Protein AF-A0A6P4ZJH9-F1 (afdb_monomer)

Structure (mmCIF, N/CA/C/O backbone):
data_AF-A0A6P4ZJH9-F1
#
_entry.id   AF-A0A6P4ZJH9-F1
#
loop_
_atom_site.group_PDB
_atom_site.id
_atom_site.type_symbol
_atom_site.label_atom_id
_atom_site.label_alt_id
_atom_site.label_comp_id
_atom_site.label_asym_id
_atom_site.label_entity_id
_atom_site.label_seq_id
_atom_site.pdbx_PDB_ins_code
_atom_site.Cartn_x
_atom_site.Cartn_y
_atom_site.Cartn_z
_atom_site.occupancy
_atom_site.B_iso_or_equiv
_atom_site.auth_seq_id
_atom_site.auth_comp_id
_atom_site.auth_asym_id
_atom_site.auth_atom_id
_atom_site.pdbx_PDB_model_num
ATOM 1 N N . MET A 1 1 ? -40.777 14.154 -9.549 1.00 36.84 1 MET A N 1
ATOM 2 C CA . MET A 1 1 ? -41.249 12.754 -9.567 1.00 36.84 1 MET A CA 1
ATOM 3 C C . MET A 1 1 ? -41.769 12.488 -10.963 1.00 36.84 1 MET A C 1
ATOM 5 O O . MET A 1 1 ? -42.643 13.226 -11.397 1.00 36.84 1 MET A O 1
ATOM 9 N N . GLU A 1 2 ? -41.178 11.540 -11.686 1.00 44.34 2 GLU A N 1
ATOM 10 C CA . GLU A 1 2 ? -41.666 11.150 -13.014 1.00 44.34 2 GLU A CA 1
ATOM 11 C C . GLU A 1 2 ? -43.091 10.598 -12.876 1.00 44.34 2 GLU A C 1
ATOM 13 O O . GLU A 1 2 ? -43.335 9.667 -12.112 1.00 44.34 2 GLU A O 1
ATOM 18 N N . THR A 1 3 ? -44.052 11.224 -13.549 1.00 56.28 3 THR A N 1
ATOM 19 C CA . THR A 1 3 ? -45.469 10.855 -13.504 1.00 56.28 3 THR A CA 1
ATOM 20 C C . THR A 1 3 ? -45.731 9.732 -14.509 1.00 56.28 3 THR A C 1
ATOM 22 O O . THR A 1 3 ? -45.997 10.007 -15.676 1.00 56.28 3 THR A O 1
ATOM 25 N N . GLY A 1 4 ? -45.627 8.473 -14.079 1.00 67.81 4 GLY A N 1
ATOM 26 C CA . GLY A 1 4 ? -45.907 7.295 -14.910 1.00 67.81 4 GLY A CA 1
ATOM 27 C C . GLY A 1 4 ? -45.929 5.992 -14.095 1.00 67.81 4 GLY A C 1
ATOM 28 O O . GLY A 1 4 ? -45.491 6.005 -12.943 1.00 67.81 4 GLY A O 1
ATOM 29 N N . PRO A 1 5 ? -46.435 4.875 -14.654 1.00 83.50 5 PRO A N 1
ATOM 30 C CA . PRO A 1 5 ? -46.532 3.600 -13.941 1.00 83.50 5 PRO A CA 1
ATOM 31 C C . PRO A 1 5 ? -45.145 3.030 -13.614 1.00 83.50 5 PRO A C 1
ATOM 33 O O . PRO A 1 5 ? -44.196 3.224 -14.380 1.00 83.50 5 PRO A O 1
ATOM 36 N N . SER A 1 6 ? -45.033 2.316 -12.491 1.00 83.25 6 SER A N 1
ATOM 37 C CA . SER A 1 6 ? -43.812 1.627 -12.053 1.00 83.25 6 SER A CA 1
ATOM 38 C C . SER A 1 6 ? -43.807 0.142 -12.423 1.00 83.25 6 SER A C 1
ATOM 40 O O . SER A 1 6 ? -42.735 -0.417 -12.676 1.00 83.25 6 SER A O 1
ATOM 42 N N . VAL A 1 7 ? -44.990 -0.471 -12.536 1.00 86.56 7 VAL A N 1
ATOM 43 C CA . VAL A 1 7 ? -45.189 -1.862 -12.956 1.00 86.56 7 VAL A CA 1
ATOM 44 C C . VAL A 1 7 ? -46.082 -1.907 -14.189 1.00 86.56 7 VAL A C 1
ATOM 46 O O . VAL A 1 7 ? -47.180 -1.349 -14.192 1.00 86.56 7 VAL A O 1
ATOM 49 N N . VAL A 1 8 ? -45.630 -2.606 -15.229 1.00 86.25 8 VAL A N 1
ATOM 50 C CA . VAL A 1 8 ? -46.420 -2.857 -16.442 1.00 86.25 8 VAL A CA 1
ATOM 51 C C . VAL A 1 8 ? -46.728 -4.345 -16.542 1.00 86.25 8 VAL A C 1
ATOM 53 O O . VAL A 1 8 ? -45.806 -5.148 -16.662 1.00 86.25 8 VAL A O 1
ATOM 56 N N . ILE A 1 9 ? -48.006 -4.719 -16.514 1.00 86.69 9 ILE A N 1
ATOM 57 C CA . ILE A 1 9 ? -48.462 -6.109 -16.651 1.00 86.69 9 ILE A CA 1
ATOM 58 C C . ILE A 1 9 ? -48.953 -6.330 -18.084 1.00 86.69 9 ILE A C 1
ATOM 60 O O . ILE A 1 9 ? -49.838 -5.614 -18.549 1.00 86.69 9 ILE A O 1
ATOM 64 N N . LEU A 1 10 ? -48.382 -7.312 -18.785 1.00 82.81 10 LEU A N 1
ATOM 65 C CA . LEU A 1 10 ? -48.751 -7.671 -20.159 1.00 82.81 10 LEU A CA 1
ATOM 66 C C . LEU A 1 10 ? -49.538 -8.982 -20.138 1.00 82.81 10 LEU A C 1
ATOM 68 O O . LEU A 1 10 ? -49.033 -9.980 -19.629 1.00 82.81 10 LEU A O 1
ATOM 72 N N . SER A 1 11 ? -50.756 -8.989 -20.680 1.00 82.25 11 SER A N 1
ATOM 73 C CA . SER A 1 11 ? -51.637 -10.169 -20.642 1.00 82.25 11 SER A CA 1
ATOM 74 C C . SER A 1 11 ? -52.589 -10.238 -21.839 1.00 82.25 11 SER A C 1
ATOM 76 O O . SER A 1 11 ? -52.809 -9.233 -22.525 1.00 82.25 11 SER A O 1
ATOM 78 N N . ALA A 1 12 ? -53.158 -11.422 -22.089 1.00 75.19 12 ALA A N 1
ATOM 79 C CA . ALA A 1 12 ? -54.250 -11.593 -23.044 1.00 75.19 12 ALA A CA 1
ATOM 80 C C . ALA A 1 12 ? -55.521 -10.918 -22.509 1.00 75.19 12 ALA A C 1
ATOM 82 O O . ALA A 1 12 ? -55.730 -10.856 -21.296 1.00 75.19 12 ALA A O 1
ATOM 83 N N . ALA A 1 13 ? -56.397 -10.451 -23.400 1.00 70.00 13 ALA A N 1
ATOM 84 C CA . ALA A 1 13 ? -57.689 -9.898 -22.987 1.00 70.00 13 ALA A CA 1
ATOM 85 C C . ALA A 1 13 ? -58.537 -10.930 -22.211 1.00 70.00 13 ALA A C 1
ATOM 87 O O . ALA A 1 13 ? -59.264 -10.574 -21.288 1.00 70.00 13 ALA A O 1
ATOM 88 N N . GLU A 1 14 ? -58.387 -12.213 -22.537 1.00 75.88 14 GLU A N 1
ATOM 89 C CA . GLU A 1 14 ? -59.077 -13.350 -21.925 1.00 75.88 14 GLU A CA 1
ATOM 90 C C . GLU A 1 14 ? -58.609 -13.665 -20.490 1.00 75.88 14 GLU A C 1
ATOM 92 O O . GLU A 1 14 ? -59.282 -14.411 -19.780 1.00 75.88 14 GLU A O 1
ATOM 97 N N . ASP A 1 15 ? -57.486 -13.093 -20.038 1.00 79.44 15 ASP A N 1
ATOM 98 C CA . ASP A 1 15 ? -56.923 -13.301 -18.694 1.00 79.44 15 ASP A CA 1
ATOM 99 C C . ASP A 1 15 ? -57.365 -12.230 -17.674 1.00 79.44 15 ASP A C 1
ATOM 101 O O . ASP A 1 15 ? -56.878 -12.203 -16.541 1.00 79.44 15 ASP A O 1
ATOM 105 N N . GLU A 1 16 ? -58.307 -11.355 -18.043 1.00 76.75 16 GLU A N 1
ATOM 106 C CA . GLU A 1 16 ? -58.706 -10.175 -17.261 1.00 76.75 16 GLU A CA 1
ATOM 107 C C . GLU A 1 16 ? -59.100 -10.482 -15.809 1.00 76.75 16 GLU A C 1
ATOM 109 O O . GLU A 1 16 ? -58.744 -9.718 -14.915 1.00 76.75 16 GLU A O 1
ATOM 114 N N . ALA A 1 17 ? -59.769 -11.607 -15.549 1.00 77.75 17 ALA A N 1
ATOM 115 C CA . ALA A 1 17 ? -60.168 -11.986 -14.194 1.00 77.75 17 ALA A CA 1
ATOM 116 C C . ALA A 1 17 ? -58.960 -12.217 -13.263 1.00 77.75 17 ALA A C 1
ATOM 118 O O . ALA A 1 17 ? -58.951 -11.742 -12.129 1.00 77.75 17 ALA A O 1
ATOM 119 N N . PHE A 1 18 ? -57.913 -12.895 -13.750 1.00 82.56 18 PHE A N 1
ATOM 120 C CA . PHE A 1 18 ? -56.690 -13.136 -12.976 1.00 82.56 18 PHE A CA 1
ATOM 121 C C . PHE A 1 18 ? -55.894 -11.844 -12.772 1.00 82.56 18 PHE A C 1
ATOM 123 O O . PHE A 1 18 ? -55.405 -11.575 -11.678 1.00 82.56 18 PHE A O 1
ATOM 130 N N . ILE A 1 19 ? -55.786 -11.024 -13.819 1.00 83.31 19 ILE A N 1
ATOM 131 C CA . ILE A 1 19 ? -55.032 -9.765 -13.785 1.00 83.31 19 ILE A CA 1
ATOM 132 C C . ILE A 1 19 ? -55.717 -8.734 -12.887 1.00 83.31 19 ILE A C 1
ATOM 134 O O . ILE A 1 19 ? -55.033 -8.029 -12.150 1.00 83.31 19 ILE A O 1
ATOM 138 N N . GLY A 1 20 ? -57.051 -8.670 -12.917 1.00 80.75 20 GLY A N 1
ATOM 139 C CA . GLY A 1 20 ? -57.847 -7.830 -12.027 1.00 80.75 20 GLY A CA 1
ATOM 140 C C . GLY A 1 20 ? -57.617 -8.191 -10.563 1.00 80.75 20 GLY A C 1
ATOM 141 O O . GLY A 1 20 ? -57.254 -7.316 -9.781 1.00 80.75 20 GLY A O 1
ATOM 142 N N . ALA A 1 21 ? -57.715 -9.480 -10.224 1.00 81.94 21 ALA A N 1
ATOM 143 C CA . ALA A 1 21 ? -57.473 -9.962 -8.867 1.00 81.94 21 ALA A CA 1
ATOM 144 C C . ALA A 1 21 ? -56.015 -9.732 -8.415 1.00 81.94 21 ALA A C 1
ATOM 146 O O . ALA A 1 21 ? -55.767 -9.295 -7.295 1.00 81.94 21 ALA A O 1
ATOM 147 N N . LEU A 1 22 ? -55.030 -9.961 -9.293 1.00 83.88 22 LEU A N 1
ATOM 148 C CA . LEU A 1 22 ? -53.616 -9.716 -8.991 1.00 83.88 22 LEU A CA 1
ATOM 149 C C . LEU A 1 22 ? -53.315 -8.223 -8.774 1.00 83.88 22 LEU A C 1
ATOM 151 O O . LEU A 1 22 ? -52.547 -7.868 -7.880 1.00 83.88 22 LEU A O 1
ATOM 155 N N . ALA A 1 23 ? -53.906 -7.343 -9.587 1.00 84.06 23 ALA A N 1
ATOM 156 C CA . ALA A 1 23 ? -53.758 -5.899 -9.440 1.00 84.06 23 ALA A CA 1
ATOM 157 C C . ALA A 1 23 ? -54.441 -5.382 -8.164 1.00 84.06 23 ALA A C 1
ATOM 159 O O . ALA A 1 23 ? -53.903 -4.489 -7.513 1.00 84.06 23 ALA A O 1
ATOM 160 N N . GLU A 1 24 ? -55.589 -5.949 -7.788 1.00 84.31 24 GLU A N 1
ATOM 161 C CA . GLU A 1 24 ? -56.283 -5.639 -6.536 1.00 84.31 24 GLU A CA 1
ATOM 162 C C . GLU A 1 24 ? -55.448 -6.053 -5.315 1.00 84.31 24 GLU A C 1
ATOM 164 O O . GLU A 1 24 ? -55.215 -5.230 -4.430 1.00 84.31 24 GLU A O 1
ATOM 169 N N . GLU A 1 25 ? -54.875 -7.260 -5.317 1.00 84.88 25 GLU A N 1
ATOM 170 C CA . GLU A 1 25 ? -53.952 -7.709 -4.265 1.00 84.88 25 GLU A CA 1
ATOM 171 C C . GLU A 1 25 ? -52.718 -6.801 -4.147 1.00 84.88 25 GLU A C 1
ATOM 173 O O . GLU A 1 25 ? -52.342 -6.426 -3.040 1.00 84.88 25 GLU A O 1
ATOM 178 N N . LEU A 1 26 ? -52.116 -6.369 -5.265 1.00 84.06 26 LEU A N 1
ATOM 179 C CA . LEU A 1 26 ? -50.981 -5.430 -5.259 1.00 84.06 26 LEU A CA 1
ATOM 180 C C . LEU A 1 26 ? -51.329 -4.062 -4.643 1.00 84.06 26 LEU A C 1
ATOM 182 O O . LEU A 1 26 ? -50.457 -3.414 -4.057 1.00 84.06 26 LEU A O 1
ATOM 186 N N . VAL A 1 27 ? -52.584 -3.621 -4.759 1.00 87.00 27 VAL A N 1
ATOM 187 C CA . VAL A 1 27 ? -53.085 -2.381 -4.140 1.00 87.00 27 VAL A CA 1
ATOM 188 C C . VAL A 1 27 ? -53.404 -2.581 -2.654 1.00 87.00 27 VAL A C 1
ATOM 190 O O . VAL A 1 27 ? -53.257 -1.643 -1.874 1.00 87.00 27 VAL A O 1
ATOM 193 N N . HIS A 1 28 ? -53.775 -3.793 -2.240 1.00 82.19 28 HIS A N 1
ATOM 194 C CA . HIS A 1 28 ? -54.177 -4.118 -0.867 1.00 82.19 28 HIS A CA 1
ATOM 195 C C . HIS A 1 28 ? -53.113 -4.880 -0.051 1.00 82.19 28 HIS A C 1
ATOM 197 O O . HIS A 1 28 ? -53.427 -5.434 1.001 1.00 82.19 28 HIS A O 1
ATOM 203 N N . LEU A 1 29 ? -51.844 -4.880 -0.484 1.00 80.25 29 LEU A N 1
ATOM 204 C CA . LEU A 1 29 ? -50.744 -5.477 0.283 1.00 80.25 29 LEU A CA 1
ATOM 205 C C . LEU A 1 29 ? -50.554 -4.802 1.655 1.00 80.25 29 LEU A C 1
ATOM 207 O O . LEU A 1 29 ? -50.462 -3.577 1.767 1.00 80.25 29 LEU A O 1
ATOM 211 N N . ASP A 1 30 ? -50.404 -5.631 2.689 1.00 69.62 30 ASP A N 1
ATOM 212 C CA . ASP A 1 30 ? -50.189 -5.204 4.074 1.00 69.62 30 ASP A CA 1
ATOM 213 C C . ASP A 1 30 ? -48.798 -4.568 4.305 1.00 69.62 30 ASP A C 1
ATOM 215 O O . ASP A 1 30 ? -47.932 -4.526 3.428 1.00 69.62 30 ASP A O 1
ATOM 219 N N . PHE A 1 31 ? -48.564 -4.062 5.523 1.00 65.38 31 PHE A N 1
ATOM 220 C CA . PHE A 1 31 ? -47.267 -3.538 5.997 1.00 65.38 31 PHE A CA 1
ATOM 221 C C . PHE A 1 31 ? -46.705 -2.348 5.195 1.00 65.38 31 PHE A C 1
ATOM 223 O O . PHE A 1 31 ? -45.507 -2.068 5.226 1.00 65.38 31 PHE A O 1
ATOM 230 N N . GLY A 1 32 ? -47.573 -1.604 4.500 1.00 65.81 32 GLY A N 1
ATOM 231 C CA . GLY A 1 32 ? -47.189 -0.423 3.721 1.00 65.81 32 GLY A CA 1
ATOM 232 C C . GLY A 1 32 ? -46.500 -0.747 2.393 1.00 65.81 32 GLY A C 1
ATOM 233 O O . GLY A 1 32 ? -45.777 0.106 1.875 1.00 65.81 32 GLY A O 1
ATOM 234 N N . TYR A 1 33 ? -46.714 -1.957 1.864 1.00 76.69 33 TYR A N 1
ATOM 235 C CA . TYR A 1 33 ? -46.226 -2.405 0.555 1.00 76.69 33 TYR A CA 1
ATOM 236 C C . TYR A 1 33 ? -47.254 -2.257 -0.575 1.00 76.69 33 TYR A C 1
ATOM 238 O O . TYR A 1 33 ? -46.910 -2.521 -1.728 1.00 76.69 33 TYR A O 1
ATOM 246 N N . SER A 1 34 ? -48.466 -1.790 -0.271 1.00 82.25 34 SER A N 1
ATOM 247 C CA . SER A 1 34 ? -49.504 -1.423 -1.239 1.00 82.25 34 SER A CA 1
ATOM 248 C C . SER A 1 34 ? -48.979 -0.482 -2.328 1.00 82.25 34 SER A C 1
ATOM 250 O O . SER A 1 34 ? -48.393 0.561 -2.019 1.00 82.25 34 SER A O 1
ATOM 252 N N . LEU A 1 35 ? -49.227 -0.813 -3.593 1.00 82.94 35 LEU A N 1
ATOM 253 C CA . LEU A 1 35 ? -48.985 0.084 -4.724 1.00 82.94 35 LEU A CA 1
ATOM 254 C C . LEU A 1 35 ? -50.184 1.009 -4.942 1.00 82.94 35 LEU A C 1
ATOM 256 O O . LEU A 1 35 ? -51.332 0.618 -4.730 1.00 82.94 35 LEU A O 1
ATOM 260 N N . CYS A 1 36 ? -49.949 2.241 -5.404 1.00 82.69 36 CYS A N 1
ATOM 261 C CA . CYS A 1 36 ? -51.073 3.063 -5.835 1.00 82.69 36 CYS A CA 1
ATOM 262 C C . CYS A 1 36 ? -51.616 2.513 -7.157 1.00 82.69 36 CYS A C 1
ATOM 264 O O . CYS A 1 36 ? -50.857 2.102 -8.030 1.00 82.69 36 CYS A O 1
ATOM 266 N N . LYS A 1 37 ? -52.929 2.618 -7.377 1.00 79.94 37 LYS A N 1
ATOM 267 C CA . LYS A 1 37 ? -53.559 2.186 -8.639 1.00 79.94 37 LYS A CA 1
ATOM 268 C C . LYS A 1 37 ? -52.944 2.842 -9.889 1.00 79.94 37 LYS A C 1
ATOM 270 O O . LYS A 1 37 ? -52.925 2.240 -10.950 1.00 79.94 37 LYS A O 1
ATOM 275 N N . LYS A 1 38 ? -52.414 4.062 -9.753 1.00 81.31 38 LYS A N 1
ATOM 276 C CA . LYS A 1 38 ? -51.697 4.805 -10.809 1.00 81.31 38 LYS A CA 1
ATOM 277 C C . LYS A 1 38 ? -50.310 4.236 -11.154 1.00 81.31 38 LYS A C 1
ATOM 279 O O . LYS A 1 38 ? -49.775 4.567 -12.206 1.00 81.31 38 LYS A O 1
ATOM 284 N N . ASP A 1 39 ? -49.737 3.414 -10.275 1.00 83.62 39 ASP A N 1
ATOM 285 C CA . ASP A 1 39 ? -48.401 2.830 -10.431 1.00 83.62 39 ASP A CA 1
ATOM 286 C C . ASP A 1 39 ? -48.443 1.503 -11.209 1.00 83.62 39 ASP A C 1
ATOM 288 O O . ASP A 1 39 ? -47.401 1.007 -11.637 1.00 83.62 39 ASP A O 1
ATOM 292 N N . ILE A 1 40 ? -49.640 0.942 -11.415 1.00 85.75 40 ILE A N 1
ATOM 293 C CA . ILE A 1 40 ? -49.872 -0.319 -12.120 1.00 85.75 40 ILE A CA 1
ATOM 294 C C . ILE A 1 40 ? -50.535 -0.015 -13.463 1.00 85.75 40 ILE A C 1
ATOM 296 O O . ILE A 1 40 ? -51.626 0.551 -13.517 1.00 85.75 40 ILE A O 1
ATOM 300 N N . PHE A 1 41 ? -49.897 -0.428 -14.554 1.00 87.00 41 PHE A N 1
ATOM 301 C CA . PHE A 1 41 ? -50.468 -0.341 -15.894 1.00 87.00 41 PHE A CA 1
ATOM 302 C C . PHE A 1 41 ? -50.666 -1.738 -16.482 1.00 87.00 41 PHE A C 1
ATOM 304 O O . PHE A 1 41 ? -49.700 -2.440 -16.779 1.00 87.00 41 PHE A O 1
ATOM 311 N N . CYS A 1 42 ? -51.923 -2.145 -16.655 1.00 84.44 42 CYS A N 1
ATOM 312 C CA . CYS A 1 42 ? -52.278 -3.426 -17.262 1.00 84.44 42 CYS A CA 1
ATOM 313 C C . CYS A 1 42 ? -52.565 -3.226 -18.751 1.00 84.44 42 CYS A C 1
ATOM 315 O O . CYS A 1 42 ? -53.561 -2.600 -19.116 1.00 84.44 42 CYS A O 1
ATOM 317 N N . TYR A 1 43 ? -51.710 -3.775 -19.610 1.00 81.94 43 TYR A N 1
ATOM 318 C CA . TYR A 1 43 ? -51.886 -3.732 -21.055 1.00 81.94 43 TYR A CA 1
ATOM 319 C C . TYR A 1 43 ? -52.504 -5.039 -21.559 1.00 81.94 43 TYR A C 1
ATOM 321 O O . TYR A 1 43 ? -51.968 -6.130 -21.328 1.00 81.94 43 TYR A O 1
ATOM 329 N N . LYS A 1 44 ? -53.632 -4.915 -22.264 1.00 77.50 44 LYS A N 1
ATOM 330 C CA . LYS A 1 44 ? -54.375 -6.038 -22.844 1.00 77.50 44 LYS A CA 1
ATOM 331 C C . LYS A 1 44 ? -54.007 -6.198 -24.314 1.00 77.50 44 LYS A C 1
ATOM 333 O O . LYS A 1 44 ? -54.222 -5.287 -25.112 1.00 77.50 44 LYS A O 1
ATOM 338 N N . VAL A 1 45 ? -53.494 -7.365 -24.685 1.00 68.94 45 VAL A N 1
ATOM 339 C CA . VAL A 1 45 ? -53.217 -7.692 -26.087 1.00 68.94 45 VAL A CA 1
ATOM 340 C C . VAL A 1 45 ? -54.512 -8.178 -26.739 1.00 68.94 45 VAL A C 1
ATOM 342 O O . VAL A 1 45 ? -55.037 -9.224 -26.368 1.00 68.94 45 VAL A O 1
ATOM 345 N N . THR A 1 46 ? -55.040 -7.407 -27.693 1.00 61.03 46 THR A N 1
ATOM 346 C CA . THR A 1 46 ? -56.207 -7.781 -28.513 1.00 61.03 46 THR A CA 1
ATOM 347 C C . THR A 1 46 ? -55.745 -8.218 -29.907 1.00 61.03 46 THR A C 1
ATOM 349 O O . THR A 1 46 ? -54.744 -7.720 -30.417 1.00 61.03 46 THR A O 1
ATOM 352 N N . GLY A 1 47 ? -56.438 -9.184 -30.521 1.00 53.00 47 GLY A N 1
ATOM 353 C CA . GLY A 1 47 ? -56.005 -9.865 -31.755 1.00 53.00 47 GLY A CA 1
ATOM 354 C C . GLY A 1 47 ? -55.956 -9.019 -33.040 1.00 53.00 47 GLY A C 1
ATOM 355 O O . GLY A 1 47 ? -55.609 -9.555 -34.088 1.00 53.00 47 GLY A O 1
ATOM 356 N N . THR A 1 48 ? -56.280 -7.723 -32.986 1.00 54.66 48 THR A N 1
ATOM 357 C CA . THR A 1 48 ? -56.157 -6.780 -34.110 1.00 54.66 48 THR A CA 1
ATOM 358 C C . THR A 1 48 ? -55.157 -5.673 -33.754 1.00 54.66 48 THR A C 1
ATOM 360 O O . THR A 1 48 ? -55.474 -4.841 -32.899 1.00 54.66 48 THR A O 1
ATOM 363 N N . PRO A 1 49 ? -53.963 -5.629 -34.373 1.00 50.75 49 PRO A N 1
ATOM 364 C CA . PRO A 1 49 ? -52.996 -4.569 -34.125 1.00 50.75 49 PRO A CA 1
ATOM 365 C C . PRO A 1 49 ? -53.479 -3.272 -34.788 1.00 50.75 49 PRO A C 1
ATOM 367 O O . PRO A 1 49 ? -53.545 -3.184 -36.010 1.00 50.75 49 PRO A O 1
ATOM 370 N N . SER A 1 50 ? -53.841 -2.261 -33.999 1.00 54.66 50 SER A N 1
ATOM 371 C CA . SER A 1 50 ? -53.851 -0.876 -34.481 1.00 54.66 50 SER A CA 1
ATOM 372 C C . SER A 1 50 ? -52.476 -0.256 -34.213 1.00 54.66 50 SER A C 1
ATOM 374 O O . SER A 1 50 ? -51.895 -0.484 -33.147 1.00 54.66 50 SER A O 1
ATOM 376 N N . ASP A 1 51 ? -51.950 0.534 -35.154 1.00 53.91 51 ASP A N 1
ATOM 377 C CA . ASP A 1 51 ? -50.658 1.229 -34.999 1.00 53.91 51 ASP A CA 1
ATOM 378 C C . ASP A 1 51 ? -50.617 2.117 -33.734 1.00 53.91 51 ASP A C 1
ATOM 380 O O . ASP A 1 51 ? -49.575 2.248 -33.083 1.00 53.91 51 ASP A O 1
ATOM 384 N N . ASP A 1 52 ? -51.771 2.645 -33.312 1.00 54.59 52 ASP A N 1
ATOM 385 C CA . ASP A 1 52 ? -51.920 3.446 -32.090 1.00 54.59 52 ASP A CA 1
ATOM 386 C C . ASP A 1 52 ? -51.620 2.646 -30.809 1.00 54.59 52 ASP A C 1
ATOM 388 O O . ASP A 1 52 ? -50.923 3.134 -29.915 1.00 54.59 52 ASP A O 1
ATOM 392 N N . ASN A 1 53 ? -52.064 1.386 -30.731 1.00 61.62 53 ASN A N 1
ATOM 393 C CA . ASN A 1 53 ? -51.860 0.528 -29.558 1.00 61.62 53 ASN A CA 1
ATOM 394 C C . ASN A 1 53 ? -50.378 0.133 -29.395 1.00 61.62 53 ASN A C 1
ATOM 396 O O . ASN A 1 53 ? -49.832 0.146 -28.288 1.00 61.62 53 ASN A O 1
ATOM 400 N N . HIS A 1 54 ? -49.687 -0.144 -30.506 1.00 65.00 54 HIS A N 1
ATOM 401 C CA . HIS A 1 54 ? -48.247 -0.430 -30.510 1.00 65.00 54 HIS A CA 1
ATOM 402 C C . HIS A 1 54 ? -47.409 0.782 -30.104 1.00 65.00 54 HIS A C 1
ATOM 404 O O . HIS A 1 54 ? -46.456 0.657 -29.324 1.00 65.00 54 HIS A O 1
ATOM 410 N N . THR A 1 55 ? -47.780 1.961 -30.600 1.00 65.25 55 THR A N 1
ATOM 411 C CA . THR A 1 55 ? -47.112 3.218 -30.259 1.00 65.25 55 THR A CA 1
ATOM 412 C C . THR A 1 55 ? -47.300 3.540 -28.775 1.00 65.25 55 THR A C 1
ATOM 414 O O . THR A 1 55 ? -46.338 3.895 -28.091 1.00 65.25 55 THR A O 1
ATOM 417 N N . GLN A 1 56 ? -48.499 3.308 -28.229 1.00 73.94 56 GLN A N 1
ATOM 418 C CA . GLN A 1 56 ? -48.786 3.497 -26.808 1.00 73.94 56 GLN A CA 1
ATOM 419 C C . GLN A 1 56 ? -47.984 2.541 -25.910 1.00 73.94 56 GLN A C 1
ATOM 421 O O . GLN A 1 56 ? -47.379 2.991 -24.934 1.00 73.94 56 GLN A O 1
ATOM 426 N N . LEU A 1 57 ? -47.904 1.248 -26.243 1.00 74.56 57 LEU A N 1
ATOM 427 C CA . LEU A 1 57 ? -47.116 0.279 -25.472 1.00 74.56 57 LEU A CA 1
ATOM 428 C C . LEU A 1 57 ? -45.620 0.621 -25.494 1.00 74.56 57 LEU A C 1
ATOM 430 O O . LEU A 1 57 ? -44.976 0.666 -24.445 1.00 74.56 57 LEU A O 1
ATOM 434 N N . THR A 1 58 ? -45.082 0.922 -26.677 1.00 72.75 58 THR A N 1
ATOM 435 C CA . THR A 1 58 ? -43.666 1.279 -26.856 1.00 72.75 58 THR A CA 1
ATOM 436 C C . THR A 1 58 ? -43.330 2.573 -26.113 1.00 72.75 58 THR A C 1
ATOM 438 O O . THR A 1 58 ? -42.336 2.632 -25.391 1.00 72.75 58 THR A O 1
ATOM 441 N N . SER A 1 59 ? -44.188 3.596 -26.213 1.00 78.06 59 SER A N 1
ATOM 442 C CA . SER A 1 59 ? -44.013 4.859 -25.481 1.00 78.06 59 SER A CA 1
ATOM 443 C C . SER A 1 59 ? -44.040 4.661 -23.961 1.00 78.06 59 SER A C 1
ATOM 445 O O . SER A 1 59 ? -43.235 5.264 -23.257 1.00 78.06 59 SER A O 1
ATOM 447 N N . THR A 1 60 ? -44.892 3.756 -23.464 1.00 79.62 60 THR A N 1
ATOM 448 C CA . THR A 1 60 ? -45.028 3.453 -22.032 1.00 79.62 60 THR A CA 1
ATOM 449 C C . THR A 1 60 ? -43.820 2.680 -21.501 1.00 79.62 60 THR A C 1
ATOM 451 O O . THR A 1 60 ? -43.283 3.023 -20.451 1.00 79.62 60 THR A O 1
ATOM 454 N N . LEU A 1 61 ? -43.333 1.671 -22.233 1.00 79.44 61 LEU A N 1
ATOM 455 C CA . LEU A 1 61 ? -42.147 0.886 -21.854 1.00 79.44 61 LEU A CA 1
ATOM 456 C C . LEU A 1 61 ? -40.839 1.695 -21.922 1.00 79.44 61 LEU A C 1
ATOM 458 O O . LEU A 1 61 ? -39.869 1.357 -21.238 1.00 79.44 61 LEU A O 1
ATOM 462 N N . ASN A 1 62 ? -40.819 2.776 -22.707 1.00 80.25 62 ASN A N 1
ATOM 463 C CA . ASN A 1 62 ? -39.711 3.730 -22.765 1.00 80.25 62 ASN A CA 1
ATOM 464 C C . ASN A 1 62 ? -39.680 4.700 -21.569 1.00 80.25 62 ASN A C 1
ATOM 466 O O . ASN A 1 62 ? -38.675 5.385 -21.379 1.00 80.25 62 ASN A O 1
ATOM 470 N N . LEU A 1 63 ? -40.735 4.772 -20.746 1.00 81.31 63 LEU A N 1
ATOM 471 C CA . LEU A 1 63 ? -40.749 5.663 -19.586 1.00 81.31 63 LEU A CA 1
ATOM 472 C C . LEU A 1 63 ? -39.692 5.241 -18.550 1.00 81.31 63 LEU A C 1
ATOM 474 O O . LEU A 1 63 ? -39.550 4.065 -18.190 1.00 81.31 63 LEU A O 1
ATOM 478 N N . GLY A 1 64 ? -38.969 6.230 -18.016 1.00 75.25 64 GLY A N 1
ATOM 479 C CA . GLY A 1 64 ? -38.034 6.056 -16.897 1.00 75.25 64 GLY A CA 1
ATOM 480 C C . GLY A 1 64 ? -38.719 5.550 -15.620 1.00 75.25 64 GLY A C 1
ATOM 481 O O . GLY A 1 64 ? -38.097 4.822 -14.833 1.00 75.25 64 GLY A O 1
ATOM 482 N N . SER A 1 65 ? -40.020 5.845 -15.481 1.00 81.44 65 SER A N 1
ATOM 483 C CA . SER A 1 65 ? -40.870 5.455 -14.354 1.00 81.44 65 SER A CA 1
ATOM 484 C C . SER A 1 65 ? -41.067 3.945 -14.247 1.00 81.44 65 SER A C 1
ATOM 486 O O . SER A 1 65 ? -41.144 3.437 -13.133 1.00 81.44 65 SER A O 1
ATOM 488 N N . VAL A 1 66 ? -41.093 3.218 -15.372 1.00 84.44 66 VAL A N 1
ATOM 489 C CA . VAL A 1 66 ? -41.320 1.766 -15.392 1.00 84.44 66 VAL A CA 1
ATOM 490 C C . VAL A 1 66 ? -40.076 1.046 -14.878 1.00 84.44 66 VAL A C 1
ATOM 492 O O . VAL A 1 66 ? -39.003 1.132 -15.487 1.00 84.44 66 VAL A O 1
ATOM 495 N N . LYS A 1 67 ? -40.224 0.333 -13.759 1.00 84.69 67 LYS A N 1
ATOM 496 C CA . LYS A 1 67 ? -39.151 -0.400 -13.068 1.00 84.69 67 LYS A CA 1
ATOM 497 C C . LYS A 1 67 ? -39.285 -1.917 -13.180 1.00 84.69 67 LYS A C 1
ATOM 499 O O . LYS A 1 67 ? -38.278 -2.602 -13.047 1.00 84.69 67 LYS A O 1
ATOM 504 N N . LEU A 1 68 ? -40.482 -2.441 -13.453 1.00 86.19 68 LEU A N 1
ATOM 505 C CA . LEU A 1 68 ? -40.716 -3.877 -13.612 1.00 86.19 68 LEU A CA 1
ATOM 506 C C . LEU A 1 68 ? -41.760 -4.160 -14.700 1.00 86.19 68 LEU A C 1
ATOM 508 O O . LEU A 1 68 ? -42.825 -3.541 -14.723 1.00 86.19 68 LEU A O 1
ATOM 512 N N . VAL A 1 69 ? -41.470 -5.122 -15.578 1.00 84.88 69 VAL A N 1
ATOM 513 C CA . VAL A 1 69 ? -42.409 -5.618 -16.597 1.00 84.88 69 VAL A CA 1
ATOM 514 C C . VAL A 1 69 ? -42.830 -7.046 -16.247 1.00 84.88 69 VAL A C 1
ATOM 516 O O . VAL A 1 69 ? -41.988 -7.908 -16.010 1.00 84.88 69 VAL A O 1
ATOM 519 N N . VAL A 1 70 ? -44.132 -7.317 -16.221 1.00 86.38 70 VAL A N 1
ATOM 520 C CA . VAL A 1 70 ? -44.711 -8.597 -15.794 1.00 86.38 70 VAL A CA 1
ATOM 521 C C . VAL A 1 70 ? -45.469 -9.232 -16.963 1.00 86.38 70 VAL A C 1
ATOM 523 O O . VAL A 1 70 ? -46.662 -8.974 -17.133 1.00 86.38 70 VAL A O 1
ATOM 526 N N . PRO A 1 71 ? -44.802 -10.023 -17.821 1.00 83.06 71 PRO A N 1
ATOM 527 C CA . PRO A 1 71 ? -45.486 -10.788 -18.855 1.00 83.06 71 PRO A CA 1
ATOM 528 C C . PRO A 1 71 ? -46.196 -12.006 -18.248 1.00 83.06 71 PRO A C 1
ATOM 530 O O . PRO A 1 71 ? -45.556 -12.911 -17.706 1.00 83.06 71 PRO A O 1
ATOM 533 N N . VAL A 1 72 ? -47.523 -12.035 -18.369 1.00 84.94 72 VAL A N 1
ATOM 534 C CA . VAL A 1 72 ? -48.374 -13.173 -18.004 1.00 84.94 72 VAL A CA 1
ATOM 535 C C . VAL A 1 72 ? -48.685 -13.954 -19.273 1.00 84.94 72 VAL A C 1
ATOM 537 O O . VAL A 1 72 ? -49.459 -13.497 -20.105 1.00 84.94 72 VAL A O 1
ATOM 540 N N . ILE A 1 73 ? -48.049 -15.112 -19.442 1.00 82.44 73 ILE A N 1
ATOM 541 C CA . ILE A 1 73 ? -48.140 -15.947 -20.642 1.00 82.44 73 ILE A CA 1
ATOM 542 C C . ILE A 1 73 ? -49.160 -17.058 -20.402 1.00 82.44 73 ILE A C 1
ATOM 544 O O . ILE A 1 73 ? -48.958 -17.916 -19.542 1.00 82.44 73 ILE A O 1
ATOM 548 N N . SER A 1 74 ? -50.229 -17.059 -21.194 1.00 83.19 74 SER A N 1
ATOM 549 C CA . SER A 1 74 ? -51.282 -18.079 -21.204 1.00 83.19 74 SER A CA 1
ATOM 550 C C . SER A 1 74 ? -51.440 -18.684 -22.601 1.00 83.19 74 SER A C 1
ATOM 552 O O . SER A 1 74 ? -50.914 -18.156 -23.584 1.00 83.19 74 SER A O 1
ATOM 554 N N . ARG A 1 75 ? -52.202 -19.779 -22.734 1.00 76.31 75 ARG A N 1
ATOM 555 C CA . ARG A 1 75 ? -52.489 -20.384 -24.054 1.00 76.31 75 ARG A CA 1
ATOM 556 C C . ARG A 1 75 ? -53.178 -19.421 -25.030 1.00 76.31 75 ARG A C 1
ATOM 558 O O . ARG A 1 75 ? -53.033 -19.602 -26.235 1.00 76.31 75 ARG A O 1
ATOM 565 N N . HIS A 1 76 ? -53.865 -18.389 -24.534 1.00 72.19 76 HIS A N 1
ATOM 566 C CA . HIS A 1 76 ? -54.510 -17.362 -25.363 1.00 72.19 76 HIS A CA 1
ATOM 567 C C . HIS A 1 76 ? -53.492 -16.439 -26.054 1.00 72.19 76 HIS A C 1
ATOM 569 O O . HIS A 1 76 ? -53.762 -15.930 -27.136 1.00 72.19 76 HIS A O 1
ATOM 575 N N . LEU A 1 77 ? -52.288 -16.286 -25.486 1.00 70.31 77 LEU A N 1
ATOM 576 C CA . LEU A 1 77 ? -51.178 -15.527 -26.084 1.00 70.31 77 LEU A CA 1
ATOM 577 C C . LEU A 1 77 ? -50.314 -16.364 -27.039 1.00 70.31 77 LEU A C 1
ATOM 579 O O . LEU A 1 77 ? -49.550 -15.802 -27.822 1.00 70.31 77 LEU A O 1
ATOM 583 N N . LEU A 1 78 ? -50.424 -17.697 -26.978 1.00 68.12 78 LEU A N 1
ATOM 584 C CA . LEU A 1 78 ? -49.669 -18.628 -27.829 1.00 68.12 78 LEU A CA 1
ATOM 585 C C . LEU A 1 78 ? -50.364 -18.914 -29.177 1.00 68.12 78 LEU A C 1
ATOM 587 O O . LEU A 1 78 ? -49.770 -19.551 -30.051 1.00 68.12 78 LEU A O 1
ATOM 591 N N . GLY A 1 79 ? -51.611 -18.463 -29.361 1.00 56.59 79 GLY A N 1
ATOM 592 C CA . GLY A 1 79 ? -52.395 -18.656 -30.584 1.00 56.59 79 GLY A CA 1
ATOM 593 C C . GLY A 1 79 ? -52.740 -17.340 -31.294 1.00 56.59 79 GLY A C 1
ATOM 594 O O . GLY A 1 79 ? -53.463 -16.518 -30.743 1.00 56.59 79 GLY A O 1
ATOM 595 N N . GLY A 1 80 ? -52.287 -17.168 -32.543 1.00 56.19 80 GLY A N 1
ATOM 596 C CA . GLY A 1 80 ? -52.732 -16.094 -33.453 1.00 56.19 80 GLY A CA 1
ATOM 597 C C . GLY A 1 80 ? -51.763 -14.912 -33.650 1.00 56.19 80 GLY A C 1
ATOM 598 O O . GLY A 1 80 ? -50.660 -14.887 -33.107 1.00 56.19 80 GLY A O 1
ATOM 599 N N . GLN A 1 81 ? -52.181 -13.918 -34.457 1.00 50.22 81 GLN A N 1
ATOM 600 C CA . GLN A 1 81 ? -51.405 -12.699 -34.788 1.00 50.22 81 GLN A CA 1
ATOM 601 C C . GLN A 1 81 ? -51.065 -11.812 -33.568 1.00 50.22 81 GLN A C 1
ATOM 603 O O . GLN A 1 81 ? -50.203 -10.942 -33.658 1.00 50.22 81 GLN A O 1
ATOM 608 N N . SER A 1 82 ? -51.663 -12.094 -32.410 1.00 52.91 82 SER A N 1
ATOM 609 C CA . SER A 1 82 ? -51.370 -11.536 -31.081 1.00 52.91 82 SER A CA 1
ATOM 610 C C . SER A 1 82 ? -49.927 -11.790 -30.601 1.00 52.91 82 SER A C 1
ATOM 612 O O . SER A 1 82 ? -49.440 -11.072 -29.728 1.00 52.91 82 SER A O 1
ATOM 614 N N . SER A 1 83 ? -49.224 -12.775 -31.181 1.00 55.88 83 SER A N 1
ATOM 615 C CA . SER A 1 83 ? -47.830 -13.115 -30.850 1.00 55.88 83 SER A CA 1
ATOM 616 C C . SER A 1 83 ? -46.837 -11.989 -31.179 1.00 55.88 83 SER A C 1
ATOM 618 O O . SER A 1 83 ? -45.901 -11.760 -30.417 1.00 55.88 83 SER A O 1
ATOM 620 N N . LEU A 1 84 ? -47.065 -11.216 -32.250 1.00 57.50 84 LEU A N 1
ATOM 621 C CA . LEU A 1 84 ? -46.156 -10.140 -32.675 1.00 57.50 84 LEU A CA 1
ATOM 622 C C . LEU A 1 84 ? -46.088 -8.986 -31.662 1.00 57.50 84 LEU A C 1
ATOM 624 O O . LEU A 1 84 ? -45.007 -8.470 -31.396 1.00 57.50 84 LEU A O 1
ATOM 628 N N . THR A 1 85 ? -47.213 -8.607 -31.051 1.00 58.12 85 THR A N 1
ATOM 629 C CA . THR A 1 85 ? -47.279 -7.512 -30.063 1.00 58.12 85 THR A CA 1
ATOM 630 C C . THR A 1 85 ? -46.562 -7.864 -28.763 1.00 58.12 85 THR A C 1
ATOM 632 O O . THR A 1 85 ? -45.895 -7.018 -28.169 1.00 58.12 85 THR A O 1
ATOM 635 N N . VAL A 1 86 ? -46.673 -9.121 -28.330 1.00 59.28 86 VAL A N 1
ATOM 636 C CA . VAL A 1 86 ? -46.011 -9.641 -27.125 1.00 59.28 86 VAL A CA 1
ATOM 637 C C . VAL A 1 86 ? -44.513 -9.779 -27.362 1.00 59.28 86 VAL A C 1
ATOM 639 O O . VAL A 1 86 ? -43.734 -9.333 -26.523 1.00 59.28 86 VAL A O 1
ATOM 642 N N . THR A 1 87 ? -44.114 -10.313 -28.522 1.00 62.88 87 THR A N 1
ATOM 643 C CA . THR A 1 87 ? -42.710 -10.371 -28.951 1.00 62.88 87 THR A CA 1
ATOM 644 C C . THR A 1 87 ? -42.109 -8.973 -29.004 1.00 62.88 87 THR A C 1
ATOM 646 O O . THR A 1 87 ? -41.093 -8.746 -28.363 1.00 62.88 87 THR A O 1
ATOM 649 N N . LEU A 1 88 ? -42.772 -8.003 -29.643 1.00 63.59 88 LEU A N 1
ATOM 650 C CA . LEU A 1 88 ? -42.272 -6.629 -29.750 1.00 63.59 88 LEU A CA 1
ATOM 651 C C . LEU A 1 88 ? -42.195 -5.923 -28.383 1.00 63.59 88 LEU A C 1
ATOM 653 O O . LEU A 1 88 ? -41.237 -5.201 -28.112 1.00 63.59 88 LEU A O 1
ATOM 657 N N . GLY A 1 89 ? -43.174 -6.135 -27.497 1.00 63.56 89 GLY A N 1
ATOM 658 C CA . GLY A 1 89 ? -43.161 -5.596 -26.132 1.00 63.56 89 GLY A CA 1
ATOM 659 C C . GLY A 1 89 ? -42.048 -6.197 -25.264 1.00 63.56 89 GLY A C 1
ATOM 660 O O . GLY A 1 89 ? -41.359 -5.470 -24.547 1.00 63.56 89 GLY A O 1
ATOM 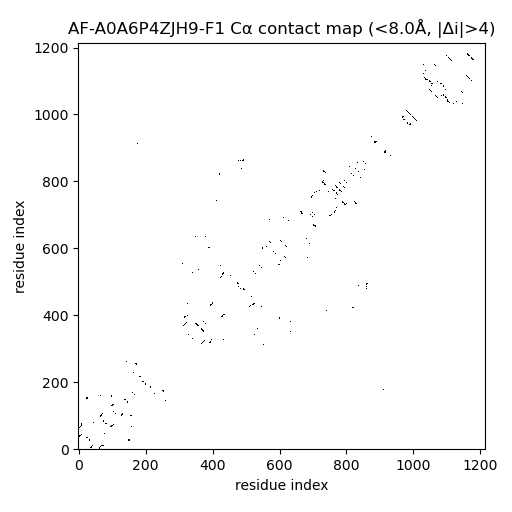661 N N . LEU A 1 90 ? -41.820 -7.510 -25.371 1.00 66.06 90 LEU A N 1
ATOM 662 C CA . LEU A 1 90 ? -40.714 -8.216 -24.718 1.00 66.06 90 LEU A CA 1
ATOM 663 C C . LEU A 1 90 ? -39.354 -7.804 -25.294 1.00 66.06 90 LEU A C 1
ATOM 665 O O . LEU A 1 90 ? -38.436 -7.541 -24.524 1.00 66.06 90 LEU A O 1
ATOM 669 N N . GLU A 1 91 ? -39.232 -7.685 -26.616 1.00 67.50 91 GLU A N 1
ATOM 670 C CA . GLU A 1 91 ? -38.041 -7.183 -27.311 1.00 67.50 91 GLU A CA 1
ATOM 671 C C . GLU A 1 91 ? -37.732 -5.744 -26.909 1.00 67.50 91 GLU A C 1
ATOM 673 O O . GLU A 1 91 ? -36.578 -5.417 -26.656 1.00 67.50 91 GLU A O 1
ATOM 678 N N . THR A 1 92 ? -38.749 -4.890 -26.781 1.00 68.81 92 THR A N 1
ATOM 679 C CA . THR A 1 92 ? -38.581 -3.502 -26.331 1.00 68.81 92 THR A CA 1
ATOM 680 C C . THR A 1 92 ? -38.121 -3.451 -24.875 1.00 68.81 92 THR A C 1
ATOM 682 O O . THR A 1 92 ? -37.195 -2.710 -24.548 1.00 68.81 92 THR A O 1
ATOM 685 N N . ALA A 1 93 ? -38.702 -4.276 -23.996 1.00 68.38 93 ALA A N 1
ATOM 686 C CA . ALA A 1 93 ? -38.256 -4.386 -22.608 1.00 68.38 93 ALA A CA 1
ATOM 687 C C . ALA A 1 93 ? -36.804 -4.896 -22.507 1.00 68.38 93 ALA A C 1
ATOM 689 O O . ALA A 1 93 ? -36.021 -4.338 -21.741 1.00 68.38 93 ALA A O 1
ATOM 690 N N . VAL A 1 94 ? -36.423 -5.896 -23.311 1.00 67.56 94 VAL A N 1
ATOM 691 C CA . VAL A 1 94 ? -35.048 -6.423 -23.389 1.00 67.56 94 VAL A CA 1
ATOM 692 C C . VAL A 1 94 ? -34.084 -5.372 -23.948 1.00 67.56 94 VAL A C 1
ATOM 694 O O . VAL A 1 94 ? -33.043 -5.118 -23.347 1.00 67.56 94 VAL A O 1
ATOM 697 N N . ARG A 1 95 ? -34.446 -4.699 -25.046 1.00 69.62 95 ARG A N 1
ATOM 698 C CA . ARG A 1 95 ? -33.650 -3.638 -25.682 1.00 69.62 95 ARG A CA 1
ATOM 699 C C . ARG A 1 95 ? -33.388 -2.465 -24.737 1.00 69.62 95 ARG A C 1
ATOM 701 O O . ARG A 1 95 ? -32.303 -1.896 -24.763 1.00 69.62 95 ARG A O 1
ATOM 708 N N . ASN A 1 96 ? -34.360 -2.132 -23.891 1.00 70.31 96 ASN A N 1
ATOM 709 C CA . ASN A 1 96 ? -34.254 -1.062 -22.898 1.00 70.31 96 ASN A CA 1
ATOM 710 C C . ASN A 1 96 ? -33.700 -1.533 -21.543 1.00 70.31 96 ASN A C 1
ATOM 712 O O . ASN A 1 96 ? -33.741 -0.771 -20.576 1.00 70.31 96 ASN A O 1
ATOM 716 N N . ASN A 1 97 ? -33.211 -2.775 -21.457 1.00 72.88 97 ASN A N 1
ATOM 717 C CA . ASN A 1 97 ? -32.659 -3.387 -20.249 1.00 72.88 97 ASN A CA 1
ATOM 718 C C . ASN A 1 97 ? -33.602 -3.302 -19.026 1.00 72.88 97 ASN A C 1
ATOM 720 O O . ASN A 1 97 ? -33.171 -3.048 -17.900 1.00 72.88 97 ASN A O 1
ATOM 724 N N . LYS A 1 98 ? -34.914 -3.460 -19.252 1.00 78.75 98 LYS A N 1
ATOM 725 C CA . LYS A 1 98 ? -35.935 -3.421 -18.197 1.00 78.75 98 LYS A CA 1
ATOM 726 C C . LYS A 1 98 ? -36.073 -4.804 -17.527 1.00 78.75 98 LYS A C 1
ATOM 728 O O . LYS A 1 98 ? -36.190 -5.809 -18.235 1.00 78.75 98 LYS A O 1
ATOM 733 N N . PRO A 1 99 ? -36.124 -4.882 -16.184 1.00 81.19 99 PRO A N 1
ATOM 734 C CA . PRO A 1 99 ? -36.319 -6.133 -15.444 1.00 81.19 99 PRO A CA 1
ATOM 735 C C . PRO A 1 99 ? -37.676 -6.775 -15.751 1.00 81.19 99 PRO A C 1
ATOM 737 O O . PRO A 1 99 ? -38.685 -6.074 -15.877 1.00 81.19 99 PRO A O 1
ATOM 740 N N . ARG A 1 100 ? -37.714 -8.111 -15.832 1.00 83.50 100 ARG A N 1
ATOM 741 C CA . ARG A 1 100 ? -38.920 -8.884 -16.170 1.00 83.50 100 ARG A CA 1
ATOM 742 C C . ARG A 1 100 ? -39.235 -9.924 -15.092 1.00 83.50 100 ARG A C 1
ATOM 744 O O . ARG A 1 100 ? -38.335 -10.645 -14.678 1.00 83.50 100 ARG A O 1
ATOM 751 N N . TYR A 1 101 ? -40.502 -10.039 -14.690 1.00 84.75 101 TYR A N 1
ATOM 752 C CA . TYR A 1 101 ? -41.005 -11.126 -13.836 1.00 84.75 101 TYR A CA 1
ATOM 753 C C . TYR A 1 101 ? -42.064 -11.929 -14.600 1.00 84.75 101 TYR A C 1
ATOM 755 O O . TYR A 1 101 ? -43.169 -11.444 -14.829 1.00 84.75 101 TYR A O 1
ATOM 763 N N . VAL A 1 102 ? -41.716 -13.137 -15.046 1.00 82.88 102 VAL A N 1
ATOM 764 C CA . VAL A 1 102 ? -42.543 -13.919 -15.981 1.00 82.88 102 VAL A CA 1
ATOM 765 C C . VAL A 1 102 ? -43.495 -14.841 -15.225 1.00 82.88 102 VAL A C 1
ATOM 767 O O . VAL A 1 102 ? -43.060 -15.622 -14.379 1.00 82.88 102 VAL A O 1
ATOM 770 N N . ILE A 1 103 ? -44.783 -14.805 -15.575 1.00 85.50 103 ILE A N 1
ATOM 771 C CA . ILE A 1 103 ? -45.815 -15.690 -15.020 1.00 85.50 103 ILE A CA 1
ATOM 772 C C . ILE A 1 103 ? -46.339 -16.599 -16.132 1.00 85.50 103 ILE A C 1
ATOM 774 O O . ILE A 1 103 ? -46.734 -16.123 -17.193 1.00 85.50 103 ILE A O 1
ATOM 778 N N . TRP A 1 104 ? -46.363 -17.908 -15.896 1.00 85.88 104 TRP A N 1
ATOM 779 C CA . TRP A 1 104 ? -47.054 -18.879 -16.744 1.00 85.88 104 TRP A CA 1
ATOM 780 C C . TRP A 1 104 ? -48.418 -19.178 -16.138 1.00 85.88 104 TRP A C 1
ATOM 782 O O . TRP A 1 104 ? -48.497 -19.761 -15.058 1.00 85.88 104 TRP A O 1
ATOM 792 N N . LEU A 1 105 ? -49.480 -18.778 -16.831 1.00 84.88 105 LEU A N 1
ATOM 793 C CA . LEU A 1 105 ? -50.859 -18.958 -16.391 1.00 84.88 105 LEU A CA 1
ATOM 794 C C . LEU A 1 105 ? -51.557 -19.967 -17.299 1.00 84.88 105 LEU A C 1
ATOM 796 O O . LEU A 1 105 ? -51.952 -19.642 -18.419 1.00 84.88 105 LEU A O 1
ATOM 800 N N . ASP A 1 106 ? -51.717 -21.196 -16.820 1.00 81.75 106 ASP A N 1
ATOM 801 C CA . ASP A 1 106 ? -52.367 -22.255 -17.589 1.00 81.75 106 ASP A CA 1
ATOM 802 C C . ASP A 1 106 ? -52.864 -23.387 -16.674 1.00 81.75 106 ASP A C 1
ATOM 804 O O . ASP A 1 106 ? -52.538 -23.434 -15.489 1.00 81.75 106 ASP A O 1
ATOM 808 N N . GL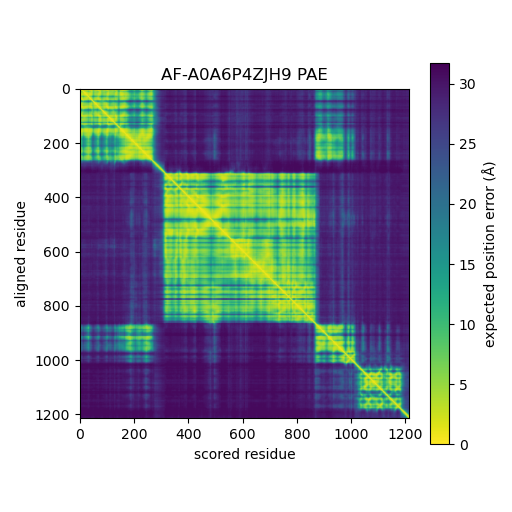N A 1 107 ? -53.682 -24.292 -17.209 1.00 82.12 107 GLN A N 1
ATOM 809 C CA . GLN A 1 107 ? -54.145 -25.484 -16.505 1.00 82.12 107 GLN A CA 1
ATOM 810 C C . GLN A 1 107 ? -53.401 -26.711 -17.044 1.00 82.12 107 GLN A C 1
ATOM 812 O O . GLN A 1 107 ? -53.708 -27.215 -18.126 1.00 82.12 107 GLN A O 1
ATOM 817 N N . ASN A 1 108 ? -52.416 -27.192 -16.281 1.00 76.38 108 ASN A N 1
ATOM 818 C CA . ASN A 1 108 ? -51.482 -28.231 -16.719 1.00 76.38 108 ASN A CA 1
ATOM 819 C C . ASN A 1 108 ? -51.402 -29.379 -15.712 1.00 76.38 108 ASN A C 1
ATOM 821 O O . ASN A 1 108 ? -51.173 -29.157 -14.528 1.00 76.38 108 ASN A O 1
ATOM 825 N N . SER A 1 109 ? -51.545 -30.619 -16.170 1.00 73.38 109 SER A N 1
ATOM 826 C CA . SER A 1 109 ? -51.366 -31.812 -15.330 1.00 73.38 109 SER A CA 1
ATOM 827 C C . SER A 1 109 ? -49.917 -32.313 -15.284 1.00 73.38 109 SER A C 1
ATOM 829 O O . SER A 1 109 ? -49.615 -33.232 -14.534 1.00 73.38 109 SER A O 1
ATOM 831 N N . ASP A 1 110 ? -49.029 -31.738 -16.097 1.00 78.06 110 ASP A N 1
ATOM 832 C CA . ASP A 1 110 ? -47.651 -32.181 -16.338 1.00 78.06 110 ASP A CA 1
ATOM 833 C C . ASP A 1 110 ? -46.593 -31.218 -15.769 1.00 78.06 110 ASP A C 1
ATOM 835 O O . ASP A 1 110 ? -45.458 -31.191 -16.247 1.00 78.06 110 ASP A O 1
ATOM 839 N N . ASP A 1 111 ? -46.969 -30.409 -14.773 1.00 74.00 111 ASP A N 1
ATOM 840 C CA . ASP A 1 111 ? -46.081 -29.423 -14.138 1.00 74.00 111 ASP A CA 1
ATOM 841 C C . ASP A 1 111 ? -45.475 -28.421 -15.149 1.00 74.00 111 ASP A C 1
ATOM 843 O O . ASP A 1 111 ? -44.289 -28.098 -15.134 1.00 74.00 111 ASP A O 1
ATOM 847 N N . PHE A 1 112 ? -46.312 -27.970 -16.097 1.00 79.12 112 PHE A N 1
ATOM 848 C CA . PHE A 1 112 ? -45.985 -26.990 -17.143 1.00 79.12 112 PHE A CA 1
ATOM 849 C C . PHE A 1 112 ? -44.842 -27.401 -18.093 1.00 79.12 112 PHE A C 1
ATOM 851 O O . PHE A 1 112 ? -44.308 -26.546 -18.801 1.00 79.12 112 PHE A O 1
ATOM 858 N N . ARG A 1 113 ? -44.466 -28.684 -18.184 1.00 76.12 113 ARG A N 1
ATOM 859 C CA . ARG A 1 113 ? -43.379 -29.135 -19.080 1.00 76.12 113 ARG A CA 1
ATOM 860 C C . ARG A 1 113 ? -43.705 -28.933 -20.563 1.00 76.12 113 ARG A C 1
ATOM 862 O O . ARG A 1 113 ? -42.905 -28.349 -21.302 1.00 76.12 113 ARG A O 1
ATOM 869 N N . ALA A 1 114 ? -44.878 -29.377 -21.012 1.00 77.50 114 ALA A N 1
ATOM 870 C CA . ALA A 1 114 ? -45.326 -29.190 -22.391 1.00 77.50 114 ALA A CA 1
ATOM 871 C C . ALA A 1 114 ? -45.565 -27.706 -22.701 1.00 77.50 114 ALA A C 1
ATOM 873 O O . ALA A 1 114 ? -45.136 -27.210 -23.745 1.00 77.50 114 ALA A O 1
ATOM 874 N N . PHE A 1 115 ? -46.181 -26.981 -21.762 1.00 80.38 115 PHE A N 1
ATOM 875 C CA . PHE A 1 115 ? -46.415 -25.543 -21.882 1.00 80.38 115 PHE A CA 1
ATOM 876 C C . PHE A 1 115 ? -45.103 -24.753 -21.988 1.00 80.38 115 PHE A C 1
ATOM 878 O O . PHE A 1 115 ? -44.944 -23.947 -22.899 1.00 80.38 115 PHE A O 1
ATOM 885 N N . GLY A 1 116 ? -44.119 -25.043 -21.137 1.00 76.19 116 GLY A N 1
ATOM 886 C CA . GLY A 1 116 ? -42.801 -24.412 -21.177 1.00 76.19 116 GLY A CA 1
ATOM 887 C C . GLY A 1 116 ? -42.062 -24.652 -22.495 1.00 76.19 116 GLY A C 1
ATOM 888 O O . GLY A 1 116 ? -41.451 -23.732 -23.033 1.00 76.19 116 GLY A O 1
ATOM 889 N N . THR A 1 117 ? -42.193 -25.850 -23.077 1.00 78.00 117 THR A N 1
ATOM 890 C CA . THR A 1 117 ? -41.632 -26.164 -24.405 1.00 78.00 117 THR A CA 1
ATOM 891 C C . THR A 1 117 ? -42.277 -25.314 -25.507 1.00 78.00 117 THR A C 1
ATOM 893 O O . THR A 1 117 ? -41.586 -24.828 -26.403 1.00 78.00 117 THR A O 1
ATOM 896 N N . LEU A 1 118 ? -43.595 -25.087 -25.435 1.00 76.06 118 LEU A N 1
ATOM 897 C CA . LEU A 1 118 ? -44.316 -24.219 -26.374 1.00 76.06 118 LEU A CA 1
ATOM 898 C C . LEU A 1 118 ? -43.897 -22.751 -26.237 1.00 76.06 118 LEU A C 1
ATOM 900 O O . LEU A 1 118 ? -43.622 -22.103 -27.248 1.00 76.06 118 LEU A O 1
ATOM 904 N N . VAL A 1 119 ? -43.796 -22.248 -25.002 1.00 74.69 119 VAL A N 1
ATOM 905 C CA . VAL A 1 119 ? -43.341 -20.879 -24.716 1.00 74.69 119 VAL A CA 1
ATOM 906 C C . VAL A 1 119 ? -41.923 -20.667 -25.237 1.00 74.69 119 VAL A C 1
ATOM 908 O O . VAL A 1 119 ? -41.670 -19.673 -25.910 1.00 74.69 119 VAL A O 1
ATOM 911 N N . MET A 1 120 ? -41.016 -21.617 -25.006 1.00 73.00 120 MET A N 1
ATOM 912 C CA . MET A 1 120 ? -39.623 -21.498 -25.445 1.00 73.00 120 MET A CA 1
ATOM 913 C C . MET A 1 120 ? -39.459 -21.554 -26.961 1.00 73.00 120 MET A C 1
ATOM 915 O O . MET A 1 120 ? -38.587 -20.889 -27.514 1.00 73.00 120 MET A O 1
ATOM 919 N N . ARG A 1 121 ? -40.328 -22.303 -27.649 1.00 73.88 121 ARG A N 1
ATOM 920 C CA . ARG A 1 121 ? -40.352 -22.348 -29.113 1.00 73.88 121 ARG A CA 1
ATOM 921 C C . ARG A 1 121 ? -40.827 -21.031 -29.732 1.00 73.88 121 ARG A C 1
ATOM 923 O O . ARG A 1 121 ? -40.339 -20.670 -30.797 1.00 73.88 121 ARG A O 1
ATOM 930 N N . GLN A 1 122 ? -41.789 -20.347 -29.109 1.00 69.62 122 GLN A N 1
ATOM 931 C CA . GLN A 1 122 ? -42.335 -19.087 -29.629 1.00 69.62 122 GLN A CA 1
ATOM 932 C C . GLN A 1 122 ? -41.562 -17.846 -29.157 1.00 69.62 122 GLN A C 1
ATOM 934 O O . GLN A 1 122 ? -41.464 -16.880 -29.906 1.00 69.62 122 GLN A O 1
ATOM 939 N N . TYR A 1 123 ? -40.978 -17.879 -27.957 1.00 70.44 123 TYR A N 1
ATOM 940 C CA . TYR A 1 123 ? -40.281 -16.752 -27.333 1.00 70.44 123 TYR A CA 1
ATOM 941 C C . TYR A 1 123 ? -38.898 -17.180 -26.802 1.00 70.44 123 TYR A C 1
ATOM 943 O O . TYR A 1 123 ? -38.692 -17.256 -25.588 1.00 70.44 123 TYR A O 1
ATOM 951 N N . PRO A 1 124 ? -37.918 -17.441 -27.687 1.00 63.50 124 PRO A N 1
ATOM 952 C CA . PRO A 1 124 ? -36.588 -17.921 -27.296 1.00 63.50 124 PRO A CA 1
ATOM 953 C C . PRO A 1 124 ? -35.785 -16.927 -26.431 1.00 63.50 124 PRO A C 1
ATOM 955 O O . PRO A 1 124 ? -34.875 -17.337 -25.725 1.00 63.50 124 PRO A O 1
ATOM 958 N N . MET A 1 125 ? -36.152 -15.638 -26.431 1.00 59.41 125 MET A N 1
ATOM 959 C CA . MET A 1 125 ? -35.540 -14.554 -25.630 1.00 59.41 125 MET A CA 1
ATOM 960 C C . MET A 1 125 ? -35.923 -14.573 -24.130 1.00 59.41 125 MET A C 1
ATOM 962 O O . MET A 1 125 ? -35.490 -13.719 -23.346 1.00 59.41 125 MET A O 1
ATOM 966 N N . LEU A 1 126 ? -36.799 -15.491 -23.715 1.00 65.62 126 LEU A N 1
ATOM 967 C CA . LEU A 1 126 ? -37.156 -15.717 -22.315 1.00 65.62 126 LEU A CA 1
ATOM 968 C C . LEU A 1 126 ? -36.238 -16.799 -21.721 1.00 65.62 126 LEU A C 1
ATOM 970 O O . LEU A 1 126 ? -36.663 -17.935 -21.538 1.00 65.62 126 LEU A O 1
ATOM 974 N N . GLU A 1 127 ? -34.978 -16.468 -21.426 1.00 49.12 127 GLU A N 1
ATOM 975 C CA . GLU A 1 127 ? -34.111 -17.359 -20.636 1.00 49.12 127 GLU A CA 1
ATOM 976 C C . GLU A 1 127 ? -34.614 -17.409 -19.163 1.00 49.12 127 GLU A C 1
ATOM 978 O O . GLU A 1 127 ? -34.880 -16.367 -18.561 1.00 49.12 127 GLU A O 1
ATOM 983 N N . ALA A 1 128 ? -34.832 -18.636 -18.651 1.00 53.53 128 ALA A N 1
ATOM 984 C CA . ALA A 1 128 ? -35.570 -19.096 -17.443 1.00 53.53 128 ALA A CA 1
ATOM 985 C C . ALA A 1 128 ? -35.322 -18.350 -16.095 1.00 53.53 128 ALA A C 1
ATOM 987 O O . ALA A 1 128 ? -34.289 -17.697 -15.984 1.00 53.53 128 ALA A O 1
ATOM 988 N N . PRO A 1 129 ? -36.161 -18.477 -15.019 1.00 60.59 129 PRO A N 1
ATOM 989 C CA . PRO A 1 129 ? -37.386 -19.275 -14.793 1.00 60.59 129 PRO A CA 1
ATOM 990 C C . PRO A 1 129 ? -38.688 -18.435 -14.724 1.00 60.59 129 PRO A C 1
ATOM 992 O O . PRO A 1 129 ? -38.666 -17.254 -14.392 1.00 60.59 129 PRO A O 1
ATOM 995 N N . ALA A 1 130 ? -39.850 -19.053 -14.974 1.00 72.12 130 ALA A N 1
ATOM 996 C CA . ALA A 1 130 ? -41.170 -18.412 -14.856 1.00 72.12 130 ALA A CA 1
ATOM 997 C C . ALA A 1 130 ? -41.972 -18.948 -13.660 1.00 72.12 130 ALA A C 1
ATOM 999 O O . ALA A 1 130 ? -41.882 -20.131 -13.321 1.00 72.12 130 ALA A O 1
ATOM 1000 N N . LYS A 1 131 ? -42.778 -18.098 -13.009 1.00 81.44 131 LYS A N 1
ATOM 1001 C CA . LYS A 1 131 ? -43.691 -18.517 -11.934 1.00 81.44 131 LYS A CA 1
ATOM 1002 C C . LYS A 1 131 ? -44.889 -19.247 -12.533 1.00 81.44 131 LYS A C 1
ATOM 1004 O O . LYS A 1 131 ? -45.670 -18.661 -13.276 1.00 81.44 131 LYS A O 1
ATOM 1009 N N . GLN A 1 132 ? -45.029 -20.524 -12.200 1.00 82.56 132 GLN A N 1
ATOM 1010 C CA . GLN A 1 132 ? -46.096 -21.385 -12.703 1.00 82.56 132 GLN A CA 1
ATOM 1011 C C . GLN A 1 132 ? -47.365 -21.241 -11.856 1.00 82.56 132 GLN A C 1
ATOM 1013 O O . GLN A 1 132 ? -47.327 -21.413 -10.636 1.00 82.56 132 GLN A O 1
ATOM 1018 N N . VAL A 1 133 ? -48.491 -20.923 -12.497 1.00 81.50 133 VAL A N 1
ATOM 1019 C CA . VAL A 1 133 ? -49.770 -20.644 -11.836 1.00 81.50 133 VAL A CA 1
ATOM 1020 C C . VAL A 1 133 ? -50.882 -21.459 -12.488 1.00 81.50 133 VAL A C 1
ATOM 1022 O O . VAL A 1 133 ? -51.251 -21.231 -13.638 1.00 81.50 133 VAL A O 1
ATOM 1025 N N . GLN A 1 134 ? -51.429 -22.410 -11.726 1.00 80.62 134 GLN A N 1
ATOM 1026 C CA . GLN A 1 134 ? -52.580 -23.217 -12.134 1.00 80.62 134 GLN A CA 1
ATOM 1027 C C . GLN A 1 134 ? -53.855 -22.370 -12.094 1.00 80.62 134 GLN A C 1
ATOM 1029 O O . GLN A 1 134 ? -54.219 -21.855 -11.034 1.00 80.62 134 GLN A O 1
ATOM 1034 N N . ARG A 1 135 ? -54.553 -22.256 -13.227 1.00 75.19 135 ARG A N 1
ATOM 1035 C CA . ARG A 1 135 ? -55.705 -21.349 -13.379 1.00 75.19 135 ARG A CA 1
ATOM 1036 C C . ARG A 1 135 ? -56.850 -21.631 -12.391 1.00 75.19 135 ARG A C 1
ATOM 1038 O O . ARG A 1 135 ? -57.428 -20.690 -11.864 1.00 75.19 135 ARG A O 1
ATOM 1045 N N . ASN A 1 136 ? -57.127 -22.896 -12.066 1.00 68.81 136 ASN A N 1
ATOM 1046 C CA . ASN A 1 136 ? -58.223 -23.285 -11.158 1.00 68.81 136 ASN A CA 1
ATOM 1047 C C . ASN A 1 136 ? -57.835 -23.310 -9.662 1.00 68.81 136 ASN A C 1
ATOM 1049 O O . ASN A 1 136 ? -58.583 -23.823 -8.836 1.00 68.81 136 ASN A O 1
ATOM 1053 N N . SER A 1 137 ? -56.644 -22.829 -9.300 1.00 64.19 137 SER A N 1
ATOM 1054 C CA . SER A 1 137 ? -56.022 -23.074 -7.991 1.00 64.19 137 SER A CA 1
ATOM 1055 C C . SER A 1 137 ? -55.873 -21.822 -7.110 1.00 64.19 137 SER A C 1
ATOM 1057 O O . SER A 1 137 ? -55.106 -21.840 -6.144 1.00 64.19 137 SER A O 1
ATOM 1059 N N . ILE A 1 138 ? -56.540 -20.727 -7.456 1.00 61.38 138 ILE A N 1
ATOM 1060 C CA . ILE A 1 138 ? -56.253 -19.395 -6.904 1.00 61.38 138 ILE A CA 1
ATOM 1061 C C . ILE A 1 138 ? -56.665 -19.271 -5.415 1.00 61.38 138 ILE A C 1
ATOM 1063 O O . ILE A 1 138 ? -56.051 -18.493 -4.685 1.00 61.38 138 ILE A O 1
ATOM 1067 N N . ASP A 1 139 ? -57.566 -20.137 -4.927 1.00 55.78 139 ASP A N 1
ATOM 1068 C CA . ASP A 1 139 ? -58.267 -19.955 -3.641 1.00 55.78 139 ASP A CA 1
ATOM 1069 C C . ASP A 1 139 ? -57.800 -20.824 -2.450 1.00 55.78 139 ASP A C 1
ATOM 1071 O O . ASP A 1 139 ? -58.429 -20.787 -1.394 1.00 55.78 139 ASP A O 1
ATOM 1075 N N . TRP A 1 140 ? -56.702 -21.590 -2.543 1.00 51.25 140 TRP A N 1
ATOM 1076 C CA . TRP A 1 140 ? -56.201 -22.380 -1.397 1.00 51.25 140 TRP A CA 1
ATOM 1077 C C . TRP A 1 140 ? -54.813 -21.935 -0.909 1.00 51.25 140 TRP A C 1
ATOM 1079 O O . TRP A 1 140 ? -53.908 -21.669 -1.703 1.00 51.25 140 TRP A O 1
ATOM 1089 N N . ALA A 1 141 ? -54.654 -21.835 0.417 1.00 51.50 141 ALA A N 1
ATOM 1090 C CA . ALA A 1 141 ? -53.402 -21.473 1.085 1.00 51.50 141 ALA A CA 1
ATOM 1091 C C . ALA A 1 141 ? -52.341 -22.576 0.920 1.00 51.50 141 ALA A C 1
ATOM 1093 O O . ALA A 1 141 ? -52.648 -23.762 1.040 1.00 51.50 141 ALA A O 1
ATOM 1094 N N . MET A 1 142 ? -51.084 -22.201 0.654 1.00 52.72 142 MET A N 1
ATOM 1095 C CA . MET A 1 142 ? -49.984 -23.170 0.534 1.00 52.72 142 MET A CA 1
ATOM 1096 C C . MET A 1 142 ? -49.740 -23.885 1.880 1.00 52.72 142 MET A C 1
ATOM 1098 O O . MET A 1 142 ? -49.841 -23.240 2.925 1.00 52.72 142 MET A O 1
ATOM 1102 N N . PRO A 1 143 ? -49.370 -25.181 1.904 1.00 46.88 143 PRO A N 1
ATOM 1103 C CA . PRO A 1 143 ? -49.104 -25.888 3.155 1.00 46.88 143 PRO A CA 1
ATOM 1104 C C . PRO A 1 143 ? -47.950 -25.212 3.910 1.00 46.88 143 PRO A C 1
ATOM 1106 O O . PRO A 1 143 ? -46.824 -25.180 3.418 1.00 46.88 143 PRO A O 1
ATOM 1109 N N . GLY A 1 144 ? -48.237 -24.650 5.088 1.00 52.25 144 GLY A N 1
ATOM 1110 C CA . GLY A 1 144 ? -47.259 -23.924 5.910 1.00 52.25 144 GLY A CA 1
ATOM 1111 C C . GLY A 1 144 ? -47.130 -22.417 5.638 1.00 52.25 144 GLY A C 1
ATOM 1112 O O . GLY A 1 144 ? -46.261 -21.796 6.241 1.00 52.25 144 GLY A O 1
ATOM 1113 N N . CYS A 1 145 ? -47.978 -21.830 4.785 1.00 55.47 145 CYS A N 1
ATOM 1114 C CA . CYS A 1 145 ? -48.050 -20.387 4.532 1.00 55.47 145 CYS A CA 1
ATOM 1115 C C . CYS A 1 145 ? -49.393 -19.823 5.019 1.00 55.47 145 CYS A C 1
ATOM 1117 O O . CYS A 1 145 ? -50.432 -20.465 4.870 1.00 55.47 145 CYS A O 1
ATOM 1119 N N . VAL A 1 146 ? -49.383 -18.607 5.570 1.00 55.03 146 VAL A N 1
ATOM 1120 C CA . VAL A 1 146 ? -50.579 -17.964 6.154 1.00 55.03 146 VAL A CA 1
ATOM 1121 C C . VAL A 1 146 ? -51.383 -17.171 5.104 1.00 55.03 146 VAL A C 1
ATOM 1123 O O . VAL A 1 146 ? -52.445 -16.632 5.401 1.00 55.03 146 VAL A O 1
ATOM 1126 N N . THR A 1 147 ? -50.903 -17.093 3.855 1.00 62.81 147 THR A N 1
ATOM 1127 C CA . THR A 1 147 ? -51.494 -16.255 2.792 1.00 62.81 147 THR A CA 1
ATOM 1128 C C . THR A 1 147 ? -52.041 -17.064 1.609 1.00 62.81 147 THR A C 1
ATOM 1130 O O . THR A 1 147 ? -51.634 -18.204 1.367 1.00 62.81 147 THR A O 1
ATOM 1133 N N . SER A 1 148 ? -52.996 -16.485 0.867 1.00 70.06 148 SER A N 1
ATOM 1134 C CA . SER A 1 148 ? -53.531 -17.082 -0.365 1.00 70.06 148 SER A CA 1
ATOM 1135 C C . SER A 1 148 ? -52.446 -17.170 -1.448 1.00 70.06 148 SER A C 1
ATOM 1137 O O . SER A 1 148 ? -51.516 -16.360 -1.482 1.00 70.06 148 SER A O 1
ATOM 1139 N N . ARG A 1 149 ? -52.564 -18.133 -2.376 1.00 71.81 149 ARG A N 1
ATOM 1140 C CA . ARG A 1 149 ? -51.622 -18.279 -3.506 1.00 71.81 149 ARG A CA 1
ATOM 1141 C C . ARG A 1 149 ? -51.472 -16.987 -4.316 1.00 71.81 149 ARG A C 1
ATOM 1143 O O . ARG A 1 149 ? -50.366 -16.675 -4.748 1.00 71.81 149 ARG A O 1
ATOM 1150 N N . LEU A 1 150 ? -52.556 -16.231 -4.494 1.00 79.12 150 LEU A N 1
ATOM 1151 C CA . LEU A 1 150 ? -52.537 -14.957 -5.213 1.00 79.12 150 LEU A CA 1
ATOM 1152 C C . LEU A 1 150 ? -51.777 -13.865 -4.447 1.00 79.12 150 LEU A C 1
ATOM 1154 O O . LEU A 1 150 ? -50.925 -13.192 -5.027 1.00 79.12 150 LEU A O 1
ATOM 1158 N N . LYS A 1 151 ? -52.010 -13.753 -3.135 1.00 78.69 151 LYS A N 1
ATOM 1159 C CA . LYS A 1 151 ? -51.304 -12.808 -2.263 1.00 78.69 151 LYS A CA 1
ATOM 1160 C C . LYS A 1 151 ? -49.805 -13.108 -2.196 1.00 78.69 151 LYS A C 1
ATOM 1162 O O . LYS A 1 151 ? -48.993 -12.188 -2.254 1.00 78.69 151 LYS A O 1
ATOM 1167 N N . ALA A 1 152 ? -49.416 -14.385 -2.196 1.00 76.81 152 ALA A N 1
ATOM 1168 C CA . ALA A 1 152 ? -48.012 -14.785 -2.306 1.00 76.81 152 ALA A CA 1
ATOM 1169 C C . ALA A 1 152 ? -47.379 -14.346 -3.644 1.00 76.81 152 ALA A C 1
ATOM 1171 O O . ALA A 1 152 ? -46.237 -13.886 -3.670 1.00 76.81 152 ALA A O 1
ATOM 1172 N N . ILE A 1 153 ? -48.102 -14.429 -4.770 1.00 81.94 153 ILE A N 1
ATOM 1173 C CA . ILE A 1 153 ? -47.614 -13.930 -6.072 1.00 81.94 153 ILE A CA 1
ATOM 1174 C C . ILE A 1 153 ? -47.459 -12.402 -6.043 1.00 81.94 153 ILE A C 1
ATOM 1176 O O . ILE A 1 153 ? -46.434 -11.889 -6.492 1.00 81.94 153 ILE A O 1
ATOM 1180 N N . ALA A 1 154 ? -48.422 -11.678 -5.467 1.00 84.31 154 ALA A N 1
ATOM 1181 C CA . ALA A 1 154 ? -48.341 -10.226 -5.305 1.00 84.31 154 ALA A CA 1
ATOM 1182 C C . ALA A 1 154 ? -47.141 -9.804 -4.432 1.00 84.31 154 ALA A C 1
ATOM 1184 O O . ALA A 1 154 ? -46.418 -8.871 -4.787 1.00 84.31 154 ALA A O 1
ATOM 1185 N N . LEU A 1 155 ? -46.860 -10.531 -3.344 1.00 82.31 155 LEU A N 1
ATOM 1186 C CA . LEU A 1 155 ? -45.682 -10.306 -2.496 1.00 82.31 155 LEU A CA 1
ATOM 1187 C C . LEU A 1 155 ? -44.363 -10.575 -3.237 1.00 82.31 155 LEU A C 1
ATOM 1189 O O . LEU A 1 155 ? -43.436 -9.774 -3.131 1.00 82.31 155 LEU A O 1
ATOM 1193 N N . ASN A 1 156 ? -44.287 -11.643 -4.039 1.00 82.69 156 ASN A N 1
ATOM 1194 C CA . ASN A 1 156 ? -43.115 -11.945 -4.871 1.00 82.69 156 ASN A CA 1
ATOM 1195 C C . ASN A 1 156 ? -42.868 -10.866 -5.944 1.00 82.69 156 ASN A C 1
ATOM 1197 O O . ASN A 1 156 ? -41.728 -10.463 -6.178 1.00 82.69 156 ASN A O 1
ATOM 1201 N N . LEU A 1 157 ? -43.932 -10.357 -6.574 1.00 85.19 157 LEU A N 1
ATOM 1202 C CA . LEU A 1 157 ? -43.848 -9.241 -7.522 1.00 85.19 157 LEU A CA 1
ATOM 1203 C C . LEU A 1 157 ? -43.360 -7.959 -6.853 1.00 85.19 157 LEU A C 1
ATOM 1205 O O . LEU A 1 157 ? -42.525 -7.240 -7.406 1.00 85.19 157 LEU A O 1
ATOM 1209 N N . ARG A 1 158 ? -43.865 -7.676 -5.651 1.00 85.62 158 ARG A N 1
ATOM 1210 C CA . ARG A 1 158 ? -43.452 -6.502 -4.892 1.00 85.62 158 ARG A CA 1
ATOM 1211 C C . ARG A 1 158 ? -41.995 -6.600 -4.449 1.00 85.62 158 ARG A C 1
ATOM 1213 O O . ARG A 1 158 ? -41.282 -5.609 -4.557 1.00 85.62 158 ARG A O 1
ATOM 1220 N N . ASP A 1 159 ? -41.540 -7.778 -4.034 1.00 84.06 159 ASP A N 1
ATOM 1221 C CA . ASP A 1 159 ? -40.133 -8.057 -3.731 1.00 84.06 159 ASP A CA 1
ATOM 1222 C C . ASP A 1 159 ? -39.231 -7.848 -4.962 1.00 84.06 159 ASP A C 1
ATOM 1224 O O . ASP A 1 159 ? -38.219 -7.147 -4.883 1.00 84.06 159 ASP A O 1
ATOM 1228 N N . ALA A 1 160 ? -39.639 -8.354 -6.132 1.00 82.44 160 ALA A N 1
ATOM 1229 C CA . ALA A 1 160 ? -38.937 -8.101 -7.390 1.00 82.44 160 ALA A CA 1
ATOM 1230 C C . ALA A 1 160 ? -38.861 -6.601 -7.722 1.00 82.44 160 ALA A C 1
ATOM 1232 O O . ALA A 1 160 ? -37.816 -6.132 -8.169 1.00 82.44 160 ALA A O 1
ATOM 1233 N N . LEU A 1 161 ? -39.924 -5.835 -7.456 1.00 83.94 161 LEU A N 1
ATOM 1234 C CA . LEU A 1 161 ? -39.931 -4.381 -7.625 1.00 83.94 161 LEU A CA 1
ATOM 1235 C C . LEU A 1 161 ? -38.996 -3.677 -6.626 1.00 83.94 161 LEU A C 1
ATOM 1237 O O . LEU A 1 161 ? -38.247 -2.792 -7.035 1.00 83.94 161 LEU A O 1
ATOM 1241 N N . CYS A 1 162 ? -38.988 -4.082 -5.352 1.00 84.25 162 CYS A N 1
ATOM 1242 C CA . CYS A 1 162 ? -38.108 -3.521 -4.319 1.00 84.25 162 CYS A CA 1
ATOM 1243 C C . CYS A 1 162 ? -36.623 -3.668 -4.678 1.00 84.25 162 CYS A C 1
ATOM 1245 O O . CYS A 1 162 ? -35.861 -2.715 -4.517 1.00 84.25 162 CYS A O 1
ATOM 1247 N N . ARG A 1 163 ? -36.225 -4.808 -5.267 1.00 82.50 163 ARG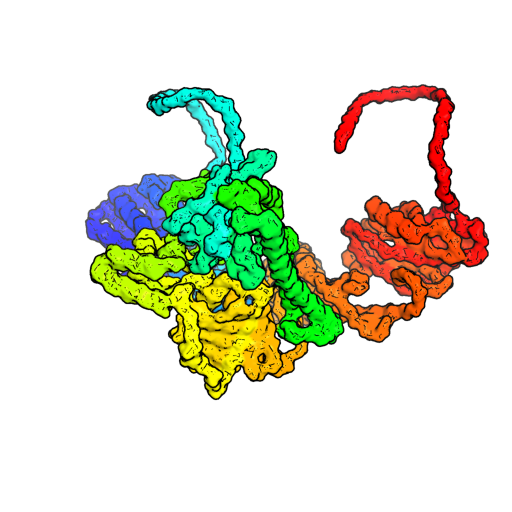 A N 1
ATOM 1248 C CA . ARG A 1 163 ? -34.857 -5.011 -5.785 1.00 82.50 163 ARG A CA 1
ATOM 1249 C C . ARG A 1 163 ? -34.463 -3.995 -6.864 1.00 82.50 163 ARG A C 1
ATOM 1251 O O . ARG A 1 163 ? -33.288 -3.681 -6.992 1.00 82.50 163 ARG A O 1
ATOM 1258 N N . GLN A 1 164 ? -35.427 -3.477 -7.626 1.00 81.69 164 GLN A N 1
ATOM 1259 C CA . GLN A 1 164 ? -35.184 -2.517 -8.711 1.00 81.69 164 GLN A CA 1
ATOM 1260 C C . GLN A 1 164 ? -35.278 -1.060 -8.251 1.00 81.69 164 GLN A C 1
ATOM 1262 O O . GLN A 1 164 ? -34.639 -0.182 -8.827 1.00 81.69 164 GLN A O 1
ATOM 1267 N N . THR A 1 165 ? -36.082 -0.776 -7.224 1.00 79.94 165 THR A N 1
ATOM 1268 C CA . THR A 1 165 ? -36.256 0.579 -6.677 1.00 79.94 165 THR A CA 1
ATOM 1269 C C . THR A 1 165 ? -35.293 0.898 -5.532 1.00 79.94 165 THR A C 1
ATOM 1271 O O . THR A 1 165 ? -35.163 2.068 -5.159 1.00 79.94 165 THR A O 1
ATOM 1274 N N . GLY A 1 166 ? -34.624 -0.116 -4.969 1.00 78.94 166 GLY A N 1
ATOM 1275 C CA . GLY A 1 166 ? -33.805 0.000 -3.760 1.00 78.94 166 GLY A CA 1
ATOM 1276 C C . GLY A 1 166 ? -34.638 0.226 -2.491 1.00 78.94 166 GLY A C 1
ATOM 1277 O O . GLY A 1 166 ? -34.118 0.719 -1.487 1.00 78.94 166 GLY A O 1
ATOM 1278 N N . GLU A 1 167 ? -35.943 -0.054 -2.544 1.00 84.00 167 GLU A N 1
ATOM 1279 C CA . GLU A 1 167 ? -36.817 -0.064 -1.368 1.00 84.00 167 GLU A CA 1
ATOM 1280 C C . GLU A 1 167 ? -36.496 -1.274 -0.487 1.00 84.00 167 GLU A C 1
ATOM 1282 O O . GLU A 1 167 ? -36.154 -2.345 -0.987 1.00 84.00 167 GLU A O 1
ATOM 1287 N N . LEU A 1 168 ? -36.613 -1.103 0.830 1.00 82.94 168 LEU A N 1
ATOM 1288 C CA . LEU A 1 168 ? -36.371 -2.178 1.790 1.00 82.94 168 LEU A CA 1
ATOM 1289 C C . LEU A 1 168 ? -37.332 -3.343 1.520 1.00 82.94 168 LEU A C 1
ATOM 1291 O O . LEU A 1 168 ? -38.534 -3.128 1.357 1.00 82.94 168 LEU A O 1
ATOM 1295 N N . ARG A 1 169 ? -36.823 -4.575 1.478 1.00 86.00 169 ARG A N 1
ATOM 1296 C CA . ARG A 1 169 ? -37.644 -5.782 1.292 1.00 86.00 169 ARG A CA 1
ATOM 1297 C C . ARG A 1 169 ? -38.442 -6.118 2.553 1.00 86.00 169 ARG A C 1
ATOM 1299 O O . ARG A 1 169 ? -37.990 -5.861 3.668 1.00 86.00 169 ARG A O 1
ATOM 1306 N N . LEU A 1 170 ? -39.612 -6.744 2.382 1.00 82.38 170 LEU A N 1
ATOM 1307 C CA . LEU A 1 170 ? -40.518 -7.074 3.495 1.00 82.38 170 LEU A CA 1
ATOM 1308 C C . LEU A 1 170 ? -39.843 -7.974 4.541 1.00 82.38 170 LEU A C 1
ATOM 1310 O O . LEU A 1 170 ? -40.026 -7.773 5.738 1.00 82.38 170 LEU A O 1
ATOM 1314 N N . GLN A 1 171 ? -39.033 -8.928 4.084 1.00 82.88 171 GLN A N 1
ATOM 1315 C CA . GLN A 1 171 ? -38.274 -9.845 4.938 1.00 82.88 171 GLN A CA 1
ATOM 1316 C C . GLN A 1 171 ? -37.285 -9.083 5.831 1.00 82.88 171 GLN A C 1
ATOM 1318 O O . GLN A 1 171 ? -37.274 -9.277 7.041 1.00 82.88 171 GLN A O 1
ATOM 1323 N N . CYS A 1 172 ? -36.528 -8.148 5.249 1.00 85.62 172 CYS A N 1
ATOM 1324 C CA . CYS A 1 172 ? -35.559 -7.314 5.961 1.00 85.62 172 CYS A CA 1
ATOM 1325 C C . CYS A 1 172 ? -36.251 -6.339 6.928 1.00 85.62 172 CYS A C 1
ATOM 1327 O O . CYS A 1 172 ? -35.788 -6.127 8.046 1.00 85.62 172 CYS A O 1
ATOM 1329 N N . LEU A 1 173 ? -37.405 -5.776 6.544 1.00 83.31 173 LEU A N 1
ATOM 1330 C CA . LEU A 1 173 ? -38.211 -4.942 7.441 1.00 83.31 173 LEU A CA 1
ATOM 1331 C C . LEU A 1 173 ? -38.716 -5.744 8.649 1.00 83.31 173 LEU A C 1
ATOM 1333 O O . LEU A 1 173 ? -38.670 -5.258 9.781 1.00 83.31 173 LEU A O 1
ATOM 1337 N N . ARG A 1 174 ? -39.183 -6.977 8.420 1.00 81.06 174 ARG A N 1
ATOM 1338 C CA . ARG A 1 174 ? -39.593 -7.895 9.488 1.00 81.06 174 ARG A CA 1
ATOM 1339 C C . ARG A 1 174 ? -38.421 -8.277 10.377 1.00 81.06 174 ARG A C 1
ATOM 1341 O O . ARG A 1 174 ? -38.578 -8.225 11.592 1.00 81.06 174 ARG A O 1
ATOM 1348 N N . ALA A 1 175 ? -37.259 -8.559 9.796 1.00 84.50 175 ALA A N 1
ATOM 1349 C CA . ALA A 1 175 ? -36.039 -8.802 10.547 1.00 84.50 175 ALA A CA 1
ATOM 1350 C C . ALA A 1 175 ? -35.702 -7.607 11.447 1.00 84.50 175 ALA A C 1
ATOM 1352 O O . ALA A 1 175 ? -35.658 -7.792 12.653 1.00 84.50 175 ALA A O 1
ATOM 1353 N N . LEU A 1 176 ? -35.620 -6.374 10.928 1.00 83.88 176 LEU A N 1
ATOM 1354 C CA . LEU A 1 176 ? -35.385 -5.175 11.756 1.00 83.88 176 LEU A CA 1
ATOM 1355 C C . LEU A 1 176 ? -36.431 -4.967 12.855 1.00 83.88 176 LEU A C 1
ATOM 1357 O O . LEU A 1 176 ? -36.121 -4.408 13.903 1.00 83.88 176 LEU A O 1
ATOM 1361 N N . THR A 1 177 ? -37.687 -5.321 12.591 1.00 82.00 177 THR A N 1
ATOM 1362 C CA . THR A 1 177 ? -38.775 -5.147 13.563 1.00 82.00 177 THR A CA 1
ATOM 1363 C C . THR A 1 177 ? -38.650 -6.161 14.693 1.00 82.00 177 THR A C 1
ATOM 1365 O O . THR A 1 177 ? -38.730 -5.786 15.859 1.00 82.00 177 THR A O 1
ATOM 1368 N N . ASN A 1 178 ? -38.398 -7.421 14.344 1.00 79.00 178 ASN A N 1
ATOM 1369 C CA . ASN A 1 178 ? -38.320 -8.529 15.289 1.00 79.00 178 ASN A CA 1
ATOM 1370 C C . ASN A 1 178 ? -36.972 -8.577 16.022 1.00 79.00 178 ASN A C 1
ATOM 1372 O O . ASN A 1 178 ? -36.905 -9.048 17.144 1.00 79.00 178 ASN A O 1
ATOM 1376 N N . THR A 1 179 ? -35.887 -8.080 15.434 1.00 80.62 179 THR A N 1
ATOM 1377 C CA . THR A 1 179 ? -34.573 -8.050 16.094 1.00 80.62 179 THR A CA 1
ATOM 1378 C C . THR A 1 179 ? -34.244 -6.685 16.684 1.00 80.62 179 THR A C 1
ATOM 1380 O O . THR A 1 179 ? -33.208 -6.537 17.317 1.00 80.62 179 THR A O 1
ATOM 1383 N N . GLY A 1 180 ? -35.103 -5.676 16.519 1.00 79.25 180 GLY A N 1
ATOM 1384 C CA . GLY A 1 180 ? -34.767 -4.282 16.815 1.00 79.25 180 GLY A CA 1
ATOM 1385 C C . GLY A 1 180 ? -34.361 -4.001 18.264 1.00 79.25 180 GLY A C 1
ATOM 1386 O O . GLY A 1 180 ? -33.450 -3.209 18.494 1.00 79.25 180 GLY A O 1
ATOM 1387 N N . GLU A 1 181 ? -34.996 -4.649 19.242 1.00 75.88 181 GLU A N 1
ATOM 1388 C CA . GLU A 1 181 ? -34.615 -4.527 20.662 1.00 75.88 181 GLU A CA 1
ATOM 1389 C C . GLU A 1 181 ? -33.328 -5.293 20.958 1.00 75.88 181 GLU A C 1
ATOM 1391 O O . GLU A 1 181 ? -32.385 -4.742 21.522 1.00 75.88 181 GLU A O 1
ATOM 1396 N N . PHE A 1 182 ? -33.236 -6.524 20.458 1.00 78.00 182 PHE A N 1
ATOM 1397 C CA . PHE A 1 182 ? -32.045 -7.353 20.586 1.00 78.00 182 PHE A CA 1
ATOM 1398 C C . PHE A 1 182 ? -30.799 -6.688 19.977 1.00 78.00 182 PHE A C 1
ATOM 1400 O O . PHE A 1 182 ? -29.732 -6.685 20.588 1.00 78.00 182 PHE A O 1
ATOM 1407 N N . LEU A 1 183 ? -30.933 -6.069 18.804 1.00 81.19 183 LEU A N 1
ATOM 1408 C CA . LEU A 1 183 ? -29.895 -5.277 18.151 1.00 81.19 183 LEU A CA 1
ATOM 1409 C C . LEU A 1 183 ? -29.525 -4.054 18.995 1.00 81.19 183 LEU A C 1
ATOM 1411 O O . LEU A 1 183 ? -28.341 -3.810 19.219 1.00 81.19 183 LEU A O 1
ATOM 1415 N N . ALA A 1 184 ? -30.512 -3.307 19.495 1.00 80.31 184 ALA A N 1
ATOM 1416 C CA . ALA A 1 184 ? -30.271 -2.115 20.305 1.00 80.31 184 ALA A CA 1
ATOM 1417 C C . ALA A 1 184 ? -29.471 -2.413 21.588 1.00 80.31 184 ALA A C 1
ATOM 1419 O O . ALA A 1 184 ? -28.615 -1.611 21.963 1.00 80.31 184 ALA A O 1
ATOM 1420 N N . ASP A 1 185 ? -29.702 -3.572 22.208 1.00 73.94 185 ASP A N 1
ATOM 1421 C CA . ASP A 1 185 ? -29.093 -3.969 23.486 1.00 73.94 185 ASP A CA 1
ATOM 1422 C C . ASP A 1 185 ? -27.705 -4.617 23.360 1.00 73.94 185 ASP A C 1
ATOM 1424 O O . ASP A 1 185 ? -26.958 -4.742 24.344 1.00 73.94 185 ASP A O 1
ATOM 1428 N N . ASN A 1 186 ? -27.354 -5.088 22.163 1.00 74.12 186 ASN A N 1
ATOM 1429 C CA . ASN A 1 186 ? -26.168 -5.918 21.950 1.00 74.12 186 ASN A CA 1
ATOM 1430 C C . ASN A 1 186 ? -25.165 -5.331 20.953 1.00 74.12 186 ASN A C 1
ATOM 1432 O O . ASN A 1 186 ? -24.003 -5.736 20.963 1.00 74.12 186 ASN A O 1
ATOM 1436 N N . MET A 1 187 ? -25.574 -4.359 20.141 1.00 80.44 187 MET A N 1
ATOM 1437 C CA . MET A 1 187 ? -24.723 -3.760 19.121 1.00 80.44 187 MET A CA 1
ATOM 1438 C C . MET A 1 187 ? -23.652 -2.833 19.708 1.00 80.44 187 MET A C 1
ATOM 1440 O O . MET A 1 187 ? -23.912 -2.029 20.607 1.00 80.44 187 MET A O 1
ATOM 1444 N N . ASN A 1 188 ? -22.445 -2.861 19.138 1.00 78.62 188 ASN A N 1
ATOM 1445 C CA . ASN A 1 188 ? -21.415 -1.851 19.383 1.00 78.62 188 ASN A CA 1
ATOM 1446 C C . ASN A 1 188 ? -21.780 -0.524 18.697 1.00 78.62 188 ASN A C 1
ATOM 1448 O O . ASN A 1 188 ? -21.182 -0.117 17.699 1.00 78.62 188 ASN A O 1
ATOM 1452 N N . LEU A 1 189 ? -22.774 0.162 19.261 1.00 78.62 189 LEU A N 1
ATOM 1453 C CA . LEU A 1 189 ? -23.366 1.365 18.688 1.00 78.62 189 LEU A CA 1
ATOM 1454 C C . LEU A 1 189 ? -22.332 2.467 18.426 1.00 78.62 189 LEU A C 1
ATOM 1456 O O . LEU A 1 189 ? -22.433 3.193 17.446 1.00 78.62 189 LEU A O 1
ATOM 1460 N N . LYS A 1 190 ? -21.303 2.584 19.271 1.00 74.38 190 LYS A N 1
ATOM 1461 C CA . LYS A 1 190 ? -20.270 3.615 19.118 1.00 74.38 190 LYS A CA 1
ATOM 1462 C C . LYS A 1 190 ? -19.373 3.374 17.900 1.00 74.38 190 LYS A C 1
ATOM 1464 O O . LYS A 1 190 ? -19.047 4.333 17.203 1.00 74.38 190 LYS A O 1
ATOM 1469 N N . SER A 1 191 ? -18.959 2.125 17.668 1.00 74.56 191 SER A N 1
ATOM 1470 C CA . SER A 1 191 ? -18.194 1.742 16.469 1.00 74.56 191 SER A CA 1
ATOM 1471 C C . SER A 1 191 ? -19.036 1.959 15.215 1.00 74.56 191 SER A C 1
ATOM 1473 O O . SER A 1 191 ? -18.619 2.632 14.272 1.00 74.56 191 SER A O 1
ATOM 1475 N N . LEU A 1 192 ? -20.279 1.489 15.279 1.00 80.06 192 LEU A N 1
ATOM 1476 C CA . LEU A 1 192 ? -21.207 1.500 14.167 1.00 80.06 192 LEU A CA 1
ATOM 1477 C C . LEU A 1 192 ? -21.653 2.910 13.762 1.00 80.06 192 LEU A C 1
ATOM 1479 O O . LEU A 1 192 ? -21.613 3.233 12.582 1.00 80.06 192 LEU A O 1
ATOM 1483 N N . LEU A 1 193 ? -21.996 3.791 14.710 1.00 80.25 193 LEU A N 1
ATOM 1484 C CA . LEU A 1 193 ? -22.338 5.185 14.396 1.00 80.25 193 LEU A CA 1
ATOM 1485 C C . LEU A 1 193 ? -21.156 5.935 13.777 1.00 80.25 193 LEU A C 1
ATOM 1487 O O . LEU A 1 193 ? -21.357 6.709 12.849 1.00 80.25 193 LEU A O 1
ATOM 1491 N N . LYS A 1 194 ? -19.928 5.671 14.242 1.00 79.06 194 LYS A N 1
ATOM 1492 C CA . LYS A 1 194 ? -18.717 6.282 13.682 1.00 79.06 194 LYS A CA 1
ATOM 1493 C C . LYS A 1 194 ? -18.464 5.822 12.242 1.00 79.06 194 LYS A C 1
ATOM 1495 O O . LYS A 1 194 ? -18.080 6.639 11.412 1.00 79.06 194 LYS A O 1
ATOM 1500 N N . ARG A 1 195 ? -18.672 4.534 11.946 1.00 75.12 195 ARG A N 1
ATOM 1501 C CA . ARG A 1 195 ? -18.544 3.983 10.586 1.00 75.12 195 ARG A CA 1
ATOM 1502 C C . ARG A 1 195 ? -19.647 4.498 9.661 1.00 75.12 195 ARG A C 1
ATOM 1504 O O . ARG A 1 195 ? -19.333 5.019 8.600 1.00 75.12 195 ARG A O 1
ATOM 1511 N N . LEU A 1 196 ? -20.904 4.484 10.104 1.00 76.75 196 LEU A N 1
ATOM 1512 C CA . LEU A 1 196 ? -22.030 5.019 9.329 1.00 76.75 196 LEU A CA 1
ATOM 1513 C C . LEU A 1 196 ? -21.930 6.534 9.073 1.00 76.75 196 LEU A C 1
ATOM 1515 O O . LEU A 1 196 ? -22.398 7.011 8.041 1.00 76.75 196 LEU A O 1
ATOM 1519 N N . GLU A 1 197 ? -21.332 7.299 9.990 1.00 78.69 197 GLU A N 1
ATOM 1520 C CA . GLU A 1 197 ? -21.002 8.714 9.770 1.00 78.69 197 GLU A CA 1
ATOM 1521 C C . GLU A 1 197 ? -19.872 8.870 8.743 1.00 78.69 197 GLU A C 1
ATOM 1523 O O . GLU A 1 197 ? -19.991 9.660 7.812 1.00 78.69 197 GLU A O 1
ATOM 1528 N N . HIS A 1 198 ? -18.804 8.073 8.863 1.00 76.19 198 HIS A N 1
ATOM 1529 C CA . HIS A 1 198 ? -17.665 8.099 7.939 1.00 76.19 198 HIS A CA 1
ATOM 1530 C C . HIS A 1 198 ? -18.039 7.686 6.505 1.00 76.19 198 HIS A C 1
ATOM 1532 O O . HIS A 1 198 ? -17.495 8.221 5.543 1.00 76.19 198 HIS A O 1
ATOM 1538 N N . GLU A 1 199 ? -18.994 6.768 6.359 1.00 73.56 199 GLU A N 1
ATOM 1539 C CA . GLU A 1 199 ? -19.507 6.287 5.072 1.00 73.56 199 GLU A CA 1
ATOM 1540 C C . GLU A 1 199 ? -20.632 7.171 4.496 1.00 73.56 199 GLU A C 1
ATOM 1542 O O . GLU A 1 199 ? -21.264 6.802 3.507 1.00 73.56 199 GLU A O 1
ATOM 1547 N N . ASN A 1 200 ? -20.879 8.355 5.080 1.00 72.25 200 ASN A N 1
ATOM 1548 C CA . ASN A 1 200 ? -21.915 9.321 4.677 1.00 72.25 200 ASN A CA 1
ATOM 1549 C C . ASN A 1 200 ? -23.359 8.790 4.721 1.00 72.25 200 ASN A C 1
ATOM 1551 O O . ASN A 1 200 ? -24.264 9.357 4.105 1.00 72.25 200 ASN A O 1
ATOM 1555 N N . GLN A 1 201 ? -23.606 7.729 5.483 1.00 74.00 201 GLN A N 1
ATOM 1556 C CA . GLN A 1 201 ? -24.934 7.135 5.626 1.00 74.00 201 GLN A CA 1
ATOM 1557 C C . GLN A 1 201 ? -25.764 7.862 6.686 1.00 74.00 201 GLN A C 1
ATOM 1559 O O . GLN A 1 201 ? -26.992 7.956 6.579 1.00 74.00 201 GLN A O 1
ATOM 1564 N N . LEU A 1 202 ? -25.111 8.449 7.690 1.00 76.44 202 LEU A N 1
ATOM 1565 C CA . LEU A 1 202 ? -25.723 9.332 8.681 1.00 76.44 202 LEU A CA 1
ATOM 1566 C C . LEU A 1 202 ? -25.097 10.718 8.615 1.00 76.44 202 LEU A C 1
ATOM 1568 O O . LEU A 1 202 ? -23.879 10.851 8.576 1.00 76.44 202 LEU A O 1
ATOM 1572 N N . ARG A 1 203 ? -25.925 11.768 8.662 1.00 79.81 203 ARG A N 1
ATOM 1573 C CA . ARG A 1 203 ? -25.404 13.131 8.810 1.00 79.81 203 ARG A CA 1
ATOM 1574 C C . ARG A 1 203 ? -24.917 13.326 10.248 1.00 79.81 203 ARG A C 1
ATOM 1576 O O . ARG A 1 203 ? -25.554 12.794 11.162 1.00 79.81 203 ARG A O 1
ATOM 1583 N N . PRO A 1 204 ? -23.924 14.194 10.495 1.00 76.25 204 PRO A N 1
ATOM 1584 C CA . PRO A 1 204 ? -23.480 14.513 11.856 1.00 76.25 204 PRO A CA 1
ATOM 1585 C C . PRO A 1 204 ? -24.620 14.984 12.782 1.00 76.25 204 PRO A C 1
ATOM 1587 O O . PRO A 1 204 ? -24.631 14.708 13.981 1.00 76.25 204 PRO A O 1
ATOM 1590 N N . ALA A 1 205 ? -25.636 15.658 12.226 1.00 75.06 205 ALA A N 1
ATOM 1591 C CA . ALA A 1 205 ? -26.846 16.047 12.955 1.00 75.06 205 ALA A CA 1
ATOM 1592 C C . ALA A 1 205 ? -27.720 14.845 13.365 1.00 75.06 205 ALA A C 1
ATOM 1594 O O . ALA A 1 205 ? -28.258 14.831 14.472 1.00 75.06 205 ALA A O 1
ATOM 1595 N N . ASP A 1 206 ? -27.826 13.825 12.507 1.00 76.81 206 ASP A N 1
ATOM 1596 C CA . ASP A 1 206 ? -28.572 12.598 12.800 1.00 76.81 206 ASP A CA 1
ATOM 1597 C C . ASP A 1 206 ? -27.845 11.796 13.897 1.00 76.81 206 ASP A C 1
ATOM 1599 O O . ASP A 1 206 ? -28.479 11.334 14.842 1.00 76.81 206 ASP A O 1
ATOM 1603 N N . VAL A 1 207 ? -26.508 11.722 13.851 1.00 80.31 207 VAL A N 1
ATOM 1604 C CA . VAL A 1 207 ? -25.676 11.077 14.888 1.00 80.31 207 VAL A CA 1
ATOM 1605 C C . VAL A 1 207 ? -25.818 11.782 16.241 1.00 80.31 207 VAL A C 1
ATOM 1607 O O . VAL A 1 207 ? -25.996 11.124 17.269 1.00 80.31 207 VAL A O 1
ATOM 1610 N N . LYS A 1 208 ? -25.803 13.122 16.264 1.00 78.19 208 LYS A N 1
ATOM 1611 C CA . LYS A 1 208 ? -26.073 13.909 17.481 1.00 78.19 208 LYS A CA 1
ATOM 1612 C C . LYS A 1 208 ? -27.485 13.659 18.018 1.00 78.19 208 LYS A C 1
ATOM 1614 O O . LYS A 1 208 ? -27.640 13.472 19.221 1.00 78.19 208 LYS A O 1
ATOM 1619 N N . SER A 1 209 ? -28.493 13.601 17.144 1.00 76.94 209 SER A N 1
ATOM 1620 C CA . SER A 1 209 ? -29.878 13.309 17.535 1.00 76.94 209 SER A CA 1
ATOM 1621 C C . SER A 1 209 ? -30.048 11.898 18.105 1.00 76.94 209 SER A C 1
ATOM 1623 O O . SER A 1 209 ? -30.804 11.719 19.055 1.00 76.94 209 SER A O 1
ATOM 1625 N N . ILE A 1 210 ? -29.361 10.902 17.542 1.00 80.81 210 ILE A N 1
ATOM 1626 C CA . ILE A 1 210 ? -29.400 9.513 18.021 1.00 80.81 210 ILE A CA 1
ATOM 1627 C C . ILE A 1 210 ? -28.739 9.409 19.397 1.00 80.81 210 ILE A C 1
ATOM 1629 O O . ILE A 1 210 ? -29.315 8.822 20.309 1.00 80.81 210 ILE A O 1
ATOM 1633 N N . ASN A 1 211 ? -27.569 10.030 19.570 1.00 77.88 211 ASN A N 1
ATOM 1634 C CA . ASN A 1 211 ? -26.849 10.037 20.846 1.00 77.88 211 ASN A CA 1
ATOM 1635 C C . ASN A 1 211 ? -27.571 10.828 21.951 1.00 77.88 211 ASN A C 1
ATOM 1637 O O . ASN A 1 211 ? -27.342 10.562 23.126 1.00 77.88 211 ASN A O 1
ATOM 1641 N N . ALA A 1 212 ? -28.430 11.788 21.593 1.00 73.44 212 ALA A N 1
ATOM 1642 C CA . ALA A 1 212 ? -29.229 12.566 22.542 1.00 73.44 212 ALA A CA 1
ATOM 1643 C C . ALA A 1 212 ? -30.503 11.841 23.025 1.00 73.44 212 ALA A C 1
ATOM 1645 O O . ALA A 1 212 ? -31.171 12.326 23.938 1.00 73.44 212 ALA A O 1
ATOM 1646 N N . ASN A 1 213 ? -30.868 10.707 22.417 1.00 76.19 213 ASN A N 1
ATOM 1647 C CA . ASN A 1 213 ? -32.053 9.937 22.790 1.00 76.19 213 ASN A CA 1
ATOM 1648 C C . ASN A 1 213 ? -31.769 9.035 24.011 1.00 76.19 213 ASN A C 1
ATOM 1650 O O . ASN A 1 213 ? -30.642 8.587 24.201 1.00 76.19 213 ASN A O 1
ATOM 1654 N N . MET A 1 214 ? -32.784 8.724 24.827 1.00 64.81 214 MET A N 1
ATOM 1655 C CA . MET A 1 214 ? -32.625 7.841 25.996 1.00 64.81 214 MET A CA 1
ATOM 1656 C C . MET A 1 214 ? -32.279 6.396 25.605 1.00 64.81 214 MET A C 1
ATOM 1658 O O . MET A 1 214 ? -31.602 5.704 26.359 1.00 64.81 214 MET A O 1
ATOM 1662 N N . THR A 1 215 ? -32.687 5.959 24.407 1.00 73.81 215 THR A N 1
ATOM 1663 C CA . THR A 1 215 ? -32.351 4.644 23.833 1.00 73.81 215 THR A CA 1
ATOM 1664 C C . THR A 1 215 ? -31.734 4.802 22.434 1.00 73.81 215 THR A C 1
ATOM 1666 O O . THR A 1 215 ? -32.423 4.613 21.424 1.00 73.81 215 THR A O 1
ATOM 1669 N N . PRO A 1 216 ? -30.438 5.164 22.337 1.00 76.50 216 PRO A N 1
ATOM 1670 C CA . PRO A 1 216 ? -29.775 5.466 21.065 1.00 76.50 216 PRO A CA 1
ATOM 1671 C C . PRO A 1 216 ? -29.806 4.313 20.050 1.00 76.50 216 PRO A C 1
ATOM 1673 O O . PRO A 1 216 ? -30.066 4.536 18.869 1.00 76.50 216 PRO A O 1
ATOM 1676 N N . GLY A 1 217 ? -29.618 3.067 20.505 1.00 78.81 217 GLY A N 1
ATOM 1677 C CA . GLY A 1 217 ? -29.672 1.882 19.641 1.00 78.81 217 GLY A CA 1
ATOM 1678 C C . GLY A 1 217 ? -31.046 1.699 18.997 1.00 78.81 217 GLY A C 1
ATOM 1679 O O . GLY A 1 217 ? -31.149 1.531 17.783 1.00 78.81 217 GLY A O 1
ATOM 1680 N N . ARG A 1 218 ? -32.119 1.852 19.782 1.00 80.94 218 ARG A N 1
ATOM 1681 C CA . ARG A 1 218 ? -33.489 1.772 19.264 1.00 80.94 218 ARG A CA 1
ATOM 1682 C C . ARG A 1 218 ? -33.812 2.918 18.307 1.00 80.94 218 ARG A C 1
ATOM 1684 O O . ARG A 1 218 ? -34.410 2.691 17.261 1.00 80.94 218 ARG A O 1
ATOM 1691 N N . CYS A 1 219 ? -33.344 4.128 18.618 1.00 81.56 219 CYS A N 1
ATOM 1692 C CA . CYS A 1 219 ? -33.517 5.297 17.756 1.00 81.56 219 CYS A CA 1
ATOM 1693 C C . CYS A 1 219 ? -32.893 5.091 16.366 1.00 81.56 219 CYS A C 1
ATOM 1695 O O . CYS A 1 219 ? -33.470 5.525 15.367 1.00 81.56 219 CYS A O 1
ATOM 1697 N N . LEU A 1 220 ? -31.735 4.425 16.290 1.00 83.62 220 LEU A N 1
ATOM 1698 C CA . LEU A 1 220 ? -31.099 4.079 15.022 1.00 83.62 220 LEU A CA 1
ATOM 1699 C C . LEU A 1 220 ? -31.959 3.092 14.219 1.00 83.62 220 LEU A C 1
ATOM 1701 O O . LEU A 1 220 ? -32.224 3.347 13.044 1.00 83.62 220 LEU A O 1
ATOM 1705 N N . ILE A 1 221 ? -32.432 2.010 14.845 1.00 84.38 221 ILE A N 1
ATOM 1706 C CA . ILE A 1 221 ? -33.280 1.008 14.179 1.00 84.38 221 ILE A CA 1
ATOM 1707 C C . ILE A 1 221 ? -34.587 1.634 13.678 1.00 84.38 221 ILE A C 1
ATOM 1709 O O . ILE A 1 221 ? -34.933 1.469 12.508 1.00 84.38 221 ILE A O 1
ATOM 1713 N N . ASP A 1 222 ? -35.271 2.425 14.506 1.00 82.31 222 ASP A N 1
ATOM 1714 C CA . ASP A 1 222 ? -36.511 3.108 14.121 1.00 82.31 222 ASP A CA 1
ATOM 1715 C C . ASP A 1 222 ? -36.281 4.079 12.949 1.00 82.31 222 ASP A C 1
ATOM 1717 O O . ASP A 1 222 ? -37.128 4.243 12.067 1.00 82.31 222 ASP A O 1
ATOM 1721 N N . MET A 1 223 ? -35.122 4.738 12.910 1.00 81.62 223 MET A N 1
ATOM 1722 C CA . MET A 1 223 ? -34.757 5.623 11.811 1.00 81.62 223 MET A CA 1
ATOM 1723 C C . MET A 1 223 ? -34.455 4.840 10.522 1.00 81.62 223 MET A C 1
ATOM 1725 O O . MET A 1 223 ? -34.897 5.262 9.451 1.00 81.62 223 MET A O 1
ATOM 1729 N N . LEU A 1 224 ? -33.772 3.693 10.600 1.00 80.81 224 LEU A N 1
ATOM 1730 C CA . LEU A 1 224 ? -33.552 2.803 9.451 1.00 80.81 224 LEU A CA 1
ATOM 1731 C C . LEU A 1 224 ? -34.882 2.261 8.901 1.00 80.81 224 LEU A C 1
ATOM 1733 O O . LEU A 1 224 ? -35.111 2.304 7.690 1.00 80.81 224 LEU A O 1
ATOM 1737 N N . GLN A 1 225 ? -35.809 1.869 9.780 1.00 80.31 225 GLN A N 1
ATOM 1738 C CA . GLN A 1 225 ? -37.165 1.460 9.400 1.00 80.31 225 GLN A CA 1
ATOM 1739 C C . GLN A 1 225 ? -37.936 2.593 8.703 1.00 80.31 225 GLN A C 1
ATOM 1741 O O . GLN A 1 225 ? -38.587 2.366 7.682 1.00 80.31 225 GLN A O 1
ATOM 1746 N N . LYS A 1 226 ? -37.827 3.836 9.196 1.00 80.62 226 LYS A N 1
ATOM 1747 C CA . LYS A 1 226 ? -38.458 5.017 8.573 1.00 80.62 226 LYS A CA 1
ATOM 1748 C C . LYS A 1 226 ? -37.887 5.348 7.195 1.00 80.62 226 LYS A C 1
ATOM 1750 O O . LYS A 1 226 ? -38.629 5.837 6.345 1.00 80.62 226 LYS A O 1
ATOM 1755 N N . ARG A 1 227 ? -36.596 5.085 6.955 1.00 78.88 227 ARG A N 1
ATOM 1756 C CA . ARG A 1 227 ? -35.943 5.342 5.658 1.00 78.88 227 ARG A CA 1
ATOM 1757 C C . ARG A 1 227 ? -36.434 4.410 4.547 1.00 78.88 227 ARG A C 1
ATOM 1759 O O . ARG A 1 227 ? -36.390 4.817 3.390 1.00 78.88 227 ARG A O 1
ATOM 1766 N N . LYS A 1 228 ? -36.913 3.200 4.874 1.00 76.94 228 LYS A N 1
ATOM 1767 C CA . LYS A 1 228 ? -37.451 2.204 3.920 1.00 76.94 228 LYS A CA 1
ATOM 1768 C C . LYS A 1 228 ? -36.539 1.933 2.704 1.00 76.94 228 LYS A C 1
ATOM 1770 O O . LYS A 1 228 ? -37.026 1.694 1.599 1.00 76.94 228 LYS A O 1
ATOM 1775 N N . ARG A 1 229 ? -35.215 1.957 2.890 1.00 82.31 229 ARG A N 1
ATOM 1776 C CA . ARG A 1 229 ? -34.205 1.687 1.848 1.00 82.31 229 ARG A CA 1
ATOM 1777 C C . ARG A 1 229 ? -33.427 0.413 2.160 1.00 82.31 229 ARG A C 1
ATOM 1779 O O . ARG A 1 229 ? -33.152 0.158 3.327 1.00 82.31 229 ARG A O 1
ATOM 1786 N N . GLN A 1 230 ? -33.068 -0.347 1.125 1.00 82.75 230 GLN A N 1
ATOM 1787 C CA . GLN A 1 230 ? -32.308 -1.595 1.270 1.00 82.75 230 GLN A CA 1
ATOM 1788 C C . GLN A 1 230 ? -30.824 -1.338 1.594 1.00 82.75 230 GLN A C 1
ATOM 1790 O O . GLN A 1 230 ? -30.279 -1.995 2.469 1.00 82.75 230 GLN A O 1
ATOM 1795 N N . GLU A 1 231 ? -30.198 -0.331 0.975 1.00 82.50 231 GLU A N 1
ATOM 1796 C CA . GLU A 1 231 ? -28.769 -0.016 1.164 1.00 82.50 231 GLU A CA 1
ATOM 1797 C C . GLU A 1 231 ? -28.364 0.179 2.647 1.00 82.50 231 GLU A C 1
ATOM 1799 O O . GLU A 1 231 ? -27.433 -0.496 3.086 1.00 82.50 231 GLU A O 1
ATOM 1804 N N . PRO A 1 232 ? -29.075 0.983 3.470 1.00 80.25 232 PRO A N 1
ATOM 1805 C CA . PRO A 1 232 ? -28.733 1.130 4.888 1.00 80.25 232 PRO A CA 1
ATOM 1806 C C . PRO A 1 232 ? -28.892 -0.155 5.714 1.00 80.25 232 PRO A C 1
ATOM 1808 O O . PRO A 1 232 ? -28.267 -0.291 6.763 1.00 80.25 232 PRO A O 1
ATOM 1811 N N . TYR A 1 233 ? -29.754 -1.080 5.279 1.00 85.56 233 TYR A N 1
ATOM 1812 C CA . TYR A 1 233 ? -29.920 -2.384 5.922 1.00 85.56 233 TYR A CA 1
ATOM 1813 C C . TYR A 1 233 ? -28.746 -3.310 5.594 1.00 85.56 233 TYR A C 1
ATOM 1815 O O . TYR A 1 233 ? -28.179 -3.918 6.497 1.00 85.56 233 TYR A O 1
ATOM 1823 N N . ASP A 1 234 ? -28.339 -3.370 4.326 1.00 84.38 234 ASP A N 1
ATOM 1824 C CA . ASP A 1 234 ? -27.217 -4.208 3.893 1.00 84.38 234 ASP A CA 1
ATOM 1825 C C . ASP A 1 234 ? -25.893 -3.716 4.509 1.00 84.38 234 ASP A C 1
ATOM 1827 O O . ASP A 1 234 ? -25.074 -4.510 4.962 1.00 84.38 234 ASP A O 1
ATOM 1831 N N . GLN A 1 235 ? -25.708 -2.398 4.619 1.00 81.31 235 GLN A N 1
ATOM 1832 C CA . GLN A 1 235 ? -24.555 -1.809 5.312 1.00 81.31 235 GLN A CA 1
ATOM 1833 C C . GLN A 1 235 ? -24.550 -2.104 6.807 1.00 81.31 235 GLN A C 1
ATOM 1835 O O . GLN A 1 235 ? -23.493 -2.383 7.367 1.00 81.31 235 GLN A O 1
ATOM 1840 N N . LEU A 1 236 ? -25.718 -2.075 7.456 1.00 84.00 236 LEU A N 1
ATOM 1841 C CA . LEU A 1 236 ? -25.838 -2.504 8.845 1.00 84.00 236 LEU A CA 1
ATOM 1842 C C . LEU A 1 236 ? -25.346 -3.950 8.993 1.00 84.00 236 LEU A C 1
ATOM 1844 O O . LEU A 1 236 ? -24.510 -4.209 9.851 1.00 84.00 236 LEU A O 1
ATOM 1848 N N . VAL A 1 237 ? -25.811 -4.867 8.141 1.00 84.38 237 VAL A N 1
ATOM 1849 C CA . VAL A 1 237 ? -25.378 -6.273 8.161 1.00 84.38 237 VAL A CA 1
ATOM 1850 C C . VAL A 1 237 ? -23.863 -6.388 7.969 1.00 84.38 237 VAL A C 1
ATOM 1852 O O . VAL A 1 237 ? -23.198 -6.992 8.807 1.00 84.38 237 VAL A O 1
ATOM 1855 N N . ASN A 1 238 ? -23.303 -5.732 6.951 1.00 81.19 238 ASN A N 1
ATOM 1856 C CA . ASN A 1 238 ? -21.868 -5.786 6.657 1.00 81.19 238 ASN A CA 1
ATOM 1857 C C . ASN A 1 238 ? -21.010 -5.254 7.815 1.00 81.19 238 ASN A C 1
ATOM 1859 O O . ASN A 1 238 ? -20.057 -5.908 8.230 1.00 81.19 238 ASN A O 1
ATOM 1863 N N . ILE A 1 239 ? -21.366 -4.098 8.389 1.00 78.38 239 ILE A N 1
ATOM 1864 C CA . ILE A 1 239 ? -20.623 -3.516 9.517 1.00 78.38 239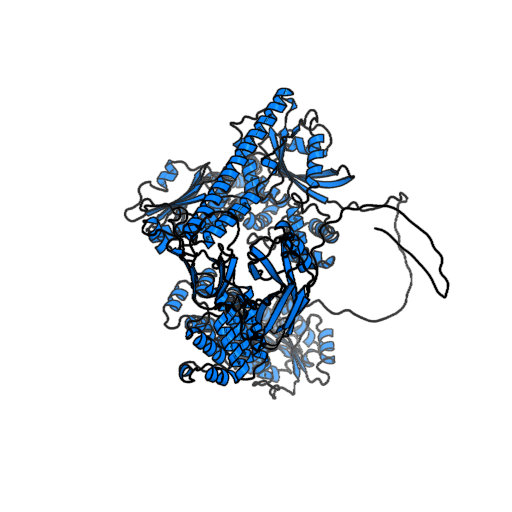 ILE A CA 1
ATOM 1865 C C . ILE A 1 239 ? -20.686 -4.444 10.735 1.00 78.38 239 ILE A C 1
ATOM 1867 O O . ILE A 1 239 ? -19.693 -4.590 11.448 1.00 78.38 239 ILE A O 1
ATOM 1871 N N . LEU A 1 240 ? -21.832 -5.086 10.986 1.00 79.94 240 LEU A N 1
ATOM 1872 C CA . LEU A 1 240 ? -21.965 -6.047 12.080 1.00 79.94 240 LEU A CA 1
ATOM 1873 C C . LEU A 1 240 ? -21.102 -7.296 11.859 1.00 79.94 240 LEU A C 1
ATOM 1875 O O . LEU A 1 240 ? -20.492 -7.769 12.820 1.00 79.94 240 LEU A O 1
ATOM 1879 N N . GLU A 1 241 ? -21.009 -7.815 10.632 1.00 77.56 241 GLU A N 1
ATOM 1880 C CA . GLU A 1 241 ? -20.107 -8.929 10.309 1.00 77.56 241 GLU A CA 1
ATOM 1881 C C . GLU A 1 241 ? -18.634 -8.541 10.483 1.00 77.56 241 GLU A C 1
ATOM 1883 O O . GLU A 1 241 ? -17.886 -9.252 11.158 1.00 77.56 241 GLU A O 1
ATOM 1888 N N . GLU A 1 242 ? -18.228 -7.392 9.941 1.00 73.81 242 GLU A N 1
ATOM 1889 C CA . GLU A 1 242 ? -16.853 -6.891 10.018 1.00 73.81 242 GLU A CA 1
ATOM 1890 C C . GLU A 1 242 ? -16.407 -6.573 11.451 1.00 73.81 242 GLU A C 1
ATOM 1892 O O . GLU A 1 242 ? -15.271 -6.863 11.827 1.00 73.81 242 GLU A O 1
ATOM 1897 N N . ASP A 1 243 ? -17.300 -6.025 12.281 1.00 69.38 243 ASP A N 1
ATOM 1898 C CA . ASP A 1 243 ? -17.029 -5.748 13.698 1.00 69.38 243 ASP A CA 1
ATOM 1899 C C . ASP A 1 243 ? -17.024 -7.039 14.556 1.00 69.38 243 ASP A C 1
ATOM 1901 O O . ASP A 1 243 ? -16.898 -6.989 15.787 1.00 69.38 243 ASP A O 1
ATOM 1905 N N . GLY A 1 244 ? -17.171 -8.213 13.929 1.00 67.56 244 GLY A N 1
ATOM 1906 C CA . GLY A 1 244 ? -17.173 -9.516 14.586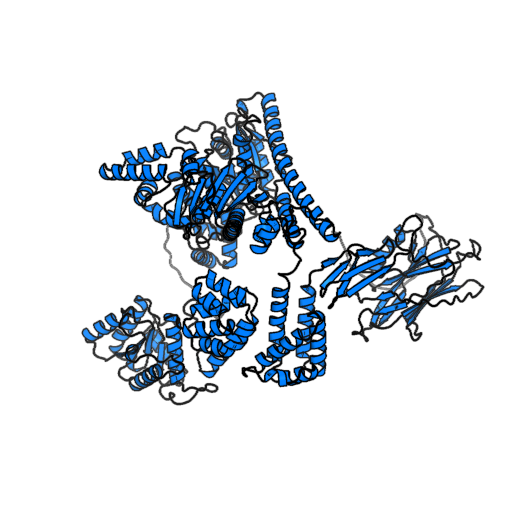 1.00 67.56 244 GLY A CA 1
ATOM 1907 C C . GLY A 1 244 ? -18.450 -9.802 15.380 1.00 67.56 244 GLY A C 1
ATOM 1908 O O . GLY A 1 244 ? -18.449 -10.690 16.230 1.00 67.56 244 GLY A O 1
ATOM 1909 N N . GLN A 1 245 ? -19.544 -9.081 15.124 1.00 76.25 245 GLN A N 1
ATOM 1910 C CA . GLN A 1 245 ? -20.851 -9.230 15.779 1.00 76.25 245 GLN A CA 1
ATOM 1911 C C . GLN A 1 245 ? -21.781 -10.170 14.989 1.00 76.25 245 GLN A C 1
ATOM 1913 O O . GLN A 1 245 ? -22.992 -9.959 14.911 1.00 76.25 245 GLN A O 1
ATOM 1918 N N . GLY A 1 246 ? -21.220 -11.232 14.402 1.00 77.31 246 GLY A N 1
ATOM 1919 C CA . GLY A 1 246 ? -21.930 -12.141 13.494 1.00 77.31 246 GLY A CA 1
ATOM 1920 C C . GLY A 1 246 ? -23.151 -12.848 14.099 1.00 77.31 246 GLY A C 1
ATOM 1921 O O . GLY A 1 246 ? -24.024 -13.293 13.361 1.00 77.31 246 GLY A O 1
ATOM 1922 N N . PHE A 1 247 ? -23.276 -12.944 15.425 1.00 79.81 247 PHE A N 1
ATOM 1923 C CA . PHE A 1 247 ? -24.493 -13.457 16.066 1.00 79.81 247 PHE A CA 1
ATOM 1924 C C . PHE A 1 247 ? -25.723 -12.575 15.831 1.00 79.81 247 PHE A C 1
ATOM 1926 O O . PHE A 1 247 ? -26.819 -13.107 15.679 1.00 79.81 247 PHE A O 1
ATOM 1933 N N . LEU A 1 248 ? -25.544 -11.252 15.751 1.00 83.19 248 LEU A N 1
ATOM 1934 C CA . LEU A 1 248 ? -26.624 -10.316 15.435 1.00 83.19 248 LEU A CA 1
ATOM 1935 C C . LEU A 1 248 ? -27.106 -10.513 13.999 1.00 83.19 248 LEU A C 1
ATOM 1937 O O . LEU A 1 248 ? -28.307 -10.537 13.745 1.00 83.19 248 LEU A O 1
ATOM 1941 N N . VAL A 1 249 ? -26.165 -10.740 13.081 1.00 84.88 249 VAL A N 1
ATOM 1942 C CA . VAL A 1 249 ? -26.458 -11.019 11.672 1.00 84.88 249 VAL A CA 1
ATOM 1943 C C . VAL A 1 249 ? -27.189 -12.347 11.525 1.00 84.88 249 VAL A C 1
ATOM 1945 O O . VAL A 1 249 ? -28.244 -12.393 10.906 1.00 84.88 249 VAL A O 1
ATOM 1948 N N . LYS A 1 250 ? -26.722 -13.406 12.194 1.00 82.69 250 LYS A N 1
ATOM 1949 C CA . LYS A 1 250 ? -27.400 -14.714 12.195 1.00 82.69 250 LYS A CA 1
ATOM 1950 C C . LYS A 1 250 ? -28.836 -14.654 12.724 1.00 82.69 250 LYS A C 1
ATOM 1952 O O . LYS A 1 250 ? -29.685 -15.407 12.247 1.00 82.69 250 LYS A O 1
ATOM 1957 N N . GLU A 1 251 ? -29.114 -13.798 13.706 1.00 82.38 251 GLU A N 1
ATOM 1958 C CA . GLU A 1 251 ? -30.471 -13.577 14.221 1.00 82.38 251 GLU A CA 1
ATOM 1959 C C . GLU A 1 251 ? -31.344 -12.830 13.198 1.00 82.38 251 GLU A C 1
ATOM 1961 O O . GLU A 1 251 ? -32.493 -13.214 12.964 1.00 82.38 251 GLU A O 1
ATOM 1966 N N . MET A 1 252 ? -30.788 -11.807 12.536 1.00 83.62 252 MET A N 1
ATOM 1967 C CA . MET A 1 252 ? -31.459 -11.093 11.443 1.00 83.62 252 MET A CA 1
ATOM 1968 C C . MET A 1 252 ? -31.787 -12.039 10.285 1.00 83.62 252 MET A C 1
ATOM 1970 O O . MET A 1 252 ? -32.948 -12.128 9.890 1.00 83.62 252 MET A O 1
ATOM 1974 N N . GLU A 1 253 ? -30.810 -12.819 9.817 1.00 84.69 253 GLU A N 1
ATOM 1975 C CA . GLU A 1 253 ? -31.001 -13.845 8.790 1.00 84.69 253 GLU A CA 1
ATOM 1976 C C . GLU A 1 253 ? -32.073 -14.853 9.209 1.00 84.69 253 GLU A C 1
ATOM 1978 O O . GLU A 1 253 ? -32.961 -15.173 8.428 1.00 84.69 253 GLU A O 1
ATOM 1983 N N . HIS A 1 254 ? -32.049 -15.348 10.451 1.00 81.94 254 HIS A N 1
ATOM 1984 C CA . HIS A 1 254 ? -33.060 -16.297 10.916 1.00 81.94 254 HIS A CA 1
ATOM 1985 C C . HIS A 1 254 ? -34.482 -15.721 10.823 1.00 81.94 254 HIS A C 1
ATOM 1987 O O . HIS A 1 254 ? -35.392 -16.408 10.350 1.00 81.94 254 HIS A O 1
ATOM 1993 N N . CYS A 1 255 ? -34.663 -14.453 11.201 1.00 80.19 255 CYS A N 1
ATOM 1994 C CA . CYS A 1 255 ? -35.938 -13.753 11.065 1.00 80.19 255 CYS A CA 1
ATOM 1995 C C . CYS A 1 255 ? -36.351 -13.553 9.598 1.00 80.19 255 CYS A C 1
ATOM 1997 O O . CYS A 1 255 ? -37.532 -13.707 9.279 1.00 80.19 255 CYS A O 1
ATOM 1999 N N . GLU A 1 256 ? -35.408 -13.263 8.697 1.00 83.44 256 GLU A N 1
ATOM 2000 C CA . GLU A 1 256 ? -35.686 -13.187 7.256 1.00 83.44 256 GLU A CA 1
ATOM 2001 C C . GLU A 1 256 ? -36.217 -14.522 6.722 1.00 83.44 256 GLU A C 1
ATOM 2003 O O . GLU A 1 256 ? -37.235 -14.552 6.033 1.00 83.44 256 GLU A O 1
ATOM 2008 N N . GLN A 1 257 ? -35.587 -15.638 7.100 1.00 79.25 257 GLN A N 1
ATOM 2009 C CA . GLN A 1 257 ? -35.985 -16.978 6.658 1.00 79.25 257 GLN A CA 1
ATOM 2010 C C . GLN A 1 257 ? -37.362 -17.394 7.193 1.00 79.25 257 GLN A C 1
ATOM 2012 O O . GLN A 1 257 ? -38.124 -18.076 6.502 1.00 79.25 257 GLN A O 1
ATOM 2017 N N . LEU A 1 258 ? -37.697 -16.996 8.424 1.00 77.19 258 LEU A N 1
ATOM 2018 C CA . LEU A 1 258 ? -39.031 -17.214 8.985 1.00 77.19 258 LEU A CA 1
ATOM 2019 C C . LEU A 1 258 ? -40.087 -16.423 8.207 1.00 77.19 258 LEU A C 1
ATOM 2021 O O . LEU A 1 258 ? -41.113 -16.996 7.840 1.00 77.19 258 LEU A O 1
ATOM 2025 N N . ALA A 1 259 ? -39.803 -15.160 7.874 1.00 75.62 259 ALA A N 1
ATOM 2026 C CA . ALA A 1 259 ? -40.686 -14.347 7.044 1.00 75.62 259 ALA A CA 1
ATOM 2027 C C . ALA A 1 259 ? -40.836 -14.931 5.623 1.00 75.62 259 ALA A C 1
ATOM 2029 O O . ALA A 1 259 ? -41.943 -15.009 5.097 1.00 75.62 259 ALA A O 1
ATOM 2030 N N . GLU A 1 260 ? -39.759 -15.415 5.001 1.00 75.19 260 GLU A N 1
ATOM 2031 C CA . GLU A 1 260 ? -39.832 -16.105 3.703 1.00 75.19 260 GLU A CA 1
ATOM 2032 C C . GLU A 1 260 ? -40.812 -17.283 3.726 1.00 75.19 260 GLU A C 1
ATOM 2034 O O . GLU A 1 260 ? -41.639 -17.430 2.822 1.00 75.19 260 GLU A O 1
ATOM 2039 N N . LYS A 1 261 ? -40.737 -18.104 4.779 1.00 74.88 261 LYS A N 1
ATOM 2040 C CA . LYS A 1 261 ? -41.568 -19.298 4.942 1.00 74.88 261 LYS A CA 1
ATOM 2041 C C . LYS A 1 261 ? -43.026 -18.955 5.252 1.00 74.88 261 LYS A C 1
ATOM 2043 O O . LYS A 1 261 ? -43.924 -19.557 4.670 1.00 74.88 261 LYS A O 1
ATOM 2048 N N . GLU A 1 262 ? -43.261 -17.986 6.134 1.00 70.62 262 GLU A N 1
ATOM 2049 C CA . GLU A 1 262 ? -44.602 -17.551 6.546 1.00 70.62 262 GLU A CA 1
ATOM 2050 C C . GLU A 1 262 ? -45.402 -16.962 5.370 1.00 70.62 262 GLU A C 1
ATOM 2052 O O . GLU A 1 262 ? -46.597 -17.242 5.229 1.00 70.62 262 GLU A O 1
ATOM 2057 N N . TYR A 1 263 ? -44.728 -16.211 4.487 1.00 70.00 263 TYR A N 1
ATOM 2058 C CA . TYR A 1 263 ? -45.343 -15.472 3.376 1.00 70.00 263 TYR A CA 1
ATOM 2059 C C . TYR A 1 263 ? -45.134 -16.104 1.986 1.00 70.00 263 TYR A C 1
ATOM 2061 O O . TYR A 1 263 ? -45.627 -15.565 0.996 1.00 70.00 263 TYR A O 1
ATOM 2069 N N . GLY A 1 264 ? -44.443 -17.247 1.885 1.00 65.25 264 GLY A N 1
ATOM 2070 C CA . GLY A 1 264 ? -44.274 -17.984 0.625 1.00 65.25 264 GLY A CA 1
ATOM 2071 C C . GLY A 1 264 ? -43.474 -17.222 -0.441 1.00 65.25 264 GLY A C 1
ATOM 2072 O O . GLY A 1 264 ? -43.837 -17.241 -1.623 1.00 65.25 264 GLY A O 1
ATOM 2073 N N . ILE A 1 265 ? -42.417 -16.518 -0.025 1.00 63.75 265 ILE A N 1
ATOM 2074 C CA . ILE A 1 265 ? -41.547 -15.746 -0.924 1.00 63.75 265 ILE A CA 1
ATOM 2075 C C . ILE A 1 265 ? -40.435 -16.670 -1.450 1.00 63.75 265 ILE A C 1
ATOM 2077 O O . ILE A 1 265 ? -39.668 -17.229 -0.667 1.00 63.75 265 ILE A O 1
ATOM 2081 N N . ASP A 1 266 ? -40.345 -16.862 -2.769 1.00 59.09 266 ASP A N 1
ATOM 2082 C CA . ASP A 1 266 ? -39.411 -17.826 -3.373 1.00 59.09 266 ASP A CA 1
ATOM 2083 C C . ASP A 1 266 ? -37.976 -17.267 -3.455 1.00 59.09 266 ASP A C 1
ATOM 2085 O O . ASP A 1 266 ? -37.727 -16.254 -4.112 1.00 59.09 266 ASP A O 1
ATOM 2089 N N . ARG A 1 267 ? -36.984 -17.994 -2.911 1.00 48.06 267 ARG A N 1
ATOM 2090 C CA . ARG A 1 267 ? -35.545 -17.633 -2.987 1.00 48.06 267 ARG A CA 1
ATOM 2091 C C . ARG A 1 267 ? -34.944 -17.612 -4.400 1.00 48.06 267 ARG A C 1
ATOM 2093 O O . ARG A 1 267 ? -33.867 -17.048 -4.603 1.00 48.06 267 ARG A O 1
ATOM 2100 N N . HIS A 1 268 ? -35.594 -18.251 -5.376 1.00 45.81 268 HIS A N 1
ATOM 2101 C CA . HIS A 1 268 ? -34.931 -18.711 -6.605 1.00 45.81 268 HIS A CA 1
ATOM 2102 C C . HIS A 1 268 ? -35.324 -18.017 -7.915 1.00 45.81 268 HIS A C 1
ATOM 2104 O O . HIS A 1 268 ? -34.778 -18.381 -8.950 1.00 45.81 268 HIS A O 1
ATOM 2110 N N . GLN A 1 269 ? -36.193 -17.002 -7.919 1.00 46.81 269 GLN A N 1
ATOM 2111 C CA . GLN A 1 269 ? -36.477 -16.259 -9.165 1.00 46.81 269 GLN A CA 1
ATOM 2112 C C . GLN A 1 269 ? -35.768 -14.902 -9.264 1.00 46.81 269 GLN A C 1
ATOM 2114 O O . GLN A 1 269 ? -35.610 -14.379 -10.362 1.00 46.81 269 GLN A O 1
ATOM 2119 N N . GLY A 1 270 ? -35.283 -14.347 -8.149 1.00 37.38 270 GLY A N 1
ATOM 2120 C CA . GLY A 1 270 ? -34.575 -13.060 -8.135 1.00 37.38 270 GLY A CA 1
ATOM 2121 C C . GLY A 1 270 ? -33.047 -13.138 -8.090 1.00 37.38 270 GLY A C 1
ATOM 2122 O O . GLY A 1 270 ? -32.398 -12.117 -8.286 1.00 37.38 270 GLY A O 1
ATOM 2123 N N . SER A 1 271 ? -32.467 -14.314 -7.824 1.00 35.44 271 SER A N 1
ATOM 2124 C CA . SER A 1 271 ? -31.026 -14.503 -7.564 1.00 35.44 271 SER A CA 1
ATOM 2125 C C . SER A 1 271 ? -30.237 -15.119 -8.732 1.00 35.44 271 SER A C 1
ATOM 2127 O O . SER A 1 271 ? -29.074 -15.469 -8.567 1.00 35.44 271 SER A O 1
ATOM 2129 N N . GLN A 1 272 ? -30.830 -15.223 -9.929 1.00 31.05 272 GLN A N 1
ATOM 2130 C CA . GLN A 1 272 ? -30.171 -15.770 -11.131 1.00 31.05 272 GLN A CA 1
ATOM 2131 C C . GLN A 1 272 ? -30.164 -14.833 -12.343 1.00 31.05 272 GLN A C 1
ATOM 2133 O O . GLN A 1 272 ? -30.036 -15.280 -13.476 1.00 31.05 272 GLN A O 1
ATOM 2138 N N . TYR A 1 273 ? -30.203 -13.521 -12.131 1.00 33.03 273 TYR A N 1
ATOM 2139 C CA . TYR A 1 273 ? -29.713 -12.588 -13.146 1.00 33.03 273 TYR A CA 1
ATOM 2140 C C . TYR A 1 273 ? -28.376 -12.038 -12.673 1.00 33.03 273 TYR A C 1
ATOM 2142 O O . TYR A 1 273 ? -28.305 -11.046 -11.956 1.00 33.03 273 TYR A O 1
ATOM 2150 N N . GLY A 1 274 ? -27.320 -12.770 -13.036 1.00 31.03 274 GLY A N 1
ATOM 2151 C CA . GLY A 1 274 ? -25.941 -12.393 -12.749 1.00 31.03 274 GLY A CA 1
ATOM 2152 C C . GLY A 1 274 ? -25.015 -13.513 -12.286 1.00 31.03 274 GLY A C 1
ATOM 2153 O O . GLY A 1 274 ? -23.912 -13.189 -11.895 1.00 31.03 274 GLY A O 1
ATOM 2154 N N . GLN A 1 275 ? -25.405 -14.792 -12.294 1.00 30.25 275 GLN A N 1
ATOM 2155 C CA . GLN A 1 275 ? -24.492 -15.926 -12.056 1.00 30.25 275 GLN A CA 1
ATOM 2156 C C . GLN A 1 275 ? -25.266 -17.240 -12.231 1.00 30.25 275 GLN A C 1
ATOM 2158 O O . GLN A 1 275 ? -25.884 -17.713 -11.287 1.00 30.25 275 GLN A O 1
ATOM 2163 N N . GLN A 1 276 ? -25.265 -17.822 -13.435 1.00 23.95 276 GLN A N 1
ATOM 2164 C CA . GLN A 1 276 ? -25.371 -19.273 -13.660 1.00 23.95 276 GLN A CA 1
ATOM 2165 C C . GLN A 1 276 ? -25.290 -19.593 -15.159 1.00 23.95 276 GLN A C 1
ATOM 2167 O O . GLN A 1 276 ? -26.281 -19.670 -15.869 1.00 23.95 276 GLN A O 1
ATOM 2172 N N . SER A 1 277 ? -24.072 -19.836 -15.636 1.00 25.28 277 SER A N 1
ATOM 2173 C CA . SER A 1 277 ? -23.848 -20.764 -16.745 1.00 25.28 277 SER A CA 1
ATOM 2174 C C . SER A 1 277 ? -22.630 -21.616 -16.402 1.00 25.28 277 SER A C 1
ATOM 2176 O O . SER A 1 277 ? -21.543 -21.424 -16.932 1.00 25.28 277 SER A O 1
ATOM 2178 N N . LYS A 1 278 ? -22.785 -22.499 -15.406 1.00 26.98 278 LYS A N 1
ATOM 2179 C CA . LYS A 1 278 ? -21.870 -23.618 -15.129 1.00 26.98 278 LYS A CA 1
ATOM 2180 C C . LYS A 1 278 ? -22.645 -24.768 -14.477 1.00 26.98 278 LYS A C 1
ATOM 2182 O O . LYS A 1 278 ? -23.272 -24.563 -13.443 1.00 26.98 278 LYS A O 1
ATOM 2187 N N . ARG A 1 279 ? -22.437 -25.971 -15.040 1.00 22.23 279 ARG A N 1
ATOM 2188 C CA . ARG A 1 279 ? -22.941 -27.329 -14.697 1.00 22.23 279 ARG A CA 1
ATOM 2189 C C . ARG A 1 279 ? -24.219 -27.667 -15.479 1.00 22.23 279 ARG A C 1
ATOM 2191 O O . ARG A 1 279 ? -25.233 -27.025 -15.286 1.00 22.23 279 ARG A O 1
ATOM 2198 N N . VAL A 1 280 ? -24.235 -28.624 -16.408 1.00 23.47 280 VAL A N 1
ATOM 2199 C CA . VAL A 1 280 ? -23.915 -30.052 -16.252 1.00 23.47 280 VAL A CA 1
ATOM 2200 C C . VAL A 1 280 ? -23.552 -30.663 -17.619 1.00 23.47 280 VAL A C 1
ATOM 2202 O O . VAL A 1 280 ? -24.147 -30.301 -18.628 1.00 23.47 280 VAL A O 1
ATOM 2205 N N . GLY A 1 281 ? -22.620 -31.622 -17.649 1.00 22.11 281 GLY A N 1
ATOM 2206 C CA . GLY A 1 281 ? -22.259 -32.364 -18.860 1.00 22.11 281 GLY A CA 1
ATOM 2207 C C . GLY A 1 281 ? -21.402 -33.598 -18.569 1.00 22.11 281 GLY A C 1
ATOM 2208 O O . GLY A 1 281 ? -20.197 -33.578 -18.767 1.00 22.11 281 GLY A O 1
ATOM 2209 N N . HIS A 1 282 ? -22.043 -34.656 -18.079 1.00 21.83 282 HIS A N 1
ATOM 2210 C CA . HIS A 1 282 ? -21.587 -36.052 -17.979 1.00 21.83 282 HIS A CA 1
ATOM 2211 C C . HIS A 1 282 ? -22.913 -36.855 -17.995 1.00 21.83 282 HIS A C 1
ATOM 2213 O O . HIS A 1 282 ? -23.796 -36.497 -17.224 1.00 21.83 282 HIS A O 1
ATOM 2219 N N . VAL A 1 283 ? -23.231 -37.864 -18.821 1.00 22.08 283 VAL A N 1
ATOM 2220 C CA . VAL A 1 283 ? -22.514 -38.833 -19.681 1.00 22.08 283 VAL A CA 1
ATOM 2221 C C . VAL A 1 283 ? -23.513 -39.412 -20.727 1.00 22.08 283 VAL A C 1
ATOM 2223 O O . VAL A 1 283 ? -24.716 -39.356 -20.488 1.00 22.08 283 VAL A O 1
ATOM 2226 N N . ALA A 1 284 ? -22.971 -40.067 -21.776 1.00 20.92 284 ALA A N 1
ATOM 2227 C CA . ALA A 1 284 ? -23.535 -41.131 -22.653 1.00 20.92 284 ALA A CA 1
ATOM 2228 C C . ALA A 1 284 ? -24.153 -40.676 -23.997 1.00 20.92 284 ALA A C 1
ATOM 2230 O O . ALA A 1 284 ? -24.887 -39.701 -24.025 1.00 20.92 284 ALA A O 1
ATOM 2231 N N . GLN A 1 285 ? -23.974 -41.330 -25.157 1.00 23.06 285 GLN A N 1
ATOM 2232 C CA . GLN A 1 285 ? -23.202 -42.502 -25.617 1.00 23.06 285 GLN A CA 1
ATOM 2233 C C . GLN A 1 285 ? -23.272 -42.539 -27.172 1.00 23.06 285 GLN A C 1
ATOM 2235 O O . GLN A 1 285 ? -24.306 -42.199 -27.731 1.00 23.06 285 GLN A O 1
ATOM 2240 N N . GLN A 1 286 ? -22.202 -43.023 -27.824 1.00 21.81 286 GLN A N 1
ATOM 2241 C CA . GLN A 1 286 ? -22.160 -43.831 -29.071 1.00 21.81 286 GLN A CA 1
ATOM 2242 C C . GLN A 1 286 ? -22.916 -43.387 -30.354 1.00 21.81 286 GLN A C 1
ATOM 2244 O O . GLN A 1 286 ? -24.128 -43.540 -30.439 1.00 21.81 286 GLN A O 1
ATOM 2249 N N . ASN A 1 287 ? -22.185 -43.078 -31.445 1.00 22.59 287 ASN A N 1
ATOM 2250 C CA . ASN A 1 287 ? -21.905 -44.004 -32.575 1.00 22.59 287 ASN A CA 1
ATOM 2251 C C . ASN A 1 287 ? -21.440 -43.308 -33.887 1.00 22.59 287 ASN A C 1
ATOM 2253 O O . ASN A 1 287 ? -22.142 -42.454 -34.412 1.00 22.59 287 ASN A O 1
ATOM 2257 N N . LYS A 1 288 ? -20.354 -43.869 -34.456 1.00 23.48 288 LYS A N 1
ATOM 2258 C CA . LYS A 1 288 ? -20.024 -44.118 -35.886 1.00 23.48 288 LYS A CA 1
ATOM 2259 C C . LYS A 1 288 ? -19.534 -42.984 -36.829 1.00 23.48 288 LYS A C 1
ATOM 2261 O O . LYS A 1 288 ? -20.284 -42.110 -37.239 1.00 23.48 288 LYS A O 1
ATOM 2266 N N . ASP A 1 289 ? -18.268 -43.160 -37.234 1.00 19.89 289 ASP A N 1
ATOM 2267 C CA . ASP A 1 289 ? -17.510 -42.721 -38.435 1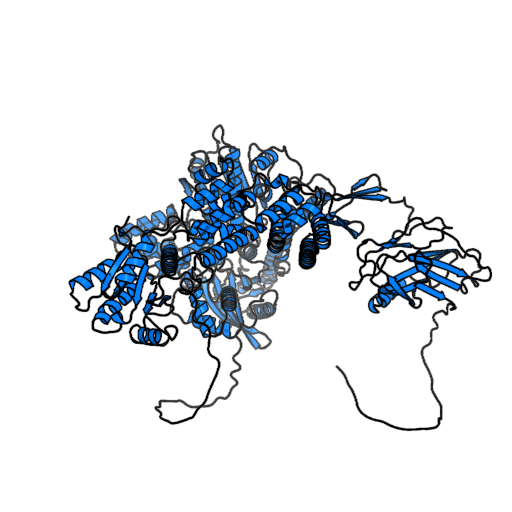.00 19.89 289 ASP A CA 1
ATOM 2268 C C . ASP A 1 289 ? -18.205 -42.965 -39.807 1.00 19.89 289 ASP A C 1
ATOM 2270 O O . ASP A 1 289 ? -19.208 -43.685 -39.836 1.00 19.89 289 ASP A O 1
ATOM 2274 N N . PRO A 1 290 ? -17.586 -42.653 -40.982 1.00 40.88 290 PRO A N 1
ATOM 2275 C CA . PRO A 1 290 ? -16.765 -41.497 -41.427 1.00 40.88 290 PRO A CA 1
ATOM 2276 C C . PRO A 1 290 ? -17.172 -41.003 -42.857 1.00 40.88 290 PRO A C 1
ATOM 2278 O O . PRO A 1 290 ? -17.984 -41.651 -43.506 1.00 40.88 290 PRO A O 1
ATOM 2281 N N . HIS A 1 291 ? -16.603 -39.895 -43.382 1.00 23.31 291 HIS A N 1
ATOM 2282 C CA . HIS A 1 291 ? -16.072 -39.749 -44.773 1.00 23.31 291 HIS A CA 1
ATOM 2283 C C . HIS A 1 291 ? -15.851 -38.280 -45.254 1.00 23.31 291 HIS A C 1
ATOM 2285 O O . HIS A 1 291 ? -16.791 -37.510 -45.396 1.00 23.31 291 HIS A O 1
ATOM 2291 N N . ILE A 1 292 ? -14.577 -37.966 -45.561 1.00 24.03 292 ILE A N 1
ATOM 2292 C CA . ILE A 1 292 ? -13.982 -37.335 -46.776 1.00 24.03 292 ILE A CA 1
ATOM 2293 C C . ILE A 1 292 ? -14.608 -36.044 -47.381 1.00 24.03 292 ILE A C 1
ATOM 2295 O O . ILE A 1 292 ? -15.706 -36.091 -47.920 1.00 24.03 292 ILE A O 1
ATOM 2299 N N . LEU A 1 293 ? -13.817 -34.948 -47.466 1.00 23.73 293 LEU A N 1
ATOM 2300 C CA . LEU A 1 293 ? -13.323 -34.298 -48.720 1.00 23.73 293 LEU A CA 1
ATOM 2301 C C . LEU A 1 293 ? -12.656 -32.913 -48.486 1.00 23.73 293 LEU A C 1
ATOM 2303 O O . LEU A 1 293 ? -13.307 -31.888 -48.327 1.00 23.73 293 LEU A O 1
ATOM 2307 N N . THR A 1 294 ? -11.319 -32.945 -48.480 1.00 21.47 294 THR A N 1
ATOM 2308 C CA . THR A 1 294 ? -10.330 -32.077 -49.169 1.00 21.47 294 THR A CA 1
ATOM 2309 C C . THR A 1 294 ? -10.693 -30.685 -49.730 1.00 21.47 294 THR A C 1
ATOM 2311 O O . THR A 1 294 ? -11.569 -30.549 -50.580 1.00 21.47 294 THR A O 1
ATOM 2314 N N . LYS A 1 295 ? -9.814 -29.705 -49.426 1.00 25.75 295 LYS A N 1
ATOM 2315 C CA . LYS A 1 295 ? -9.098 -28.782 -50.361 1.00 25.75 295 LYS A CA 1
ATOM 2316 C C . LYS A 1 295 ? -8.080 -27.933 -49.560 1.00 25.75 295 LYS A C 1
ATOM 2318 O O . LYS A 1 295 ? -8.492 -27.105 -48.764 1.00 25.75 295 LYS A O 1
ATOM 2323 N N . GLN A 1 296 ? -6.801 -28.317 -49.480 1.00 23.14 296 GLN A N 1
ATOM 2324 C CA . GLN A 1 296 ? -5.650 -27.956 -50.343 1.00 23.14 296 GLN A CA 1
ATOM 2325 C C . GLN A 1 296 ? -5.281 -26.461 -50.420 1.00 23.14 296 GLN A C 1
ATOM 2327 O O . GLN A 1 296 ? -6.044 -25.680 -50.986 1.00 23.14 296 GLN A O 1
ATOM 2332 N N . ARG A 1 297 ? -4.064 -26.151 -49.927 1.00 22.97 297 ARG A N 1
ATOM 2333 C CA . ARG A 1 297 ? -2.924 -25.394 -50.523 1.00 22.97 297 ARG A CA 1
ATOM 2334 C C . ARG A 1 297 ? -2.090 -24.780 -49.383 1.00 22.97 297 ARG A C 1
ATOM 2336 O O . ARG A 1 297 ? -2.687 -24.221 -48.475 1.00 22.97 297 ARG A O 1
ATOM 2343 N N . ASP A 1 298 ? -0.764 -24.785 -49.310 1.00 26.31 298 ASP A N 1
ATOM 2344 C CA . ASP A 1 298 ? 0.357 -25.412 -50.023 1.00 26.31 298 ASP A CA 1
ATOM 2345 C C . ASP A 1 298 ? 1.560 -25.362 -49.044 1.00 26.31 298 ASP A C 1
ATOM 2347 O O . ASP A 1 298 ? 1.627 -24.472 -48.193 1.00 26.31 298 ASP A O 1
ATOM 2351 N N . GLN A 1 299 ? 2.475 -26.332 -49.139 1.00 23.30 299 GLN A N 1
ATOM 2352 C CA . GLN A 1 299 ? 3.721 -26.437 -48.354 1.00 23.30 299 GLN A CA 1
ATOM 2353 C C . GLN A 1 299 ? 4.769 -25.370 -48.754 1.00 23.30 299 GLN A C 1
ATOM 2355 O O . GLN A 1 299 ? 4.627 -24.713 -49.788 1.00 23.30 299 GLN A O 1
ATOM 2360 N N . PRO A 1 300 ? 5.868 -25.251 -47.983 1.00 29.69 300 PRO A N 1
ATOM 2361 C CA . PRO A 1 300 ? 7.077 -25.919 -48.469 1.00 29.69 300 PRO A CA 1
ATOM 2362 C C . PRO A 1 300 ? 7.764 -26.843 -47.449 1.00 29.69 300 PRO A C 1
ATOM 2364 O O . PRO A 1 300 ? 7.727 -26.641 -46.236 1.00 29.69 300 PRO A O 1
ATOM 2367 N N . ASP A 1 301 ? 8.369 -27.868 -48.044 1.00 25.61 301 ASP A N 1
ATOM 2368 C CA . ASP A 1 301 ? 9.390 -28.824 -47.598 1.00 25.61 301 ASP A CA 1
ATOM 2369 C C . ASP A 1 301 ? 10.523 -28.194 -46.758 1.00 25.61 301 ASP A C 1
ATOM 2371 O O . ASP A 1 301 ? 10.798 -27.007 -46.877 1.00 25.61 301 ASP A O 1
ATOM 2375 N N . SER A 1 302 ? 11.351 -28.881 -45.970 1.00 25.78 302 SER A N 1
ATOM 2376 C CA . SER A 1 302 ? 11.416 -30.231 -45.401 1.00 25.78 302 SER A CA 1
ATOM 2377 C C . SER A 1 302 ? 12.665 -30.240 -44.501 1.00 25.78 302 SER A C 1
ATOM 2379 O O . SER A 1 302 ? 13.709 -29.740 -44.913 1.00 25.78 302 SER A O 1
ATOM 2381 N N . ASN A 1 303 ? 12.565 -30.893 -43.345 1.00 25.83 303 ASN A N 1
ATOM 2382 C CA . ASN A 1 303 ? 13.651 -31.533 -42.594 1.00 25.83 303 ASN A CA 1
ATOM 2383 C C . ASN A 1 303 ? 14.810 -30.682 -42.041 1.00 25.83 303 ASN A C 1
ATOM 2385 O O . ASN A 1 303 ? 15.903 -30.658 -42.599 1.00 25.83 303 ASN A O 1
ATOM 2389 N N . THR A 1 304 ? 14.644 -30.263 -40.787 1.00 25.95 304 THR A N 1
ATOM 2390 C CA . THR A 1 304 ? 15.609 -30.607 -39.730 1.00 25.95 304 THR A CA 1
ATOM 2391 C C . THR A 1 304 ? 14.832 -31.057 -38.497 1.00 25.95 304 THR A C 1
ATOM 2393 O O . THR A 1 304 ? 14.172 -30.248 -37.853 1.00 25.95 304 THR A O 1
ATOM 2396 N N . ASN A 1 305 ? 14.897 -32.353 -38.186 1.00 30.19 305 ASN A N 1
ATOM 2397 C CA . ASN A 1 305 ? 14.612 -32.844 -36.842 1.00 30.19 305 ASN A CA 1
ATOM 2398 C C . ASN A 1 305 ? 15.656 -32.235 -35.908 1.00 30.19 305 ASN A C 1
ATOM 2400 O O . ASN A 1 305 ? 16.813 -32.641 -35.976 1.00 30.19 305 ASN A O 1
ATOM 2404 N N . LEU A 1 306 ? 15.249 -31.288 -35.073 1.00 27.22 306 LEU A N 1
ATOM 2405 C CA . LEU A 1 306 ? 15.927 -30.951 -33.830 1.00 27.22 306 LEU A CA 1
ATOM 2406 C C . LEU A 1 306 ? 14.836 -30.604 -32.818 1.00 27.22 306 LEU A C 1
ATOM 2408 O O . LEU A 1 306 ? 14.035 -29.703 -33.041 1.00 27.22 306 LEU A O 1
ATOM 2412 N N . ASP A 1 307 ? 14.787 -31.423 -31.780 1.00 27.98 307 ASP A N 1
ATOM 2413 C CA . ASP A 1 307 ? 14.151 -31.240 -30.482 1.00 27.98 307 ASP A CA 1
ATOM 2414 C C . ASP A 1 307 ? 13.676 -29.806 -30.174 1.00 27.98 307 ASP A C 1
ATOM 2416 O O . ASP A 1 307 ? 14.453 -28.957 -29.744 1.00 27.98 307 ASP A O 1
ATOM 2420 N N . ASP A 1 308 ? 12.371 -29.549 -30.299 1.00 28.55 308 ASP A N 1
ATOM 2421 C CA . ASP A 1 308 ? 11.727 -28.426 -29.608 1.00 28.55 308 ASP A CA 1
ATOM 2422 C C . ASP A 1 308 ? 11.454 -28.840 -28.147 1.00 28.55 308 ASP A C 1
ATOM 2424 O O . ASP A 1 308 ? 10.314 -28.940 -27.683 1.00 28.55 308 ASP A O 1
ATOM 2428 N N . GLU A 1 309 ? 12.527 -29.060 -27.381 1.00 33.72 309 GLU A N 1
ATOM 2429 C CA . GLU A 1 309 ? 12.507 -28.659 -25.977 1.00 33.72 309 GLU A CA 1
ATOM 2430 C C . GLU A 1 309 ? 12.357 -27.135 -25.978 1.00 33.72 309 GLU A C 1
ATOM 2432 O O . GLU A 1 309 ? 13.319 -26.382 -26.116 1.00 33.72 309 GLU A O 1
ATOM 2437 N N . GLN A 1 310 ? 11.114 -26.658 -25.888 1.00 37.47 310 GLN A N 1
ATOM 2438 C CA . GLN A 1 310 ? 10.826 -25.240 -25.706 1.00 37.47 310 GLN A CA 1
ATOM 2439 C C . GLN A 1 310 ? 11.542 -24.744 -24.448 1.00 37.47 310 GLN A C 1
ATOM 2441 O O . GLN A 1 310 ? 11.042 -24.920 -23.335 1.00 37.47 310 GLN A O 1
ATOM 2446 N N . ALA A 1 311 ? 12.694 -24.099 -24.640 1.00 40.31 311 ALA A N 1
ATOM 2447 C CA . ALA A 1 311 ? 13.450 -23.435 -23.593 1.00 40.31 311 ALA A CA 1
ATOM 2448 C C . ALA A 1 311 ? 12.506 -22.551 -22.761 1.00 40.31 311 ALA A C 1
ATOM 2450 O O . ALA A 1 311 ? 11.901 -21.580 -23.237 1.00 40.31 311 ALA A O 1
ATOM 2451 N N . GLN A 1 312 ? 12.318 -22.944 -21.505 1.00 49.19 312 GLN A N 1
ATOM 2452 C CA . GLN A 1 312 ? 11.469 -22.255 -20.548 1.00 49.19 312 GLN A CA 1
ATOM 2453 C C . GLN A 1 312 ? 12.126 -20.912 -20.189 1.00 49.19 312 GLN A C 1
ATOM 2455 O O . GLN A 1 312 ? 13.096 -20.863 -19.440 1.00 49.19 312 GLN A O 1
ATOM 2460 N N . SER A 1 313 ? 11.627 -19.809 -20.763 1.00 56.22 313 SER A N 1
ATOM 2461 C CA . SER A 1 313 ? 12.180 -18.463 -20.526 1.00 56.22 313 SER A CA 1
ATOM 2462 C C . SER A 1 313 ? 11.854 -17.968 -19.111 1.00 56.22 313 SER A C 1
ATOM 2464 O O . SER A 1 313 ? 10.682 -17.816 -18.751 1.00 56.22 313 SER A O 1
ATOM 2466 N N . LYS A 1 314 ? 12.902 -17.708 -18.324 1.00 74.81 314 LYS A N 1
ATOM 2467 C CA . LYS A 1 314 ? 12.856 -16.989 -17.043 1.00 74.81 314 LYS A CA 1
ATOM 2468 C C . LYS A 1 314 ? 12.990 -15.495 -17.335 1.00 74.81 314 LYS A C 1
ATOM 2470 O O . LYS A 1 314 ? 13.918 -15.117 -18.040 1.00 74.81 314 LYS A O 1
ATOM 2475 N N . ILE A 1 315 ? 12.104 -14.649 -16.805 1.00 78.69 315 ILE A N 1
ATOM 2476 C CA . ILE A 1 315 ? 12.150 -13.195 -17.039 1.00 78.69 315 ILE A CA 1
ATOM 2477 C C . ILE A 1 315 ? 12.579 -12.481 -15.759 1.00 78.69 315 ILE A C 1
ATOM 2479 O O . ILE A 1 315 ? 11.959 -12.655 -14.712 1.00 78.69 315 ILE A O 1
ATOM 2483 N N . MET A 1 316 ? 13.607 -11.637 -15.853 1.00 85.19 316 MET A N 1
ATOM 2484 C CA . MET A 1 316 ? 14.060 -10.775 -14.762 1.00 85.19 316 MET A CA 1
ATOM 2485 C C . MET A 1 316 ? 13.944 -9.306 -15.159 1.00 85.19 316 MET A C 1
ATOM 2487 O O . MET A 1 316 ? 14.453 -8.880 -16.194 1.00 85.19 316 MET A O 1
ATOM 2491 N N . LYS A 1 317 ? 13.348 -8.489 -14.294 1.00 87.06 317 LYS A N 1
ATOM 2492 C CA . LYS A 1 317 ? 13.355 -7.036 -14.460 1.00 87.06 317 LYS A CA 1
ATOM 2493 C C . LYS A 1 317 ? 14.690 -6.455 -13.995 1.00 87.06 317 LYS A C 1
ATOM 2495 O O . LYS A 1 317 ? 15.099 -6.681 -12.859 1.00 87.06 317 LYS A O 1
ATOM 2500 N N . THR A 1 318 ? 15.354 -5.693 -14.859 1.00 89.38 318 THR A N 1
ATOM 2501 C CA . THR A 1 318 ? 16.618 -5.002 -14.567 1.00 89.38 318 THR A CA 1
ATOM 2502 C C . THR A 1 318 ? 16.448 -3.502 -14.758 1.00 89.38 318 THR A C 1
ATOM 2504 O O . THR A 1 318 ? 16.077 -3.037 -15.833 1.00 89.38 318 THR A O 1
ATOM 2507 N N . VAL A 1 319 ? 16.725 -2.739 -13.709 1.00 90.06 319 VAL A N 1
ATOM 2508 C CA . VAL A 1 319 ? 16.492 -1.298 -13.618 1.00 90.06 319 VAL A CA 1
ATOM 2509 C C . VAL A 1 319 ? 17.835 -0.576 -13.553 1.00 90.06 319 VAL A C 1
ATOM 2511 O O . VAL A 1 319 ? 18.587 -0.759 -12.600 1.00 90.06 319 VAL A O 1
ATOM 2514 N N . PHE A 1 320 ? 18.140 0.254 -14.553 1.00 90.12 320 PHE A N 1
ATOM 2515 C CA . PHE A 1 320 ? 19.355 1.074 -14.578 1.00 90.12 320 PHE A CA 1
ATOM 2516 C C . PHE A 1 320 ? 19.075 2.461 -14.001 1.00 90.12 320 PHE A C 1
ATOM 2518 O O . PHE A 1 320 ? 18.195 3.179 -14.482 1.00 90.12 320 PHE A O 1
ATOM 2525 N N . ILE A 1 321 ? 19.857 2.854 -12.997 1.00 90.12 321 ILE A N 1
ATOM 2526 C CA . ILE A 1 321 ? 19.709 4.113 -12.252 1.00 90.12 321 ILE A CA 1
ATOM 2527 C C . ILE A 1 321 ? 21.070 4.773 -12.006 1.00 90.12 321 ILE A C 1
ATOM 2529 O O . ILE A 1 321 ? 22.114 4.142 -12.146 1.00 90.12 321 ILE A O 1
ATOM 2533 N N . GLY A 1 322 ? 21.064 6.064 -11.681 1.00 89.75 322 GLY A N 1
ATOM 2534 C CA . GLY A 1 322 ? 22.273 6.860 -11.455 1.00 89.75 322 GLY A CA 1
ATOM 2535 C C . GLY A 1 322 ? 22.210 8.210 -12.161 1.00 89.75 322 GLY A C 1
ATOM 2536 O O . GLY A 1 322 ? 21.334 8.443 -13.004 1.00 89.75 322 GLY A O 1
ATOM 2537 N N . GLN A 1 323 ? 23.153 9.098 -11.851 1.00 89.81 323 GLN A N 1
ATOM 2538 C CA . GLN A 1 323 ? 23.137 10.491 -12.306 1.00 89.81 323 GLN A CA 1
ATOM 2539 C C . GLN A 1 323 ? 23.060 10.626 -13.842 1.00 89.81 323 GLN A C 1
ATOM 2541 O O . GLN A 1 323 ? 23.440 9.733 -14.617 1.00 89.81 323 GLN A O 1
ATOM 2546 N N . ALA A 1 324 ? 22.532 11.751 -14.330 1.00 86.94 324 ALA A N 1
ATOM 2547 C CA . ALA A 1 324 ? 22.573 12.082 -15.751 1.00 86.94 324 ALA A CA 1
ATOM 2548 C C . ALA A 1 324 ? 24.011 11.966 -16.293 1.00 86.94 324 ALA A C 1
ATOM 2550 O O . ALA A 1 324 ? 24.964 12.407 -15.667 1.00 86.94 324 ALA A O 1
ATOM 2551 N N . MET A 1 325 ? 24.169 11.359 -17.474 1.00 86.38 325 MET A N 1
ATOM 2552 C CA . MET A 1 325 ? 25.476 11.129 -18.118 1.00 86.38 325 MET A CA 1
ATOM 2553 C C . MET A 1 325 ? 26.438 10.159 -17.398 1.00 86.38 325 MET A C 1
ATOM 2555 O O . MET A 1 325 ? 27.569 9.996 -17.863 1.00 86.38 325 MET A O 1
ATOM 2559 N N . ALA A 1 326 ? 25.980 9.421 -16.380 1.00 89.31 326 ALA A N 1
ATOM 2560 C CA . ALA A 1 326 ? 26.736 8.332 -15.746 1.00 89.31 326 ALA A CA 1
ATOM 2561 C C . ALA A 1 326 ? 26.908 7.071 -16.627 1.00 89.31 326 ALA A C 1
ATOM 2563 O O . ALA A 1 326 ? 27.438 6.071 -16.177 1.00 89.31 326 ALA A O 1
ATOM 2564 N N . GLY A 1 327 ? 26.446 7.076 -17.884 1.00 88.88 327 GLY A N 1
ATOM 2565 C CA . GLY A 1 327 ? 26.718 5.988 -18.836 1.00 88.88 327 GLY A CA 1
ATOM 2566 C C . GLY A 1 327 ? 25.714 4.827 -18.877 1.00 88.88 327 GLY A C 1
ATOM 2567 O O . GLY A 1 327 ? 25.983 3.869 -19.592 1.00 88.88 327 GLY A O 1
ATOM 2568 N N . LYS A 1 328 ? 24.554 4.918 -18.207 1.00 91.25 328 LYS A N 1
ATOM 2569 C CA . LYS A 1 328 ? 23.470 3.901 -18.210 1.00 91.25 328 LYS A CA 1
ATOM 2570 C C . LYS A 1 328 ? 23.131 3.335 -19.592 1.00 91.25 328 LYS A C 1
ATOM 2572 O O . LYS A 1 328 ? 23.271 2.140 -19.828 1.00 91.25 328 LYS A O 1
ATOM 2577 N N . THR A 1 329 ? 22.731 4.205 -20.519 1.00 89.12 329 THR A N 1
ATOM 2578 C CA . THR A 1 329 ? 22.301 3.803 -21.864 1.00 89.12 329 THR A CA 1
ATOM 2579 C C . THR A 1 329 ? 23.432 3.156 -22.662 1.00 89.12 329 THR A C 1
ATOM 2581 O O . THR A 1 329 ? 23.221 2.178 -23.370 1.00 89.12 329 THR A O 1
ATOM 2584 N N . SER A 1 330 ? 24.655 3.669 -22.519 1.00 89.75 330 SER A N 1
ATOM 2585 C CA . SER A 1 330 ? 25.846 3.086 -23.143 1.00 89.75 330 SER A CA 1
ATOM 2586 C C . SER A 1 330 ? 26.192 1.714 -22.557 1.00 89.75 330 SER A C 1
ATOM 2588 O O . SER A 1 330 ? 26.584 0.812 -23.296 1.00 89.75 330 SER A O 1
ATOM 2590 N N . LEU A 1 331 ? 26.005 1.545 -21.246 1.00 91.25 331 LEU A N 1
ATOM 2591 C CA . LEU A 1 331 ? 26.308 0.318 -20.519 1.00 91.25 331 LEU A CA 1
ATOM 2592 C C . LEU A 1 331 ? 25.395 -0.832 -20.942 1.00 91.25 331 LEU A C 1
ATOM 2594 O O . LEU A 1 331 ? 25.889 -1.868 -21.382 1.00 91.25 331 LEU A O 1
ATOM 2598 N N . TRP A 1 332 ? 24.073 -0.651 -20.869 1.00 88.38 332 TRP A N 1
ATOM 2599 C CA . TRP A 1 332 ? 23.153 -1.733 -21.230 1.00 88.38 332 TRP A CA 1
ATOM 2600 C C . TRP A 1 332 ? 23.233 -2.074 -22.725 1.00 88.38 332 TRP A C 1
ATOM 2602 O O . TRP A 1 332 ? 23.133 -3.243 -23.090 1.00 88.38 332 TRP A O 1
ATOM 2612 N N . GLN A 1 333 ? 23.484 -1.091 -23.601 1.00 88.69 333 GLN A N 1
ATOM 2613 C CA . GLN A 1 333 ? 23.681 -1.363 -25.029 1.00 88.69 333 GLN A CA 1
ATOM 2614 C C . GLN A 1 333 ? 24.982 -2.117 -25.305 1.00 88.69 333 GLN A C 1
ATOM 2616 O O . GLN A 1 333 ? 24.989 -2.990 -26.173 1.00 88.69 333 GLN A O 1
ATOM 2621 N N . SER A 1 334 ? 26.056 -1.826 -24.563 1.00 88.81 334 SER A N 1
ATOM 2622 C CA . SER A 1 334 ? 27.298 -2.602 -24.646 1.00 88.81 334 SER A CA 1
ATOM 2623 C C . SER A 1 334 ? 27.062 -4.048 -24.193 1.00 88.81 334 SER A C 1
ATOM 2625 O O . SER A 1 334 ? 27.437 -4.974 -24.909 1.00 88.81 334 SER A O 1
ATOM 2627 N N . LEU A 1 335 ? 26.349 -4.244 -23.074 1.00 87.31 335 LEU A N 1
ATOM 2628 C CA . LEU A 1 335 ? 25.957 -5.567 -22.562 1.00 87.31 335 LEU A CA 1
ATOM 2629 C C . LEU A 1 335 ? 25.115 -6.364 -23.571 1.00 87.31 335 LEU A C 1
ATOM 2631 O O . LEU A 1 335 ? 25.395 -7.532 -23.827 1.00 87.31 335 LEU A O 1
ATOM 2635 N N . SER A 1 336 ? 24.104 -5.733 -24.172 1.00 86.12 336 SER A N 1
ATOM 2636 C CA . SER A 1 336 ? 23.197 -6.383 -25.127 1.00 86.12 336 SER A CA 1
ATOM 2637 C C . SER A 1 336 ? 23.902 -6.756 -26.438 1.00 86.12 336 SER A C 1
ATOM 2639 O O . SER A 1 336 ? 23.726 -7.859 -26.957 1.00 86.12 336 SER A O 1
ATOM 2641 N N . ARG A 1 337 ? 24.741 -5.861 -26.975 1.00 84.19 337 ARG A N 1
ATOM 2642 C CA . ARG A 1 337 ? 25.373 -6.038 -28.294 1.00 84.19 337 ARG A CA 1
ATOM 2643 C C . ARG A 1 337 ? 26.682 -6.821 -28.267 1.00 84.19 337 ARG A C 1
ATOM 2645 O O . ARG A 1 337 ? 27.220 -7.089 -29.335 1.00 84.19 337 ARG A O 1
ATOM 2652 N N . HIS A 1 338 ? 27.191 -7.158 -27.086 1.00 82.75 338 HIS A N 1
ATOM 2653 C CA . HIS A 1 338 ? 28.469 -7.849 -26.904 1.00 82.75 338 HIS A CA 1
ATOM 2654 C C . HIS A 1 338 ? 29.668 -7.114 -27.541 1.00 82.75 338 HIS A C 1
ATOM 2656 O O . HIS A 1 338 ? 30.614 -7.734 -28.021 1.00 82.75 338 HIS A O 1
ATOM 2662 N N . GLN A 1 339 ? 29.613 -5.780 -27.600 1.00 84.44 339 GLN A N 1
ATOM 2663 C CA . GLN A 1 339 ? 30.636 -4.948 -28.241 1.00 84.44 339 GLN A CA 1
ATOM 2664 C C . GLN A 1 339 ? 30.666 -3.535 -27.635 1.00 84.44 339 GLN A C 1
ATOM 2666 O O . GLN A 1 339 ? 29.658 -3.102 -27.065 1.00 84.44 339 GLN A O 1
ATOM 2671 N N . PRO A 1 340 ? 31.778 -2.782 -27.775 1.00 81.94 340 PRO A N 1
ATOM 2672 C CA . PRO A 1 340 ? 31.861 -1.417 -27.270 1.00 81.94 340 PRO A CA 1
ATOM 2673 C C . PRO A 1 340 ? 30.776 -0.514 -27.868 1.00 81.94 340 PRO A C 1
ATOM 2675 O O . PRO A 1 340 ? 30.653 -0.385 -29.089 1.00 81.94 340 PRO A O 1
ATOM 2678 N N . PHE A 1 341 ? 30.012 0.157 -27.007 1.00 81.25 341 PHE A N 1
ATOM 2679 C CA . PHE A 1 341 ? 29.022 1.145 -27.415 1.00 81.25 341 PHE A CA 1
ATOM 2680 C C . PHE A 1 341 ? 29.046 2.360 -26.481 1.00 81.25 341 PHE A C 1
ATOM 2682 O O . PHE A 1 341 ? 28.534 2.334 -25.365 1.00 81.25 341 PHE A O 1
ATOM 2689 N N . PHE A 1 342 ? 29.631 3.465 -26.950 1.00 71.44 342 PHE A N 1
ATOM 2690 C CA . PHE A 1 342 ? 29.862 4.664 -26.130 1.00 71.44 342 PHE A CA 1
ATOM 2691 C C . PHE A 1 342 ? 29.367 5.970 -26.769 1.00 71.44 342 PHE A C 1
ATOM 2693 O O . PHE A 1 342 ? 29.344 7.005 -26.105 1.00 71.44 342 PHE A O 1
ATOM 2700 N N . HIS A 1 343 ? 28.956 5.942 -28.040 1.00 71.62 343 HIS A N 1
ATOM 2701 C CA . HIS A 1 343 ? 28.509 7.132 -28.759 1.00 71.62 343 HIS A CA 1
ATOM 2702 C C . HIS A 1 343 ? 26.984 7.161 -28.881 1.00 71.62 343 HIS A C 1
ATOM 2704 O O . HIS A 1 343 ? 26.397 6.416 -29.663 1.00 71.62 343 HIS A O 1
ATOM 2710 N N . ILE A 1 344 ? 26.353 8.064 -28.130 1.00 72.12 344 ILE A N 1
ATOM 2711 C CA . ILE A 1 344 ? 24.921 8.360 -28.230 1.00 72.12 344 ILE A CA 1
ATOM 2712 C C . ILE A 1 344 ? 24.787 9.833 -28.632 1.00 72.12 344 ILE A C 1
ATOM 2714 O O . ILE A 1 344 ? 25.186 10.704 -27.846 1.00 72.12 344 ILE A O 1
ATOM 2718 N N . PRO A 1 345 ? 24.258 10.137 -29.833 1.00 69.44 345 PRO A N 1
ATOM 2719 C CA . PRO A 1 345 ? 23.940 11.503 -30.231 1.00 69.44 345 PRO A CA 1
ATOM 2720 C C . PRO A 1 345 ? 23.073 12.204 -29.180 1.00 69.44 345 PRO A C 1
ATOM 2722 O O . PRO A 1 345 ? 22.249 11.575 -28.523 1.00 69.44 345 PRO A O 1
ATOM 2725 N N . VAL A 1 346 ? 23.219 13.524 -29.023 1.00 64.12 346 VAL A N 1
ATOM 2726 C CA . VAL A 1 346 ? 22.444 14.291 -28.022 1.00 64.12 346 VAL A CA 1
ATOM 2727 C C . VAL A 1 346 ? 20.932 14.104 -28.206 1.00 64.12 346 VAL A C 1
ATOM 2729 O O . VAL A 1 346 ? 20.209 14.024 -27.217 1.00 64.12 346 VAL A O 1
ATOM 2732 N N . ILE A 1 347 ? 20.483 13.972 -29.458 1.00 56.56 347 ILE A N 1
ATOM 2733 C CA . ILE A 1 347 ? 19.084 13.728 -29.839 1.00 56.56 347 ILE A CA 1
ATOM 2734 C C . ILE A 1 347 ? 18.551 12.353 -29.407 1.00 56.56 347 ILE A C 1
ATOM 2736 O O . ILE A 1 347 ? 17.352 12.218 -29.195 1.00 56.56 347 ILE A O 1
ATOM 2740 N N . ASP A 1 348 ? 19.438 11.372 -29.222 1.00 62.47 348 ASP A N 1
ATOM 2741 C CA . ASP A 1 348 ? 19.102 9.983 -28.884 1.00 62.47 348 ASP A CA 1
ATOM 2742 C C . ASP A 1 348 ? 19.293 9.688 -27.389 1.00 62.47 348 ASP A C 1
ATOM 2744 O O . ASP A 1 348 ? 19.213 8.539 -26.947 1.00 62.47 348 ASP A O 1
ATOM 2748 N N . ARG A 1 349 ? 19.573 10.720 -26.582 1.00 75.88 349 ARG A N 1
ATOM 2749 C CA . ARG A 1 349 ? 19.666 10.582 -25.127 1.00 75.88 349 ARG A CA 1
ATOM 2750 C C . ARG A 1 349 ? 18.306 10.207 -24.552 1.00 75.88 349 ARG A C 1
ATOM 2752 O O . ARG A 1 349 ? 17.281 10.765 -24.938 1.00 75.88 349 ARG A O 1
ATOM 2759 N N . THR A 1 350 ? 18.309 9.293 -23.586 1.00 71.69 350 THR A N 1
ATOM 2760 C CA . THR A 1 350 ? 17.083 8.801 -22.954 1.00 71.69 350 THR A CA 1
ATOM 2761 C C . THR A 1 350 ? 16.287 9.949 -22.328 1.00 71.69 350 THR A C 1
ATOM 2763 O O . THR A 1 350 ? 16.774 10.672 -21.459 1.00 71.69 350 THR A O 1
ATOM 2766 N N . VAL A 1 351 ? 15.041 10.100 -22.781 1.00 68.00 351 VAL A N 1
ATOM 2767 C CA . VAL A 1 351 ? 14.035 11.016 -22.231 1.00 68.00 351 VAL A CA 1
ATOM 2768 C C . VAL A 1 351 ? 12.991 10.169 -21.512 1.00 68.00 351 VAL A C 1
ATOM 2770 O O . VAL A 1 351 ? 12.334 9.339 -22.144 1.00 68.00 351 VAL A O 1
ATOM 2773 N N . GLY A 1 352 ? 12.816 10.367 -20.206 1.00 72.50 352 GLY A N 1
ATOM 2774 C CA . GLY A 1 352 ? 11.917 9.545 -19.396 1.00 72.50 352 GLY A CA 1
ATOM 2775 C C . GLY A 1 352 ? 12.480 8.153 -19.155 1.00 72.50 352 GLY A C 1
ATOM 2776 O O . GLY A 1 352 ? 13.427 7.999 -18.394 1.00 72.50 352 GLY A O 1
ATOM 2777 N N . VAL A 1 353 ? 11.881 7.142 -19.780 1.00 76.81 353 VAL A N 1
ATOM 2778 C CA . VAL A 1 353 ? 12.252 5.734 -19.586 1.00 76.81 353 VAL A CA 1
ATOM 2779 C C . VAL A 1 353 ? 12.223 5.002 -20.917 1.00 76.81 353 VAL A C 1
ATOM 2781 O O . VAL A 1 353 ? 11.325 5.229 -21.736 1.00 76.81 353 VAL A O 1
ATOM 2784 N N . ARG A 1 354 ? 13.191 4.124 -21.142 1.00 78.25 354 ARG A N 1
ATOM 2785 C CA . ARG A 1 354 ? 13.243 3.241 -22.304 1.00 78.25 354 ARG A CA 1
ATOM 2786 C C . ARG A 1 354 ? 13.210 1.789 -21.831 1.00 78.25 354 ARG A C 1
ATOM 2788 O O . ARG A 1 354 ? 13.912 1.446 -20.884 1.00 78.25 354 ARG A O 1
ATOM 2795 N N . VAL A 1 355 ? 12.362 0.985 -22.470 1.00 81.94 355 VAL A N 1
ATOM 2796 C CA . VAL A 1 355 ? 12.210 -0.440 -22.169 1.00 81.94 355 VAL A CA 1
ATOM 2797 C C . VAL A 1 355 ? 12.734 -1.243 -23.351 1.00 81.94 355 VAL A C 1
ATOM 2799 O O . VAL A 1 355 ? 12.304 -1.014 -24.478 1.00 81.94 355 VAL A O 1
ATOM 2802 N N . ASP A 1 356 ? 13.661 -2.157 -23.088 1.00 83.44 356 ASP A N 1
ATOM 2803 C CA . ASP A 1 356 ? 14.240 -3.093 -24.059 1.00 83.44 356 ASP A CA 1
ATOM 2804 C C . ASP A 1 356 ? 14.388 -4.476 -23.395 1.00 83.44 356 ASP A C 1
ATOM 2806 O O . ASP A 1 356 ? 14.049 -4.656 -22.224 1.00 83.44 356 ASP A O 1
ATOM 2810 N N . SER A 1 357 ? 14.885 -5.474 -24.122 1.00 83.75 357 SER A N 1
ATOM 2811 C CA . SER A 1 357 ? 15.202 -6.792 -23.562 1.00 83.75 357 SER A CA 1
ATOM 2812 C C . SER A 1 357 ? 16.491 -7.359 -24.152 1.00 83.75 357 SER A C 1
ATOM 2814 O O . SER A 1 357 ? 16.871 -7.036 -25.279 1.00 83.75 357 SER A O 1
ATOM 2816 N N . PHE A 1 358 ? 17.189 -8.193 -23.381 1.00 83.31 358 PHE A N 1
ATOM 2817 C CA . PHE A 1 358 ? 18.262 -9.049 -23.890 1.00 83.31 358 PHE A CA 1
ATOM 2818 C C . PHE A 1 358 ? 18.368 -10.335 -23.066 1.00 83.31 358 PHE A C 1
ATOM 2820 O O . PHE A 1 358 ? 17.875 -10.405 -21.943 1.00 83.31 358 PHE A O 1
ATOM 2827 N N . VAL A 1 359 ? 19.014 -11.361 -23.620 1.00 82.94 359 VAL A N 1
ATOM 2828 C CA . VAL A 1 359 ? 19.176 -12.657 -22.950 1.00 82.94 359 VAL A CA 1
ATOM 2829 C C . VAL A 1 359 ? 20.511 -12.706 -22.211 1.00 82.94 359 VAL A C 1
ATOM 2831 O O . VAL A 1 359 ? 21.570 -12.465 -22.793 1.00 82.94 359 VAL A O 1
ATOM 2834 N N . ILE A 1 360 ? 20.452 -13.034 -20.923 1.00 78.44 360 ILE A N 1
ATOM 2835 C CA . ILE A 1 360 ? 21.600 -13.403 -20.102 1.00 78.44 360 ILE A CA 1
ATOM 2836 C C . ILE A 1 360 ? 21.730 -14.922 -20.172 1.00 78.44 360 ILE A C 1
ATOM 2838 O O . ILE A 1 360 ? 20.804 -15.656 -19.823 1.00 78.44 360 ILE A O 1
ATOM 2842 N N . HIS A 1 361 ? 22.892 -15.379 -20.627 1.00 72.31 361 HIS A N 1
ATOM 2843 C CA . HIS A 1 361 ? 23.264 -16.787 -20.578 1.00 72.31 361 HIS A CA 1
ATOM 2844 C C . HIS A 1 361 ? 24.042 -17.048 -19.292 1.00 72.31 361 HIS A C 1
ATOM 2846 O O . HIS A 1 361 ? 25.032 -16.367 -19.020 1.00 72.31 361 HIS A O 1
ATOM 2852 N N . ASP A 1 362 ? 23.576 -18.014 -18.512 1.00 64.50 362 ASP A N 1
ATOM 2853 C CA . ASP A 1 362 ? 24.295 -18.542 -17.358 1.00 64.50 362 ASP A CA 1
ATOM 2854 C C . ASP A 1 362 ? 25.374 -19.562 -17.786 1.00 64.50 362 ASP A C 1
ATOM 2856 O O . ASP A 1 362 ? 25.317 -20.124 -18.880 1.00 64.50 362 ASP A O 1
ATOM 2860 N N . THR A 1 363 ? 26.337 -19.847 -16.903 1.00 57.06 363 THR A N 1
ATOM 2861 C CA . THR A 1 363 ? 27.412 -20.841 -17.069 1.00 57.06 363 THR A CA 1
ATOM 2862 C C . THR A 1 363 ? 26.901 -22.260 -17.337 1.00 57.06 363 THR A C 1
ATOM 2864 O O . THR A 1 363 ? 27.635 -23.080 -17.877 1.00 57.06 363 THR A O 1
ATOM 2867 N N . GLU A 1 364 ? 25.652 -22.554 -16.967 1.00 58.75 364 GLU A N 1
ATOM 2868 C CA . GLU A 1 364 ? 24.962 -23.837 -17.182 1.00 58.75 364 GLU A CA 1
ATOM 2869 C C . GLU A 1 364 ? 24.033 -23.819 -18.414 1.00 58.75 364 GLU A C 1
ATOM 2871 O O . GLU A 1 364 ? 23.168 -24.676 -18.555 1.00 58.75 364 GLU A O 1
ATOM 2876 N N . ASN A 1 365 ? 24.179 -22.836 -19.313 1.00 56.84 365 ASN A N 1
ATOM 2877 C CA . ASN A 1 365 ? 23.354 -22.655 -20.517 1.00 56.84 365 ASN A CA 1
ATOM 2878 C C . ASN A 1 365 ? 21.865 -22.327 -20.260 1.00 56.84 365 ASN A C 1
ATOM 2880 O O . ASN A 1 365 ? 21.064 -22.275 -21.196 1.00 56.84 365 ASN A O 1
ATOM 2884 N N . ASN A 1 366 ? 21.486 -22.029 -19.013 1.00 65.00 366 ASN A N 1
ATOM 2885 C CA . ASN A 1 366 ? 20.171 -21.479 -18.691 1.00 65.00 366 ASN A CA 1
ATOM 2886 C C . ASN A 1 366 ? 20.025 -20.071 -19.296 1.00 65.00 366 ASN A C 1
ATOM 2888 O O . ASN A 1 366 ? 20.900 -19.219 -19.125 1.00 65.00 366 ASN A O 1
ATOM 2892 N N . CYS A 1 367 ? 18.908 -19.814 -19.981 1.00 69.69 367 CYS A N 1
ATOM 2893 C CA . CYS A 1 367 ? 18.618 -18.523 -20.606 1.00 69.69 367 CYS A CA 1
ATOM 2894 C C . CYS A 1 367 ? 17.634 -17.719 -19.749 1.00 69.69 367 CYS A C 1
ATOM 2896 O O . CYS A 1 367 ? 16.513 -18.164 -19.493 1.00 69.69 367 CYS A O 1
ATOM 2898 N N . VAL A 1 368 ? 18.049 -16.526 -19.325 1.00 77.69 368 VAL A N 1
ATOM 2899 C CA . VAL A 1 368 ? 17.210 -15.587 -18.572 1.00 77.69 368 VAL A CA 1
ATOM 2900 C C . VAL A 1 368 ? 17.029 -14.332 -19.412 1.00 77.69 368 VAL A C 1
ATOM 2902 O O . VAL A 1 368 ? 17.992 -13.653 -19.756 1.00 77.69 368 VAL A O 1
ATOM 2905 N N . GLU A 1 369 ? 15.792 -14.013 -19.757 1.00 83.25 369 GLU A N 1
ATOM 2906 C CA . GLU A 1 369 ? 15.437 -12.793 -20.466 1.00 83.25 369 GLU A CA 1
ATOM 2907 C C . GLU A 1 369 ? 15.402 -11.619 -19.478 1.00 83.25 369 GLU A C 1
ATOM 2909 O O . GLU A 1 369 ? 14.554 -11.541 -18.586 1.00 83.25 369 GLU A O 1
ATOM 2914 N N . ALA A 1 370 ? 16.344 -10.693 -19.617 1.00 84.12 370 ALA A N 1
ATOM 2915 C CA . ALA A 1 370 ? 16.386 -9.475 -18.830 1.00 84.12 370 ALA A CA 1
ATOM 2916 C C . ALA A 1 370 ? 15.543 -8.389 -19.511 1.00 84.12 370 ALA A C 1
ATOM 2918 O O . ALA A 1 370 ? 15.892 -7.907 -20.589 1.00 84.12 370 ALA A O 1
ATOM 2919 N N . SER A 1 371 ? 14.446 -7.978 -18.871 1.00 87.00 371 SER A N 1
ATOM 2920 C CA . SER A 1 371 ? 13.670 -6.794 -19.256 1.00 87.00 371 SER A CA 1
ATOM 2921 C C . SER A 1 371 ? 14.364 -5.553 -18.705 1.00 87.00 371 SER A C 1
ATOM 2923 O O . SER A 1 371 ? 14.449 -5.367 -17.490 1.00 87.00 371 SER A O 1
ATOM 2925 N N . ILE A 1 372 ? 14.894 -4.723 -19.597 1.00 87.81 372 ILE A N 1
ATOM 2926 C CA . ILE A 1 372 ? 15.733 -3.573 -19.271 1.00 87.81 372 ILE A CA 1
ATOM 2927 C C . ILE A 1 372 ? 14.889 -2.323 -19.173 1.00 87.81 372 ILE A C 1
ATOM 2929 O O . ILE A 1 372 ? 14.198 -1.962 -20.118 1.00 87.81 372 ILE A O 1
ATOM 2933 N N . TRP A 1 373 ? 15.011 -1.638 -18.044 1.00 87.38 373 TRP A N 1
ATOM 2934 C CA . TRP A 1 373 ? 14.377 -0.361 -17.770 1.00 87.38 373 TRP A CA 1
ATOM 2935 C C . TRP A 1 373 ? 15.466 0.700 -17.595 1.00 87.38 373 TRP A C 1
ATOM 2937 O O . TRP A 1 373 ? 16.057 0.832 -16.521 1.00 87.38 373 TRP A O 1
ATOM 2947 N N . ASP A 1 374 ? 15.760 1.431 -18.672 1.00 85.94 374 ASP A N 1
ATOM 2948 C CA . ASP A 1 374 ? 16.730 2.531 -18.692 1.00 85.94 374 ASP A CA 1
ATOM 2949 C C . ASP A 1 374 ? 16.029 3.841 -18.331 1.00 85.94 374 ASP A C 1
ATOM 2951 O O . ASP A 1 374 ? 15.289 4.414 -19.140 1.00 85.94 374 ASP A O 1
ATOM 2955 N N . PHE A 1 375 ? 16.245 4.305 -17.102 1.00 80.75 375 PHE A N 1
ATOM 2956 C CA . PHE A 1 375 ? 15.681 5.557 -16.620 1.00 80.75 375 PHE A CA 1
ATOM 2957 C C . PHE A 1 375 ? 16.619 6.726 -16.906 1.00 80.75 375 PHE A C 1
ATOM 2959 O O . PHE A 1 375 ? 17.824 6.682 -16.660 1.00 80.75 375 PHE A O 1
ATOM 2966 N N . ALA A 1 376 ? 16.050 7.827 -17.381 1.00 80.62 376 ALA A N 1
ATOM 2967 C CA . ALA A 1 376 ? 16.759 9.080 -17.546 1.00 80.62 376 ALA A CA 1
ATOM 2968 C C . ALA A 1 376 ? 17.260 9.591 -16.179 1.00 80.62 376 ALA A C 1
ATOM 2970 O O . ALA A 1 376 ? 16.558 9.512 -15.172 1.00 80.62 376 ALA A O 1
ATOM 2971 N N . GLY A 1 377 ? 18.503 10.079 -16.140 1.00 72.81 377 GLY A N 1
ATOM 2972 C CA . GLY A 1 377 ? 19.184 10.459 -14.894 1.00 72.81 377 GLY A CA 1
ATOM 2973 C C . GLY A 1 377 ? 18.914 11.890 -14.420 1.00 72.81 377 GLY A C 1
ATOM 2974 O O . GLY A 1 377 ? 19.536 12.321 -13.456 1.00 72.81 377 GLY A O 1
ATOM 2975 N N . GLN A 1 378 ? 18.080 12.655 -15.134 1.00 75.62 378 GLN A N 1
ATOM 2976 C CA . GLN A 1 378 ? 17.684 14.009 -14.743 1.00 75.62 378 GLN A CA 1
ATOM 2977 C C . GLN A 1 378 ? 16.654 13.963 -13.615 1.00 75.62 378 GLN A C 1
ATOM 2979 O O . GLN A 1 378 ? 15.775 13.099 -13.602 1.00 75.62 378 GLN A O 1
ATOM 2984 N N . SER A 1 379 ? 16.711 14.957 -12.729 1.00 70.75 379 SER A N 1
ATOM 2985 C CA . SER A 1 379 ? 15.931 14.952 -11.495 1.00 70.75 379 SER A CA 1
ATOM 2986 C C . SER A 1 379 ? 14.413 14.935 -11.701 1.00 70.75 379 SER A C 1
ATOM 2988 O O . SER A 1 379 ? 13.690 14.305 -10.934 1.00 70.75 379 SER A O 1
ATOM 2990 N N . THR A 1 380 ? 13.925 15.525 -12.795 1.00 72.06 380 THR A N 1
ATOM 2991 C CA . THR A 1 380 ? 12.502 15.537 -13.179 1.00 72.06 380 THR A CA 1
ATOM 2992 C C . THR A 1 380 ? 11.904 14.136 -13.372 1.00 72.06 380 THR A C 1
ATOM 2994 O O . THR A 1 380 ? 10.697 13.961 -13.252 1.00 72.06 380 THR A O 1
ATOM 2997 N N . TYR A 1 381 ? 12.716 13.112 -13.661 1.00 75.88 381 TYR A N 1
ATOM 2998 C CA . TYR A 1 381 ? 12.222 11.751 -13.912 1.00 75.88 381 TYR A CA 1
ATOM 2999 C C . TYR A 1 381 ? 12.212 10.854 -12.673 1.00 75.88 381 TYR A C 1
ATOM 3001 O O . TYR A 1 381 ? 11.706 9.733 -12.737 1.00 75.88 381 TYR A O 1
ATOM 3009 N N . HIS A 1 382 ? 12.716 11.332 -11.535 1.00 73.81 382 HIS A N 1
ATOM 3010 C CA . HIS A 1 382 ? 12.746 10.556 -10.297 1.00 73.81 382 HIS A CA 1
ATOM 3011 C C . HIS A 1 382 ? 11.368 10.180 -9.764 1.00 73.81 382 HIS A C 1
ATOM 3013 O O . HIS A 1 382 ? 11.197 9.110 -9.188 1.00 73.81 382 HIS A O 1
ATOM 3019 N N . TYR A 1 383 ? 10.381 11.047 -9.964 1.00 71.56 383 TYR A N 1
ATOM 3020 C CA . TYR A 1 383 ? 9.003 10.804 -9.539 1.00 71.56 383 TYR A CA 1
ATOM 3021 C C . TYR A 1 383 ? 8.381 9.637 -10.314 1.00 71.56 383 TYR A C 1
ATOM 3023 O O . TYR A 1 383 ? 7.748 8.747 -9.757 1.00 71.56 383 TYR A O 1
ATOM 3031 N N . VAL A 1 384 ? 8.665 9.595 -11.614 1.00 72.19 384 VAL A N 1
ATOM 3032 C CA . VAL A 1 384 ? 8.217 8.555 -12.544 1.00 72.19 384 VAL A CA 1
ATOM 3033 C C . VAL A 1 384 ? 8.902 7.217 -12.277 1.00 72.19 384 VAL A C 1
ATOM 3035 O O . VAL A 1 384 ? 8.273 6.167 -12.395 1.00 72.19 384 VAL A O 1
ATOM 3038 N N . GLN A 1 385 ? 10.188 7.249 -11.914 1.00 75.81 385 GLN A N 1
ATOM 3039 C CA . GLN A 1 385 ? 10.949 6.053 -11.551 1.00 75.81 385 GLN A CA 1
ATOM 3040 C C . GLN A 1 385 ? 10.250 5.260 -10.450 1.00 75.81 385 GLN A C 1
ATOM 3042 O O . GLN A 1 385 ? 10.105 4.049 -10.581 1.00 75.81 385 GLN A O 1
ATOM 3047 N N . ARG A 1 386 ? 9.766 5.952 -9.412 1.00 77.19 386 ARG A N 1
ATOM 3048 C CA . ARG A 1 386 ? 9.161 5.342 -8.221 1.00 77.19 386 ARG A CA 1
ATOM 3049 C C . ARG A 1 386 ? 7.903 4.546 -8.515 1.00 77.19 386 ARG A C 1
ATOM 3051 O O . ARG A 1 386 ? 7.762 3.450 -7.989 1.00 77.19 386 ARG A O 1
ATOM 3058 N N . VAL A 1 387 ? 7.074 5.022 -9.444 1.00 76.62 387 VAL A N 1
ATOM 3059 C CA . VAL A 1 387 ? 5.895 4.277 -9.913 1.00 76.62 387 VAL A CA 1
ATOM 3060 C C . VAL A 1 387 ? 6.288 2.890 -10.428 1.00 76.62 387 VAL A C 1
ATOM 3062 O O . VAL A 1 387 ? 5.536 1.933 -10.289 1.00 76.62 387 VAL A O 1
ATOM 3065 N N . LEU A 1 388 ? 7.481 2.764 -11.008 1.00 76.62 388 LEU A N 1
ATOM 3066 C CA . LEU A 1 388 ? 7.947 1.572 -11.705 1.00 76.62 388 LEU A CA 1
ATOM 3067 C C . LEU A 1 388 ? 8.973 0.760 -10.909 1.00 76.62 388 LEU A C 1
ATOM 3069 O O . LEU A 1 388 ? 9.474 -0.234 -11.440 1.00 76.62 388 LEU A O 1
ATOM 3073 N N . LEU A 1 389 ? 9.286 1.132 -9.666 1.00 79.56 389 LEU A N 1
ATOM 3074 C CA . LEU A 1 389 ? 10.093 0.294 -8.784 1.00 79.56 389 LEU A CA 1
ATOM 3075 C C . LEU A 1 389 ? 9.237 -0.875 -8.294 1.00 79.56 389 LEU A C 1
ATOM 3077 O O . LEU A 1 389 ? 8.128 -0.689 -7.804 1.00 79.56 389 LEU A O 1
ATOM 3081 N N . THR A 1 390 ? 9.742 -2.094 -8.454 1.00 76.75 390 THR A N 1
ATOM 3082 C CA . THR A 1 390 ? 9.068 -3.307 -7.984 1.00 76.75 390 THR A CA 1
ATOM 3083 C C . THR A 1 390 ? 10.023 -4.119 -7.115 1.00 76.75 390 THR A C 1
ATOM 3085 O O . THR A 1 390 ? 11.230 -4.138 -7.387 1.00 76.75 390 THR A O 1
ATOM 3088 N N . PRO A 1 391 ? 9.511 -4.827 -6.094 1.00 72.56 391 PRO A N 1
ATOM 3089 C CA . PRO A 1 391 ? 10.285 -5.837 -5.387 1.00 72.56 391 PRO A CA 1
ATOM 3090 C C . PRO A 1 391 ? 10.919 -6.837 -6.364 1.00 72.56 391 PRO A C 1
ATOM 3092 O O . PRO A 1 391 ? 10.330 -7.152 -7.397 1.00 72.56 391 PRO A O 1
ATOM 3095 N N . GLN A 1 392 ? 12.101 -7.362 -6.025 1.00 78.88 392 GLN A N 1
ATOM 3096 C CA . GLN A 1 392 ? 12.783 -8.429 -6.783 1.00 78.88 392 GLN A CA 1
ATOM 3097 C C . GLN A 1 392 ? 13.242 -8.035 -8.203 1.00 78.88 392 GLN A C 1
ATOM 3099 O O . GLN A 1 392 ? 13.478 -8.897 -9.048 1.00 78.88 392 GLN A O 1
ATOM 3104 N N . ALA A 1 393 ? 13.393 -6.735 -8.477 1.00 87.44 393 ALA A N 1
ATOM 3105 C CA . ALA A 1 393 ? 14.139 -6.248 -9.635 1.00 87.44 393 ALA A CA 1
ATOM 3106 C C . ALA A 1 393 ? 15.642 -6.150 -9.319 1.00 87.44 393 ALA A C 1
ATOM 3108 O O . ALA A 1 393 ? 16.033 -5.822 -8.194 1.00 87.44 393 ALA A O 1
ATOM 3109 N N . LEU A 1 394 ? 16.487 -6.391 -10.323 1.00 89.88 394 LEU A N 1
ATOM 3110 C CA . LEU A 1 394 ? 17.920 -6.121 -10.236 1.00 89.88 394 LEU A CA 1
ATOM 3111 C C . LEU A 1 394 ? 18.157 -4.634 -10.499 1.00 89.88 394 LEU A C 1
ATOM 3113 O O . LEU A 1 394 ? 17.889 -4.150 -11.597 1.00 89.88 394 LEU A O 1
ATOM 3117 N N . HIS A 1 395 ? 18.675 -3.910 -9.513 1.00 91.38 395 HIS A N 1
ATOM 3118 C CA . HIS A 1 395 ? 18.971 -2.488 -9.636 1.00 91.38 395 HIS A CA 1
ATOM 3119 C C . HIS A 1 395 ? 20.455 -2.299 -9.946 1.00 91.38 395 HIS A C 1
ATOM 3121 O O . HIS A 1 395 ? 21.311 -2.620 -9.125 1.00 91.38 395 HIS A O 1
ATOM 3127 N N . VAL A 1 396 ? 20.765 -1.766 -11.126 1.00 93.31 396 VAL A N 1
ATOM 3128 C CA . VAL A 1 396 ? 22.132 -1.457 -11.556 1.00 93.31 396 VAL A CA 1
ATOM 3129 C C . VAL A 1 396 ? 22.372 0.039 -11.370 1.00 93.31 396 VAL A C 1
ATOM 3131 O O . VAL A 1 396 ? 21.873 0.860 -12.144 1.00 93.31 396 VAL A O 1
ATOM 3134 N N . LEU A 1 397 ? 23.127 0.391 -10.330 1.00 94.19 397 LEU A N 1
ATOM 3135 C CA . LEU A 1 397 ? 23.510 1.765 -10.020 1.00 94.19 397 LEU A CA 1
ATOM 3136 C C . LEU A 1 397 ? 24.807 2.127 -10.741 1.00 94.19 397 LEU A C 1
ATOM 3138 O O . LEU A 1 397 ? 25.878 1.641 -10.389 1.00 94.19 397 LEU A O 1
ATOM 3142 N N . THR A 1 398 ? 24.712 2.994 -11.748 1.00 94.88 398 THR A N 1
ATOM 3143 C CA . THR A 1 398 ? 25.870 3.462 -12.517 1.00 94.88 398 THR A CA 1
ATOM 3144 C C . THR A 1 398 ? 26.450 4.739 -11.926 1.00 94.88 398 THR A C 1
ATOM 3146 O O . THR A 1 398 ? 25.722 5.724 -11.779 1.00 94.88 398 THR A O 1
ATOM 3149 N N . VAL A 1 399 ? 27.759 4.752 -11.696 1.00 95.50 399 VAL A N 1
ATOM 3150 C CA . VAL A 1 399 ? 28.509 5.904 -11.180 1.00 95.50 399 VAL A CA 1
ATOM 3151 C C . VAL A 1 399 ? 29.555 6.321 -12.210 1.00 95.50 399 VAL A C 1
ATOM 3153 O O . VAL A 1 399 ? 30.205 5.473 -12.818 1.00 95.50 399 VAL A O 1
ATOM 3156 N N . ASP A 1 400 ? 29.725 7.620 -12.447 1.00 94.00 400 ASP A N 1
ATOM 3157 C CA . ASP A 1 400 ? 30.856 8.124 -13.232 1.00 94.00 400 ASP A CA 1
ATOM 3158 C C . ASP A 1 400 ? 32.106 8.170 -12.348 1.00 94.00 400 ASP A C 1
ATOM 3160 O O . ASP A 1 400 ? 32.322 9.132 -11.611 1.00 94.00 400 ASP A O 1
ATOM 3164 N N . MET A 1 401 ? 32.940 7.130 -12.421 1.00 93.56 401 MET A N 1
ATOM 3165 C CA . MET A 1 401 ? 34.130 7.039 -11.568 1.00 93.56 401 MET A CA 1
ATOM 3166 C C . MET A 1 401 ? 35.136 8.150 -11.845 1.00 93.56 401 MET A C 1
ATOM 3168 O O . MET A 1 401 ? 35.852 8.563 -10.941 1.00 93.56 401 MET A O 1
ATOM 3172 N N . SER A 1 402 ? 35.192 8.646 -13.084 1.00 91.19 402 SER A N 1
ATOM 3173 C CA . SER A 1 402 ? 36.176 9.653 -13.493 1.00 91.19 402 SER A CA 1
ATOM 3174 C C . SER A 1 402 ? 35.970 11.008 -12.816 1.00 91.19 402 SER A C 1
ATOM 3176 O O . SER A 1 402 ? 36.876 11.839 -12.788 1.00 91.19 402 SER A O 1
ATOM 3178 N N . ARG A 1 403 ? 34.764 11.236 -12.285 1.00 89.94 403 ARG A N 1
ATOM 3179 C CA . ARG A 1 403 ? 34.352 12.495 -11.656 1.00 89.94 403 ARG A CA 1
ATOM 3180 C C . ARG A 1 403 ? 33.985 12.351 -10.188 1.00 89.94 403 ARG A C 1
ATOM 3182 O O . ARG A 1 403 ? 33.802 13.369 -9.533 1.00 89.94 403 ARG A O 1
ATOM 3189 N N . TYR A 1 404 ? 33.878 11.125 -9.687 1.00 94.31 404 TYR A N 1
ATOM 3190 C CA . TYR A 1 404 ? 33.388 10.872 -8.344 1.00 94.31 404 TYR A CA 1
ATOM 3191 C C . TYR A 1 404 ? 34.315 11.459 -7.273 1.00 94.31 404 TYR A C 1
ATOM 3193 O O . TYR A 1 404 ? 35.528 11.242 -7.283 1.00 94.31 404 TYR A O 1
ATOM 3201 N N . LYS A 1 405 ? 33.708 12.157 -6.313 1.00 92.50 405 LYS A N 1
ATOM 3202 C CA . LYS A 1 405 ? 34.335 12.616 -5.075 1.00 92.50 405 LYS A CA 1
ATOM 3203 C C . LYS A 1 405 ? 33.377 12.385 -3.914 1.00 92.50 405 LYS A C 1
ATOM 3205 O O . LYS A 1 405 ? 32.163 12.447 -4.104 1.00 92.50 405 LYS A O 1
ATOM 3210 N N . SER A 1 406 ? 33.909 12.170 -2.713 1.00 92.12 406 SER A N 1
ATOM 3211 C CA . SER A 1 406 ? 33.088 11.901 -1.527 1.00 92.12 406 SER A CA 1
ATOM 3212 C C . SER A 1 406 ? 32.131 13.048 -1.183 1.00 92.12 406 SER A C 1
ATOM 3214 O O . SER A 1 406 ? 31.051 12.794 -0.658 1.00 92.12 406 SER A O 1
ATOM 3216 N N . GLU A 1 407 ? 32.465 14.301 -1.514 1.00 91.75 407 GLU A N 1
ATOM 3217 C CA . GLU A 1 407 ? 31.564 15.446 -1.312 1.00 91.75 407 GLU A CA 1
ATOM 3218 C C . GLU A 1 407 ? 30.310 15.377 -2.202 1.00 91.75 407 GLU A C 1
ATOM 3220 O O . GLU A 1 407 ? 29.263 15.903 -1.837 1.00 91.75 407 GLU A O 1
ATOM 3225 N N . GLU A 1 408 ? 30.397 14.692 -3.345 1.00 89.00 408 GLU A N 1
ATOM 3226 C CA . GLU A 1 408 ? 29.305 14.505 -4.309 1.00 89.00 408 GLU A CA 1
ATOM 3227 C C . GLU A 1 408 ? 28.555 13.179 -4.090 1.00 89.00 408 GLU A C 1
ATOM 3229 O O . GLU A 1 408 ? 27.727 12.784 -4.917 1.00 89.00 408 GLU A O 1
ATOM 3234 N N . PHE A 1 409 ? 28.825 12.476 -2.978 1.00 91.81 409 PHE A N 1
ATOM 3235 C CA . PHE A 1 409 ? 28.230 11.172 -2.684 1.00 91.81 409 PHE A CA 1
ATOM 3236 C C . PHE A 1 409 ? 26.706 11.195 -2.809 1.00 91.81 409 PHE A C 1
ATOM 3238 O O . PHE A 1 409 ? 26.142 10.288 -3.418 1.00 91.81 409 PHE A O 1
ATOM 3245 N N . GLN A 1 410 ? 26.035 12.226 -2.286 1.00 87.69 410 GLN A N 1
ATOM 3246 C CA . GLN A 1 410 ? 24.571 12.294 -2.313 1.00 87.69 410 GLN A CA 1
ATOM 3247 C C . GLN A 1 410 ? 24.027 12.340 -3.744 1.00 87.69 410 GLN A C 1
ATOM 3249 O O . GLN A 1 410 ? 23.255 11.466 -4.137 1.00 87.69 410 GLN A O 1
ATOM 3254 N N . GLU A 1 411 ? 24.513 13.278 -4.561 1.00 86.56 411 GLU A N 1
ATOM 3255 C CA . GLU A 1 411 ? 24.035 13.476 -5.934 1.00 86.56 411 GLU A CA 1
ATOM 3256 C C . GLU A 1 411 ? 24.328 12.278 -6.855 1.00 86.56 411 GLU A C 1
ATOM 3258 O O . GLU A 1 411 ? 23.520 11.928 -7.724 1.00 86.56 411 GLU A O 1
ATOM 3263 N N . GLN A 1 412 ? 25.494 11.648 -6.682 1.00 88.56 412 GLN A N 1
ATOM 3264 C CA . GLN A 1 412 ? 25.947 10.536 -7.521 1.00 88.56 412 GLN A CA 1
ATOM 3265 C C . GLN A 1 412 ? 25.356 9.188 -7.080 1.00 88.56 412 GLN A C 1
ATOM 3267 O O . GLN A 1 412 ? 25.075 8.337 -7.927 1.00 88.56 412 GLN A O 1
ATOM 3272 N N . ILE A 1 413 ? 25.178 8.978 -5.768 1.00 91.94 413 ILE A N 1
ATOM 3273 C CA . ILE A 1 413 ? 24.943 7.656 -5.163 1.00 91.94 413 ILE A CA 1
ATOM 3274 C C . ILE A 1 413 ? 23.842 7.694 -4.094 1.00 91.94 413 ILE A C 1
ATOM 3276 O O . ILE A 1 413 ? 22.856 6.962 -4.211 1.00 91.94 413 ILE A O 1
ATOM 3280 N N . GLY A 1 414 ? 23.996 8.517 -3.055 1.00 90.44 414 GLY A N 1
ATOM 3281 C CA . GLY A 1 414 ? 23.189 8.487 -1.831 1.00 90.44 414 GLY A CA 1
ATOM 3282 C C . GLY A 1 414 ? 21.691 8.673 -2.071 1.00 90.44 414 GLY A C 1
ATOM 3283 O O . GLY A 1 414 ? 20.886 7.863 -1.601 1.00 90.44 414 GLY A O 1
ATOM 3284 N N . THR A 1 415 ? 21.310 9.654 -2.890 1.00 87.00 415 THR A N 1
ATOM 3285 C CA . THR A 1 415 ? 19.910 9.906 -3.253 1.00 87.00 415 THR A CA 1
ATOM 3286 C C . THR A 1 415 ? 19.290 8.709 -3.997 1.00 87.00 415 THR A C 1
ATOM 3288 O O . THR A 1 415 ? 18.135 8.340 -3.761 1.00 87.00 415 THR A O 1
ATOM 3291 N N . TRP A 1 416 ? 20.058 8.035 -4.862 1.00 88.81 416 TRP A N 1
ATOM 3292 C CA . TRP A 1 416 ? 19.597 6.860 -5.613 1.00 88.81 416 TRP A CA 1
ATOM 3293 C C . TRP A 1 416 ? 19.440 5.625 -4.723 1.00 88.81 416 TRP A C 1
ATOM 3295 O O . TRP A 1 416 ? 18.434 4.921 -4.829 1.00 88.81 416 TRP A O 1
ATOM 3305 N N . LEU A 1 417 ? 20.390 5.382 -3.814 1.00 90.25 417 LEU A N 1
ATOM 3306 C CA . LEU A 1 417 ? 20.291 4.303 -2.828 1.00 90.25 417 LEU A CA 1
ATOM 3307 C C . LEU A 1 417 ? 19.100 4.513 -1.891 1.00 90.25 417 LEU A C 1
ATOM 3309 O O . LEU A 1 417 ? 18.335 3.579 -1.654 1.00 90.25 417 LEU A O 1
ATOM 3313 N N . THR A 1 418 ? 18.903 5.739 -1.406 1.00 87.94 418 THR A N 1
ATOM 3314 C CA . THR A 1 418 ? 17.763 6.121 -0.560 1.00 87.94 418 THR A CA 1
ATOM 3315 C C . THR A 1 418 ? 16.437 5.878 -1.282 1.00 87.94 418 THR A C 1
ATOM 3317 O O . THR A 1 418 ? 15.511 5.313 -0.701 1.00 87.94 418 THR A O 1
ATOM 3320 N N . SER A 1 419 ? 16.351 6.229 -2.570 1.00 85.62 419 SER A N 1
ATOM 3321 C CA . SER A 1 419 ? 15.170 5.965 -3.402 1.00 85.62 419 SER A CA 1
ATOM 3322 C C . SER A 1 419 ? 14.838 4.468 -3.460 1.00 85.62 419 SER A C 1
ATOM 3324 O O . SER A 1 419 ? 13.723 4.071 -3.148 1.00 85.62 419 SER A O 1
ATOM 3326 N N . ILE A 1 420 ? 15.807 3.593 -3.749 1.00 88.19 420 ILE A N 1
ATOM 3327 C CA . ILE A 1 420 ? 15.539 2.143 -3.799 1.00 88.19 420 ILE A CA 1
ATOM 3328 C C . ILE A 1 420 ? 15.186 1.592 -2.412 1.00 88.19 420 ILE A C 1
ATOM 3330 O O . ILE A 1 420 ? 14.194 0.886 -2.250 1.00 88.19 420 ILE A O 1
ATOM 3334 N N . THR A 1 421 ? 16.012 1.904 -1.410 1.00 89.00 421 THR A N 1
ATOM 3335 C CA . THR A 1 421 ? 15.942 1.298 -0.069 1.00 89.00 421 THR A CA 1
ATOM 3336 C C . THR A 1 421 ? 14.792 1.820 0.788 1.00 89.00 421 THR A C 1
ATOM 3338 O O . THR A 1 421 ? 14.559 1.274 1.859 1.00 89.00 421 THR A O 1
ATOM 3341 N N . SER A 1 422 ? 14.065 2.847 0.338 1.00 86.69 422 SER A N 1
ATOM 3342 C CA . SER A 1 422 ? 12.825 3.321 0.970 1.00 86.69 422 SER A CA 1
ATOM 3343 C C . SER A 1 422 ? 11.564 2.665 0.394 1.00 86.69 422 SER A C 1
ATOM 3345 O O . SER A 1 422 ? 10.580 2.510 1.117 1.00 86.69 422 SER A O 1
ATOM 3347 N N . HIS A 1 423 ? 11.600 2.229 -0.870 1.00 83.62 423 HIS A N 1
ATOM 3348 C CA . HIS A 1 423 ? 10.467 1.593 -1.553 1.00 83.62 423 HIS A CA 1
ATOM 3349 C C . HIS A 1 423 ? 10.523 0.065 -1.553 1.00 83.62 423 HIS A C 1
ATOM 3351 O O . HIS A 1 423 ? 9.484 -0.593 -1.559 1.00 83.62 423 HIS A O 1
ATOM 3357 N N . VAL A 1 424 ? 11.725 -0.514 -1.567 1.00 85.69 424 VAL A N 1
ATOM 3358 C CA . VAL A 1 424 ? 11.922 -1.960 -1.685 1.00 85.69 424 VAL A CA 1
ATOM 3359 C C . VAL A 1 424 ? 12.648 -2.484 -0.455 1.00 85.69 424 VAL A C 1
ATOM 3361 O O . VAL A 1 424 ? 13.754 -2.052 -0.138 1.00 85.69 424 VAL A O 1
ATOM 3364 N N . THR A 1 425 ? 12.040 -3.464 0.211 1.00 86.12 425 THR A N 1
ATOM 3365 C CA . THR A 1 425 ? 12.686 -4.249 1.267 1.00 86.12 425 THR A CA 1
ATOM 3366 C C . THR A 1 425 ? 13.655 -5.258 0.652 1.00 86.12 425 THR A C 1
ATOM 3368 O O . THR A 1 425 ? 13.280 -5.994 -0.261 1.00 86.12 425 THR A O 1
ATOM 3371 N N . ASN A 1 426 ? 14.876 -5.320 1.176 1.00 87.00 426 ASN A N 1
ATOM 3372 C CA . ASN A 1 426 ? 15.987 -6.170 0.744 1.00 87.00 426 ASN A CA 1
ATOM 3373 C C . ASN A 1 426 ? 16.242 -6.131 -0.782 1.00 87.00 426 ASN A C 1
ATOM 3375 O O . ASN A 1 426 ? 16.154 -7.160 -1.455 1.00 87.00 426 ASN A O 1
ATOM 3379 N N . PRO A 1 427 ? 16.518 -4.945 -1.360 1.00 88.75 427 PRO A N 1
ATOM 3380 C CA . PRO A 1 427 ? 16.701 -4.797 -2.799 1.00 88.75 427 PRO A CA 1
ATOM 3381 C C . PRO A 1 427 ? 18.007 -5.438 -3.286 1.00 88.75 427 PRO A C 1
ATOM 3383 O O . PRO A 1 427 ? 19.061 -5.287 -2.668 1.00 88.75 427 PRO A O 1
ATOM 3386 N N . ALA A 1 428 ? 17.963 -6.075 -4.458 1.00 89.75 428 ALA A N 1
ATOM 3387 C CA . ALA A 1 428 ? 19.159 -6.523 -5.165 1.00 89.75 428 ALA A CA 1
ATOM 3388 C C . ALA A 1 428 ? 19.807 -5.335 -5.895 1.00 89.75 428 ALA A C 1
ATOM 3390 O O . ALA A 1 428 ? 19.273 -4.859 -6.898 1.00 89.75 428 ALA A O 1
ATOM 3391 N N . ILE A 1 429 ? 20.940 -4.848 -5.380 1.00 91.81 429 ILE A N 1
ATOM 3392 C CA . ILE A 1 429 ? 21.665 -3.682 -5.910 1.00 91.81 429 ILE A CA 1
ATOM 3393 C C . ILE A 1 429 ? 23.060 -4.104 -6.374 1.00 91.81 429 ILE A C 1
ATOM 3395 O O . ILE A 1 429 ? 23.790 -4.756 -5.627 1.00 91.81 429 ILE A O 1
ATOM 3399 N N . LEU A 1 430 ? 23.432 -3.686 -7.583 1.00 93.62 430 LEU A N 1
ATOM 3400 C CA . LEU A 1 430 ? 24.762 -3.839 -8.162 1.00 93.62 430 LEU A CA 1
ATOM 3401 C C . LEU A 1 430 ? 25.330 -2.463 -8.522 1.00 93.62 430 LEU A C 1
ATOM 3403 O O . LEU A 1 430 ? 24.699 -1.711 -9.265 1.00 93.62 430 LEU A O 1
ATOM 3407 N N . VAL A 1 431 ? 26.515 -2.134 -8.008 1.00 95.94 431 VAL A N 1
ATOM 3408 C CA . VAL A 1 431 ? 27.161 -0.836 -8.249 1.00 95.94 431 VAL A CA 1
ATOM 3409 C C . VAL A 1 431 ? 28.198 -0.977 -9.359 1.00 95.94 431 VAL A C 1
ATOM 3411 O O . VAL A 1 431 ? 29.115 -1.793 -9.276 1.00 95.94 431 VAL A O 1
ATOM 3414 N N . VAL A 1 432 ? 28.044 -0.178 -10.412 1.00 96.75 432 VAL A N 1
ATOM 3415 C CA . VAL A 1 432 ? 28.887 -0.215 -11.608 1.00 96.75 432 VAL A CA 1
ATOM 3416 C C . VAL A 1 432 ? 29.559 1.132 -11.798 1.00 96.75 432 VAL A C 1
ATOM 3418 O O . VAL A 1 432 ? 28.909 2.148 -12.051 1.00 96.75 432 VAL A O 1
ATOM 3421 N N . GLY A 1 433 ? 30.879 1.131 -11.705 1.00 96.25 433 GLY A N 1
ATOM 3422 C CA . GLY A 1 433 ? 31.689 2.306 -11.937 1.00 96.25 433 GLY A CA 1
ATOM 3423 C C . GLY A 1 433 ? 32.065 2.427 -13.413 1.00 96.25 433 GLY A C 1
ATOM 3424 O O . GLY A 1 433 ? 32.786 1.603 -13.956 1.00 96.25 433 GLY A O 1
ATOM 3425 N N . THR A 1 434 ? 31.552 3.438 -14.100 1.00 94.81 434 THR A N 1
ATOM 3426 C CA . THR A 1 434 ? 31.750 3.638 -15.542 1.00 94.81 434 THR A CA 1
ATOM 3427 C C . THR A 1 434 ? 32.900 4.597 -15.843 1.00 94.81 434 THR A C 1
ATOM 3429 O O . THR A 1 434 ? 33.347 5.350 -14.977 1.00 94.81 434 THR A O 1
ATOM 3432 N N . LYS A 1 435 ? 33.326 4.615 -17.116 1.00 93.12 435 LYS A N 1
ATOM 3433 C CA . LYS A 1 435 ? 34.378 5.500 -17.654 1.00 93.12 435 LYS A CA 1
ATOM 3434 C C . LYS A 1 435 ? 35.747 5.258 -17.021 1.00 93.12 435 LYS A C 1
ATOM 3436 O O . LYS A 1 435 ? 36.552 6.180 -16.910 1.00 93.12 435 LYS A O 1
ATOM 3441 N N . MET A 1 436 ? 36.034 4.005 -16.663 1.00 94.00 436 MET A N 1
ATOM 3442 C CA . MET A 1 436 ? 37.354 3.630 -16.149 1.00 94.00 436 MET A CA 1
ATOM 3443 C C . MET A 1 436 ? 38.485 3.941 -17.144 1.00 94.00 436 MET A C 1
ATOM 3445 O O . MET A 1 436 ? 39.603 4.183 -16.724 1.00 94.00 436 MET A O 1
ATOM 3449 N N . ASP A 1 437 ? 38.197 4.017 -18.452 1.00 91.75 437 ASP A N 1
ATOM 3450 C CA . ASP A 1 437 ? 39.171 4.392 -19.490 1.00 91.75 437 ASP A CA 1
ATOM 3451 C C . ASP A 1 437 ? 39.682 5.839 -19.384 1.00 91.75 437 ASP A C 1
ATOM 3453 O O . ASP A 1 437 ? 40.620 6.210 -20.088 1.00 91.75 437 ASP A O 1
ATOM 3457 N N . MET A 1 438 ? 39.067 6.661 -18.530 1.00 92.31 438 MET A N 1
ATOM 3458 C CA . MET A 1 438 ? 39.525 8.018 -18.220 1.00 92.31 438 MET A CA 1
ATOM 3459 C C . MET A 1 438 ? 40.462 8.076 -17.002 1.00 92.31 438 MET A C 1
ATOM 3461 O O . MET A 1 438 ? 40.946 9.157 -16.673 1.00 92.31 438 MET A O 1
ATOM 3465 N N . LEU A 1 439 ? 40.708 6.945 -16.335 1.00 90.56 439 LEU A N 1
ATOM 3466 C CA . LEU A 1 439 ? 41.536 6.816 -15.136 1.00 90.56 439 LEU A CA 1
ATOM 3467 C C . LEU A 1 439 ? 42.723 5.878 -15.412 1.00 90.56 439 LEU A C 1
ATOM 3469 O O . LEU A 1 439 ? 42.630 4.984 -16.252 1.00 90.56 439 LEU A O 1
ATOM 3473 N N . GLY A 1 440 ? 43.848 6.067 -14.716 1.00 86.12 440 GLY A N 1
ATOM 3474 C CA . GLY A 1 440 ? 44.929 5.073 -14.708 1.00 86.12 440 GLY A CA 1
ATOM 3475 C C . GLY A 1 440 ? 44.586 3.880 -13.807 1.00 86.12 440 GLY A C 1
ATOM 3476 O O . GLY A 1 440 ? 43.786 4.025 -12.888 1.00 86.12 440 GLY A O 1
ATOM 3477 N N . ASP A 1 441 ? 45.218 2.716 -14.002 1.00 83.38 441 ASP A N 1
ATOM 3478 C CA . ASP A 1 441 ? 44.882 1.479 -13.262 1.00 83.38 441 ASP A CA 1
ATOM 3479 C C . ASP A 1 441 ? 44.880 1.651 -11.729 1.00 83.38 441 ASP A C 1
ATOM 3481 O O . ASP A 1 441 ? 43.977 1.175 -11.044 1.00 83.38 441 ASP A O 1
ATOM 3485 N N . LYS A 1 442 ? 45.856 2.391 -11.181 1.00 83.00 442 LYS A N 1
ATOM 3486 C CA . LYS A 1 442 ? 45.921 2.698 -9.738 1.00 83.00 442 LYS A CA 1
ATOM 3487 C C . LYS A 1 442 ? 44.794 3.625 -9.276 1.00 83.00 442 LYS A C 1
ATOM 3489 O O . LYS A 1 442 ? 44.312 3.496 -8.155 1.00 83.00 442 LYS A O 1
ATOM 3494 N N . ASP A 1 443 ? 44.381 4.550 -10.137 1.00 90.12 443 ASP A N 1
ATOM 3495 C CA . ASP A 1 443 ? 43.312 5.503 -9.843 1.00 90.12 443 ASP A CA 1
ATOM 3496 C C . ASP A 1 443 ? 41.936 4.825 -9.914 1.00 90.12 443 ASP A C 1
ATOM 3498 O O . ASP A 1 443 ? 41.035 5.199 -9.170 1.00 90.12 443 ASP A O 1
ATOM 3502 N N . VAL A 1 444 ? 41.778 3.790 -10.753 1.00 91.75 444 VAL A N 1
ATOM 3503 C CA . VAL A 1 444 ? 40.571 2.947 -10.807 1.00 91.75 444 VAL A CA 1
ATOM 3504 C C . VAL A 1 444 ? 40.359 2.227 -9.475 1.00 91.75 444 VAL A C 1
ATOM 3506 O O . VAL A 1 444 ? 39.270 2.308 -8.911 1.00 91.75 444 VAL A O 1
ATOM 3509 N N . GLU A 1 445 ? 41.389 1.561 -8.945 1.00 92.44 445 GLU A N 1
ATOM 3510 C CA . GLU A 1 445 ? 41.304 0.847 -7.662 1.00 92.44 445 GLU A CA 1
ATOM 3511 C C . GLU A 1 445 ? 41.028 1.806 -6.492 1.00 92.44 445 GLU A C 1
ATOM 3513 O O . GLU A 1 445 ? 40.175 1.532 -5.641 1.00 92.44 445 GLU A O 1
ATOM 3518 N N . ALA A 1 446 ? 41.684 2.973 -6.489 1.00 92.50 446 ALA A N 1
ATOM 3519 C CA . ALA A 1 446 ? 41.438 4.023 -5.505 1.00 92.50 446 ALA A CA 1
ATOM 3520 C C . ALA A 1 446 ? 40.002 4.572 -5.584 1.00 92.50 446 ALA A C 1
ATOM 3522 O O . ALA A 1 446 ? 39.358 4.745 -4.549 1.00 92.50 446 ALA A O 1
ATOM 3523 N N . ALA A 1 447 ? 39.477 4.808 -6.792 1.00 93.31 447 ALA A N 1
ATOM 3524 C CA . ALA A 1 447 ? 38.112 5.285 -6.999 1.00 93.31 447 ALA A CA 1
ATOM 3525 C C . ALA A 1 447 ? 37.062 4.244 -6.576 1.00 93.31 447 ALA A C 1
ATOM 3527 O O . ALA A 1 447 ? 36.100 4.608 -5.900 1.00 93.31 447 ALA A O 1
ATOM 3528 N N . CYS A 1 448 ? 37.257 2.959 -6.903 1.00 95.31 448 CYS A N 1
ATOM 3529 C CA . CYS A 1 448 ? 36.394 1.879 -6.411 1.00 95.31 448 CYS A CA 1
ATOM 3530 C C . CYS A 1 448 ? 36.387 1.841 -4.880 1.00 95.31 448 CYS A C 1
ATOM 3532 O O . CYS A 1 448 ? 35.321 1.934 -4.279 1.00 95.31 448 CYS A O 1
ATOM 3534 N N . SER A 1 449 ? 37.569 1.820 -4.255 1.00 95.31 449 SER A N 1
ATOM 3535 C CA . SER A 1 449 ? 37.704 1.791 -2.792 1.00 95.31 449 SER A CA 1
ATOM 3536 C C . SER A 1 449 ? 37.034 2.996 -2.122 1.00 95.31 449 SER A C 1
ATOM 3538 O O . SER A 1 449 ? 36.441 2.872 -1.051 1.00 95.31 449 SER A O 1
ATOM 3540 N N . LEU A 1 450 ? 37.112 4.178 -2.746 1.00 96.00 450 LEU A N 1
ATOM 3541 C CA . LEU A 1 450 ? 36.477 5.393 -2.242 1.00 96.00 450 LEU A CA 1
ATOM 3542 C C . LEU A 1 450 ? 34.946 5.287 -2.268 1.00 96.00 450 LEU A C 1
ATOM 3544 O O . LEU A 1 450 ? 34.302 5.571 -1.258 1.00 96.00 450 LEU A O 1
ATOM 3548 N N . ILE A 1 451 ? 34.382 4.847 -3.397 1.00 96.19 451 ILE A N 1
ATOM 3549 C CA . ILE A 1 451 ? 32.938 4.636 -3.567 1.00 96.19 451 ILE A CA 1
ATOM 3550 C C . ILE A 1 451 ? 32.431 3.574 -2.583 1.00 96.19 451 ILE A C 1
ATOM 3552 O O . ILE A 1 451 ? 31.429 3.792 -1.902 1.00 96.19 451 ILE A O 1
ATOM 3556 N N . GLU A 1 452 ? 33.129 2.440 -2.481 1.00 96.38 452 GLU A N 1
ATOM 3557 C CA . GLU A 1 452 ? 32.784 1.351 -1.562 1.00 96.38 452 GLU A CA 1
ATOM 3558 C C . GLU A 1 452 ? 32.769 1.840 -0.112 1.00 96.38 452 GLU A C 1
ATOM 3560 O O . GLU A 1 452 ? 31.784 1.630 0.598 1.00 96.38 452 GLU A O 1
ATOM 3565 N N . ARG A 1 453 ? 33.811 2.571 0.307 1.00 95.69 453 ARG A N 1
ATOM 3566 C CA . ARG A 1 453 ? 33.908 3.151 1.652 1.00 95.69 453 ARG A CA 1
ATOM 3567 C C . ARG A 1 453 ? 32.740 4.088 1.955 1.00 95.69 453 ARG A C 1
ATOM 3569 O O . ARG A 1 453 ? 32.160 3.994 3.034 1.00 95.69 453 ARG A O 1
ATOM 3576 N N . ASP A 1 454 ? 32.401 5.001 1.046 1.00 95.38 454 ASP A N 1
ATOM 3577 C CA . ASP A 1 454 ? 31.328 5.976 1.282 1.00 95.38 454 ASP A CA 1
ATOM 3578 C C . ASP A 1 454 ? 29.950 5.298 1.392 1.00 95.38 454 ASP A C 1
ATOM 3580 O O . ASP A 1 454 ? 29.176 5.620 2.298 1.00 95.38 454 ASP A O 1
ATOM 3584 N N . ILE A 1 455 ? 29.672 4.293 0.549 1.00 95.25 455 ILE A N 1
ATOM 3585 C CA . ILE A 1 455 ? 28.447 3.478 0.633 1.00 95.25 455 ILE A CA 1
ATOM 3586 C C . ILE A 1 455 ? 28.380 2.724 1.966 1.00 95.25 455 ILE A C 1
ATOM 3588 O O . ILE A 1 455 ? 27.350 2.761 2.643 1.00 95.25 455 ILE A O 1
ATOM 3592 N N . GLN A 1 456 ? 29.474 2.071 2.368 1.00 94.44 456 GLN A N 1
ATOM 3593 C CA . GLN A 1 456 ? 29.541 1.315 3.621 1.00 94.44 456 GLN A CA 1
ATOM 3594 C C . GLN A 1 456 ? 29.322 2.216 4.840 1.00 94.44 456 GLN A C 1
ATOM 3596 O O . GLN A 1 456 ? 28.576 1.850 5.746 1.00 94.44 456 GLN A O 1
ATOM 3601 N N . VAL A 1 457 ? 29.928 3.409 4.861 1.00 93.25 457 VAL A N 1
ATOM 3602 C CA . VAL A 1 457 ? 29.752 4.387 5.946 1.00 93.25 457 VAL A CA 1
ATOM 3603 C C . VAL A 1 457 ? 28.292 4.839 6.044 1.00 93.25 457 VAL A C 1
ATOM 3605 O O . VAL A 1 457 ? 27.739 4.876 7.148 1.00 93.25 457 VAL A O 1
ATOM 3608 N N . ALA A 1 458 ? 27.648 5.139 4.913 1.00 90.31 458 ALA A N 1
ATOM 3609 C CA . ALA A 1 458 ? 26.245 5.549 4.880 1.00 90.31 458 ALA A CA 1
ATOM 3610 C C . ALA A 1 458 ? 25.294 4.429 5.353 1.00 90.31 458 ALA A C 1
ATOM 3612 O O . ALA A 1 458 ? 24.412 4.668 6.189 1.00 90.31 458 ALA A O 1
ATOM 3613 N N . GLU A 1 459 ? 25.499 3.194 4.884 1.00 91.69 459 GLU A N 1
ATOM 3614 C CA . GLU A 1 459 ? 24.704 2.034 5.306 1.00 91.69 459 GLU A CA 1
ATOM 3615 C C . GLU A 1 459 ? 24.913 1.720 6.794 1.00 91.69 459 GLU A C 1
ATOM 3617 O O . GLU A 1 459 ? 23.946 1.551 7.540 1.00 91.69 459 GLU A O 1
ATOM 3622 N N . HIS A 1 460 ? 26.166 1.706 7.257 1.00 91.44 460 HIS A N 1
ATOM 3623 C CA . HIS A 1 460 ? 26.499 1.454 8.657 1.00 91.44 460 HIS A CA 1
ATOM 3624 C C . HIS A 1 460 ? 25.876 2.504 9.584 1.00 91.44 460 HIS A C 1
ATOM 3626 O O . HIS A 1 460 ? 25.321 2.155 10.629 1.00 91.44 460 HIS A O 1
ATOM 3632 N N . SER A 1 461 ? 25.924 3.788 9.206 1.00 89.88 461 SER A N 1
ATOM 3633 C CA . SER A 1 461 ? 25.274 4.866 9.961 1.00 89.88 461 SER A CA 1
ATOM 3634 C C . SER A 1 461 ? 23.766 4.625 10.095 1.00 89.88 461 SER A C 1
ATOM 3636 O O . SER A 1 461 ? 23.219 4.723 11.194 1.00 89.88 461 SER A O 1
ATOM 3638 N N . THR A 1 462 ? 23.107 4.222 9.006 1.00 87.62 462 THR A N 1
ATOM 3639 C CA . THR A 1 462 ? 21.665 3.931 8.990 1.00 87.62 462 THR A CA 1
ATOM 3640 C C . THR A 1 462 ? 21.316 2.744 9.893 1.00 87.62 462 THR A C 1
ATOM 3642 O O . THR A 1 462 ? 20.435 2.860 10.746 1.00 87.62 462 THR A O 1
ATOM 3645 N N . GLN A 1 463 ? 22.044 1.626 9.783 1.00 90.50 463 GLN A N 1
ATOM 3646 C CA . GLN A 1 463 ? 21.828 0.458 10.648 1.00 90.50 463 GLN A CA 1
ATOM 3647 C C . GLN A 1 463 ? 22.104 0.759 12.123 1.00 90.50 463 GLN A C 1
ATOM 3649 O O . GLN A 1 463 ? 21.412 0.236 12.995 1.00 90.50 463 GLN A O 1
ATOM 3654 N N . THR A 1 464 ? 23.092 1.609 12.414 1.00 91.56 464 THR A N 1
ATOM 3655 C CA . THR A 1 464 ? 23.417 2.018 13.787 1.00 91.56 464 THR A CA 1
ATOM 3656 C C . THR A 1 464 ? 22.255 2.790 14.409 1.00 91.56 464 THR A C 1
ATOM 3658 O O . THR A 1 464 ? 21.790 2.400 15.476 1.00 91.56 464 THR A O 1
ATOM 3661 N N . LYS A 1 465 ? 21.699 3.789 13.708 1.00 88.75 465 LYS A N 1
ATOM 3662 C CA . LYS A 1 465 ? 20.528 4.555 14.180 1.00 88.75 465 LYS A CA 1
ATOM 3663 C C . LYS A 1 465 ? 19.308 3.661 14.439 1.00 88.75 465 LYS A C 1
ATOM 3665 O O . LYS A 1 465 ? 18.617 3.838 15.439 1.00 88.75 465 LYS A O 1
ATOM 3670 N N . LEU A 1 466 ? 19.055 2.679 13.567 1.00 90.06 466 LEU A N 1
ATOM 3671 C CA . LEU A 1 466 ? 17.975 1.702 13.767 1.00 90.06 466 LEU A CA 1
ATOM 3672 C C . LEU A 1 466 ? 18.210 0.845 15.019 1.00 90.06 466 LEU A C 1
ATOM 3674 O O . LEU A 1 466 ? 17.304 0.690 15.836 1.00 90.06 466 LEU A O 1
ATOM 3678 N N . ARG A 1 467 ? 19.429 0.316 15.199 1.00 92.75 467 ARG A N 1
ATOM 3679 C CA . ARG A 1 467 ? 19.796 -0.488 16.379 1.00 92.75 467 ARG A CA 1
ATOM 3680 C C . ARG A 1 467 ? 19.706 0.308 17.677 1.00 92.75 467 ARG A C 1
ATOM 3682 O O . ARG A 1 467 ? 19.221 -0.228 18.670 1.00 92.75 467 ARG A O 1
ATOM 3689 N N . GLU A 1 468 ? 20.141 1.566 17.672 1.00 91.06 468 GLU A N 1
ATOM 3690 C CA . GLU A 1 468 ? 20.012 2.473 18.817 1.00 91.06 468 GLU A CA 1
ATOM 3691 C C . GLU A 1 468 ? 18.545 2.640 19.226 1.00 91.06 468 GLU A C 1
ATOM 3693 O O . GLU A 1 468 ? 18.220 2.564 20.409 1.00 91.06 468 GLU A O 1
ATOM 3698 N N . GLU A 1 469 ? 17.630 2.794 18.267 1.00 88.69 469 GLU A N 1
ATOM 3699 C CA . GLU A 1 469 ? 16.213 2.957 18.588 1.00 88.69 469 GLU A CA 1
ATOM 3700 C C . GLU A 1 469 ? 15.522 1.655 19.020 1.00 88.69 469 GLU A C 1
ATOM 3702 O O . GLU A 1 469 ? 14.687 1.674 19.928 1.00 88.69 469 GLU A O 1
ATOM 3707 N N . ILE A 1 470 ? 15.916 0.511 18.451 1.00 92.06 470 ILE A N 1
ATOM 3708 C CA . ILE A 1 470 ? 15.499 -0.817 18.936 1.00 92.06 470 ILE A CA 1
ATOM 3709 C C . ILE A 1 470 ? 15.945 -1.008 20.390 1.00 92.06 470 ILE A C 1
ATOM 3711 O O . ILE A 1 470 ? 15.159 -1.464 21.224 1.00 92.06 470 ILE A O 1
ATOM 3715 N N . LEU A 1 471 ? 17.183 -0.617 20.713 1.00 93.00 471 LEU A N 1
ATOM 3716 C CA . LEU A 1 471 ? 17.710 -0.677 22.073 1.00 93.00 471 LEU A CA 1
ATOM 3717 C C . LEU A 1 471 ? 16.914 0.228 23.021 1.00 93.00 471 LEU A C 1
ATOM 3719 O O . LEU A 1 471 ? 16.561 -0.213 24.111 1.00 93.00 471 LEU A O 1
ATOM 3723 N N . LEU A 1 472 ? 16.562 1.448 22.603 1.00 89.81 472 LEU A N 1
ATOM 3724 C CA . LEU A 1 472 ? 15.704 2.338 23.393 1.00 89.81 472 LEU A CA 1
ATOM 3725 C C . LEU A 1 472 ? 14.324 1.719 23.665 1.00 89.81 472 LEU A C 1
ATOM 3727 O O . LEU A 1 472 ? 13.837 1.810 24.793 1.00 89.81 472 LEU A O 1
ATOM 3731 N N . CYS A 1 473 ? 13.713 1.054 22.677 1.00 89.19 473 CYS A N 1
ATOM 3732 C CA . CYS A 1 473 ? 12.448 0.337 22.869 1.00 89.19 473 CYS A CA 1
ATOM 3733 C C . CYS A 1 473 ? 12.605 -0.810 23.877 1.00 89.19 473 CYS A C 1
ATOM 3735 O O . CYS A 1 473 ? 11.769 -0.977 24.762 1.00 89.19 473 CYS A O 1
ATOM 3737 N N . GLN A 1 474 ? 13.696 -1.577 23.780 1.00 90.38 474 GLN A N 1
ATOM 3738 C CA . GLN A 1 474 ? 13.992 -2.662 24.716 1.00 90.38 474 GLN A CA 1
ATOM 3739 C C . GLN A 1 474 ? 14.192 -2.136 26.145 1.00 90.38 474 GLN A C 1
ATOM 3741 O O . GLN A 1 474 ? 13.573 -2.644 27.075 1.00 90.38 474 GLN A O 1
ATOM 3746 N N . MET A 1 475 ? 14.977 -1.069 26.314 1.00 87.31 475 MET A N 1
ATOM 3747 C CA . MET A 1 475 ? 15.179 -0.413 27.609 1.00 87.31 475 MET A CA 1
ATOM 3748 C C . MET A 1 475 ? 13.863 0.096 28.207 1.00 87.31 475 MET A C 1
ATOM 3750 O O . MET A 1 475 ? 13.670 0.008 29.417 1.00 87.31 475 MET A O 1
ATOM 3754 N N . ALA A 1 476 ? 12.954 0.617 27.377 1.00 85.50 476 ALA A N 1
ATOM 3755 C CA . ALA A 1 476 ? 11.638 1.069 27.815 1.00 85.50 476 ALA A CA 1
ATOM 3756 C C . ALA A 1 476 ? 10.748 -0.091 28.292 1.00 85.50 476 ALA A C 1
ATOM 3758 O O . ALA A 1 476 ? 10.091 0.044 29.324 1.00 85.50 476 ALA A O 1
ATOM 3759 N N . LEU A 1 477 ? 10.764 -1.231 27.593 1.00 83.75 477 LEU A N 1
ATOM 3760 C CA . LEU A 1 477 ? 10.064 -2.451 28.015 1.00 83.75 477 LEU A CA 1
ATOM 3761 C C . LEU A 1 477 ? 10.634 -2.997 29.331 1.00 83.75 477 LEU A C 1
ATOM 3763 O O . LEU A 1 477 ? 9.880 -3.286 30.255 1.00 83.75 477 LEU A O 1
ATOM 3767 N N . ASP A 1 478 ? 11.960 -3.048 29.471 1.00 81.25 478 ASP A N 1
ATOM 3768 C CA . ASP A 1 478 ? 12.600 -3.506 30.708 1.00 81.25 478 ASP A CA 1
ATOM 3769 C C . ASP A 1 478 ? 12.363 -2.547 31.888 1.00 81.25 478 ASP A C 1
ATOM 3771 O O . ASP A 1 478 ? 12.214 -2.987 33.033 1.00 81.25 478 ASP A O 1
ATOM 3775 N N . ALA A 1 479 ? 12.304 -1.233 31.637 1.00 78.19 479 ALA A N 1
ATOM 3776 C CA . ALA A 1 479 ? 11.934 -0.235 32.641 1.00 78.19 479 ALA A CA 1
ATOM 3777 C C . ALA A 1 479 ? 10.475 -0.405 33.090 1.00 78.19 479 ALA A C 1
ATOM 3779 O O . ALA A 1 479 ? 10.211 -0.396 34.293 1.00 78.19 479 ALA A O 1
ATOM 3780 N N . ALA A 1 480 ? 9.560 -0.642 32.145 1.00 71.50 480 ALA A N 1
ATOM 3781 C CA . ALA A 1 480 ? 8.157 -0.932 32.424 1.00 71.50 480 ALA A CA 1
ATOM 3782 C C . ALA A 1 480 ? 7.991 -2.186 33.294 1.00 71.50 480 ALA A C 1
ATOM 3784 O O . ALA A 1 480 ? 7.285 -2.150 34.301 1.00 71.50 480 ALA A O 1
ATOM 3785 N N . ASP A 1 481 ? 8.706 -3.261 32.953 1.00 68.44 481 ASP A N 1
ATOM 3786 C CA . ASP A 1 481 ? 8.679 -4.532 33.681 1.00 68.44 481 ASP A CA 1
ATOM 3787 C C . ASP A 1 481 ? 9.308 -4.434 35.081 1.00 68.44 481 ASP A C 1
ATOM 3789 O O . ASP A 1 481 ? 8.955 -5.192 35.984 1.00 68.44 481 ASP A O 1
ATOM 3793 N N . SER A 1 482 ? 10.261 -3.515 35.271 1.00 68.75 482 SER A N 1
ATOM 3794 C CA . SER A 1 482 ? 10.959 -3.297 36.548 1.00 68.75 482 SER A CA 1
ATOM 3795 C C . SER A 1 482 ? 10.382 -2.158 37.396 1.00 68.75 482 SER A C 1
ATOM 3797 O O . SER A 1 482 ? 10.924 -1.868 38.465 1.00 68.75 482 SER A O 1
ATOM 3799 N N . GLY A 1 483 ? 9.295 -1.515 36.949 1.00 62.53 483 GLY A N 1
ATOM 3800 C CA . GLY A 1 483 ? 8.659 -0.390 37.644 1.00 62.53 483 GLY A CA 1
ATOM 3801 C C . GLY A 1 483 ? 9.524 0.874 37.719 1.00 62.53 483 GLY A C 1
ATOM 3802 O O . GLY A 1 483 ? 9.318 1.705 38.603 1.00 62.53 483 GLY A O 1
ATOM 3803 N N . LYS A 1 484 ? 10.516 1.007 36.832 1.00 70.06 484 LYS A N 1
ATOM 3804 C CA . LYS A 1 484 ? 11.375 2.194 36.714 1.00 70.06 484 LYS A CA 1
ATOM 3805 C C . LYS A 1 484 ? 10.739 3.230 35.787 1.00 70.06 484 LYS A C 1
ATOM 3807 O O . LYS A 1 484 ? 9.906 2.896 34.946 1.00 70.06 484 LYS A O 1
ATOM 3812 N N . ASP A 1 485 ? 11.177 4.483 35.912 1.00 70.56 485 ASP A N 1
ATOM 3813 C CA . ASP A 1 485 ? 10.769 5.543 34.989 1.00 70.56 485 ASP A CA 1
ATOM 3814 C C . ASP A 1 485 ? 11.172 5.181 33.553 1.00 70.56 485 ASP A C 1
ATOM 3816 O O . ASP A 1 485 ? 12.344 4.955 33.239 1.00 70.56 485 ASP A O 1
ATOM 3820 N N . VAL A 1 486 ? 10.169 5.114 32.683 1.00 74.56 486 VAL A N 1
ATOM 3821 C CA . VAL A 1 486 ? 10.338 4.866 31.250 1.00 74.56 486 VAL A CA 1
ATOM 3822 C C . VAL A 1 486 ? 10.926 6.123 30.591 1.00 74.56 486 VAL A C 1
ATOM 3824 O O . VAL A 1 486 ? 10.553 7.231 30.987 1.00 74.56 486 VAL A O 1
ATOM 3827 N N . PRO A 1 487 ? 11.820 6.001 29.586 1.00 77.25 487 PRO A N 1
ATOM 3828 C CA . PRO A 1 487 ? 12.336 7.164 28.869 1.00 77.25 487 PRO A CA 1
ATOM 3829 C C . PRO A 1 487 ? 11.207 8.046 28.319 1.00 77.25 487 PRO A C 1
ATOM 3831 O O . PRO A 1 487 ? 10.214 7.531 27.802 1.00 77.25 487 PRO A O 1
ATOM 3834 N N . GLU A 1 488 ? 11.379 9.373 28.374 1.00 69.38 488 GLU A N 1
ATOM 3835 C CA . GLU A 1 488 ? 10.318 10.335 28.017 1.00 69.38 488 GLU A CA 1
ATOM 3836 C C . GLU A 1 488 ? 9.775 10.149 26.591 1.00 69.38 488 GLU A C 1
ATOM 3838 O O . GLU A 1 488 ? 8.602 10.405 26.331 1.00 69.38 488 GLU A O 1
ATOM 3843 N N . LEU A 1 489 ? 10.612 9.616 25.696 1.00 71.25 489 LEU A N 1
ATOM 3844 C CA . LEU A 1 489 ? 10.292 9.260 24.311 1.00 71.25 489 LEU A CA 1
ATOM 3845 C C . LEU A 1 489 ? 9.135 8.251 24.167 1.00 71.25 489 LEU A C 1
ATOM 3847 O O . LEU A 1 489 ? 8.573 8.135 23.081 1.00 71.25 489 LEU A O 1
ATOM 3851 N N . PHE A 1 490 ? 8.775 7.517 25.225 1.00 76.81 490 PHE A N 1
ATOM 3852 C CA . PHE A 1 490 ? 7.719 6.499 25.191 1.00 76.81 490 PHE A CA 1
ATOM 3853 C C . PHE A 1 490 ? 6.526 6.816 26.103 1.00 76.81 490 PHE A C 1
ATOM 3855 O O . PHE A 1 490 ? 5.665 5.960 26.316 1.00 76.81 490 PHE A O 1
ATOM 3862 N N . TYR A 1 491 ? 6.441 8.033 26.649 1.00 75.00 491 TYR A N 1
ATOM 3863 C CA . TYR A 1 491 ? 5.266 8.437 27.419 1.00 75.00 491 TYR A CA 1
ATOM 3864 C C . TYR A 1 491 ? 3.998 8.413 26.565 1.00 75.00 491 TYR A C 1
ATOM 3866 O O . TYR A 1 491 ? 4.001 8.801 25.399 1.00 75.00 491 TYR A O 1
ATOM 3874 N N . GLY A 1 492 ? 2.903 7.941 27.164 1.00 66.25 492 GLY A N 1
ATOM 3875 C CA . GLY A 1 492 ? 1.628 7.799 26.458 1.00 66.25 492 GLY A CA 1
ATOM 3876 C C . GLY A 1 492 ? 1.536 6.584 25.539 1.00 66.25 492 GLY A C 1
ATOM 3877 O O . GLY A 1 492 ? 0.508 6.393 24.904 1.00 66.25 492 GLY A O 1
ATOM 3878 N N . LEU A 1 493 ? 2.568 5.744 25.470 1.00 76.06 493 LEU A N 1
ATOM 3879 C CA . LEU A 1 493 ? 2.499 4.461 24.774 1.00 76.06 493 LEU A CA 1
ATOM 3880 C C . LEU A 1 493 ? 2.177 3.340 25.764 1.00 76.06 493 LEU A C 1
ATOM 3882 O O . LEU A 1 493 ? 2.456 3.451 26.959 1.00 76.06 493 LEU A O 1
ATOM 3886 N N . SER A 1 494 ? 1.563 2.261 25.282 1.00 74.69 494 SER A N 1
ATOM 3887 C CA . SER A 1 494 ? 1.469 1.008 26.037 1.00 74.69 494 SER A CA 1
ATOM 3888 C C . SER A 1 494 ? 2.693 0.123 25.766 1.00 74.69 494 SER A C 1
ATOM 3890 O O . SER A 1 494 ? 3.359 0.274 24.741 1.00 74.69 494 SER A O 1
ATOM 3892 N N . SER A 1 495 ? 2.970 -0.865 26.626 1.00 77.12 495 SER A N 1
ATOM 3893 C CA . SER A 1 495 ? 4.028 -1.858 26.355 1.00 77.12 495 SER A CA 1
ATOM 3894 C C . SER A 1 495 ? 3.811 -2.589 25.023 1.00 77.12 495 SER A C 1
ATOM 3896 O O . SER A 1 495 ? 4.770 -2.945 24.346 1.00 77.12 495 SER A O 1
ATOM 3898 N N . GLN A 1 496 ? 2.553 -2.768 24.606 1.00 75.50 496 GLN A N 1
ATOM 3899 C CA . GLN A 1 496 ? 2.217 -3.376 23.321 1.00 75.50 496 GLN A CA 1
ATOM 3900 C C . GLN A 1 496 ? 2.544 -2.452 22.138 1.00 75.50 496 GLN A C 1
ATOM 3902 O O . GLN A 1 496 ? 3.017 -2.936 21.113 1.00 75.50 496 GLN A O 1
ATOM 3907 N N . ASP A 1 497 ? 2.347 -1.138 22.276 1.00 79.81 497 ASP A N 1
ATOM 3908 C CA . ASP A 1 497 ? 2.737 -0.165 21.246 1.00 79.81 497 ASP A CA 1
ATOM 3909 C C . ASP A 1 497 ? 4.259 -0.103 21.086 1.00 79.81 497 ASP A C 1
ATOM 3911 O O . ASP A 1 497 ? 4.765 -0.056 19.965 1.00 79.81 497 ASP A O 1
ATOM 3915 N N . ILE A 1 498 ? 4.994 -0.146 22.202 1.00 83.69 498 ILE A N 1
ATOM 3916 C CA . ILE A 1 498 ? 6.463 -0.166 22.193 1.00 83.69 498 ILE A CA 1
ATOM 3917 C C . ILE A 1 498 ? 6.970 -1.458 21.550 1.00 83.69 498 ILE A C 1
ATOM 3919 O O . ILE A 1 498 ? 7.888 -1.411 20.732 1.00 83.69 498 ILE A O 1
ATOM 3923 N N . LEU A 1 499 ? 6.349 -2.601 21.860 1.00 84.19 499 LEU A N 1
ATOM 3924 C CA . LEU A 1 499 ? 6.677 -3.875 21.225 1.00 84.19 499 LEU A CA 1
ATOM 3925 C C . LEU A 1 499 ? 6.391 -3.846 19.718 1.00 84.19 499 LEU A C 1
ATOM 3927 O O . LEU A 1 499 ? 7.252 -4.228 18.934 1.00 84.19 499 LEU A O 1
ATOM 3931 N N . ALA A 1 500 ? 5.236 -3.324 19.297 1.00 83.75 500 ALA A N 1
ATOM 3932 C CA . ALA A 1 500 ? 4.899 -3.192 17.880 1.00 83.75 500 ALA A CA 1
ATOM 3933 C C . ALA A 1 500 ? 5.880 -2.267 17.138 1.00 83.75 500 ALA A C 1
ATOM 3935 O O . ALA A 1 500 ? 6.294 -2.569 16.016 1.00 83.75 500 ALA A O 1
ATOM 3936 N N . LYS A 1 501 ? 6.297 -1.160 17.772 1.00 86.44 501 LYS A N 1
ATOM 3937 C CA . LYS A 1 501 ? 7.346 -0.282 17.240 1.00 86.44 501 LYS A CA 1
ATOM 3938 C C . LYS A 1 501 ? 8.675 -1.028 17.111 1.00 86.44 501 LYS A C 1
ATOM 3940 O O . LYS A 1 501 ? 9.295 -0.961 16.053 1.00 86.44 501 LYS A O 1
ATOM 3945 N N . LYS A 1 502 ? 9.083 -1.775 18.139 1.00 89.06 502 LYS A N 1
ATOM 3946 C CA . LYS A 1 502 ? 10.305 -2.589 18.127 1.00 89.06 502 LYS A CA 1
ATOM 3947 C C . LYS A 1 502 ? 10.290 -3.620 16.991 1.00 89.06 502 LYS A C 1
ATOM 3949 O O . LYS A 1 502 ? 11.214 -3.624 16.186 1.00 89.06 502 LYS A O 1
ATOM 3954 N N . GLU A 1 503 ? 9.226 -4.414 16.872 1.00 90.31 503 GLU A N 1
ATOM 3955 C CA . GLU A 1 503 ? 9.070 -5.412 15.802 1.00 90.31 503 GLU A CA 1
ATOM 3956 C C . GLU A 1 503 ? 9.109 -4.766 14.408 1.00 90.31 503 GLU A C 1
ATOM 3958 O O . GLU A 1 503 ? 9.681 -5.320 13.469 1.00 90.31 503 GLU A O 1
ATOM 3963 N N . SER A 1 504 ? 8.515 -3.578 14.251 1.00 87.88 504 SER A N 1
ATOM 3964 C CA . SER A 1 504 ? 8.583 -2.826 12.996 1.00 87.88 504 SER A CA 1
ATOM 3965 C C . SER A 1 504 ? 10.010 -2.383 12.666 1.00 87.88 504 SER A C 1
ATOM 3967 O O . SER A 1 504 ? 10.405 -2.455 11.505 1.00 87.88 504 SER A O 1
ATOM 3969 N N . LEU A 1 505 ? 10.781 -1.918 13.653 1.00 89.69 505 LEU A N 1
ATOM 3970 C CA . LEU A 1 505 ? 12.175 -1.507 13.466 1.00 89.69 505 LEU A CA 1
ATOM 3971 C C . LEU A 1 505 ? 13.088 -2.700 13.159 1.00 89.69 505 LEU A C 1
ATOM 3973 O O . LEU A 1 505 ? 13.961 -2.589 12.301 1.00 89.69 505 LEU A O 1
ATOM 3977 N N . GLU A 1 506 ? 12.867 -3.842 13.813 1.00 92.56 506 GLU A N 1
ATOM 3978 C CA . GLU A 1 506 ? 13.586 -5.092 13.540 1.00 92.56 506 GLU A CA 1
ATOM 3979 C C . GLU A 1 506 ? 13.330 -5.567 12.106 1.00 92.56 506 GLU A C 1
ATOM 3981 O O . GLU A 1 506 ? 14.281 -5.829 11.374 1.00 92.56 506 GLU A O 1
ATOM 3986 N N . LYS A 1 507 ? 12.072 -5.544 11.643 1.00 90.69 507 LYS A N 1
ATOM 3987 C CA . LYS A 1 507 ? 11.732 -5.848 10.242 1.00 90.69 507 LYS A CA 1
ATOM 3988 C C . LYS A 1 507 ? 12.412 -4.907 9.247 1.00 90.69 507 LYS A C 1
ATOM 3990 O O . LYS A 1 507 ? 12.865 -5.361 8.198 1.00 90.69 507 LYS A O 1
ATOM 3995 N N . LEU A 1 508 ? 12.486 -3.609 9.553 1.00 89.06 508 LEU A N 1
ATOM 3996 C CA . LEU A 1 508 ? 13.188 -2.635 8.708 1.00 89.06 508 LEU A CA 1
ATOM 3997 C C . LEU A 1 508 ? 14.694 -2.911 8.655 1.00 89.06 508 LEU A C 1
ATOM 3999 O O . LEU A 1 508 ? 15.289 -2.813 7.583 1.00 89.06 508 LEU A O 1
ATOM 4003 N N . LEU A 1 509 ? 15.301 -3.277 9.788 1.00 91.00 509 LEU A N 1
ATOM 4004 C CA . LEU A 1 509 ? 16.715 -3.637 9.872 1.00 91.00 509 LEU A CA 1
ATOM 4005 C C . LEU A 1 509 ? 17.016 -4.932 9.101 1.00 91.00 509 LEU A C 1
ATOM 4007 O O . LEU A 1 509 ? 17.968 -4.966 8.323 1.00 91.00 509 LEU A O 1
ATOM 4011 N N . ASP A 1 510 ? 16.183 -5.961 9.262 1.00 89.69 510 ASP A N 1
ATOM 4012 C CA . ASP A 1 510 ? 16.291 -7.236 8.539 1.00 89.69 510 ASP A CA 1
ATOM 4013 C C . ASP A 1 510 ? 16.073 -7.065 7.030 1.00 89.69 510 ASP A C 1
ATOM 4015 O O . ASP A 1 510 ? 16.675 -7.770 6.218 1.00 89.69 510 ASP A O 1
ATOM 4019 N N . GLY A 1 511 ? 15.236 -6.096 6.654 1.00 87.75 511 GLY A N 1
ATOM 4020 C CA . GLY A 1 511 ? 14.980 -5.691 5.279 1.00 87.75 511 GLY A CA 1
ATOM 4021 C C . GLY A 1 511 ? 16.081 -4.831 4.650 1.00 87.75 511 GLY A C 1
ATOM 4022 O O . GLY A 1 511 ? 15.924 -4.431 3.498 1.00 87.75 511 GLY A O 1
ATOM 4023 N N . ARG A 1 512 ? 17.188 -4.514 5.337 1.00 89.12 512 ARG A N 1
ATOM 4024 C CA . ARG A 1 512 ? 18.303 -3.778 4.715 1.00 89.12 512 ARG A CA 1
ATOM 4025 C C . ARG A 1 512 ? 19.116 -4.681 3.776 1.00 89.12 512 ARG A C 1
ATOM 4027 O O . ARG A 1 512 ? 19.366 -5.845 4.096 1.00 89.12 512 ARG A O 1
ATOM 4034 N N . PRO A 1 513 ? 19.585 -4.161 2.627 1.00 86.44 513 PRO A N 1
ATOM 4035 C CA . PRO A 1 513 ? 20.388 -4.937 1.686 1.00 86.44 513 PRO A CA 1
ATOM 4036 C C . PRO A 1 513 ? 21.765 -5.265 2.277 1.00 86.44 513 PRO A C 1
ATOM 4038 O O . PRO A 1 513 ? 22.644 -4.409 2.394 1.00 86.44 513 PRO A O 1
ATOM 4041 N N . LYS A 1 514 ? 21.987 -6.543 2.597 1.00 82.69 514 LYS A N 1
ATOM 4042 C CA . LYS A 1 514 ? 23.263 -7.029 3.160 1.00 82.69 514 LYS A CA 1
ATOM 4043 C C . LYS A 1 514 ? 24.456 -6.788 2.228 1.00 82.69 514 LYS A C 1
ATOM 4045 O O . LYS A 1 514 ? 25.580 -6.652 2.703 1.00 82.69 514 LYS A O 1
ATOM 4050 N N . SER A 1 515 ? 24.213 -6.699 0.918 1.00 80.19 515 SER A N 1
ATOM 4051 C CA . SER A 1 515 ? 25.240 -6.411 -0.087 1.00 80.19 515 SER A CA 1
ATOM 4052 C C . SER A 1 515 ? 25.845 -5.012 0.037 1.00 80.19 515 SER A C 1
ATOM 4054 O O . SER A 1 515 ? 26.958 -4.824 -0.435 1.00 80.19 515 SER A O 1
ATOM 4056 N N . LEU A 1 516 ? 25.181 -4.042 0.682 1.00 87.06 516 LEU A N 1
ATOM 4057 C CA . LEU A 1 516 ? 25.737 -2.690 0.836 1.00 87.06 516 LEU A CA 1
ATOM 4058 C C . LEU A 1 516 ? 26.831 -2.601 1.912 1.00 87.06 516 LEU A C 1
ATOM 4060 O O . LEU A 1 516 ? 27.704 -1.744 1.816 1.00 87.06 516 LEU A O 1
ATOM 4064 N N . LEU A 1 517 ? 26.833 -3.505 2.901 1.00 85.38 517 LEU A N 1
ATOM 4065 C CA . LEU A 1 517 ? 27.901 -3.576 3.910 1.00 85.38 517 LEU A CA 1
ATOM 4066 C C . LEU A 1 517 ? 29.212 -4.129 3.336 1.00 85.38 517 LEU A C 1
ATOM 4068 O O . LEU A 1 517 ? 30.282 -3.754 3.797 1.00 85.38 517 LEU A O 1
ATOM 4072 N N . ASN A 1 518 ? 29.114 -4.991 2.322 1.00 84.81 518 ASN A N 1
ATOM 4073 C CA . ASN A 1 518 ? 30.244 -5.580 1.601 1.00 84.81 518 ASN A CA 1
ATOM 4074 C C . ASN A 1 518 ? 30.101 -5.294 0.101 1.00 84.81 518 ASN A C 1
ATOM 4076 O O . ASN A 1 518 ? 30.147 -6.207 -0.726 1.00 84.81 518 ASN A O 1
ATOM 4080 N N . VAL A 1 519 ? 29.830 -4.031 -0.238 1.00 90.56 519 VAL A N 1
ATOM 4081 C CA . VAL A 1 519 ? 29.619 -3.625 -1.629 1.00 90.56 519 VAL A CA 1
ATOM 4082 C C . VAL A 1 519 ? 30.907 -3.803 -2.426 1.00 90.56 519 VAL A C 1
ATOM 4084 O O . VAL A 1 519 ? 31.980 -3.428 -1.965 1.00 90.56 519 VAL A O 1
ATOM 4087 N N . GLN A 1 520 ? 30.777 -4.372 -3.622 1.00 90.81 520 GLN A N 1
ATOM 4088 C CA . GLN A 1 520 ? 31.847 -4.470 -4.605 1.00 90.81 520 GLN A CA 1
ATOM 4089 C C . GLN A 1 520 ? 31.467 -3.614 -5.813 1.00 90.81 520 GLN A C 1
ATOM 4091 O O . GLN A 1 520 ? 30.426 -3.846 -6.437 1.00 90.81 520 GLN A O 1
ATOM 4096 N N . VAL A 1 521 ? 32.301 -2.632 -6.146 1.00 95.69 521 VAL A N 1
ATOM 4097 C CA . VAL A 1 521 ? 32.130 -1.801 -7.340 1.00 95.69 521 VAL A CA 1
ATOM 4098 C C . VAL A 1 521 ? 32.774 -2.508 -8.525 1.00 95.69 521 VAL A C 1
ATOM 4100 O O . VAL A 1 521 ? 33.948 -2.870 -8.485 1.00 95.69 521 VAL A O 1
ATOM 4103 N N . ILE A 1 522 ? 32.016 -2.695 -9.608 1.00 96.06 522 ILE A N 1
ATOM 4104 C CA . ILE A 1 522 ? 32.548 -3.266 -10.853 1.00 96.06 522 ILE A CA 1
ATOM 4105 C C . ILE A 1 522 ? 32.971 -2.119 -11.779 1.00 96.06 522 ILE A C 1
ATOM 4107 O O . ILE A 1 522 ? 32.089 -1.426 -12.300 1.00 96.06 522 ILE A O 1
ATOM 4111 N N . PRO A 1 523 ? 34.281 -1.894 -12.004 1.00 95.88 523 PRO A N 1
ATOM 4112 C CA . PRO A 1 523 ? 34.744 -0.885 -12.944 1.00 95.88 523 PRO A CA 1
ATOM 4113 C C . PRO A 1 523 ? 34.550 -1.374 -14.383 1.00 95.88 523 PRO A C 1
ATOM 4115 O O . PRO A 1 523 ? 34.896 -2.507 -14.721 1.00 95.88 523 PRO A O 1
ATOM 4118 N N . VAL A 1 524 ? 34.001 -0.515 -15.241 1.00 95.38 524 VAL A N 1
ATOM 4119 C CA . VAL A 1 524 ? 33.732 -0.815 -16.649 1.00 95.38 524 VAL A CA 1
ATOM 4120 C C . VAL A 1 524 ? 34.090 0.348 -17.569 1.00 95.38 524 VAL A C 1
ATOM 4122 O O . VAL A 1 524 ? 33.927 1.531 -17.242 1.00 95.38 524 VAL A O 1
ATOM 4125 N N . SER A 1 525 ? 34.507 0.009 -18.787 1.00 93.19 525 SER A N 1
ATOM 4126 C CA . SER A 1 525 ? 34.601 0.956 -19.895 1.00 93.19 525 SER A CA 1
ATOM 4127 C C . SER A 1 525 ? 33.725 0.502 -21.051 1.00 93.19 525 SER A C 1
ATOM 4129 O O . SER A 1 525 ? 33.975 -0.515 -21.691 1.00 93.19 525 SER A O 1
ATOM 4131 N N . ASN A 1 526 ? 32.747 1.334 -21.403 1.00 89.44 526 ASN A N 1
ATOM 4132 C CA . ASN A 1 526 ? 31.936 1.126 -22.604 1.00 89.44 526 ASN A CA 1
ATOM 4133 C C . ASN A 1 526 ? 32.728 1.396 -23.898 1.00 89.44 526 ASN A C 1
ATOM 4135 O O . ASN A 1 526 ? 32.280 1.030 -24.983 1.00 89.44 526 ASN A O 1
ATOM 4139 N N . LYS A 1 527 ? 33.887 2.066 -23.800 1.00 88.62 527 LYS A N 1
ATOM 4140 C CA . LYS A 1 527 ? 34.755 2.402 -24.935 1.00 88.62 527 LYS A CA 1
ATOM 4141 C C . LYS A 1 527 ? 35.732 1.273 -25.254 1.00 88.62 527 LYS A C 1
ATOM 4143 O O . LYS A 1 527 ? 35.888 0.934 -26.422 1.00 88.62 527 LYS A O 1
ATOM 4148 N N . THR A 1 528 ? 36.385 0.707 -24.238 1.00 89.31 528 THR A N 1
ATOM 4149 C CA . THR A 1 528 ? 37.347 -0.399 -24.406 1.00 89.31 528 THR A CA 1
ATOM 4150 C C . THR A 1 528 ? 36.717 -1.776 -24.199 1.00 89.31 528 THR A C 1
ATOM 4152 O O . THR A 1 528 ? 37.375 -2.779 -24.452 1.00 89.31 528 THR A O 1
ATOM 4155 N N . TYR A 1 529 ? 35.454 -1.830 -23.758 1.00 90.19 529 TYR A N 1
ATOM 4156 C CA . TYR A 1 529 ? 34.714 -3.048 -23.400 1.00 90.19 529 TYR A CA 1
ATOM 4157 C C . TYR A 1 529 ? 35.306 -3.824 -22.204 1.00 90.19 529 TYR A C 1
ATOM 4159 O O . TYR A 1 529 ? 34.906 -4.947 -21.905 1.00 90.19 529 TYR A O 1
ATOM 4167 N N . GLN A 1 530 ? 36.242 -3.216 -21.472 1.00 91.38 530 GLN A N 1
ATOM 4168 C CA . GLN A 1 530 ? 36.819 -3.797 -20.260 1.00 91.38 530 GLN A CA 1
ATOM 4169 C C . GLN A 1 530 ? 35.797 -3.816 -19.114 1.00 91.38 530 GLN A C 1
ATOM 4171 O O . GLN A 1 530 ? 34.995 -2.892 -18.969 1.00 91.38 530 GLN A O 1
ATOM 4176 N N . GLY A 1 531 ? 35.818 -4.885 -18.311 1.00 90.12 531 GLY A N 1
ATOM 4177 C CA . GLY A 1 531 ? 34.948 -5.076 -17.140 1.00 90.12 531 GLY A CA 1
ATOM 4178 C C . GLY A 1 531 ? 33.501 -5.493 -17.442 1.00 90.12 531 GLY A C 1
ATOM 4179 O O . GLY A 1 531 ? 32.816 -5.994 -16.552 1.00 90.12 531 GLY A O 1
ATOM 4180 N N . ILE A 1 532 ? 33.033 -5.355 -18.689 1.00 90.81 532 ILE A N 1
ATOM 4181 C CA . ILE A 1 532 ? 31.650 -5.677 -19.091 1.00 90.81 532 ILE A CA 1
ATOM 4182 C C . ILE A 1 532 ? 31.348 -7.178 -18.958 1.00 90.81 532 ILE A C 1
ATOM 4184 O O . ILE A 1 532 ? 30.258 -7.548 -18.525 1.00 90.81 532 ILE A O 1
ATOM 4188 N N . GLU A 1 533 ? 32.314 -8.048 -19.264 1.00 88.44 533 GLU A N 1
ATOM 4189 C CA . GLU A 1 533 ? 32.130 -9.497 -19.106 1.00 88.44 533 GLU A CA 1
ATOM 4190 C C . GLU A 1 533 ? 32.068 -9.902 -17.626 1.00 88.44 533 GLU A C 1
ATOM 4192 O O . GLU A 1 533 ? 31.214 -10.688 -17.229 1.00 88.44 533 GLU A O 1
ATOM 4197 N N . THR A 1 534 ? 32.894 -9.286 -16.775 1.00 91.38 534 THR A N 1
ATOM 4198 C CA . THR A 1 534 ? 32.823 -9.462 -15.316 1.00 91.38 534 THR A CA 1
ATOM 4199 C C . THR A 1 534 ? 31.455 -9.045 -14.775 1.00 91.38 534 THR A C 1
ATOM 4201 O O . THR A 1 534 ? 30.868 -9.754 -13.959 1.00 91.38 534 THR A O 1
ATOM 4204 N N . LEU A 1 535 ? 30.919 -7.920 -15.264 1.00 91.50 535 LEU A N 1
ATOM 4205 C CA . LEU A 1 535 ? 29.571 -7.461 -14.938 1.00 91.50 535 LEU A CA 1
ATOM 4206 C C . LEU A 1 535 ? 28.513 -8.494 -15.350 1.00 91.50 535 LEU A C 1
ATOM 4208 O O . LEU A 1 535 ? 27.651 -8.834 -14.543 1.00 91.50 535 LEU A O 1
ATOM 4212 N N . ARG A 1 536 ? 28.596 -9.033 -16.571 1.00 87.81 536 ARG A N 1
ATOM 4213 C CA . ARG A 1 536 ? 27.672 -10.061 -17.069 1.00 87.81 536 ARG A CA 1
ATOM 4214 C C . ARG A 1 536 ? 27.693 -11.316 -16.194 1.00 87.81 536 ARG A C 1
ATOM 4216 O O . ARG A 1 536 ? 26.630 -11.781 -15.785 1.00 87.81 536 ARG A O 1
ATOM 4223 N N . THR A 1 537 ? 28.881 -11.821 -15.864 1.00 87.94 537 THR A N 1
ATOM 4224 C CA . THR A 1 537 ? 29.048 -12.970 -14.963 1.00 87.94 537 THR A CA 1
ATOM 4225 C C . THR A 1 537 ? 28.426 -12.684 -13.603 1.00 87.94 537 THR A C 1
ATOM 4227 O O . THR A 1 537 ? 27.672 -13.507 -13.090 1.00 87.94 537 THR A O 1
ATOM 4230 N N . LYS A 1 538 ? 28.641 -11.482 -13.048 1.00 89.19 538 LYS A N 1
ATOM 4231 C CA . LYS A 1 538 ? 28.049 -11.121 -11.757 1.00 89.19 538 LYS A CA 1
ATOM 4232 C C . LYS A 1 538 ? 26.525 -11.050 -11.804 1.00 89.19 538 LYS A C 1
ATOM 4234 O O . LYS A 1 538 ? 25.863 -11.507 -10.874 1.00 89.19 538 LYS A O 1
ATOM 4239 N N . MET A 1 539 ? 25.960 -10.512 -12.885 1.00 87.69 539 MET A N 1
ATOM 4240 C CA . MET A 1 539 ? 24.511 -10.511 -13.097 1.00 87.69 539 MET A CA 1
ATOM 4241 C C . MET A 1 539 ? 23.964 -11.944 -13.164 1.00 87.69 539 MET A C 1
ATOM 4243 O O . MET A 1 539 ? 22.950 -12.224 -12.530 1.00 87.69 539 MET A O 1
ATOM 4247 N N . ALA A 1 540 ? 24.645 -12.860 -13.861 1.00 84.31 540 ALA A N 1
ATOM 4248 C CA . ALA A 1 540 ? 24.255 -14.271 -13.928 1.00 84.31 540 ALA A CA 1
ATOM 4249 C C . ALA A 1 540 ? 24.332 -14.974 -12.558 1.00 84.31 540 ALA A C 1
ATOM 4251 O O . ALA A 1 540 ? 23.407 -15.697 -12.193 1.00 84.31 540 ALA A O 1
ATOM 4252 N N . GLU A 1 541 ? 25.375 -14.712 -11.760 1.00 84.56 541 GLU A N 1
ATOM 4253 C CA . GLU A 1 541 ? 25.487 -15.213 -10.380 1.00 84.56 541 GLU A CA 1
ATOM 4254 C C . GLU A 1 541 ? 24.324 -14.739 -9.501 1.00 84.56 541 GLU A C 1
ATOM 4256 O O . GLU A 1 541 ? 23.716 -15.539 -8.792 1.00 84.56 541 GLU A O 1
ATOM 4261 N N . MET A 1 542 ? 23.992 -13.443 -9.555 1.00 83.31 542 MET A N 1
ATOM 4262 C CA . MET A 1 542 ? 22.922 -12.863 -8.738 1.00 83.31 542 MET A CA 1
ATOM 4263 C C . MET A 1 542 ? 21.558 -13.477 -9.060 1.00 83.31 542 MET A C 1
ATOM 4265 O O . MET A 1 542 ? 20.773 -13.707 -8.146 1.00 83.31 542 MET A O 1
ATOM 4269 N N . VAL A 1 543 ? 21.294 -13.798 -10.330 1.00 80.31 543 VAL A N 1
ATOM 4270 C CA . VAL A 1 543 ? 20.043 -14.443 -10.762 1.00 80.31 543 VAL A CA 1
ATOM 4271 C C . VAL A 1 543 ? 19.843 -15.825 -10.122 1.00 80.31 543 VAL A C 1
ATOM 4273 O O . VAL A 1 543 ? 18.702 -16.251 -9.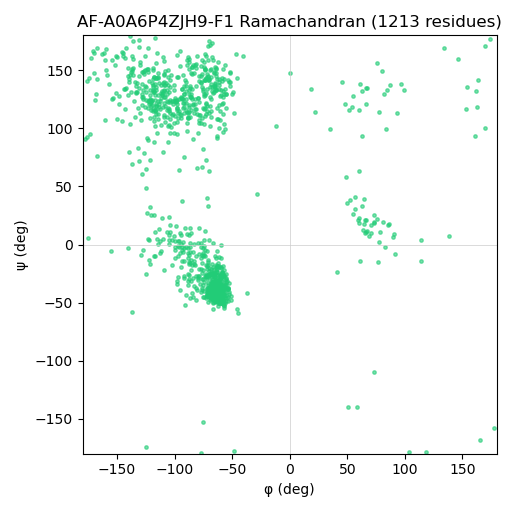934 1.00 80.31 543 VAL A O 1
ATOM 4276 N N . LYS A 1 544 ? 20.921 -16.528 -9.747 1.00 78.44 544 LYS A N 1
ATOM 4277 C CA . LYS A 1 544 ? 20.827 -17.834 -9.069 1.00 78.44 544 LYS A CA 1
ATOM 4278 C C . LYS A 1 544 ? 20.345 -17.726 -7.621 1.00 78.44 544 LYS A C 1
ATOM 4280 O O . LYS A 1 544 ? 19.865 -18.719 -7.069 1.00 78.44 544 LYS A O 1
ATOM 4285 N N . ASP A 1 545 ? 20.463 -16.556 -6.993 1.00 79.94 545 ASP A N 1
ATOM 4286 C CA . ASP A 1 545 ? 20.060 -16.366 -5.602 1.00 79.94 545 ASP A CA 1
ATOM 4287 C C . ASP A 1 545 ? 18.528 -16.305 -5.473 1.00 79.94 545 ASP A C 1
ATOM 4289 O O . ASP A 1 545 ? 17.876 -15.291 -5.740 1.00 79.94 545 ASP A O 1
ATOM 4293 N N . LYS A 1 546 ? 17.948 -17.414 -5.001 1.00 73.75 546 LYS A N 1
ATOM 4294 C CA . LYS A 1 546 ? 16.502 -17.560 -4.781 1.00 73.75 546 LYS A CA 1
ATOM 4295 C C . LYS A 1 546 ? 15.944 -16.611 -3.716 1.00 73.75 546 LYS A C 1
ATOM 4297 O O . LYS A 1 546 ? 14.741 -16.362 -3.732 1.00 73.75 546 LYS A O 1
ATOM 4302 N N . ASN A 1 547 ? 16.773 -16.094 -2.804 1.00 75.25 547 ASN A N 1
ATOM 4303 C CA . ASN A 1 547 ? 16.333 -15.135 -1.789 1.00 75.25 547 ASN A CA 1
ATOM 4304 C C . ASN A 1 547 ? 16.181 -13.728 -2.377 1.00 75.25 547 ASN A C 1
ATOM 4306 O O . ASN A 1 547 ? 15.295 -12.987 -1.957 1.00 75.25 547 ASN A O 1
ATOM 4310 N N . LEU A 1 548 ? 17.027 -13.368 -3.348 1.00 72.69 548 LEU A N 1
ATOM 4311 C CA . LEU A 1 548 ? 16.963 -12.080 -4.043 1.00 72.69 548 LEU A CA 1
ATOM 4312 C C . LEU A 1 548 ? 15.908 -12.083 -5.157 1.00 72.69 548 LEU A C 1
ATOM 4314 O O . LEU A 1 548 ? 15.201 -11.090 -5.339 1.00 72.69 548 LEU A O 1
ATOM 4318 N N . PHE A 1 549 ? 15.764 -13.209 -5.865 1.00 75.00 549 PHE A N 1
ATOM 4319 C CA . PHE A 1 549 ? 14.896 -13.326 -7.040 1.00 75.00 549 PHE A CA 1
ATOM 4320 C C . PHE A 1 549 ? 13.916 -14.516 -6.988 1.00 75.00 549 PHE A C 1
ATOM 4322 O O . PHE A 1 549 ? 13.926 -15.366 -7.884 1.00 75.00 549 PHE A O 1
ATOM 4329 N N . PRO A 1 550 ? 13.000 -14.590 -6.002 1.00 67.19 550 PRO A N 1
ATOM 4330 C CA . PRO A 1 550 ? 12.013 -15.669 -5.955 1.00 67.19 550 PRO A CA 1
ATOM 4331 C C . PRO A 1 550 ? 11.061 -15.673 -7.165 1.00 67.19 550 PRO A C 1
ATOM 4333 O O . PRO A 1 550 ? 10.583 -16.736 -7.555 1.00 67.19 550 PRO A O 1
ATOM 4336 N N . SER A 1 551 ? 10.824 -14.520 -7.805 1.00 61.00 551 SER A N 1
ATOM 4337 C CA . SER A 1 551 ? 10.009 -14.408 -9.028 1.00 61.00 551 SER A CA 1
ATOM 4338 C C . SER A 1 551 ? 10.707 -14.878 -10.308 1.00 61.00 551 SER A C 1
ATOM 4340 O O . SER A 1 551 ? 10.039 -14.997 -11.326 1.00 61.00 551 SER A O 1
ATOM 4342 N N . VAL A 1 552 ? 12.011 -15.178 -10.292 1.00 62.75 552 VAL A N 1
ATOM 4343 C CA . VAL A 1 552 ? 12.740 -15.691 -11.478 1.00 62.75 552 VAL A CA 1
ATOM 4344 C C . VAL A 1 552 ? 12.630 -17.229 -11.585 1.00 62.75 552 VAL A C 1
ATOM 4346 O O . VAL A 1 552 ? 13.332 -17.890 -12.350 1.00 62.75 552 VAL A O 1
ATOM 4349 N N . GLN A 1 553 ? 11.699 -17.824 -10.832 1.00 63.62 553 GLN A N 1
ATOM 4350 C CA . GLN A 1 553 ? 11.280 -19.216 -10.999 1.00 63.62 553 GLN A CA 1
ATOM 4351 C C . GLN A 1 553 ? 10.553 -19.427 -12.336 1.00 63.62 553 GLN A C 1
ATOM 4353 O O . GLN A 1 553 ? 10.047 -18.489 -12.949 1.00 63.62 553 GLN A O 1
ATOM 4358 N N . GLU A 1 554 ? 10.511 -20.678 -12.797 1.00 65.50 554 GLU A N 1
ATOM 4359 C CA . GLU A 1 554 ? 9.839 -21.053 -14.043 1.00 65.50 554 GLU A CA 1
ATOM 4360 C C . GLU A 1 554 ? 8.376 -20.599 -14.036 1.00 65.50 554 GLU A C 1
ATOM 4362 O O . GLU A 1 554 ? 7.567 -21.030 -13.212 1.00 65.50 554 GLU A O 1
ATOM 4367 N N . MET A 1 555 ? 8.033 -19.709 -14.972 1.00 70.69 555 MET A N 1
ATOM 4368 C CA . MET A 1 555 ? 6.665 -19.230 -15.107 1.00 70.69 555 MET A CA 1
ATOM 4369 C C . MET A 1 555 ? 5.777 -20.380 -15.607 1.00 70.69 555 MET A C 1
ATOM 4371 O O . MET A 1 555 ? 6.058 -20.939 -16.674 1.00 70.69 555 MET A O 1
ATOM 4375 N N . PRO A 1 556 ? 4.673 -20.715 -14.906 1.00 82.56 556 PRO A N 1
ATOM 4376 C CA . PRO A 1 556 ? 3.757 -21.754 -15.352 1.00 82.56 556 PRO A CA 1
ATOM 4377 C C . PRO A 1 556 ? 3.300 -21.526 -16.796 1.00 82.56 556 PRO A C 1
ATOM 4379 O O . PRO A 1 556 ? 2.980 -20.403 -17.197 1.00 82.56 556 PRO A O 1
ATOM 4382 N N . THR A 1 557 ? 3.198 -22.598 -17.582 1.00 82.69 557 THR A N 1
ATOM 4383 C CA . THR A 1 557 ? 2.819 -22.524 -19.007 1.00 82.69 557 THR A CA 1
ATOM 4384 C C . THR A 1 557 ? 1.480 -21.811 -19.223 1.00 82.69 557 THR A C 1
ATOM 4386 O O . THR A 1 557 ? 1.320 -21.061 -20.188 1.00 82.69 557 THR A O 1
ATOM 4389 N N . LEU A 1 558 ? 0.534 -21.978 -18.293 1.00 85.88 558 LEU A N 1
ATOM 4390 C CA . LEU A 1 558 ? -0.750 -21.274 -18.286 1.00 85.88 558 LEU A CA 1
ATOM 4391 C C . LEU A 1 558 ? -0.592 -19.756 -18.105 1.00 85.88 558 LEU A C 1
ATOM 4393 O O . LEU A 1 558 ? -1.283 -18.993 -18.773 1.00 85.88 558 LEU A O 1
ATOM 4397 N N . TRP A 1 559 ? 0.344 -19.302 -17.267 1.00 89.19 559 TRP A N 1
ATOM 4398 C CA . TRP A 1 559 ? 0.600 -17.873 -17.048 1.00 89.19 559 TRP A CA 1
ATOM 4399 C C . TRP A 1 559 ? 1.243 -17.234 -18.281 1.00 89.19 559 TRP A C 1
ATOM 4401 O O . TRP A 1 559 ? 0.873 -16.126 -18.663 1.00 89.19 559 TRP A O 1
ATOM 4411 N N . LYS A 1 560 ? 2.135 -17.962 -18.969 1.00 85.00 560 LYS A N 1
ATOM 4412 C CA . LYS A 1 560 ? 2.707 -17.528 -20.255 1.00 85.00 560 LYS A CA 1
ATOM 4413 C C . LYS A 1 560 ? 1.631 -17.391 -21.336 1.00 85.00 560 LYS A C 1
ATOM 4415 O O . LYS A 1 560 ? 1.597 -16.380 -22.034 1.00 85.00 560 LYS A O 1
ATOM 4420 N N . LYS A 1 561 ? 0.719 -18.367 -21.440 1.00 88.06 561 LYS A N 1
ATOM 4421 C CA . LYS A 1 561 ? -0.440 -18.297 -22.350 1.00 88.06 561 LYS A CA 1
ATOM 4422 C C . LYS A 1 561 ? -1.341 -17.103 -22.020 1.00 88.06 561 LYS A C 1
ATOM 4424 O O . LYS A 1 561 ? -1.708 -16.367 -22.930 1.00 88.06 561 LYS A O 1
ATOM 4429 N N . LEU A 1 562 ? -1.638 -16.871 -20.738 1.00 91.56 562 LEU A N 1
ATOM 4430 C CA . LEU A 1 562 ? -2.421 -15.715 -20.291 1.00 91.56 562 LEU A CA 1
ATOM 4431 C C . LEU A 1 562 ? -1.745 -14.386 -20.658 1.00 91.56 562 LEU A C 1
ATOM 4433 O O . LEU A 1 562 ? -2.397 -13.513 -21.222 1.00 91.56 562 LEU A O 1
ATOM 4437 N N . SER A 1 563 ? -0.442 -14.248 -20.392 1.00 89.31 563 SER A N 1
ATOM 4438 C CA . SER A 1 563 ? 0.349 -13.064 -20.765 1.00 89.31 563 SER A CA 1
ATOM 4439 C C . SER A 1 563 ? 0.287 -12.801 -22.273 1.00 89.31 563 SER A C 1
ATOM 4441 O O . SER A 1 563 ? 0.023 -11.675 -22.693 1.00 89.31 563 SER A O 1
ATOM 4443 N N . GLY A 1 564 ? 0.427 -13.851 -23.094 1.00 88.62 564 GLY A N 1
ATOM 4444 C CA . GLY A 1 564 ? 0.283 -13.759 -24.549 1.00 88.62 564 GLY A CA 1
ATOM 4445 C C . GLY A 1 564 ? -1.103 -13.279 -24.993 1.00 88.62 564 GLY A C 1
ATOM 4446 O O . GLY A 1 564 ? -1.197 -12.417 -25.862 1.00 88.62 564 GLY A O 1
ATOM 4447 N N . LEU A 1 565 ? -2.178 -13.771 -24.366 1.00 90.50 565 LEU A N 1
ATOM 4448 C CA . LEU A 1 565 ? -3.550 -13.334 -24.657 1.00 90.50 565 LEU A CA 1
ATOM 4449 C C . LEU A 1 565 ? -3.813 -11.878 -24.250 1.00 90.50 565 LEU A C 1
ATOM 4451 O O . LEU A 1 565 ? -4.516 -11.165 -24.963 1.00 90.50 565 LEU A O 1
ATOM 4455 N N . ILE A 1 566 ? -3.260 -11.442 -23.115 1.00 91.88 566 ILE A N 1
ATOM 4456 C CA . ILE A 1 566 ? -3.386 -10.065 -22.622 1.00 91.88 566 ILE A CA 1
ATOM 4457 C C . ILE A 1 566 ? -2.656 -9.097 -23.559 1.00 91.88 566 ILE A C 1
ATOM 4459 O O . ILE A 1 566 ? -3.242 -8.108 -23.993 1.00 91.88 566 ILE A O 1
ATOM 4463 N N . LYS A 1 567 ? -1.399 -9.401 -23.907 1.00 86.25 567 LYS A N 1
ATOM 4464 C CA . LYS A 1 567 ? -0.561 -8.557 -24.775 1.00 86.25 567 LYS A CA 1
ATOM 4465 C C . LYS A 1 567 ? -0.991 -8.578 -26.241 1.00 86.25 567 LYS A C 1
ATOM 4467 O O . LYS A 1 567 ? -0.763 -7.608 -26.950 1.00 86.25 567 LYS A O 1
ATOM 4472 N N . GLY A 1 568 ? -1.616 -9.664 -26.697 1.00 83.12 568 GLY A N 1
ATOM 4473 C CA . GLY A 1 568 ? -2.107 -9.805 -28.069 1.00 83.12 568 GLY A CA 1
ATOM 4474 C C . GLY A 1 568 ? -3.356 -8.979 -28.390 1.00 83.12 568 GLY A C 1
ATOM 4475 O O . GLY A 1 568 ? -3.798 -8.984 -29.537 1.00 83.12 568 GLY A O 1
ATOM 4476 N N . ARG A 1 569 ? -3.954 -8.288 -27.410 1.00 82.31 569 ARG A N 1
ATOM 4477 C CA . ARG A 1 569 ? -5.081 -7.382 -27.651 1.00 82.31 569 ARG A CA 1
ATOM 4478 C C . ARG A 1 569 ? -4.598 -5.966 -27.939 1.00 82.31 569 ARG A C 1
ATOM 4480 O O . ARG A 1 569 ? -3.851 -5.385 -27.159 1.00 82.31 569 ARG A O 1
ATOM 4487 N N . GLU A 1 570 ? -5.135 -5.367 -28.996 1.00 77.12 570 GLU A N 1
ATOM 4488 C CA . GLU A 1 570 ? -4.974 -3.941 -29.295 1.00 77.12 570 GLU A CA 1
ATOM 4489 C C . GLU A 1 570 ? -5.865 -3.086 -28.374 1.00 77.12 570 GLU A C 1
ATOM 4491 O O . GLU A 1 570 ? -6.850 -2.479 -28.792 1.00 77.12 570 GLU A O 1
ATOM 4496 N N . CYS A 1 571 ? -5.565 -3.073 -27.075 1.00 81.56 571 CYS A N 1
ATOM 4497 C CA . CYS A 1 571 ? -6.265 -2.248 -26.094 1.00 81.56 571 CYS A CA 1
ATOM 4498 C C . CYS A 1 571 ? -5.293 -1.614 -25.096 1.00 81.56 571 CYS A C 1
ATOM 4500 O O . CYS A 1 571 ? -4.313 -2.224 -24.682 1.00 81.56 571 CYS A O 1
ATOM 4502 N N . THR A 1 572 ? -5.606 -0.395 -24.654 1.00 83.88 572 THR A N 1
ATOM 4503 C CA . THR A 1 572 ? -4.779 0.357 -23.694 1.00 83.88 572 THR A CA 1
ATOM 4504 C C . THR A 1 572 ? -4.840 -0.196 -22.271 1.00 83.88 572 THR A C 1
ATOM 4506 O O . THR A 1 572 ? -3.914 0.003 -21.494 1.00 83.88 572 THR A O 1
ATOM 4509 N N . HIS A 1 573 ? -5.937 -0.866 -21.918 1.00 90.00 573 HIS A N 1
ATOM 4510 C CA . HIS A 1 573 ? -6.209 -1.429 -20.595 1.00 90.00 573 HIS A CA 1
ATOM 4511 C C . HIS A 1 573 ? -7.303 -2.505 -20.713 1.00 90.00 573 HIS A C 1
ATOM 4513 O O . HIS A 1 573 ? -8.092 -2.497 -21.662 1.00 90.00 573 HIS A O 1
ATOM 4519 N N . LEU A 1 574 ? -7.356 -3.396 -19.730 1.00 92.31 574 LEU A N 1
ATOM 4520 C CA . LEU A 1 574 ? -8.348 -4.452 -19.538 1.00 92.31 574 LEU A CA 1
ATOM 4521 C C . LEU A 1 574 ? -8.874 -4.386 -18.108 1.00 92.31 574 LEU A C 1
ATOM 4523 O O . LEU A 1 574 ? -8.165 -3.927 -17.209 1.00 92.31 574 LEU A O 1
ATOM 4527 N N . GLN A 1 575 ? -10.092 -4.875 -17.884 1.00 93.00 575 GLN A N 1
ATOM 4528 C CA . GLN A 1 575 ? -10.567 -5.098 -16.525 1.00 93.00 575 GLN A CA 1
ATOM 4529 C C . GLN A 1 575 ? -10.105 -6.464 -16.002 1.00 93.00 575 GLN A C 1
ATOM 4531 O O . GLN A 1 575 ? -9.940 -7.409 -16.777 1.00 93.00 575 GLN A O 1
ATOM 4536 N N . VAL A 1 576 ? -9.948 -6.614 -14.684 1.00 93.44 576 VAL A N 1
ATOM 4537 C CA . VAL A 1 576 ? -9.593 -7.904 -14.055 1.00 93.44 576 VAL A CA 1
ATOM 4538 C C . VAL A 1 576 ? -10.556 -9.015 -14.480 1.00 93.44 576 VAL A C 1
ATOM 4540 O O . VAL A 1 576 ? -10.115 -10.121 -14.790 1.00 93.44 576 VAL A O 1
ATOM 4543 N N . LYS A 1 577 ? -11.853 -8.711 -14.607 1.00 92.19 577 LYS A N 1
ATOM 4544 C CA . LYS A 1 577 ? -12.862 -9.644 -15.132 1.00 92.19 577 LYS A CA 1
ATOM 4545 C C . LYS A 1 577 ? -12.555 -10.122 -16.559 1.00 92.19 577 LYS A C 1
ATOM 4547 O O . LYS A 1 577 ? -12.736 -11.296 -16.863 1.00 92.19 577 LYS A O 1
ATOM 4552 N N . ASP A 1 578 ? -12.032 -9.250 -17.424 1.00 93.50 578 ASP A N 1
ATOM 4553 C CA . ASP A 1 578 ? -11.650 -9.607 -18.794 1.00 93.50 578 ASP A CA 1
ATOM 4554 C C . ASP A 1 578 ? -10.471 -10.585 -18.765 1.00 93.50 578 ASP A C 1
ATOM 4556 O O . ASP A 1 578 ? -10.486 -11.607 -19.451 1.00 93.50 578 ASP A O 1
ATOM 4560 N N . CYS A 1 579 ? -9.491 -10.332 -17.893 1.00 93.00 579 CYS A N 1
ATOM 4561 C CA . CYS A 1 579 ? -8.381 -11.248 -17.642 1.00 93.00 579 CYS A CA 1
ATOM 4562 C C . CYS A 1 579 ? -8.851 -12.588 -17.055 1.00 93.00 579 CYS A C 1
ATOM 4564 O O . CYS A 1 579 ? -8.302 -13.631 -17.406 1.00 93.00 579 CYS A O 1
ATOM 4566 N N . GLN A 1 580 ? -9.880 -12.593 -16.202 1.00 93.44 580 GLN A N 1
ATOM 4567 C CA . GLN A 1 580 ? -10.487 -13.817 -15.672 1.00 93.44 580 GLN A CA 1
ATOM 4568 C C . GLN A 1 580 ? -11.198 -14.619 -16.767 1.00 93.44 580 GLN A C 1
ATOM 4570 O O . GLN A 1 580 ? -11.035 -15.837 -16.807 1.00 93.44 580 GLN A O 1
ATOM 4575 N N . TYR A 1 581 ? -11.908 -13.971 -17.697 1.00 92.25 581 TYR A N 1
ATOM 4576 C CA . TYR A 1 581 ? -12.485 -14.647 -18.865 1.00 92.25 581 TYR A CA 1
ATOM 4577 C C . TYR A 1 581 ? -11.403 -15.250 -19.768 1.00 92.25 581 TYR A C 1
ATOM 4579 O O . TYR A 1 581 ? -11.522 -16.403 -20.190 1.00 92.25 581 TYR A O 1
ATOM 4587 N N . LEU A 1 582 ? -10.316 -14.510 -20.019 1.00 91.94 582 LEU A N 1
ATOM 4588 C CA . LEU A 1 582 ? -9.161 -15.019 -20.764 1.00 91.94 582 LEU A CA 1
ATOM 4589 C C . LEU A 1 582 ? -8.517 -16.210 -20.043 1.00 91.94 582 LEU A C 1
ATOM 4591 O O . LEU A 1 582 ? -8.267 -17.240 -20.665 1.00 91.94 582 LEU A O 1
ATOM 4595 N N . GLY A 1 583 ? -8.323 -16.121 -18.727 1.00 91.88 583 GLY A N 1
ATOM 4596 C CA . GLY A 1 583 ? -7.823 -17.220 -17.904 1.00 91.88 583 GLY A CA 1
ATOM 4597 C C . GLY A 1 583 ? -8.740 -18.444 -17.931 1.00 91.88 583 GLY A C 1
ATOM 4598 O O . GLY A 1 583 ? -8.268 -19.564 -18.117 1.00 91.88 583 GLY A O 1
ATOM 4599 N N . ALA A 1 584 ? -10.055 -18.249 -17.831 1.00 91.25 584 ALA A N 1
ATOM 4600 C CA . ALA A 1 584 ? -11.036 -19.327 -17.900 1.00 91.25 584 ALA A CA 1
ATOM 4601 C C . ALA A 1 584 ? -11.007 -20.045 -19.259 1.00 91.25 584 ALA A C 1
ATOM 4603 O O . ALA A 1 584 ? -11.138 -21.268 -19.296 1.00 91.25 584 ALA A O 1
ATOM 4604 N N . SER A 1 585 ? -10.761 -19.316 -20.358 1.00 89.88 585 SER A N 1
ATOM 4605 C CA . SER A 1 585 ? -10.638 -19.897 -21.706 1.00 89.88 585 SER A CA 1
ATOM 4606 C C . SER A 1 585 ? -9.456 -20.866 -21.856 1.00 89.88 585 SER A C 1
ATOM 4608 O O . SER A 1 585 ? -9.501 -21.765 -22.692 1.00 89.88 585 SER A O 1
ATOM 4610 N N . ILE A 1 586 ? -8.431 -20.734 -21.005 1.00 91.69 586 ILE A N 1
ATOM 4611 C CA . ILE A 1 586 ? -7.270 -21.636 -20.938 1.00 91.69 586 ILE A CA 1
ATOM 4612 C C . ILE A 1 586 ? -7.290 -22.547 -19.697 1.00 91.69 586 ILE A C 1
ATOM 4614 O O . ILE A 1 586 ? -6.294 -23.207 -19.407 1.00 91.69 586 ILE A O 1
ATOM 4618 N N . GLY A 1 587 ? -8.411 -22.601 -18.966 1.00 88.38 587 GLY A N 1
ATOM 4619 C CA . GLY A 1 587 ? -8.617 -23.502 -17.827 1.00 88.38 587 GLY A CA 1
ATOM 4620 C C . GLY A 1 587 ? -8.095 -23.009 -16.470 1.00 88.38 587 GLY A C 1
ATOM 4621 O O . GLY A 1 587 ? -7.949 -23.817 -15.555 1.00 88.38 587 GLY A O 1
ATOM 4622 N N . MET A 1 588 ? -7.813 -21.714 -16.302 1.00 92.25 588 MET A N 1
ATOM 4623 C CA . MET A 1 588 ? -7.392 -21.140 -15.015 1.00 92.25 588 MET A CA 1
ATOM 4624 C C . MET A 1 588 ? -8.584 -20.806 -14.106 1.00 92.25 588 MET A C 1
ATOM 4626 O O . MET A 1 588 ? -9.649 -20.396 -14.570 1.00 92.25 588 MET A O 1
ATOM 4630 N N . ARG A 1 589 ? -8.387 -20.931 -12.786 1.00 88.88 589 ARG A N 1
ATOM 4631 C CA . ARG A 1 589 ? -9.323 -20.416 -11.769 1.00 88.88 589 ARG A CA 1
ATOM 4632 C C . ARG A 1 589 ? -9.071 -18.928 -11.529 1.00 88.88 589 ARG A C 1
ATOM 4634 O O . ARG A 1 589 ? -7.943 -18.462 -11.672 1.00 88.88 589 ARG A O 1
ATOM 4641 N N . GLU A 1 590 ? -10.084 -18.198 -11.074 1.00 86.94 590 GLU A N 1
ATOM 4642 C CA . GLU A 1 590 ? -9.995 -16.752 -10.804 1.00 86.94 590 GLU A CA 1
ATOM 4643 C C . GLU A 1 590 ? -8.866 -16.389 -9.823 1.00 86.94 590 GLU A C 1
ATOM 4645 O O . GLU A 1 590 ? -8.098 -15.461 -10.075 1.00 86.94 590 GLU A O 1
ATOM 4650 N N . SER A 1 591 ? -8.689 -17.174 -8.755 1.00 86.31 591 SER A N 1
ATOM 4651 C CA . SER A 1 591 ? -7.595 -16.987 -7.791 1.00 86.31 591 SER A CA 1
ATOM 4652 C C . SER A 1 591 ? -6.207 -17.146 -8.417 1.00 86.31 591 SER A C 1
ATOM 4654 O O . SER A 1 591 ? -5.254 -16.493 -7.996 1.00 86.31 591 SER A O 1
ATOM 4656 N N . ASP A 1 592 ? -6.079 -18.026 -9.411 1.00 89.25 592 ASP A N 1
ATOM 4657 C CA . ASP A 1 592 ? -4.809 -18.293 -10.088 1.00 89.25 592 ASP A CA 1
ATOM 4658 C C . ASP A 1 592 ? -4.503 -17.199 -11.122 1.00 89.25 592 ASP A C 1
ATOM 4660 O O . ASP A 1 592 ? -3.339 -16.866 -11.328 1.00 89.25 592 ASP A O 1
ATOM 4664 N N . VAL A 1 593 ? -5.538 -16.591 -11.717 1.00 92.19 593 VAL A N 1
ATOM 4665 C CA . VAL A 1 593 ? -5.406 -15.416 -12.593 1.00 92.19 593 VAL A CA 1
ATOM 4666 C C . VAL A 1 593 ? -4.880 -14.219 -11.809 1.00 92.19 593 VAL A C 1
ATOM 4668 O O . VAL A 1 593 ? -3.922 -13.598 -12.251 1.00 92.19 593 VAL A O 1
ATOM 4671 N N . LEU A 1 594 ? -5.428 -13.921 -10.627 1.00 91.69 594 LEU A N 1
ATOM 4672 C CA . LEU A 1 594 ? -4.934 -12.812 -9.796 1.00 91.69 594 LEU A CA 1
ATOM 4673 C C . LEU A 1 594 ? -3.467 -13.001 -9.384 1.00 91.69 594 LEU A C 1
ATOM 4675 O O . LEU A 1 594 ? -2.673 -12.066 -9.467 1.00 91.69 594 LEU A O 1
ATOM 4679 N N . LYS A 1 595 ? -3.075 -14.226 -9.010 1.00 89.94 595 LYS A N 1
ATOM 4680 C CA . LYS A 1 595 ? -1.667 -14.559 -8.733 1.00 89.94 595 LYS A CA 1
ATOM 4681 C C . LYS A 1 595 ? -0.782 -14.362 -9.965 1.00 89.94 595 LYS A C 1
ATOM 4683 O O . LYS A 1 595 ? 0.297 -13.787 -9.841 1.00 89.94 595 LYS A O 1
ATOM 4688 N N . ALA A 1 596 ? -1.253 -14.787 -11.138 1.00 91.31 596 ALA A N 1
ATOM 4689 C CA . ALA A 1 596 ? -0.542 -14.584 -12.395 1.00 91.31 596 ALA A CA 1
ATOM 4690 C C . ALA A 1 596 ? -0.388 -13.092 -12.722 1.00 91.31 596 ALA A C 1
ATOM 4692 O O . ALA A 1 596 ? 0.713 -12.662 -13.036 1.00 91.31 596 ALA A O 1
ATOM 4693 N N . LEU A 1 597 ? -1.444 -12.282 -12.592 1.00 92.50 597 LEU A N 1
ATOM 4694 C CA . LEU A 1 597 ? -1.389 -10.836 -12.834 1.00 92.50 597 LEU A CA 1
ATOM 4695 C C . LEU A 1 597 ? -0.392 -10.138 -11.899 1.00 92.50 597 LEU A C 1
ATOM 4697 O O . LEU A 1 597 ? 0.434 -9.358 -12.367 1.00 92.50 597 LEU A O 1
ATOM 4701 N N . ASN A 1 598 ? -0.399 -10.472 -10.606 1.00 89.00 598 ASN A N 1
ATOM 4702 C CA . ASN A 1 598 ? 0.583 -9.947 -9.655 1.00 89.00 598 ASN A CA 1
ATOM 4703 C C . ASN A 1 598 ? 2.016 -10.328 -10.048 1.00 89.00 598 ASN A C 1
ATOM 4705 O O . ASN A 1 598 ? 2.906 -9.484 -10.042 1.00 89.00 598 ASN A O 1
ATOM 4709 N N . HIS A 1 599 ? 2.246 -11.576 -10.454 1.00 86.50 599 HIS A N 1
ATOM 4710 C CA . HIS A 1 599 ? 3.560 -12.016 -10.917 1.00 86.50 599 HIS A CA 1
ATOM 4711 C C . HIS A 1 599 ? 4.001 -11.315 -12.216 1.00 86.50 599 HIS A C 1
ATOM 4713 O O . HIS A 1 599 ? 5.149 -10.884 -12.345 1.00 86.50 599 HIS A O 1
ATOM 4719 N N . LEU A 1 600 ? 3.089 -11.144 -13.177 1.00 87.75 600 LEU A N 1
ATOM 4720 C CA . LEU A 1 600 ? 3.353 -10.410 -14.417 1.00 87.75 600 LEU A CA 1
ATOM 4721 C C . LEU A 1 600 ? 3.663 -8.930 -14.143 1.00 87.75 600 LEU A C 1
ATOM 4723 O O . LEU A 1 600 ? 4.504 -8.348 -14.827 1.00 87.75 600 LEU A O 1
ATOM 4727 N N . HIS A 1 601 ? 3.037 -8.328 -13.129 1.00 87.75 601 HIS A N 1
ATOM 4728 C CA . HIS A 1 601 ? 3.367 -6.978 -12.679 1.00 87.75 601 HIS A CA 1
ATOM 4729 C C . HIS A 1 601 ? 4.771 -6.903 -12.063 1.00 87.75 601 HIS A C 1
ATOM 4731 O O . HIS A 1 601 ? 5.567 -6.051 -12.461 1.00 87.75 601 HIS A O 1
ATOM 4737 N N . MET A 1 602 ? 5.119 -7.837 -11.170 1.00 83.06 602 MET A N 1
ATOM 4738 C CA . MET A 1 602 ? 6.447 -7.892 -10.537 1.00 83.06 602 MET A CA 1
ATOM 4739 C C . MET A 1 602 ? 7.576 -8.101 -11.555 1.00 83.06 602 MET A C 1
ATOM 4741 O O . MET A 1 602 ? 8.627 -7.470 -11.457 1.00 83.06 602 MET A O 1
ATOM 4745 N N . THR A 1 603 ? 7.340 -8.922 -12.583 1.00 79.94 603 THR A N 1
ATOM 4746 C CA . THR A 1 603 ? 8.293 -9.145 -13.689 1.00 79.94 603 THR A CA 1
ATOM 4747 C C . THR A 1 603 ? 8.320 -8.007 -14.718 1.00 79.94 603 THR A C 1
ATOM 4749 O O . THR A 1 603 ? 9.125 -8.039 -15.645 1.00 79.94 603 THR A O 1
ATOM 4752 N N . GLY A 1 604 ? 7.477 -6.977 -14.563 1.00 81.44 604 GLY A N 1
ATOM 4753 C CA . GLY A 1 604 ? 7.424 -5.817 -15.457 1.00 81.44 604 GLY A CA 1
ATOM 4754 C C . GLY A 1 604 ? 6.790 -6.100 -16.820 1.00 81.44 604 GLY A C 1
ATOM 4755 O O . GLY A 1 604 ? 7.011 -5.343 -17.759 1.00 81.44 604 GLY A O 1
ATOM 4756 N N . GLN A 1 605 ? 6.018 -7.180 -16.952 1.00 84.50 605 GLN A N 1
ATOM 4757 C CA . GLN A 1 605 ? 5.342 -7.535 -18.200 1.00 84.50 605 GLN A CA 1
ATOM 4758 C C . GLN A 1 605 ? 4.031 -6.777 -18.418 1.00 84.50 605 GLN A C 1
ATOM 4760 O O . GLN A 1 605 ? 3.635 -6.620 -19.569 1.00 84.50 605 GLN A O 1
ATOM 4765 N N . ILE A 1 606 ? 3.370 -6.357 -17.337 1.00 89.38 606 ILE A N 1
ATOM 4766 C CA . ILE A 1 606 ? 2.129 -5.567 -17.321 1.00 89.38 606 ILE A CA 1
ATOM 4767 C C . ILE A 1 606 ? 2.186 -4.547 -16.171 1.00 89.38 606 ILE A C 1
ATOM 4769 O O . ILE A 1 606 ? 3.035 -4.658 -15.282 1.00 89.38 606 ILE A O 1
ATOM 4773 N N . LEU A 1 607 ? 1.255 -3.591 -16.132 1.00 88.75 607 LEU A N 1
ATOM 4774 C CA . LEU A 1 607 ? 1.006 -2.783 -14.928 1.00 88.75 607 LEU A CA 1
ATOM 4775 C C . LEU A 1 607 ? -0.328 -3.177 -14.295 1.00 88.75 607 LEU A C 1
ATOM 4777 O O . LEU A 1 607 ? -1.359 -3.177 -14.970 1.00 88.75 607 LEU A O 1
ATOM 4781 N N . PHE A 1 608 ? -0.296 -3.502 -13.003 1.00 91.56 608 PHE A N 1
ATOM 4782 C CA . PHE A 1 608 ? -1.469 -3.897 -12.231 1.00 91.56 608 PHE A CA 1
ATOM 4783 C C . PHE A 1 608 ? -1.285 -3.497 -10.761 1.00 91.56 608 PHE A C 1
ATOM 4785 O O . PHE A 1 608 ? -0.488 -4.102 -10.048 1.00 91.56 608 PHE A O 1
ATOM 4792 N N . TYR A 1 609 ? -2.016 -2.470 -10.316 1.00 88.75 609 TYR A N 1
ATOM 4793 C CA . TYR A 1 609 ? -1.932 -1.931 -8.953 1.00 88.75 609 TYR A CA 1
ATOM 4794 C C . TYR A 1 609 ? -3.208 -2.252 -8.174 1.00 88.75 609 TYR A C 1
ATOM 4796 O O . TYR A 1 609 ? -4.078 -1.403 -8.006 1.00 88.75 609 TYR A O 1
ATOM 4804 N N . SER A 1 610 ? -3.305 -3.483 -7.666 1.00 88.50 610 SER A N 1
ATOM 4805 C CA . SER A 1 610 ? -4.502 -3.955 -6.955 1.00 88.50 610 SER A CA 1
ATOM 4806 C C . SER A 1 610 ? -4.759 -3.270 -5.605 1.00 88.50 610 SER A C 1
ATOM 4808 O O . SER A 1 610 ? -5.841 -3.401 -5.050 1.00 88.50 610 SER A O 1
ATOM 4810 N N . HIS A 1 611 ? -3.749 -2.604 -5.040 1.00 84.25 611 HIS A N 1
ATOM 4811 C CA . HIS A 1 611 ? -3.789 -1.970 -3.717 1.00 84.25 611 HIS A CA 1
ATOM 4812 C C . HIS A 1 611 ? -4.100 -0.467 -3.777 1.00 84.25 611 HIS A C 1
ATOM 4814 O O . HIS A 1 611 ? -4.325 0.150 -2.738 1.00 84.25 611 HIS A O 1
ATOM 4820 N N . ILE A 1 612 ? -4.095 0.136 -4.971 1.00 86.31 612 ILE A N 1
ATOM 4821 C CA . ILE A 1 612 ? -4.344 1.569 -5.145 1.00 86.31 612 ILE A CA 1
ATOM 4822 C C . ILE A 1 612 ? -5.820 1.776 -5.455 1.00 86.31 612 ILE A C 1
ATOM 4824 O O . ILE A 1 612 ? -6.350 1.207 -6.411 1.00 86.31 612 ILE A O 1
ATOM 4828 N N . ARG A 1 613 ? -6.470 2.641 -4.670 1.00 85.12 613 ARG A N 1
ATOM 4829 C CA . ARG A 1 613 ? -7.891 2.936 -4.842 1.00 85.12 613 ARG A CA 1
ATOM 4830 C C . ARG A 1 613 ? -8.185 3.496 -6.231 1.00 85.12 613 ARG A C 1
ATOM 4832 O O . ARG A 1 613 ? -7.561 4.467 -6.647 1.00 85.12 613 ARG A O 1
ATOM 4839 N N . GLY A 1 614 ? -9.160 2.921 -6.924 1.00 87.56 614 GLY A N 1
ATOM 4840 C CA . GLY A 1 614 ? -9.513 3.273 -8.296 1.00 87.56 614 GLY A CA 1
ATOM 4841 C C . GLY A 1 614 ? -8.648 2.598 -9.363 1.00 87.56 614 GLY A C 1
ATOM 4842 O O . GLY A 1 614 ? -8.924 2.809 -10.537 1.00 87.56 614 GLY A O 1
ATOM 4843 N N . MET A 1 615 ? -7.638 1.802 -8.993 1.00 90.75 615 MET A N 1
ATOM 4844 C CA . MET A 1 615 ? -6.796 1.017 -9.909 1.00 90.75 615 MET A CA 1
ATOM 4845 C C . MET A 1 615 ? -7.010 -0.497 -9.768 1.00 90.75 615 MET A C 1
ATOM 4847 O O . MET A 1 615 ? -6.452 -1.256 -10.560 1.00 90.75 615 MET A O 1
ATOM 4851 N N . GLU A 1 616 ? -7.818 -0.940 -8.800 1.00 91.50 616 GLU A N 1
ATOM 4852 C CA . GLU A 1 616 ? -7.883 -2.332 -8.338 1.00 91.50 616 GLU A CA 1
ATOM 4853 C C . GLU A 1 616 ? -8.299 -3.308 -9.440 1.00 91.50 616 GLU A C 1
ATOM 4855 O O . GLU A 1 616 ? -7.811 -4.435 -9.503 1.00 91.50 616 GLU A O 1
ATOM 4860 N N . ASP A 1 617 ? -9.164 -2.836 -10.337 1.00 91.12 617 ASP A N 1
ATOM 4861 C CA . ASP A 1 617 ? -9.718 -3.605 -11.445 1.00 91.12 617 ASP A CA 1
ATOM 4862 C C . ASP A 1 617 ? -9.028 -3.333 -12.790 1.00 91.12 617 ASP A C 1
ATOM 4864 O O . ASP A 1 617 ? -9.456 -3.892 -13.798 1.00 91.12 617 ASP A O 1
ATOM 4868 N N . MET A 1 618 ? -7.983 -2.498 -12.853 1.00 92.62 618 MET A N 1
ATOM 4869 C CA . MET A 1 618 ? -7.351 -2.087 -14.114 1.00 92.62 618 MET A CA 1
ATOM 4870 C C . MET A 1 618 ? -6.012 -2.781 -14.374 1.00 92.62 618 MET A C 1
ATOM 4872 O O . MET A 1 618 ? -5.053 -2.639 -13.619 1.00 92.62 618 MET A O 1
ATOM 4876 N N . VAL A 1 619 ? -5.921 -3.462 -15.517 1.00 93.00 619 VAL A N 1
ATOM 4877 C CA . VAL A 1 619 ? -4.707 -4.115 -16.019 1.00 93.00 619 VAL A CA 1
ATOM 4878 C C . VAL A 1 619 ? -4.253 -3.422 -17.298 1.00 93.00 619 VAL A C 1
ATOM 4880 O O . VAL A 1 619 ? -5.007 -3.370 -18.266 1.00 93.00 619 VAL A O 1
ATOM 4883 N N . PHE A 1 620 ? -3.018 -2.927 -17.343 1.00 91.19 620 PHE A N 1
ATOM 4884 C CA . PHE A 1 620 ? -2.442 -2.322 -18.548 1.00 91.19 620 PHE A CA 1
ATOM 4885 C C . PHE A 1 620 ? -1.495 -3.326 -19.224 1.00 91.19 620 PHE A C 1
ATOM 4887 O O . PHE A 1 620 ? -0.451 -3.641 -18.641 1.00 91.19 620 PHE A O 1
ATOM 4894 N N . PRO A 1 621 ? -1.840 -3.844 -20.425 1.00 89.44 621 PRO A N 1
ATOM 4895 C CA . PRO A 1 621 ? -1.033 -4.846 -21.128 1.00 89.44 621 PRO A CA 1
ATOM 4896 C C . PRO A 1 621 ? 0.368 -4.360 -21.495 1.00 89.44 621 PRO A C 1
ATOM 4898 O O . PRO A 1 621 ? 1.312 -5.144 -21.465 1.00 89.44 621 PRO A O 1
ATOM 4901 N N . ASP A 1 622 ? 0.489 -3.076 -21.835 1.00 85.25 622 ASP A N 1
ATOM 4902 C CA . ASP A 1 622 ? 1.751 -2.433 -22.181 1.00 85.25 622 ASP A CA 1
ATOM 4903 C C . ASP A 1 622 ? 2.177 -1.459 -21.069 1.00 85.25 622 ASP A C 1
ATOM 4905 O O . ASP A 1 622 ? 1.580 -0.388 -20.916 1.00 85.25 622 ASP A O 1
ATOM 4909 N N . PRO A 1 623 ? 3.233 -1.782 -20.304 1.00 80.25 623 PRO A N 1
ATOM 4910 C CA . PRO A 1 623 ? 3.771 -0.892 -19.286 1.00 80.25 623 PRO A CA 1
ATOM 4911 C C . PRO A 1 623 ? 4.296 0.446 -19.815 1.00 80.25 623 PRO A C 1
ATOM 4913 O O . PRO A 1 623 ? 4.433 1.397 -19.046 1.00 80.25 623 PRO A O 1
ATOM 4916 N N . THR A 1 624 ? 4.587 0.567 -21.113 1.00 78.69 624 THR A N 1
ATOM 4917 C CA . THR A 1 624 ? 5.091 1.819 -21.693 1.00 78.69 624 THR A CA 1
ATOM 4918 C C . THR A 1 624 ? 4.014 2.895 -21.845 1.00 78.69 624 THR A C 1
ATOM 4920 O O . THR A 1 624 ? 4.327 4.068 -22.078 1.00 78.69 624 THR A O 1
ATOM 4923 N N . ILE A 1 625 ? 2.743 2.553 -21.619 1.00 80.25 625 ILE A N 1
ATOM 4924 C CA . ILE A 1 625 ? 1.635 3.503 -21.697 1.00 80.25 625 ILE A CA 1
ATOM 4925 C C . ILE A 1 625 ? 1.779 4.653 -20.693 1.00 80.25 625 ILE A C 1
ATOM 4927 O O . ILE A 1 625 ? 1.615 5.823 -21.048 1.00 80.25 625 ILE A O 1
ATOM 4931 N N . ILE A 1 626 ? 2.196 4.344 -19.461 1.00 76.75 626 ILE A N 1
ATOM 4932 C CA . ILE A 1 626 ? 2.428 5.356 -18.428 1.00 76.75 626 ILE A CA 1
ATOM 4933 C C . ILE A 1 626 ? 3.640 6.224 -18.776 1.00 76.75 626 ILE A C 1
ATOM 4935 O O . ILE A 1 626 ? 3.625 7.441 -18.591 1.00 76.75 626 ILE A O 1
ATOM 4939 N N . LEU A 1 627 ? 4.663 5.612 -19.383 1.00 75.56 627 LEU A N 1
ATOM 4940 C CA . LEU A 1 627 ? 5.858 6.305 -19.853 1.00 75.56 627 LEU A CA 1
ATOM 4941 C C . LEU A 1 627 ? 5.518 7.311 -20.946 1.00 75.56 627 LEU A C 1
ATOM 4943 O O . LEU A 1 627 ? 6.104 8.389 -20.987 1.00 75.56 627 LEU A O 1
ATOM 4947 N N . THR A 1 628 ? 4.570 6.976 -21.817 1.00 76.94 628 THR A N 1
ATOM 4948 C CA . THR A 1 628 ? 4.136 7.853 -22.907 1.00 76.94 628 THR A CA 1
ATOM 4949 C C . THR A 1 628 ? 3.496 9.133 -22.377 1.00 76.94 628 THR A C 1
ATOM 4951 O O . THR A 1 628 ? 3.785 10.212 -22.896 1.00 76.94 628 THR A O 1
ATOM 4954 N N . LEU A 1 629 ? 2.696 9.041 -21.311 1.00 79.56 629 LEU A N 1
ATOM 4955 C CA . LEU A 1 629 ? 2.119 10.211 -20.642 1.00 79.56 629 LEU A CA 1
ATOM 4956 C C . LEU A 1 629 ? 3.178 11.005 -19.878 1.00 79.56 629 LEU A C 1
ATOM 4958 O O . LEU A 1 629 ? 3.315 12.216 -20.058 1.00 79.56 629 LEU A O 1
ATOM 4962 N N . PHE A 1 630 ? 3.975 10.319 -19.063 1.00 76.31 630 PHE A N 1
ATOM 4963 C CA . PHE A 1 630 ? 4.981 10.958 -18.226 1.00 76.31 630 PHE A CA 1
ATOM 4964 C C . PHE A 1 630 ? 6.058 11.679 -19.034 1.00 76.31 630 PHE A C 1
ATOM 4966 O O . PHE A 1 630 ? 6.427 12.793 -18.683 1.00 76.31 630 PHE A O 1
ATOM 4973 N N . LYS A 1 631 ? 6.486 11.129 -20.178 1.00 77.19 631 LYS A N 1
ATOM 4974 C CA . LYS A 1 631 ? 7.419 11.795 -21.104 1.00 77.19 631 LYS A CA 1
ATOM 4975 C C . LYS A 1 631 ? 6.881 13.090 -21.709 1.00 77.19 631 LYS A C 1
ATOM 4977 O O . LYS A 1 631 ? 7.673 13.820 -22.305 1.00 77.19 631 LYS A O 1
ATOM 4982 N N . ARG A 1 632 ? 5.574 13.351 -21.648 1.00 80.31 632 ARG A N 1
ATOM 4983 C CA . ARG A 1 632 ? 4.952 14.566 -22.198 1.00 80.31 632 ARG A CA 1
ATOM 4984 C C . ARG A 1 632 ? 4.714 15.628 -21.131 1.00 80.31 632 ARG A C 1
ATOM 4986 O O . ARG A 1 632 ? 4.845 16.804 -21.447 1.00 80.31 632 ARG A O 1
ATOM 4993 N N . ILE A 1 633 ? 4.411 15.211 -19.901 1.00 79.44 633 ILE A N 1
ATOM 4994 C CA . ILE A 1 633 ? 4.112 16.111 -18.777 1.00 79.44 633 ILE A CA 1
ATOM 4995 C C . ILE A 1 633 ? 5.381 16.447 -17.984 1.00 79.44 633 ILE A C 1
ATOM 4997 O O . ILE A 1 633 ? 5.695 17.615 -17.802 1.00 79.44 633 ILE A O 1
ATOM 5001 N N . PHE A 1 634 ? 6.141 15.433 -17.566 1.00 79.06 634 PHE A N 1
ATOM 5002 C CA . PHE A 1 634 ? 7.302 15.588 -16.690 1.00 79.06 634 PHE A CA 1
ATOM 5003 C C . PHE A 1 634 ? 8.574 15.534 -17.534 1.00 79.06 634 PHE A C 1
ATOM 5005 O O . PHE A 1 634 ? 9.042 14.456 -17.911 1.00 79.06 634 PHE A O 1
ATOM 5012 N N . ARG A 1 635 ? 9.120 16.696 -17.915 1.00 78.88 635 ARG A N 1
ATOM 5013 C CA . ARG A 1 635 ? 10.281 16.781 -18.817 1.00 78.88 635 ARG A CA 1
ATOM 5014 C C . ARG A 1 635 ? 11.338 17.752 -18.320 1.00 78.88 635 ARG A C 1
ATOM 5016 O O . ARG A 1 635 ? 11.047 18.896 -18.011 1.00 78.88 635 ARG A O 1
ATOM 5023 N N . HIS A 1 636 ? 12.597 17.337 -18.401 1.00 78.12 636 HIS A N 1
ATOM 5024 C CA . HIS A 1 636 ? 13.729 18.227 -18.129 1.00 78.12 636 HIS A CA 1
ATOM 5025 C C . HIS A 1 636 ? 13.862 19.381 -19.149 1.00 78.12 636 HIS A C 1
ATOM 5027 O O . HIS A 1 636 ? 14.428 20.418 -18.824 1.00 78.12 636 HIS A O 1
ATOM 5033 N N . ASP A 1 637 ? 13.353 19.215 -20.379 1.00 79.69 637 ASP A N 1
ATOM 5034 C CA . ASP A 1 637 ? 13.334 20.238 -21.438 1.00 79.69 637 ASP A CA 1
ATOM 5035 C C . ASP A 1 637 ? 11.937 20.852 -21.652 1.00 79.69 637 ASP A C 1
ATOM 5037 O O . ASP A 1 637 ? 11.643 21.345 -22.745 1.00 79.69 637 ASP A O 1
ATOM 5041 N N . LEU A 1 638 ? 11.065 20.805 -20.633 1.00 83.62 638 LEU A N 1
ATOM 5042 C CA . LEU A 1 638 ? 9.655 21.186 -20.749 1.00 83.62 638 LEU A CA 1
ATOM 5043 C C . LEU A 1 638 ? 9.435 22.569 -21.395 1.00 83.62 638 LEU A C 1
ATOM 5045 O O . LEU A 1 638 ? 8.664 22.618 -22.354 1.00 83.62 638 LEU A O 1
ATOM 5049 N N . PRO A 1 639 ? 10.132 23.661 -21.009 1.00 83.44 639 PRO A N 1
ATOM 5050 C CA . PRO A 1 639 ? 9.917 24.970 -21.637 1.00 83.44 639 PRO A CA 1
ATOM 5051 C C . PRO A 1 639 ? 10.173 24.949 -23.150 1.00 83.44 639 PRO A C 1
ATOM 5053 O O . PRO A 1 639 ? 9.335 25.371 -23.945 1.00 83.44 639 PRO A O 1
ATOM 5056 N N . GLY A 1 640 ? 11.294 24.351 -23.571 1.00 84.88 640 GLY A N 1
ATOM 5057 C CA . GLY A 1 640 ? 11.634 24.224 -24.987 1.00 84.88 640 GLY A CA 1
ATOM 5058 C C . GLY A 1 640 ? 10.694 23.286 -25.750 1.00 84.88 640 GLY A C 1
ATOM 5059 O O . GLY A 1 640 ? 10.483 23.469 -26.949 1.00 84.88 640 GLY A O 1
ATOM 5060 N N . TYR A 1 641 ? 10.124 22.278 -25.085 1.00 86.19 641 TYR A N 1
ATOM 5061 C CA . TYR A 1 641 ? 9.108 21.397 -25.660 1.00 86.19 641 TYR A CA 1
ATOM 5062 C C . TYR A 1 641 ? 7.774 22.121 -25.878 1.00 86.19 641 TYR A C 1
ATOM 5064 O O . TYR A 1 641 ? 7.211 22.034 -26.972 1.00 86.19 641 TYR A O 1
ATOM 5072 N N . LEU A 1 642 ? 7.314 22.893 -24.891 1.00 89.31 642 LEU A N 1
ATOM 5073 C CA . LEU A 1 642 ? 6.094 23.696 -24.988 1.00 89.31 642 LEU A CA 1
ATOM 5074 C C . LEU A 1 642 ? 6.212 24.764 -26.086 1.00 89.31 642 LEU A C 1
ATOM 5076 O O . LEU A 1 642 ? 5.272 24.942 -26.859 1.00 89.31 642 LEU A O 1
ATOM 5080 N N . ASP A 1 643 ? 7.384 25.381 -26.256 1.00 87.25 643 ASP A N 1
ATOM 5081 C CA . ASP A 1 643 ? 7.643 26.315 -27.361 1.00 87.25 643 ASP A CA 1
ATOM 5082 C C . ASP A 1 643 ? 7.527 25.658 -28.744 1.00 87.25 643 ASP A C 1
ATOM 5084 O O . ASP A 1 643 ? 7.039 26.273 -29.699 1.00 87.25 643 ASP A O 1
ATOM 5088 N N . ARG A 1 644 ? 7.967 24.399 -28.883 1.00 89.25 644 ARG A N 1
ATOM 5089 C CA . ARG A 1 644 ? 7.812 23.639 -30.136 1.00 89.25 644 ARG A CA 1
ATOM 5090 C C . ARG A 1 644 ? 6.341 23.355 -30.429 1.00 89.25 644 ARG A C 1
ATOM 5092 O O . ARG A 1 644 ? 5.920 23.541 -31.570 1.00 89.25 644 ARG A O 1
ATOM 5099 N N . ILE A 1 645 ? 5.560 22.979 -29.413 1.00 88.69 645 ILE A N 1
ATOM 5100 C CA . ILE A 1 645 ? 4.107 22.797 -29.548 1.00 88.69 645 ILE A CA 1
ATOM 5101 C C . ILE A 1 645 ? 3.458 24.121 -29.954 1.00 88.69 645 ILE A C 1
ATOM 5103 O O . ILE A 1 645 ? 2.749 24.165 -30.957 1.00 88.69 645 ILE A O 1
ATOM 5107 N N . ALA A 1 646 ? 3.769 25.218 -29.262 1.00 89.19 646 ALA A N 1
ATOM 5108 C CA . ALA A 1 646 ? 3.216 26.538 -29.551 1.00 89.19 646 ALA A CA 1
ATOM 5109 C C . ALA A 1 646 ? 3.458 26.973 -31.008 1.00 89.19 646 ALA A C 1
ATOM 5111 O O . ALA A 1 646 ? 2.573 27.556 -31.629 1.00 89.19 646 ALA A O 1
ATOM 5112 N N . LYS A 1 647 ? 4.628 26.655 -31.580 1.00 89.19 647 LYS A N 1
ATOM 5113 C CA . LYS A 1 647 ? 4.958 26.934 -32.992 1.00 89.19 647 LYS A CA 1
ATOM 5114 C C . LYS A 1 647 ? 4.170 26.088 -33.996 1.00 89.19 647 LYS A C 1
ATOM 5116 O O . LYS A 1 647 ? 4.016 26.519 -35.132 1.00 89.19 647 LYS A O 1
ATOM 5121 N N . SER A 1 648 ? 3.699 24.908 -33.595 1.00 88.31 648 SER A N 1
ATOM 5122 C CA . SER A 1 648 ? 2.906 24.007 -34.445 1.00 88.31 648 SER A CA 1
ATOM 5123 C C . SER A 1 648 ? 1.401 24.309 -34.441 1.00 88.31 648 SER A C 1
ATOM 5125 O O . SER A 1 648 ? 0.673 23.806 -35.293 1.00 88.31 648 SER A O 1
ATOM 5127 N N . LEU A 1 649 ? 0.930 25.131 -33.498 1.00 89.62 649 LEU A N 1
ATOM 5128 C CA . LEU A 1 649 ? -0.477 25.503 -33.360 1.00 89.62 649 LEU A CA 1
ATOM 5129 C C . LEU A 1 649 ? -0.856 26.674 -34.279 1.00 89.62 649 LEU A C 1
ATOM 5131 O O . LEU A 1 649 ? -0.029 27.519 -34.625 1.00 89.62 649 LEU A O 1
ATOM 5135 N N . SER A 1 650 ? -2.144 26.761 -34.631 1.00 88.06 650 SER A N 1
ATOM 5136 C CA . SER A 1 650 ? -2.696 27.927 -35.331 1.00 88.06 650 SER A CA 1
ATOM 5137 C C . SER A 1 650 ? -2.578 29.192 -34.477 1.00 88.06 650 SER A C 1
ATOM 5139 O O . SER A 1 650 ? -2.518 29.122 -33.251 1.00 88.06 650 SER A O 1
ATOM 5141 N N . GLU A 1 651 ? -2.584 30.370 -35.102 1.00 83.88 651 GLU A N 1
ATOM 5142 C CA . GLU A 1 651 ? -2.342 31.638 -34.403 1.00 83.88 651 GLU A CA 1
ATOM 5143 C C . GLU A 1 651 ? -3.315 31.885 -33.235 1.00 83.88 651 GLU A C 1
ATOM 5145 O O . GLU A 1 651 ? -2.884 32.234 -32.136 1.00 83.88 651 GLU A O 1
ATOM 5150 N N . HIS A 1 652 ? -4.606 31.596 -33.429 1.00 81.69 652 HIS A N 1
ATOM 5151 C CA . HIS A 1 652 ? -5.623 31.686 -32.377 1.00 81.69 652 HIS A CA 1
ATOM 5152 C C . HIS A 1 652 ? -5.393 30.668 -31.243 1.00 81.69 652 HIS A C 1
ATOM 5154 O O . HIS A 1 652 ? -5.477 31.016 -30.065 1.00 81.69 652 HIS A O 1
ATOM 5160 N N . ALA A 1 653 ? -5.079 29.411 -31.578 1.00 85.38 653 ALA A N 1
ATOM 5161 C CA . ALA A 1 653 ? -4.816 28.368 -30.584 1.00 85.38 653 ALA A CA 1
ATOM 5162 C C . ALA A 1 653 ? -3.519 28.632 -29.803 1.00 85.38 653 ALA A C 1
ATOM 5164 O O . ALA A 1 653 ? -3.457 28.368 -28.605 1.00 85.38 653 ALA A O 1
ATOM 5165 N N . ARG A 1 654 ? -2.511 29.219 -30.455 1.00 89.50 654 ARG A N 1
ATOM 5166 C CA . ARG A 1 654 ? -1.227 29.582 -29.854 1.00 89.50 654 ARG A CA 1
ATOM 5167 C C . ARG A 1 654 ? -1.386 30.624 -28.751 1.00 89.50 654 ARG A C 1
ATOM 5169 O O . ARG A 1 654 ? -0.794 30.456 -27.696 1.00 89.50 654 ARG A O 1
ATOM 5176 N N . VAL A 1 655 ? -2.210 31.657 -28.952 1.00 88.06 655 VAL A N 1
ATOM 5177 C CA . VAL A 1 655 ? -2.454 32.687 -27.922 1.00 88.06 655 VAL A CA 1
ATOM 5178 C C . VAL A 1 655 ? -3.084 32.081 -26.667 1.00 88.06 655 VAL A C 1
ATOM 5180 O O . VAL A 1 655 ? -2.649 32.387 -25.556 1.00 88.06 655 VAL A O 1
ATOM 5183 N N . GLN A 1 656 ? -4.085 31.210 -26.829 1.00 88.75 656 GLN A N 1
ATOM 5184 C CA . GLN A 1 656 ? -4.695 30.517 -25.692 1.00 88.75 656 GLN A CA 1
ATOM 5185 C C . GLN A 1 656 ? -3.700 29.560 -25.024 1.00 88.75 656 GLN A C 1
ATOM 5187 O O . GLN A 1 656 ? -3.574 29.571 -23.803 1.00 88.75 656 GLN A O 1
ATOM 5192 N N . PHE A 1 657 ? -2.939 28.799 -25.813 1.00 92.12 657 PHE A N 1
ATOM 5193 C CA . PHE A 1 657 ? -1.934 27.875 -25.298 1.00 92.12 657 PHE A CA 1
ATOM 5194 C C . PHE A 1 657 ? -0.817 28.591 -24.527 1.00 92.12 657 PHE A C 1
ATOM 5196 O O . PHE A 1 657 ? -0.400 28.110 -23.485 1.00 92.12 657 PHE A O 1
ATOM 5203 N N . THR A 1 658 ? -0.370 29.776 -24.956 1.00 89.62 658 THR A N 1
ATOM 5204 C CA . THR A 1 658 ? 0.611 30.571 -24.197 1.00 89.62 658 THR A CA 1
ATOM 5205 C C . THR A 1 658 ? 0.070 31.002 -22.832 1.00 89.62 658 THR A C 1
ATOM 5207 O O . THR A 1 658 ? 0.806 30.952 -21.849 1.00 89.62 658 THR A O 1
ATOM 5210 N N . LYS A 1 659 ? -1.215 31.378 -22.739 1.00 89.00 659 LYS A N 1
ATOM 5211 C CA . LYS A 1 659 ? -1.859 31.670 -21.444 1.00 89.00 659 LYS A CA 1
ATOM 5212 C C . LYS A 1 659 ? -1.923 30.424 -20.564 1.00 89.00 659 LYS A C 1
ATOM 5214 O O . LYS A 1 659 ? -1.592 30.499 -19.386 1.00 89.00 659 LYS A O 1
ATOM 5219 N N . ASP A 1 660 ? -2.307 29.294 -21.153 1.00 90.69 660 ASP A N 1
ATOM 5220 C CA . ASP A 1 660 ? -2.368 28.004 -20.469 1.00 90.69 660 ASP A CA 1
ATOM 5221 C C . ASP A 1 660 ? -0.980 27.575 -19.941 1.00 90.69 660 ASP A C 1
ATOM 5223 O O . ASP A 1 660 ? -0.863 27.137 -18.801 1.00 90.69 660 ASP A O 1
ATOM 5227 N N . VAL A 1 661 ? 0.087 27.762 -20.731 1.00 89.62 661 VAL A N 1
ATOM 5228 C CA . VAL A 1 661 ? 1.484 27.492 -20.338 1.00 89.62 661 VAL A CA 1
ATOM 5229 C C . VAL A 1 661 ? 1.922 28.391 -19.181 1.00 89.62 661 VAL A C 1
ATOM 5231 O O . VAL A 1 661 ? 2.541 27.906 -18.237 1.00 89.62 661 VAL A O 1
ATOM 5234 N N . MET A 1 662 ? 1.599 29.689 -19.222 1.00 86.88 662 MET A N 1
ATOM 5235 C CA . MET A 1 662 ? 1.913 30.603 -18.117 1.00 86.88 662 MET A CA 1
ATOM 5236 C C . MET A 1 662 ? 1.203 30.192 -16.825 1.00 86.88 662 MET A C 1
ATOM 5238 O O . MET A 1 662 ? 1.821 30.221 -15.764 1.00 86.88 662 MET A O 1
ATOM 5242 N N . LEU A 1 663 ? -0.066 29.784 -16.913 1.00 87.38 663 LEU A N 1
ATOM 5243 C CA . LEU A 1 663 ? -0.827 29.286 -15.767 1.00 87.38 663 LEU A CA 1
ATOM 5244 C C . LEU A 1 663 ? -0.203 28.002 -15.200 1.00 87.38 663 LEU A C 1
ATOM 5246 O O . LEU A 1 663 ? -0.030 27.883 -13.991 1.00 87.38 663 LEU A O 1
ATOM 5250 N N . PHE A 1 664 ? 0.197 27.072 -16.070 1.00 88.12 664 PHE A N 1
ATOM 5251 C CA . PHE A 1 664 ? 0.831 25.820 -15.667 1.00 88.12 664 PHE A CA 1
ATOM 5252 C C . PHE A 1 664 ? 2.178 26.046 -14.967 1.00 88.12 664 PHE A C 1
ATOM 5254 O O . PHE A 1 664 ? 2.403 25.500 -13.896 1.00 88.12 664 PHE A O 1
ATOM 5261 N N . LEU A 1 665 ? 3.054 26.886 -15.525 1.00 84.31 665 LEU A N 1
ATOM 5262 C CA . LEU A 1 665 ? 4.380 27.142 -14.948 1.00 84.31 665 LEU A CA 1
ATOM 5263 C C . LEU A 1 665 ? 4.334 28.000 -13.674 1.00 84.31 665 LEU A C 1
ATOM 5265 O O . LEU A 1 665 ? 5.226 27.896 -12.838 1.00 84.31 665 LEU A O 1
ATOM 5269 N N . LYS A 1 666 ? 3.324 28.870 -13.529 1.00 81.81 666 LYS A N 1
ATOM 5270 C CA . LYS A 1 666 ? 3.197 29.764 -12.369 1.00 81.81 666 LYS A CA 1
ATOM 5271 C C . LYS A 1 666 ? 2.397 29.145 -11.224 1.00 81.81 666 LYS A C 1
ATOM 5273 O O . LYS A 1 666 ? 2.770 29.310 -10.071 1.00 81.81 666 LYS A O 1
ATOM 5278 N N . GLU A 1 667 ? 1.286 28.483 -11.536 1.00 81.25 667 GLU A N 1
ATOM 5279 C CA . GLU A 1 667 ? 0.311 27.986 -10.553 1.00 81.25 667 GLU A CA 1
ATOM 5280 C C . GLU A 1 667 ? 0.235 26.451 -10.521 1.00 81.25 667 GLU A C 1
ATOM 5282 O O . GLU A 1 667 ? -0.568 25.885 -9.783 1.00 81.25 667 GLU A O 1
ATOM 5287 N N . GLY A 1 668 ? 1.032 25.749 -11.336 1.00 83.50 668 GLY A N 1
ATOM 5288 C CA . GLY A 1 668 ? 0.977 24.289 -11.456 1.00 83.50 668 GLY A CA 1
ATOM 5289 C C . GLY A 1 668 ? -0.306 23.801 -12.132 1.00 83.50 668 GLY A C 1
ATOM 5290 O O . GLY A 1 668 ? -0.570 22.600 -12.150 1.00 83.50 668 GLY A O 1
ATOM 5291 N N . ARG A 1 669 ? -1.144 24.708 -12.658 1.00 86.25 669 ARG A N 1
ATOM 5292 C CA . ARG A 1 669 ? -2.502 24.390 -13.103 1.00 86.25 669 ARG A CA 1
ATOM 5293 C C . ARG A 1 669 ? -2.570 24.076 -14.598 1.00 86.25 669 ARG A C 1
ATOM 5295 O O . ARG A 1 669 ? -2.432 24.952 -15.447 1.00 86.25 669 ARG A O 1
ATOM 5302 N N . ALA A 1 670 ? -2.846 22.820 -14.922 1.00 89.12 670 ALA A N 1
ATOM 5303 C CA . ALA A 1 670 ? -3.087 22.308 -16.260 1.00 89.12 670 ALA A CA 1
ATOM 5304 C C . ALA A 1 670 ? -4.574 22.423 -16.631 1.00 89.12 670 ALA A C 1
ATOM 5306 O O . ALA A 1 670 ? -5.426 21.686 -16.132 1.00 89.12 670 ALA A O 1
ATOM 5307 N N . THR A 1 671 ? -4.900 23.332 -17.551 1.00 89.19 671 THR A N 1
ATOM 5308 C CA . THR A 1 671 ? -6.259 23.428 -18.101 1.00 89.19 671 THR A CA 1
ATOM 5309 C C . THR A 1 671 ? -6.568 22.237 -19.018 1.00 89.19 671 THR A C 1
ATOM 5311 O O . THR A 1 671 ? -5.674 21.605 -19.582 1.00 89.19 671 THR A O 1
ATOM 5314 N N . LYS A 1 672 ? -7.854 21.939 -19.254 1.00 87.38 672 LYS A N 1
ATOM 5315 C CA . LYS A 1 672 ? -8.249 20.898 -20.228 1.00 87.38 672 LYS A CA 1
ATOM 5316 C C . LYS A 1 672 ? -7.685 21.169 -21.631 1.00 87.38 672 LYS A C 1
ATOM 5318 O O . LYS A 1 672 ? -7.294 20.235 -22.323 1.00 87.38 672 LYS A O 1
ATOM 5323 N N . SER A 1 673 ? -7.620 22.444 -22.029 1.00 88.06 673 SER A N 1
ATOM 5324 C CA . SER A 1 673 ? -6.994 22.897 -23.281 1.00 88.06 673 SER A CA 1
ATOM 5325 C C . SER A 1 673 ? -5.495 22.585 -23.304 1.00 88.06 673 SER A C 1
ATOM 5327 O O . SER A 1 673 ? -5.004 22.011 -24.277 1.00 88.06 673 SER A O 1
ATOM 5329 N N . PHE A 1 674 ? -4.779 22.876 -22.213 1.00 90.06 674 PHE A N 1
ATOM 5330 C CA . PHE A 1 674 ? -3.367 22.527 -22.064 1.00 90.06 674 PHE A CA 1
ATOM 5331 C C . PHE A 1 674 ? -3.129 21.025 -22.235 1.00 90.06 674 PHE A C 1
ATOM 5333 O O . PHE A 1 674 ? -2.354 20.617 -23.100 1.00 90.06 674 PHE A O 1
ATOM 5340 N N . LEU A 1 675 ? -3.847 20.201 -21.461 1.00 89.31 675 LEU A N 1
ATOM 5341 C CA . LEU A 1 675 ? -3.702 18.745 -21.496 1.00 89.31 675 LEU A CA 1
ATOM 5342 C C . LEU A 1 675 ? -3.989 18.190 -22.891 1.00 89.31 675 LEU A C 1
ATOM 5344 O O . LEU A 1 675 ? -3.227 17.358 -23.374 1.00 89.31 675 LEU A O 1
ATOM 5348 N N . LYS A 1 676 ? -5.029 18.689 -23.571 1.00 88.75 676 LYS A N 1
ATOM 5349 C CA . LYS A 1 676 ? -5.367 18.286 -24.942 1.00 88.75 676 LYS A CA 1
ATOM 5350 C C . LYS A 1 676 ? -4.214 18.548 -25.916 1.00 88.75 676 LYS A C 1
ATOM 5352 O O . LYS A 1 676 ? -3.845 17.664 -26.683 1.00 88.75 676 LYS A O 1
ATOM 5357 N N . ASN A 1 677 ? -3.614 19.737 -25.854 1.00 88.75 677 ASN A N 1
ATOM 5358 C CA . ASN A 1 677 ? -2.517 20.128 -26.743 1.00 88.75 677 ASN A CA 1
ATOM 5359 C C . ASN A 1 677 ? -1.202 19.385 -26.437 1.00 88.75 677 ASN A C 1
ATOM 5361 O O . ASN A 1 677 ? -0.434 19.105 -27.354 1.00 88.75 677 ASN A O 1
ATOM 5365 N N . VAL A 1 678 ? -0.939 19.050 -25.169 1.00 88.50 678 VAL A N 1
ATOM 5366 C CA . VAL A 1 678 ? 0.294 18.361 -24.743 1.00 88.50 678 VAL A CA 1
ATOM 5367 C C . VAL A 1 678 ? 0.197 16.841 -24.920 1.00 88.50 678 VAL A C 1
ATOM 5369 O O . VAL A 1 678 ? 1.119 16.202 -25.432 1.00 88.50 678 VAL A O 1
ATOM 5372 N N . LEU A 1 679 ? -0.918 16.232 -24.515 1.00 87.38 679 LEU A N 1
ATOM 5373 C CA . LEU A 1 679 ? -1.111 14.779 -24.541 1.00 87.38 679 LEU A CA 1
ATOM 5374 C C . LEU A 1 679 ? -1.660 14.272 -25.877 1.00 87.38 679 LEU A C 1
ATOM 5376 O O . LEU A 1 679 ? -1.365 13.138 -26.253 1.00 87.38 679 LEU A O 1
ATOM 5380 N N . GLY A 1 680 ? -2.385 15.102 -26.625 1.00 84.88 680 GLY A N 1
ATOM 5381 C CA . GLY A 1 680 ? -3.123 14.684 -27.817 1.00 84.88 680 GLY A CA 1
ATOM 5382 C C . GLY A 1 680 ? -4.410 13.927 -27.475 1.00 84.88 680 GLY A C 1
ATOM 5383 O O . GLY A 1 680 ? -4.535 13.337 -26.400 1.00 84.88 680 GLY A O 1
ATOM 5384 N N . ASP A 1 681 ? -5.364 13.938 -28.407 1.00 82.25 681 ASP A N 1
ATOM 5385 C CA . ASP A 1 681 ? -6.739 13.468 -28.173 1.00 82.25 681 ASP A CA 1
ATOM 5386 C C . ASP A 1 681 ? -6.827 11.992 -27.761 1.00 82.25 681 ASP A C 1
ATOM 5388 O O . ASP A 1 681 ? -7.580 11.654 -26.847 1.00 82.25 681 ASP A O 1
ATOM 5392 N N . ASP A 1 682 ? -5.989 11.134 -28.340 1.00 81.44 682 ASP A N 1
ATOM 5393 C CA . ASP A 1 682 ? -6.007 9.689 -28.075 1.00 81.44 682 ASP A CA 1
ATOM 5394 C C . ASP A 1 682 ? -5.541 9.325 -26.653 1.00 81.44 682 ASP A C 1
ATOM 5396 O O . ASP A 1 682 ? -5.951 8.308 -26.091 1.00 81.44 682 ASP A O 1
ATOM 5400 N N . ASN A 1 683 ? -4.706 10.167 -26.034 1.00 84.56 683 ASN A N 1
ATOM 5401 C CA . ASN A 1 683 ? -4.104 9.892 -24.725 1.00 84.56 683 ASN A CA 1
ATOM 5402 C C . ASN A 1 683 ? -4.908 10.465 -23.553 1.00 84.56 683 ASN A C 1
ATOM 5404 O O . ASN A 1 683 ? -4.678 10.076 -22.408 1.00 84.56 683 ASN A O 1
ATOM 5408 N N . ILE A 1 684 ? -5.863 11.365 -23.805 1.00 87.44 684 ILE A N 1
ATOM 5409 C CA . ILE A 1 684 ? -6.696 11.969 -22.755 1.00 87.44 684 ILE A CA 1
ATOM 5410 C C . ILE A 1 684 ? -7.531 10.923 -21.993 1.00 87.44 684 ILE A C 1
ATOM 5412 O O . ILE A 1 684 ? -7.513 10.941 -20.759 1.00 87.44 684 ILE A O 1
ATOM 5416 N N . PRO A 1 685 ? -8.222 9.967 -22.650 1.00 87.75 685 PRO A N 1
ATOM 5417 C CA . PRO A 1 685 ? -8.958 8.924 -21.933 1.00 87.75 685 PRO A CA 1
ATOM 5418 C C . PRO A 1 685 ? -8.052 8.044 -21.066 1.00 87.75 685 PRO A C 1
ATOM 5420 O O . PRO A 1 685 ? -8.463 7.590 -20.001 1.00 87.75 685 PRO A O 1
ATOM 5423 N N . VAL A 1 686 ? -6.820 7.803 -21.520 1.00 86.31 686 VAL A N 1
ATOM 5424 C CA . VAL A 1 686 ? -5.817 7.018 -20.789 1.00 86.31 686 VAL A CA 1
ATOM 5425 C C . VAL A 1 686 ? -5.310 7.792 -19.572 1.00 86.31 686 VAL A C 1
ATOM 5427 O O . VAL A 1 686 ? -5.218 7.226 -18.487 1.00 86.31 686 VAL A O 1
ATOM 5430 N N . PHE A 1 687 ? -5.058 9.094 -19.724 1.00 88.19 687 PHE A N 1
ATOM 5431 C CA . PHE A 1 687 ? -4.667 9.981 -18.628 1.00 88.19 687 PHE A CA 1
ATOM 5432 C C . PHE A 1 687 ? -5.681 9.954 -17.481 1.00 88.19 687 PHE A C 1
ATOM 5434 O O . PHE A 1 687 ? -5.299 9.726 -16.338 1.00 88.19 687 PHE A O 1
ATOM 5441 N N . TYR A 1 688 ? -6.978 10.086 -17.776 1.00 88.88 688 TYR A N 1
ATOM 5442 C CA . TYR A 1 688 ? -8.008 10.043 -16.732 1.00 88.88 688 TYR A CA 1
ATOM 5443 C C . TYR A 1 688 ? -8.114 8.683 -16.029 1.00 88.88 688 TYR A C 1
ATOM 5445 O O . TYR A 1 688 ? -8.471 8.637 -14.856 1.00 88.88 688 TYR A O 1
ATOM 5453 N N . LYS A 1 689 ? -7.767 7.582 -16.708 1.00 89.06 689 LYS A N 1
ATOM 5454 C CA . LYS A 1 689 ? -7.708 6.243 -16.096 1.00 89.06 689 LYS A CA 1
ATOM 5455 C C . LYS A 1 689 ? -6.496 6.059 -15.194 1.00 89.06 689 LYS A C 1
ATOM 5457 O O . LYS A 1 689 ? -6.583 5.342 -14.209 1.00 89.06 689 LYS A O 1
ATOM 5462 N N . LEU A 1 690 ? -5.383 6.713 -15.514 1.00 88.69 690 LEU A N 1
ATOM 5463 C CA . LEU A 1 690 ? -4.169 6.699 -14.697 1.00 88.69 690 LEU A CA 1
ATOM 5464 C C . LEU A 1 690 ? -4.174 7.779 -13.607 1.00 88.69 690 LEU A C 1
ATOM 5466 O O . LEU A 1 690 ? -3.252 7.829 -12.799 1.00 88.69 690 LEU A O 1
ATOM 5470 N N . LEU A 1 691 ? -5.213 8.615 -13.539 1.00 88.94 691 LEU A N 1
ATOM 5471 C CA . LEU A 1 691 ? -5.306 9.686 -12.554 1.00 88.94 691 LEU A CA 1
ATOM 5472 C C . LEU A 1 691 ? -5.215 9.192 -11.098 1.00 88.94 691 LEU A C 1
ATOM 5474 O O . LEU A 1 691 ? -4.451 9.798 -10.348 1.00 88.94 691 LEU A O 1
ATOM 5478 N N . PRO A 1 692 ? -5.887 8.095 -10.683 1.00 89.62 692 PRO A N 1
ATOM 5479 C CA . PRO A 1 692 ? -5.760 7.600 -9.312 1.00 89.62 692 PRO A CA 1
ATOM 5480 C C . PRO A 1 692 ? -4.325 7.173 -8.975 1.00 89.62 692 PRO A C 1
ATOM 5482 O O . PRO A 1 692 ? -3.837 7.445 -7.882 1.00 89.62 692 PRO A O 1
ATOM 5485 N N . LEU A 1 693 ? -3.613 6.582 -9.942 1.00 87.81 693 LEU A N 1
ATOM 5486 C CA . LEU A 1 693 ? -2.198 6.233 -9.807 1.00 87.81 693 LEU A CA 1
ATOM 5487 C C . LEU A 1 693 ? -1.331 7.486 -9.632 1.00 87.81 693 LEU A C 1
ATOM 5489 O O . LEU A 1 693 ? -0.495 7.547 -8.739 1.00 87.81 693 LEU A O 1
ATOM 5493 N N . MET A 1 694 ? -1.548 8.507 -10.462 1.00 85.94 694 MET A N 1
ATOM 5494 C CA . MET A 1 694 ? -0.799 9.763 -10.382 1.00 85.94 694 MET A CA 1
ATOM 5495 C C . MET A 1 694 ? -1.047 10.506 -9.065 1.00 85.94 694 MET A C 1
ATOM 5497 O O . MET A 1 694 ? -0.109 11.049 -8.490 1.00 85.94 694 MET A O 1
ATOM 5501 N N . GLN A 1 695 ? -2.286 10.500 -8.573 1.00 85.56 695 GLN A N 1
ATOM 5502 C CA . GLN A 1 695 ? -2.654 11.093 -7.286 1.00 85.56 695 GLN A CA 1
ATOM 5503 C C . GLN A 1 695 ? -2.029 10.350 -6.109 1.00 85.56 695 GLN A C 1
ATOM 5505 O O . GLN A 1 695 ? -1.563 10.998 -5.171 1.00 85.56 695 GLN A O 1
ATOM 5510 N N . HIS A 1 696 ? -1.997 9.014 -6.176 1.00 84.31 696 HIS A N 1
ATOM 5511 C CA . HIS A 1 696 ? -1.358 8.174 -5.169 1.00 84.31 696 HIS A CA 1
ATOM 5512 C C . HIS A 1 696 ? 0.115 8.560 -5.003 1.00 84.31 696 HIS A C 1
ATOM 5514 O O . HIS A 1 696 ? 0.510 8.938 -3.915 1.00 84.31 696 HIS A O 1
ATOM 5520 N N . PHE A 1 697 ? 0.879 8.628 -6.095 1.00 80.56 697 PHE A N 1
ATOM 5521 C CA . PHE A 1 697 ? 2.300 9.013 -6.071 1.00 80.56 697 PHE A CA 1
ATOM 5522 C C . PHE A 1 697 ? 2.563 10.531 -5.965 1.00 80.56 697 PHE A C 1
ATOM 5524 O O . PHE A 1 697 ? 3.664 10.990 -6.271 1.00 80.56 697 PHE A O 1
ATOM 5531 N N . GLY A 1 698 ? 1.553 11.336 -5.620 1.00 81.44 698 GLY A N 1
ATOM 5532 C CA . GLY A 1 698 ? 1.694 12.786 -5.446 1.00 81.44 698 GLY A CA 1
ATOM 5533 C C . GLY A 1 698 ? 2.001 13.592 -6.716 1.00 81.44 698 GLY A C 1
ATOM 5534 O O . GLY A 1 698 ? 2.312 14.777 -6.637 1.00 81.44 698 GLY A O 1
ATOM 5535 N N . LEU A 1 699 ? 1.895 12.988 -7.903 1.00 83.81 699 LEU A N 1
ATOM 5536 C CA . LEU A 1 699 ? 2.247 13.623 -9.181 1.00 83.81 699 LEU A CA 1
ATOM 5537 C C . LEU A 1 699 ? 1.237 14.686 -9.621 1.00 83.81 699 LEU A C 1
ATOM 5539 O O . LEU A 1 699 ? 1.568 15.578 -10.402 1.00 83.81 699 LEU A O 1
ATOM 5543 N N . CYS A 1 700 ? -0.007 14.572 -9.160 1.00 84.56 700 CYS A N 1
ATOM 5544 C CA . CYS A 1 700 ? -1.038 15.568 -9.397 1.00 84.56 700 CYS A CA 1
ATOM 5545 C C . CYS A 1 700 ? -2.081 15.580 -8.280 1.00 84.56 700 CYS A C 1
ATOM 5547 O O . CYS A 1 700 ? -2.361 14.553 -7.663 1.00 84.56 700 CYS A O 1
ATOM 5549 N N . PHE A 1 701 ? -2.725 16.728 -8.098 1.00 81.00 701 PHE A N 1
ATOM 5550 C CA . PHE A 1 701 ? -3.901 16.888 -7.257 1.00 81.00 701 PHE A CA 1
ATOM 5551 C C . PHE A 1 701 ? -5.136 17.199 -8.114 1.00 81.00 701 PHE A C 1
ATOM 5553 O O . PHE A 1 701 ? -5.121 18.077 -8.988 1.00 81.00 701 PHE A O 1
ATOM 5560 N N . GLY A 1 702 ? -6.223 16.456 -7.885 1.00 78.88 702 GLY A N 1
ATOM 5561 C CA . GLY A 1 702 ? -7.381 16.482 -8.777 1.00 78.88 702 GLY A CA 1
ATOM 5562 C C . GLY A 1 702 ? -6.977 16.076 -10.197 1.00 78.88 702 GLY A C 1
ATOM 5563 O O . GLY A 1 702 ? -6.181 15.158 -10.360 1.00 78.88 702 GLY A O 1
ATOM 5564 N N . SER A 1 703 ? -7.515 16.753 -11.216 1.00 71.12 703 SER A N 1
ATOM 5565 C CA . SER A 1 703 ? -7.090 16.585 -12.623 1.00 71.12 703 SER A CA 1
ATOM 5566 C C . SER A 1 703 ? -6.333 17.790 -13.185 1.00 71.12 703 SER A C 1
ATOM 5568 O O . SER A 1 703 ? -6.038 17.830 -14.376 1.00 71.12 703 SER A O 1
ATOM 5570 N N . GLU A 1 704 ? -6.058 18.782 -12.336 1.00 77.56 704 GLU A N 1
ATOM 5571 C CA . GLU A 1 704 ? -5.653 20.114 -12.781 1.00 77.56 704 GLU A CA 1
ATOM 5572 C C . GLU A 1 704 ? -4.335 20.583 -12.173 1.00 77.56 704 GLU A C 1
ATOM 5574 O O . GLU A 1 704 ? -3.698 21.411 -12.796 1.00 77.56 704 GLU A O 1
ATOM 5579 N N . ILE A 1 705 ? -3.896 20.108 -11.004 1.00 84.75 705 ILE A N 1
ATOM 5580 C CA . ILE A 1 705 ? -2.732 20.690 -10.315 1.00 84.75 705 ILE A CA 1
ATOM 5581 C C . ILE A 1 705 ? -1.549 19.720 -10.342 1.00 84.75 705 ILE A C 1
ATOM 5583 O O . ILE A 1 705 ? -1.701 18.563 -9.965 1.00 84.75 705 ILE A O 1
ATOM 5587 N N . PHE A 1 706 ? -0.374 20.203 -10.745 1.00 86.06 706 PHE A N 1
ATOM 5588 C CA . PHE A 1 706 ? 0.888 19.464 -10.851 1.00 86.06 706 PHE A CA 1
ATOM 5589 C C . PHE A 1 706 ? 1.972 20.150 -10.002 1.00 86.06 706 PHE A C 1
ATOM 5591 O O . PHE A 1 706 ? 2.683 21.025 -10.501 1.00 86.06 706 PHE A O 1
ATOM 5598 N N . PRO A 1 707 ? 2.111 19.780 -8.714 1.00 77.31 707 PRO A N 1
ATOM 5599 C CA . PRO A 1 707 ? 3.009 20.475 -7.788 1.00 77.31 707 PRO A CA 1
ATOM 5600 C C . PRO A 1 707 ? 4.501 20.366 -8.135 1.00 77.31 707 PRO A C 1
ATOM 5602 O O . PRO A 1 707 ? 5.282 21.237 -7.763 1.00 77.31 707 PRO A O 1
ATOM 5605 N N . THR A 1 708 ? 4.904 19.318 -8.863 1.00 75.06 708 THR A N 1
ATOM 5606 C CA . THR A 1 708 ? 6.308 19.047 -9.229 1.00 75.06 708 THR A CA 1
ATOM 5607 C C . THR A 1 708 ? 6.955 20.158 -10.052 1.00 75.06 708 THR A C 1
ATOM 5609 O O . THR A 1 708 ? 8.171 20.327 -9.992 1.00 75.06 708 THR A O 1
ATOM 5612 N N . GLU A 1 709 ? 6.160 20.894 -10.832 1.00 75.19 709 GLU A N 1
ATOM 5613 C CA . GLU A 1 709 ? 6.644 21.910 -11.777 1.00 75.19 709 GLU A CA 1
ATOM 5614 C C . GLU A 1 709 ? 6.647 23.328 -11.187 1.00 75.19 709 GLU A C 1
ATOM 5616 O O . GLU A 1 709 ? 7.017 24.285 -11.867 1.00 75.19 709 GLU A O 1
ATOM 5621 N N . LEU A 1 710 ? 6.238 23.480 -9.926 1.00 82.19 710 LEU A N 1
ATOM 5622 C CA . LEU A 1 710 ? 6.200 24.776 -9.262 1.00 82.19 710 LEU A CA 1
ATOM 5623 C C . LEU A 1 710 ? 7.602 25.268 -8.873 1.00 82.19 710 LEU A C 1
ATOM 5625 O O . LEU A 1 710 ? 8.506 24.470 -8.598 1.00 82.19 710 LEU A O 1
ATOM 5629 N N . PRO A 1 711 ? 7.803 26.594 -8.790 1.00 82.81 711 PRO A N 1
ATOM 5630 C CA . PRO A 1 711 ? 8.986 27.150 -8.150 1.00 82.81 711 PRO A CA 1
ATOM 5631 C C . PRO A 1 711 ? 8.976 26.891 -6.633 1.00 82.81 711 PRO A C 1
ATOM 5633 O O . PRO A 1 711 ? 7.937 26.603 -6.031 1.00 82.81 711 PRO A O 1
ATOM 5636 N N . ALA A 1 712 ? 10.152 27.001 -6.011 1.00 85.69 712 ALA A N 1
ATOM 5637 C CA . ALA A 1 712 ? 10.267 27.049 -4.554 1.00 85.69 712 ALA A CA 1
ATOM 5638 C C . ALA A 1 712 ? 9.677 28.364 -4.019 1.00 85.69 712 ALA A C 1
ATOM 5640 O O . ALA A 1 712 ? 9.812 29.412 -4.665 1.00 85.69 712 ALA A O 1
ATOM 5641 N N . ALA A 1 713 ? 9.042 28.305 -2.849 1.00 87.50 713 ALA A N 1
ATOM 5642 C CA . ALA A 1 713 ? 8.414 29.469 -2.235 1.00 87.50 713 ALA A CA 1
ATOM 5643 C C . ALA A 1 713 ? 9.453 30.530 -1.853 1.00 87.50 713 ALA A C 1
ATOM 5645 O O . ALA A 1 713 ? 10.507 30.217 -1.293 1.00 87.50 713 ALA A O 1
ATOM 5646 N N . GLN A 1 714 ? 9.146 31.804 -2.110 1.00 88.19 714 GLN A N 1
ATOM 5647 C CA . GLN A 1 714 ? 10.001 32.891 -1.635 1.00 88.19 714 GLN A CA 1
ATOM 5648 C C . GLN A 1 714 ? 9.746 33.176 -0.146 1.00 88.19 714 GLN A C 1
ATOM 5650 O O . GLN A 1 714 ? 8.595 33.126 0.296 1.00 88.19 714 GLN A O 1
ATOM 5655 N N . PRO A 1 715 ? 10.776 33.543 0.645 1.00 87.31 715 PRO A N 1
ATOM 5656 C CA . PRO A 1 715 ? 10.602 33.854 2.066 1.00 87.31 715 PRO A CA 1
ATOM 5657 C C . PRO A 1 715 ? 9.531 34.922 2.337 1.00 87.31 715 PRO A C 1
ATOM 5659 O O . PRO A 1 715 ? 8.751 34.778 3.276 1.00 87.31 715 PRO A O 1
ATOM 5662 N N . ASP A 1 716 ? 9.444 35.943 1.480 1.00 86.69 716 ASP A N 1
ATOM 5663 C CA . ASP A 1 716 ? 8.460 37.026 1.601 1.00 86.69 716 ASP A CA 1
ATOM 5664 C C . ASP A 1 716 ? 7.020 36.542 1.351 1.00 86.69 716 ASP A C 1
ATOM 5666 O O . ASP A 1 716 ? 6.088 36.984 2.024 1.00 86.69 716 ASP A O 1
ATOM 5670 N N . GLU A 1 717 ? 6.826 35.596 0.425 1.00 86.44 717 GLU A N 1
ATOM 5671 C CA . GLU A 1 717 ? 5.518 34.986 0.144 1.00 86.44 717 GLU A CA 1
ATOM 5672 C C . GLU A 1 717 ? 5.046 34.140 1.329 1.00 86.44 717 GLU A C 1
ATOM 5674 O O . GLU A 1 717 ? 3.879 34.218 1.726 1.00 86.44 717 GLU A O 1
ATOM 5679 N N . ILE A 1 718 ? 5.966 33.378 1.934 1.00 86.81 718 ILE A N 1
ATOM 5680 C CA . ILE A 1 718 ? 5.695 32.594 3.144 1.00 86.81 718 ILE A CA 1
ATOM 5681 C C . ILE A 1 718 ? 5.344 33.534 4.296 1.00 86.81 718 ILE A C 1
ATOM 5683 O O . ILE A 1 718 ? 4.322 33.329 4.943 1.00 86.81 718 ILE A O 1
ATOM 5687 N N . ALA A 1 719 ? 6.136 34.584 4.533 1.00 85.12 719 ALA A N 1
ATOM 5688 C CA . ALA A 1 719 ? 5.890 35.543 5.609 1.00 85.12 719 ALA A CA 1
ATOM 5689 C C . ALA A 1 719 ? 4.550 36.281 5.439 1.00 85.12 719 ALA A C 1
ATOM 5691 O O . ALA A 1 719 ? 3.849 36.534 6.421 1.00 85.12 719 ALA A O 1
ATOM 5692 N N . HIS A 1 720 ? 4.164 36.584 4.196 1.00 86.31 720 HIS A N 1
ATOM 5693 C CA . HIS A 1 720 ? 2.869 37.180 3.878 1.00 86.31 720 HIS A CA 1
ATOM 5694 C C . HIS A 1 720 ? 1.698 36.219 4.141 1.00 86.31 720 HIS A C 1
ATOM 5696 O O . HIS A 1 720 ? 0.665 36.630 4.671 1.00 86.31 720 HIS A O 1
ATOM 5702 N N . CYS A 1 721 ? 1.850 34.936 3.795 1.00 84.69 721 CYS A N 1
ATOM 5703 C CA . CYS A 1 721 ? 0.793 33.929 3.930 1.00 84.69 721 CYS A CA 1
ATOM 5704 C C . CYS A 1 721 ? 0.727 33.278 5.325 1.00 84.69 721 CYS A C 1
ATOM 5706 O O . CYS A 1 721 ? -0.326 32.750 5.697 1.00 84.69 721 CYS A O 1
ATOM 5708 N N . TRP A 1 722 ? 1.824 33.320 6.087 1.00 87.25 722 TRP A N 1
ATOM 5709 C CA . TRP A 1 722 ? 1.996 32.727 7.416 1.00 87.25 722 TRP A CA 1
ATOM 5710 C C . TRP A 1 722 ? 2.790 33.668 8.348 1.00 87.25 722 TRP A C 1
ATOM 5712 O O . TRP A 1 722 ? 3.988 33.474 8.565 1.00 87.25 722 TRP A O 1
ATOM 5722 N N . PRO A 1 723 ? 2.139 34.694 8.929 1.00 81.00 723 PRO A N 1
ATOM 5723 C CA . PRO A 1 723 ? 2.810 35.697 9.762 1.00 81.00 723 PRO A CA 1
ATOM 5724 C C . PRO A 1 723 ? 3.527 35.076 10.968 1.00 81.00 723 PRO A C 1
ATOM 5726 O O . PRO A 1 723 ? 2.998 34.150 11.574 1.00 81.00 723 PRO A O 1
ATOM 5729 N N . GLU A 1 724 ? 4.691 35.579 11.386 1.00 75.81 724 GLU A N 1
ATOM 5730 C CA . GLU A 1 724 ? 5.410 35.015 12.550 1.00 75.81 724 GLU A CA 1
ATOM 5731 C C . GLU A 1 724 ? 4.659 35.194 13.880 1.00 75.81 724 GLU A C 1
ATOM 5733 O O . GLU A 1 724 ? 4.772 34.367 14.788 1.00 75.81 724 GLU A O 1
ATOM 5738 N N . ILE A 1 725 ? 3.867 36.263 13.986 1.00 74.31 725 ILE A N 1
ATOM 5739 C CA . ILE A 1 725 ? 3.078 36.582 15.174 1.00 74.31 725 ILE A CA 1
ATOM 5740 C C . ILE A 1 725 ? 1.782 35.766 15.139 1.00 74.31 725 ILE A C 1
ATOM 5742 O O . ILE A 1 725 ? 0.946 35.947 14.255 1.00 74.31 725 ILE A O 1
ATOM 5746 N N . VAL A 1 726 ? 1.617 34.877 16.119 1.00 75.19 726 VAL A N 1
ATOM 5747 C CA . VAL A 1 726 ? 0.384 34.105 16.335 1.00 75.19 726 VAL A CA 1
ATOM 5748 C C . VAL A 1 726 ? -0.671 35.018 16.972 1.00 75.19 726 VAL A C 1
ATOM 5750 O O . VAL A 1 726 ? -0.348 35.788 17.881 1.00 75.19 726 VAL A O 1
ATOM 5753 N N . ALA A 1 727 ? -1.918 34.969 16.492 1.00 72.56 727 ALA A N 1
ATOM 5754 C CA . ALA A 1 727 ? -2.986 35.826 17.001 1.00 72.56 727 ALA A CA 1
ATOM 5755 C C . ALA A 1 727 ? -3.301 35.529 18.482 1.00 72.56 727 ALA A C 1
ATOM 5757 O O . ALA A 1 727 ? -3.124 34.413 18.973 1.00 72.56 727 ALA A O 1
ATOM 5758 N N . SER A 1 728 ? -3.773 36.538 19.224 1.00 63.44 728 SER A N 1
ATOM 5759 C CA . SER A 1 728 ? -4.083 36.400 20.654 1.00 63.44 728 SER A CA 1
ATOM 5760 C C . SER A 1 728 ? -5.199 35.375 20.885 1.00 63.44 728 SER A C 1
ATOM 5762 O O . SER A 1 728 ? -6.362 35.670 20.630 1.00 63.44 728 SER A O 1
ATOM 5764 N N . GLY A 1 729 ? -4.846 34.207 21.428 1.00 67.69 729 GLY A N 1
ATOM 5765 C CA . GLY A 1 729 ? -5.779 33.108 21.721 1.00 67.69 729 GLY A CA 1
ATOM 5766 C C . GLY A 1 729 ? -5.535 31.848 20.887 1.00 67.69 729 GLY A C 1
ATOM 5767 O O . GLY A 1 729 ? -6.000 30.780 21.273 1.00 67.69 729 GLY A O 1
ATOM 5768 N N . GLU A 1 730 ? -4.747 31.951 19.816 1.00 76.62 730 GLU A N 1
ATOM 5769 C CA . GLU A 1 730 ? -4.329 30.819 18.990 1.00 76.62 730 GLU A CA 1
ATOM 5770 C C . GLU A 1 730 ? -3.028 30.190 19.510 1.00 76.62 730 GLU A C 1
ATOM 5772 O O . GLU A 1 730 ? -2.203 30.825 20.176 1.00 76.62 730 GLU A O 1
ATOM 5777 N N . GLU A 1 731 ? -2.848 28.915 19.194 1.00 79.75 731 GLU A N 1
ATOM 5778 C CA . GLU A 1 731 ? -1.668 28.118 19.483 1.00 79.75 731 GLU A CA 1
ATOM 5779 C C . GLU A 1 731 ? -1.095 27.531 18.195 1.00 79.75 731 GLU A C 1
ATOM 5781 O O . GLU A 1 731 ? -1.818 27.292 17.230 1.00 79.75 731 GLU A O 1
ATOM 5786 N N . GLU A 1 732 ? 0.220 27.312 18.182 1.00 87.38 732 GLU A N 1
ATOM 5787 C CA . GLU A 1 732 ? 0.934 26.702 17.065 1.00 87.38 732 GLU A CA 1
ATOM 5788 C C . GLU A 1 732 ? 1.532 25.368 17.522 1.00 87.38 732 GLU A C 1
ATOM 5790 O O . GLU A 1 732 ? 2.395 25.339 18.404 1.00 87.38 732 GLU A O 1
ATOM 5795 N N . VAL A 1 733 ? 1.052 24.281 16.920 1.00 88.62 733 VAL A N 1
ATOM 5796 C CA . VAL A 1 733 ? 1.584 22.925 17.077 1.00 88.62 733 VAL A CA 1
ATOM 5797 C C . VAL A 1 733 ? 2.472 22.630 15.870 1.00 88.62 733 VAL A C 1
ATOM 5799 O O . VAL A 1 733 ? 2.024 22.762 14.730 1.00 88.62 733 VAL A O 1
ATOM 5802 N N . SER A 1 734 ? 3.720 22.236 16.098 1.00 89.75 734 SER A N 1
ATOM 5803 C CA . SER A 1 734 ? 4.651 21.789 15.063 1.00 89.75 734 SER A CA 1
ATOM 5804 C C . SER A 1 734 ? 4.817 20.274 15.104 1.00 89.75 734 SER A C 1
ATOM 5806 O O . SER A 1 734 ? 5.059 19.674 16.147 1.00 89.75 734 SER A O 1
ATOM 5808 N N . VAL A 1 735 ? 4.696 19.646 13.940 1.00 90.81 735 VAL A N 1
ATOM 5809 C CA . VAL A 1 735 ? 5.070 18.258 13.683 1.00 90.81 735 VAL A CA 1
ATOM 5810 C C . VAL A 1 735 ? 6.360 18.294 12.875 1.00 90.81 735 VAL A C 1
ATOM 5812 O O . VAL A 1 735 ? 6.380 18.822 11.765 1.00 90.81 735 VAL A O 1
ATOM 5815 N N . SER A 1 736 ? 7.434 17.747 13.426 1.00 88.81 736 SER A N 1
ATOM 5816 C CA . SER A 1 736 ? 8.731 17.631 12.768 1.00 88.81 736 SER A CA 1
ATOM 5817 C C . SER A 1 736 ? 9.033 16.168 12.469 1.00 88.81 736 SER A C 1
ATOM 5819 O O . SER A 1 736 ? 8.868 15.300 13.327 1.00 88.81 736 SER A O 1
ATOM 5821 N N . ILE A 1 737 ? 9.460 15.880 11.241 1.00 86.62 737 ILE A N 1
ATOM 5822 C CA . ILE A 1 737 ? 9.831 14.533 10.798 1.00 86.62 737 ILE A CA 1
ATOM 5823 C C . ILE A 1 737 ? 11.292 14.565 10.385 1.00 86.62 737 ILE A C 1
ATOM 5825 O O . ILE A 1 737 ? 11.654 15.251 9.435 1.00 86.62 737 ILE A O 1
ATOM 5829 N N . VAL A 1 738 ? 12.127 13.813 11.092 1.00 81.88 738 VAL A N 1
ATOM 5830 C CA . VAL A 1 738 ? 13.559 13.705 10.824 1.00 81.88 738 VAL A CA 1
ATOM 5831 C C . VAL A 1 738 ? 13.863 12.332 10.248 1.00 81.88 738 VAL A C 1
ATOM 5833 O O . VAL A 1 738 ? 13.373 11.297 10.716 1.00 81.88 738 VAL A O 1
ATOM 5836 N N . TYR A 1 739 ? 14.717 12.330 9.235 1.00 75.44 739 TYR A N 1
ATOM 5837 C CA . TYR A 1 739 ? 15.103 11.128 8.522 1.00 75.44 739 TYR A CA 1
ATOM 5838 C C . TYR A 1 739 ? 16.423 10.564 9.046 1.00 75.44 739 TYR A C 1
ATOM 5840 O O . TYR A 1 739 ? 17.346 11.285 9.433 1.00 75.44 739 TYR A O 1
ATOM 5848 N N . SER A 1 740 ? 16.524 9.236 9.060 1.00 66.12 740 SER A N 1
ATOM 5849 C CA . SER A 1 740 ? 17.790 8.548 9.350 1.00 66.12 740 SER A CA 1
ATOM 5850 C C . SER A 1 740 ? 18.792 8.655 8.189 1.00 66.12 740 SER A C 1
ATOM 5852 O O . SER A 1 740 ? 20.001 8.659 8.436 1.00 66.12 740 SER A O 1
ATOM 5854 N N . GLN A 1 741 ? 18.273 8.802 6.969 1.00 69.00 741 GLN A N 1
ATOM 5855 C CA . GLN A 1 741 ? 18.951 9.000 5.681 1.00 69.00 741 GLN A CA 1
ATOM 5856 C C . GLN A 1 741 ? 18.414 10.285 5.010 1.00 69.00 741 GLN A C 1
ATOM 5858 O O . GLN A 1 741 ? 17.646 10.999 5.643 1.00 69.00 741 GLN A O 1
ATOM 5863 N N . GLU A 1 742 ? 18.795 10.627 3.776 1.00 72.69 742 GLU A N 1
ATOM 5864 C CA . GLU A 1 742 ? 18.101 11.716 3.059 1.00 72.69 742 GLU A CA 1
ATOM 5865 C C . GLU A 1 742 ? 16.596 11.403 2.923 1.00 72.69 742 GLU A C 1
ATOM 5867 O O . GLU A 1 742 ? 16.218 10.223 2.893 1.00 72.69 742 GLU A O 1
ATOM 5872 N N . PRO A 1 743 ? 15.712 12.418 2.857 1.00 77.19 743 PRO A N 1
ATOM 5873 C CA . PRO A 1 743 ? 14.315 12.181 2.522 1.00 77.19 743 PRO A CA 1
ATOM 5874 C C . PRO A 1 743 ? 14.258 11.432 1.188 1.00 77.19 743 PRO A C 1
ATOM 5876 O O . PRO A 1 743 ? 14.915 11.841 0.223 1.00 77.19 743 PRO A O 1
ATOM 5879 N N . PRO A 1 744 ? 13.512 10.316 1.102 1.00 78.38 744 PRO A N 1
ATOM 5880 C CA . PRO A 1 744 ? 13.391 9.631 -0.161 1.00 78.38 744 PRO A CA 1
ATOM 5881 C C . PRO A 1 744 ? 12.740 10.575 -1.148 1.00 78.38 744 PRO A C 1
ATOM 5883 O O . PRO A 1 744 ? 11.850 11.363 -0.806 1.00 78.38 744 PRO A O 1
ATOM 5886 N N . LEU A 1 745 ? 13.222 10.486 -2.383 1.00 77.94 745 LEU A N 1
ATOM 5887 C CA . LEU A 1 745 ? 12.708 11.305 -3.451 1.00 77.94 745 LEU A CA 1
ATOM 5888 C C . LEU A 1 745 ? 11.180 11.196 -3.434 1.00 77.94 745 LEU A C 1
ATOM 5890 O O . LEU A 1 745 ? 10.615 10.107 -3.351 1.00 77.94 745 LEU A O 1
ATOM 5894 N N . GLY A 1 746 ? 10.550 12.363 -3.492 1.00 79.44 746 GLY A N 1
ATOM 5895 C CA . GLY A 1 746 ? 9.125 12.620 -3.601 1.00 79.44 746 GLY A CA 1
ATOM 5896 C C . GLY A 1 746 ? 8.149 12.039 -2.617 1.00 79.44 746 GLY A C 1
ATOM 5897 O O . GLY A 1 746 ? 6.954 11.979 -2.890 1.00 79.44 746 GLY A O 1
ATOM 5898 N N . LEU A 1 747 ? 8.663 11.778 -1.427 1.00 82.56 747 LEU A N 1
ATOM 5899 C CA . LEU A 1 747 ? 7.873 11.916 -0.222 1.00 82.56 747 LEU A CA 1
ATOM 5900 C C . LEU A 1 747 ? 7.259 13.318 -0.093 1.00 82.56 747 LEU A C 1
ATOM 5902 O O . LEU A 1 747 ? 6.109 13.426 0.321 1.00 82.56 747 LEU A O 1
ATOM 5906 N N . ASN A 1 748 ? 7.980 14.377 -0.484 1.00 84.12 748 ASN A N 1
ATOM 5907 C CA . ASN A 1 748 ? 7.463 15.742 -0.424 1.00 84.12 748 ASN A CA 1
ATOM 5908 C C . ASN A 1 748 ? 6.242 15.930 -1.335 1.00 84.12 748 ASN A C 1
ATOM 5910 O O . ASN A 1 748 ? 5.233 16.466 -0.885 1.00 84.12 748 ASN A O 1
ATOM 5914 N N . GLU A 1 749 ? 6.255 15.436 -2.578 1.00 83.25 749 GLU A N 1
ATOM 5915 C CA . GLU A 1 749 ? 5.074 15.554 -3.443 1.00 83.25 749 GLU A CA 1
ATOM 5916 C C . GLU A 1 749 ? 3.898 14.697 -2.961 1.00 83.25 749 GLU A C 1
ATOM 5918 O O . GLU A 1 749 ? 2.756 15.165 -3.006 1.00 83.25 749 GLU A O 1
ATOM 5923 N N . THR A 1 750 ? 4.150 13.494 -2.428 1.00 84.94 750 THR A N 1
ATOM 5924 C CA . THR A 1 750 ? 3.101 12.707 -1.760 1.00 84.94 750 THR A CA 1
ATOM 5925 C C . THR A 1 750 ? 2.509 13.497 -0.587 1.00 84.94 750 THR A C 1
ATOM 5927 O O . THR A 1 750 ? 1.290 13.647 -0.512 1.00 84.94 750 THR A O 1
ATOM 5930 N N . MET A 1 751 ? 3.338 14.077 0.290 1.00 85.94 751 MET A N 1
ATOM 5931 C CA . MET A 1 751 ? 2.883 14.895 1.424 1.00 85.94 751 MET A CA 1
ATOM 5932 C C . MET A 1 751 ? 2.031 16.081 0.963 1.00 85.94 751 MET A C 1
ATOM 5934 O O . MET A 1 751 ? 0.922 16.269 1.464 1.00 85.94 751 MET A O 1
ATOM 5938 N N . VAL A 1 752 ? 2.497 16.837 -0.036 1.00 85.50 752 VAL A N 1
ATOM 5939 C CA . VAL A 1 752 ? 1.756 17.960 -0.631 1.00 85.50 752 VAL A CA 1
ATOM 5940 C C . VAL A 1 752 ? 0.389 17.509 -1.144 1.00 85.50 752 VAL A C 1
ATOM 5942 O O . VAL A 1 752 ? -0.627 18.109 -0.795 1.00 85.50 752 VAL A O 1
ATOM 5945 N N . SER A 1 753 ? 0.341 16.432 -1.931 1.00 83.38 753 SER A N 1
ATOM 5946 C CA . SER A 1 753 ? -0.906 15.896 -2.486 1.00 83.38 753 SER A CA 1
ATOM 5947 C C . SER A 1 753 ? -1.897 15.485 -1.389 1.00 83.38 753 SER A C 1
ATOM 5949 O O . SER A 1 753 ? -3.080 15.833 -1.445 1.00 83.38 753 SER A O 1
ATOM 5951 N N . ARG A 1 754 ? -1.415 14.805 -0.339 1.00 85.00 754 ARG A N 1
ATOM 5952 C CA . ARG A 1 754 ? -2.247 14.362 0.791 1.00 85.00 754 ARG A CA 1
ATOM 5953 C C . ARG A 1 754 ? -2.753 15.537 1.625 1.00 85.00 754 ARG A C 1
ATOM 5955 O O . ARG A 1 754 ? -3.920 15.533 2.011 1.00 85.00 754 ARG A O 1
ATOM 5962 N N . ILE A 1 755 ? -1.937 16.565 1.844 1.00 85.69 755 ILE A N 1
ATOM 5963 C CA . ILE A 1 755 ? -2.358 17.785 2.547 1.00 85.69 755 ILE A CA 1
ATOM 5964 C C . ILE A 1 755 ? -3.417 18.538 1.739 1.00 85.69 755 ILE A C 1
ATOM 5966 O O . ILE A 1 755 ? -4.430 18.949 2.296 1.00 85.69 755 ILE A O 1
ATOM 5970 N N . LEU A 1 756 ? -3.251 18.652 0.419 1.00 83.69 756 LEU A N 1
ATOM 5971 C CA . LEU A 1 756 ? -4.259 19.271 -0.448 1.00 83.69 756 LEU A CA 1
ATOM 5972 C C . LEU A 1 756 ? -5.578 18.482 -0.494 1.00 83.69 756 LEU A C 1
ATOM 5974 O O . LEU A 1 756 ? -6.628 19.068 -0.755 1.00 83.69 756 LEU A O 1
ATOM 5978 N N . SER A 1 757 ? -5.545 17.174 -0.222 1.00 80.00 757 SER A N 1
ATOM 5979 C CA . SER A 1 757 ? -6.749 16.334 -0.139 1.00 80.00 757 SER A CA 1
ATOM 5980 C C . SER A 1 757 ? -7.572 16.527 1.134 1.00 80.00 757 SER A C 1
ATOM 5982 O O . SER A 1 757 ? -8.696 16.032 1.208 1.00 80.00 757 SER A O 1
ATOM 5984 N N . MET A 1 758 ? -7.043 17.252 2.124 1.00 81.12 758 MET A N 1
ATOM 5985 C CA . MET A 1 758 ? -7.799 17.622 3.316 1.00 81.12 758 MET A CA 1
ATOM 5986 C C . MET A 1 758 ? -8.941 18.578 2.956 1.00 81.12 758 MET A C 1
ATOM 5988 O O . MET A 1 758 ? -8.806 19.404 2.055 1.00 81.12 758 MET A O 1
ATOM 5992 N N . GLU A 1 759 ? -10.052 18.506 3.693 1.00 74.50 759 GLU A N 1
ATOM 5993 C CA . GLU A 1 759 ? -11.125 19.499 3.588 1.00 74.50 759 GLU A CA 1
ATOM 5994 C C . GLU A 1 759 ? -10.567 20.897 3.891 1.00 74.50 759 GLU A C 1
ATOM 5996 O O . GLU A 1 759 ? -10.140 21.185 5.013 1.00 74.50 759 GLU A O 1
ATOM 6001 N N . GLN A 1 760 ? -10.539 21.752 2.869 1.00 72.06 760 GLN A N 1
ATOM 6002 C CA . GLN A 1 760 ? -9.969 23.096 2.909 1.00 72.06 760 GLN A CA 1
ATOM 6003 C C . GLN A 1 760 ? -10.893 24.094 2.207 1.00 72.06 760 GLN A C 1
ATOM 6005 O O . GLN A 1 760 ? -11.522 23.766 1.202 1.00 72.06 760 GLN A O 1
ATOM 6010 N N . THR A 1 761 ? -10.941 25.330 2.707 1.00 60.09 761 THR A N 1
ATOM 6011 C CA . THR A 1 761 ? -11.625 26.442 2.028 1.00 60.09 761 THR A CA 1
ATOM 6012 C C . THR A 1 761 ? -10.751 27.121 1.012 1.00 60.09 761 THR A C 1
ATOM 6014 O O . THR A 1 761 ? -11.226 27.532 -0.044 1.00 60.09 761 THR A O 1
ATOM 6017 N N . THR A 1 762 ? -9.484 27.320 1.368 1.00 76.81 762 THR A N 1
ATOM 6018 C CA . THR A 1 762 ? -8.564 28.129 0.579 1.00 76.81 762 THR A CA 1
ATOM 6019 C C . THR A 1 762 ? -7.145 27.595 0.707 1.00 76.81 762 THR A C 1
ATOM 6021 O O . THR A 1 762 ? -6.617 27.436 1.807 1.00 76.81 762 THR A O 1
ATOM 6024 N N . CYS A 1 763 ? -6.506 27.366 -0.438 1.00 82.81 763 CYS A N 1
ATOM 6025 C CA . CYS A 1 763 ? -5.060 27.219 -0.532 1.00 82.81 763 CYS A CA 1
ATOM 6026 C C . CYS A 1 763 ? -4.472 28.617 -0.766 1.00 82.81 763 CYS A C 1
ATOM 6028 O O . CYS A 1 763 ? -4.781 29.252 -1.774 1.00 82.81 763 CYS A O 1
ATOM 6030 N N . ARG A 1 764 ? -3.698 29.135 0.196 1.00 82.44 764 ARG A N 1
ATOM 6031 C CA . ARG A 1 764 ? -3.116 30.490 0.133 1.00 82.44 764 ARG A CA 1
ATOM 6032 C C . ARG A 1 764 ? -1.767 30.518 -0.571 1.00 82.44 764 ARG A C 1
ATOM 6034 O O . ARG A 1 764 ? -1.463 31.496 -1.243 1.00 82.44 764 ARG A O 1
ATOM 6041 N N . LEU A 1 765 ? -0.979 29.459 -0.404 1.00 86.88 765 LEU A N 1
ATOM 6042 C CA . LEU A 1 765 ? 0.309 29.296 -1.062 1.00 86.88 765 LEU A CA 1
ATOM 6043 C C . LEU A 1 765 ? 0.464 27.843 -1.490 1.00 86.88 765 LEU A C 1
ATOM 6045 O O . LEU A 1 765 ? 0.295 26.932 -0.678 1.00 86.88 765 LEU A O 1
ATOM 6049 N N . LEU A 1 766 ? 0.807 27.655 -2.756 1.00 88.00 766 LEU A N 1
ATOM 6050 C CA . LEU A 1 766 ? 1.161 26.371 -3.331 1.00 88.00 766 LEU A CA 1
ATOM 6051 C C . LEU A 1 766 ? 2.491 26.551 -4.061 1.00 88.00 766 LEU A C 1
ATOM 6053 O O . LEU A 1 766 ? 2.547 27.191 -5.108 1.00 88.00 766 LEU A O 1
ATOM 6057 N N . ALA A 1 767 ? 3.548 26.001 -3.482 1.00 87.31 767 ALA A N 1
ATOM 6058 C CA . ALA A 1 767 ? 4.888 25.970 -4.041 1.00 87.31 767 ALA A CA 1
ATOM 6059 C C . ALA A 1 767 ? 5.443 24.545 -3.954 1.00 87.31 767 ALA A C 1
ATOM 6061 O O . ALA A 1 767 ? 4.863 23.675 -3.301 1.00 87.31 767 ALA A O 1
ATOM 6062 N N . ARG A 1 768 ? 6.582 24.295 -4.603 1.00 83.12 768 ARG A N 1
ATOM 6063 C CA . ARG A 1 768 ? 7.182 22.953 -4.657 1.00 83.12 768 ARG A CA 1
ATOM 6064 C C . ARG A 1 768 ? 7.583 22.399 -3.287 1.00 83.12 768 ARG A C 1
ATOM 6066 O O . ARG A 1 768 ? 7.510 21.195 -3.061 1.00 83.12 768 ARG A O 1
ATOM 6073 N N . ASP A 1 769 ? 8.038 23.274 -2.402 1.00 86.44 769 ASP A N 1
ATOM 6074 C CA . ASP A 1 769 ? 8.580 22.954 -1.082 1.00 86.44 769 ASP A CA 1
ATOM 6075 C C . ASP A 1 769 ? 7.694 23.450 0.068 1.00 86.44 769 ASP A C 1
ATOM 6077 O O . ASP A 1 769 ? 7.972 23.141 1.221 1.00 86.44 769 ASP A O 1
ATOM 6081 N N . THR A 1 770 ? 6.643 24.226 -0.219 1.00 90.44 770 THR A N 1
ATOM 6082 C CA . THR A 1 770 ? 5.785 24.837 0.803 1.00 90.44 770 THR A CA 1
ATOM 6083 C C . THR A 1 770 ? 4.322 24.848 0.379 1.00 90.44 770 THR A C 1
ATOM 6085 O O . THR A 1 770 ? 3.985 25.260 -0.730 1.00 90.44 770 THR A O 1
ATOM 6088 N N . VAL A 1 771 ? 3.432 24.465 1.295 1.00 90.62 771 VAL A N 1
ATOM 6089 C CA . VAL A 1 771 ? 1.978 24.496 1.086 1.00 90.62 771 VAL A CA 1
ATOM 6090 C C . VAL A 1 771 ? 1.299 25.117 2.292 1.00 90.62 771 VAL A C 1
ATOM 6092 O O . VAL A 1 771 ? 1.567 24.714 3.420 1.00 90.62 771 VAL A O 1
ATOM 6095 N N . ILE A 1 772 ? 0.409 26.084 2.062 1.00 90.38 772 ILE A N 1
ATOM 6096 C CA . ILE A 1 772 ? -0.367 26.748 3.114 1.00 90.38 772 ILE A CA 1
ATOM 6097 C C . ILE A 1 772 ? -1.854 26.661 2.781 1.00 90.38 772 ILE A C 1
ATOM 6099 O O . ILE A 1 772 ? -2.310 27.224 1.781 1.00 90.38 772 ILE A O 1
ATOM 6103 N N . ILE A 1 773 ? -2.617 26.010 3.657 1.00 88.62 773 ILE A N 1
ATOM 6104 C CA . ILE A 1 773 ? -4.064 25.810 3.518 1.00 88.62 773 ILE A CA 1
ATOM 6105 C C . ILE A 1 773 ? -4.821 26.338 4.741 1.00 88.62 773 ILE A C 1
ATOM 6107 O O . ILE A 1 773 ? -4.288 26.385 5.850 1.00 88.62 773 ILE A O 1
ATOM 6111 N N . HIS A 1 774 ? -6.066 26.759 4.525 1.00 83.56 774 HIS A N 1
ATOM 6112 C CA . HIS A 1 774 ? -7.015 27.176 5.561 1.00 83.56 774 HIS A CA 1
ATOM 6113 C C . HIS A 1 774 ? -8.314 26.378 5.434 1.00 83.56 774 HIS A C 1
ATOM 6115 O O . HIS A 1 774 ? -8.700 25.976 4.335 1.00 83.56 774 HIS A O 1
ATOM 6121 N N . THR A 1 775 ? -8.996 26.166 6.558 1.00 69.44 775 THR A N 1
ATOM 6122 C CA . THR A 1 775 ? -10.234 25.366 6.637 1.00 69.44 775 THR A CA 1
ATOM 6123 C C . THR A 1 775 ? -11.451 26.220 7.047 1.00 69.44 775 THR A C 1
ATOM 6125 O O . THR A 1 775 ? -11.275 27.376 7.426 1.00 69.44 775 THR A O 1
ATOM 6128 N N . GLU A 1 776 ? -12.685 25.708 6.868 1.00 52.78 776 GLU A N 1
ATOM 6129 C CA . GLU A 1 776 ? -13.967 26.470 6.854 1.00 52.78 776 GLU A CA 1
ATOM 6130 C C . GLU A 1 776 ? -14.270 27.339 8.079 1.00 52.78 776 GLU A C 1
ATOM 6132 O O . GLU A 1 776 ? -14.937 28.367 7.950 1.00 52.78 776 GLU A O 1
ATOM 6137 N N . GLU A 1 777 ? -13.724 27.019 9.244 1.00 52.00 777 GLU A N 1
ATOM 6138 C CA . GLU A 1 777 ? -13.834 27.869 10.424 1.00 52.00 777 GLU A CA 1
ATOM 6139 C C . GLU A 1 777 ? -12.558 28.703 10.551 1.00 52.00 777 GLU A C 1
ATOM 6141 O O . GLU A 1 777 ? -11.602 28.175 11.100 1.00 52.00 777 GLU A O 1
ATOM 6146 N N . ASN A 1 778 ? -12.543 29.949 10.038 1.00 50.59 778 ASN A N 1
ATOM 6147 C CA . ASN A 1 778 ? -11.530 31.047 10.086 1.00 50.59 778 ASN A CA 1
ATOM 6148 C C . ASN A 1 778 ? -10.553 31.138 11.303 1.00 50.59 778 ASN A C 1
ATOM 6150 O O . ASN A 1 778 ? -10.301 32.213 11.837 1.00 50.59 778 ASN A O 1
ATOM 6154 N N . SER A 1 779 ? -9.992 30.030 11.753 1.00 58.56 779 SER A N 1
ATOM 6155 C CA . SER A 1 779 ? -9.301 29.833 13.026 1.00 58.56 779 SER A CA 1
ATOM 6156 C C . SER A 1 779 ? -8.301 28.679 12.961 1.00 58.56 779 SER A C 1
ATOM 6158 O O . SER A 1 779 ? -7.563 28.488 13.916 1.00 58.56 779 SER A O 1
ATOM 6160 N N . GLU A 1 780 ? -8.241 27.919 11.854 1.00 68.38 780 GLU A N 1
ATOM 6161 C CA . GLU A 1 780 ? -7.247 26.861 11.669 1.00 68.38 780 GLU A CA 1
ATOM 6162 C C . GLU A 1 780 ? -6.492 26.966 10.341 1.00 68.38 780 GLU A C 1
ATOM 6164 O O . GLU A 1 780 ? -7.081 26.868 9.257 1.00 68.38 780 GLU A O 1
ATOM 6169 N N . GLY A 1 781 ? -5.171 27.119 10.437 1.00 85.12 781 GLY A N 1
ATOM 6170 C CA . GLY A 1 781 ? -4.247 27.098 9.306 1.00 85.12 781 GLY A CA 1
ATOM 6171 C C . GLY A 1 781 ? -3.308 25.899 9.389 1.00 85.12 781 GLY A C 1
ATOM 6172 O O . GLY A 1 781 ? -2.914 25.492 10.483 1.00 85.12 781 GLY A O 1
ATOM 6173 N N . ILE A 1 782 ? -2.912 25.354 8.239 1.00 90.12 782 ILE A N 1
ATOM 6174 C CA . ILE A 1 782 ? -1.879 24.316 8.144 1.00 90.12 782 ILE A CA 1
ATOM 6175 C C . ILE A 1 782 ? -0.833 24.780 7.138 1.00 90.12 782 ILE A C 1
ATOM 6177 O O . ILE A 1 782 ? -1.165 25.118 6.002 1.00 90.12 782 ILE A O 1
ATOM 6181 N N . MET A 1 783 ? 0.425 24.779 7.561 1.00 91.44 783 MET A N 1
ATOM 6182 C CA . MET A 1 783 ? 1.584 25.012 6.714 1.00 91.44 783 MET A CA 1
ATOM 6183 C C . MET A 1 783 ? 2.447 23.758 6.701 1.00 91.44 783 MET A C 1
ATOM 6185 O O . MET A 1 783 ? 2.838 23.273 7.755 1.00 91.44 783 MET A O 1
ATOM 6189 N N . TYR A 1 784 ? 2.791 23.277 5.518 1.00 92.88 784 TYR A N 1
ATOM 6190 C CA . TYR A 1 784 ? 3.804 22.252 5.306 1.00 92.88 784 TYR A CA 1
ATOM 6191 C C . TYR A 1 784 ? 5.024 22.857 4.631 1.00 92.88 784 TYR A C 1
ATOM 6193 O O . TYR A 1 784 ? 4.871 23.684 3.730 1.00 92.88 784 TYR A O 1
ATOM 6201 N N . ARG A 1 785 ? 6.213 22.447 5.075 1.00 91.25 785 ARG A N 1
ATOM 6202 C CA . ARG A 1 785 ? 7.506 22.848 4.527 1.00 91.25 785 ARG A CA 1
ATOM 6203 C C . ARG A 1 785 ? 8.453 21.661 4.437 1.00 91.25 785 ARG A C 1
ATOM 6205 O O . ARG A 1 785 ? 8.675 20.957 5.423 1.00 91.25 785 ARG A O 1
ATOM 6212 N N . HIS A 1 786 ? 9.056 21.528 3.268 1.00 89.31 786 HIS A N 1
ATOM 6213 C CA . HIS A 1 786 ? 10.107 20.573 2.976 1.00 89.31 786 HIS A CA 1
ATOM 6214 C C . HIS A 1 786 ? 11.490 21.196 3.166 1.00 89.31 786 HIS A C 1
ATOM 6216 O O . HIS A 1 786 ? 11.769 22.287 2.664 1.00 89.31 786 HIS A O 1
ATOM 6222 N N . PHE A 1 787 ? 12.381 20.468 3.838 1.00 84.62 787 PHE A N 1
ATOM 6223 C CA . PHE A 1 787 ? 13.805 20.773 3.915 1.00 84.62 787 PHE A CA 1
ATOM 6224 C C . PHE A 1 787 ? 14.625 19.562 3.467 1.00 84.62 787 PHE A C 1
ATOM 6226 O O . PHE A 1 787 ? 14.163 18.424 3.490 1.00 84.62 787 PHE A O 1
ATOM 6233 N N . SER A 1 788 ? 15.899 19.785 3.141 1.00 76.25 788 SER A N 1
ATOM 6234 C CA . SER A 1 788 ? 16.804 18.710 2.712 1.00 76.25 788 SER A CA 1
ATOM 6235 C C . SER A 1 788 ? 17.039 17.622 3.768 1.00 76.25 788 SER A C 1
ATOM 6237 O O . SER A 1 788 ? 17.489 16.533 3.429 1.00 76.25 788 SER A O 1
ATOM 6239 N N . THR A 1 789 ? 16.762 17.897 5.046 1.00 75.31 789 THR A N 1
ATOM 6240 C CA . THR A 1 789 ? 17.058 16.985 6.167 1.00 75.31 789 THR A CA 1
ATOM 6241 C C . THR A 1 789 ? 15.842 16.586 6.998 1.00 75.31 789 THR A C 1
ATOM 6243 O O . THR A 1 789 ? 15.944 15.668 7.814 1.00 75.31 789 THR A O 1
ATOM 6246 N N . HIS A 1 790 ? 14.710 17.272 6.838 1.00 85.50 790 HIS A N 1
ATOM 6247 C CA . HIS A 1 790 ? 13.511 17.066 7.647 1.00 85.50 790 HIS A CA 1
ATOM 6248 C C . HIS A 1 790 ? 12.277 17.680 6.977 1.00 85.50 790 HIS A C 1
ATOM 6250 O O . HIS A 1 790 ? 12.390 18.529 6.097 1.00 85.50 790 HIS A O 1
ATOM 6256 N N . GLU A 1 791 ? 11.098 17.282 7.439 1.00 89.38 791 GLU A N 1
ATOM 6257 C CA . GLU A 1 791 ? 9.829 17.936 7.109 1.00 89.38 791 GLU A CA 1
ATOM 6258 C C . GLU A 1 791 ? 9.311 18.669 8.333 1.00 89.38 791 GLU A C 1
ATOM 6260 O O . GLU A 1 791 ? 9.461 18.200 9.468 1.00 89.38 791 GLU A O 1
ATOM 6265 N N . GLU A 1 792 ? 8.643 19.787 8.092 1.00 91.50 792 GLU A N 1
ATOM 6266 C CA . GLU A 1 792 ? 7.980 20.562 9.125 1.00 91.50 792 GLU A CA 1
ATOM 6267 C C . GLU A 1 792 ? 6.528 20.822 8.728 1.00 91.50 792 GLU A C 1
ATOM 6269 O O . GLU A 1 792 ? 6.241 21.354 7.656 1.00 91.50 792 GLU A O 1
ATOM 6274 N N . ILE A 1 793 ? 5.595 20.483 9.615 1.00 92.50 793 ILE A N 1
ATOM 6275 C CA . ILE A 1 793 ? 4.188 20.851 9.482 1.00 92.50 793 ILE A CA 1
ATOM 6276 C C . ILE A 1 793 ? 3.805 21.695 10.687 1.00 92.50 793 ILE A C 1
ATOM 6278 O O . ILE A 1 793 ? 3.887 21.236 11.821 1.00 92.50 793 ILE A O 1
ATOM 6282 N N . ARG A 1 794 ? 3.367 22.930 10.453 1.00 91.44 794 ARG A N 1
ATOM 6283 C CA . ARG A 1 794 ? 2.855 23.827 11.489 1.00 91.44 794 ARG A CA 1
ATOM 6284 C C . ARG A 1 794 ? 1.350 23.949 11.371 1.00 91.44 794 ARG A C 1
ATOM 6286 O O . ARG A 1 794 ? 0.815 24.182 10.291 1.00 91.44 794 ARG A O 1
ATOM 6293 N N . ILE A 1 795 ? 0.676 23.824 12.500 1.00 90.81 795 ILE A N 1
ATOM 6294 C CA . ILE A 1 795 ? -0.774 23.873 12.612 1.00 90.81 795 ILE A CA 1
ATOM 6295 C C . ILE A 1 795 ? -1.100 24.995 13.581 1.00 90.81 795 ILE A C 1
ATOM 6297 O O . ILE A 1 795 ? -0.614 24.990 14.710 1.00 90.81 795 ILE A O 1
ATOM 6301 N N . ARG A 1 796 ? -1.908 25.954 13.141 1.00 88.75 796 ARG A N 1
ATOM 6302 C CA . ARG A 1 796 ? -2.391 27.051 13.982 1.00 88.75 796 ARG A CA 1
ATOM 6303 C C . ARG A 1 796 ? -3.860 26.875 14.270 1.00 88.75 796 ARG A C 1
ATOM 6305 O O . ARG A 1 796 ? -4.587 26.512 13.357 1.00 88.75 796 ARG A O 1
ATOM 6312 N N . GLY A 1 797 ? -4.264 27.162 15.499 1.00 86.25 797 GLY A N 1
ATOM 6313 C CA . GLY A 1 797 ? -5.660 27.338 15.884 1.00 86.25 797 GLY A CA 1
ATOM 6314 C C . GLY A 1 797 ? -5.866 27.298 17.388 1.00 86.25 797 GLY A C 1
ATOM 6315 O O . GLY A 1 797 ? -4.904 27.366 18.149 1.00 86.25 797 GLY A O 1
ATOM 6316 N N . GLU A 1 798 ? -7.114 27.206 17.846 1.00 82.50 798 GLU A N 1
ATOM 6317 C CA . GLU A 1 798 ? -7.398 27.012 19.275 1.00 82.50 798 GLU A CA 1
ATOM 6318 C C . GLU A 1 798 ? -6.712 25.735 19.791 1.00 82.50 798 GLU A C 1
ATOM 6320 O O . GLU A 1 798 ? -6.674 24.733 19.082 1.00 82.50 798 GLU A O 1
ATOM 6325 N N . LEU A 1 799 ? -6.197 25.742 21.026 1.00 78.25 799 LEU A N 1
ATOM 6326 C CA . LEU A 1 799 ? -5.367 24.659 21.582 1.00 78.25 799 LEU A CA 1
ATOM 6327 C C . LEU A 1 799 ? -5.932 23.245 21.320 1.00 78.25 799 LEU A C 1
ATOM 6329 O O . LEU A 1 799 ? -5.251 22.408 20.732 1.00 78.25 799 LEU A O 1
ATOM 6333 N N . GLU A 1 800 ? -7.177 22.960 21.719 1.00 78.62 800 GLU A N 1
ATOM 6334 C CA . GLU A 1 800 ? -7.783 21.632 21.514 1.00 78.62 800 GLU A CA 1
ATOM 6335 C C . GLU A 1 800 ? -7.934 21.278 20.030 1.00 78.62 800 GLU A C 1
ATOM 6337 O O . GLU A 1 800 ? -7.646 20.149 19.626 1.00 78.62 800 GLU A O 1
ATOM 6342 N N . LYS A 1 801 ? -8.349 22.252 19.219 1.00 82.31 801 LYS A N 1
ATOM 6343 C CA . LYS A 1 801 ? -8.559 22.105 17.780 1.00 82.31 801 LYS A CA 1
ATOM 6344 C C . LYS A 1 801 ? -7.248 21.855 17.027 1.00 82.31 801 LYS A C 1
ATOM 6346 O O . LYS A 1 801 ? -7.165 20.931 16.218 1.00 82.31 801 LYS A O 1
ATOM 6351 N N . ALA A 1 802 ? -6.187 22.588 17.363 1.00 83.94 802 ALA A N 1
ATOM 6352 C CA . ALA A 1 802 ? -4.854 22.416 16.792 1.00 83.94 802 ALA A CA 1
ATOM 6353 C C . ALA A 1 802 ? -4.290 21.016 17.084 1.00 83.94 802 ALA A C 1
ATOM 6355 O O . ALA A 1 802 ? -3.760 20.361 16.185 1.00 83.94 802 ALA A O 1
ATOM 6356 N N . TRP A 1 803 ? -4.472 20.503 18.307 1.00 84.12 803 TRP A N 1
ATOM 6357 C CA . TRP A 1 803 ? -4.071 19.136 18.658 1.00 84.12 803 TRP A CA 1
ATOM 6358 C C . TRP A 1 803 ? -4.933 18.067 17.975 1.00 84.12 803 TRP A C 1
ATOM 6360 O O . TRP A 1 803 ? -4.385 17.072 17.505 1.00 84.12 803 TRP A O 1
ATOM 6370 N N . GLN A 1 804 ? -6.252 18.259 17.845 1.00 83.00 804 GLN A N 1
ATOM 6371 C CA . GLN A 1 804 ? -7.103 17.361 17.044 1.00 83.00 804 GLN A CA 1
ATOM 6372 C C . GLN A 1 804 ? -6.640 17.315 15.588 1.00 83.00 804 GLN A C 1
ATOM 6374 O O . GLN A 1 804 ? -6.521 16.237 14.999 1.00 83.00 804 GLN A O 1
ATOM 6379 N N . ARG A 1 805 ? -6.315 18.477 15.016 1.00 85.06 805 ARG A N 1
ATOM 6380 C CA . ARG A 1 805 ? -5.803 18.575 13.654 1.00 85.06 805 ARG A CA 1
ATOM 6381 C C . ARG A 1 805 ? -4.424 17.933 13.516 1.00 85.06 805 ARG A C 1
ATOM 6383 O O . ARG A 1 805 ? -4.199 17.232 12.532 1.00 85.06 805 ARG A O 1
ATOM 6390 N N . ALA A 1 806 ? -3.547 18.058 14.513 1.00 86.94 806 ALA A N 1
ATOM 6391 C CA . ALA A 1 806 ? -2.272 17.340 14.549 1.00 86.94 806 ALA A CA 1
ATOM 6392 C C . ALA A 1 806 ? -2.467 15.818 14.482 1.00 86.94 806 ALA A C 1
ATOM 6394 O O . ALA A 1 806 ? -1.738 15.143 13.760 1.00 86.94 806 ALA A O 1
ATOM 6395 N N . GLN A 1 807 ? -3.500 15.270 15.133 1.00 85.81 807 GLN A N 1
ATOM 6396 C CA . GLN A 1 807 ? -3.832 13.844 15.006 1.00 85.81 807 GLN A CA 1
ATOM 6397 C C . GLN A 1 807 ? -4.286 13.464 13.591 1.00 85.81 807 GLN A C 1
ATOM 6399 O O . GLN A 1 807 ? -3.973 12.368 13.129 1.00 85.81 807 GLN A O 1
ATOM 6404 N N . VAL A 1 808 ? -5.017 14.341 12.895 1.00 85.75 808 VAL A N 1
ATOM 6405 C CA . VAL A 1 808 ? -5.399 14.123 11.487 1.00 85.75 808 VAL A CA 1
ATOM 6406 C C . VAL A 1 808 ? -4.159 14.127 10.595 1.00 85.75 808 VAL A C 1
ATOM 6408 O O . VAL A 1 808 ? -3.981 13.205 9.803 1.00 85.75 808 VAL A O 1
ATOM 6411 N N . VAL A 1 809 ? -3.270 15.106 10.774 1.00 88.00 809 VAL A N 1
ATOM 6412 C CA . VAL A 1 809 ? -2.002 15.206 10.037 1.00 88.00 809 VAL A CA 1
ATOM 6413 C C . VAL A 1 809 ? -1.115 13.983 10.278 1.00 88.00 809 VAL A C 1
ATOM 6415 O O . VAL A 1 809 ? -0.594 13.415 9.326 1.00 88.00 809 VAL A O 1
ATOM 6418 N N . VAL A 1 810 ? -1.006 13.503 11.519 1.00 87.56 810 VAL A N 1
ATOM 6419 C CA . VAL A 1 810 ? -0.269 12.271 11.848 1.00 87.56 810 VAL A CA 1
ATOM 6420 C C . VAL A 1 810 ? -0.821 11.051 11.107 1.00 87.56 810 VAL A C 1
ATOM 6422 O O . VAL A 1 810 ? -0.046 10.246 10.598 1.00 87.56 810 VAL A O 1
ATOM 6425 N N . ARG A 1 811 ? -2.147 10.921 10.971 1.00 85.06 811 ARG A N 1
ATOM 6426 C CA . ARG A 1 811 ? -2.740 9.828 10.178 1.00 85.06 811 ARG A CA 1
ATOM 6427 C C . ARG A 1 811 ? -2.458 9.966 8.684 1.00 85.06 811 ARG A C 1
ATOM 6429 O O . ARG A 1 811 ? -2.309 8.952 8.011 1.00 85.06 811 ARG A O 1
ATOM 6436 N N . LEU A 1 812 ? -2.377 11.193 8.168 1.00 83.75 812 LEU A N 1
ATOM 6437 C CA . LEU A 1 812 ? -1.982 11.441 6.779 1.00 83.75 812 LEU A CA 1
ATOM 6438 C C . LEU A 1 812 ? -0.516 11.066 6.545 1.00 83.75 812 LEU A C 1
ATOM 6440 O O . LEU A 1 812 ? -0.223 10.413 5.550 1.00 83.75 812 LEU A O 1
ATOM 6444 N N . ILE A 1 813 ? 0.376 11.404 7.481 1.00 83.06 813 ILE A N 1
ATOM 6445 C CA . ILE A 1 813 ? 1.784 10.983 7.452 1.00 83.06 813 ILE A CA 1
ATOM 6446 C C . ILE A 1 813 ? 1.884 9.455 7.442 1.00 83.06 813 ILE A C 1
ATOM 6448 O O . ILE A 1 813 ? 2.649 8.906 6.653 1.00 83.06 813 ILE A O 1
ATOM 6452 N N . ASP A 1 814 ? 1.103 8.761 8.275 1.00 77.75 814 ASP A N 1
ATOM 6453 C CA . ASP A 1 814 ? 1.077 7.295 8.283 1.00 77.75 814 ASP A CA 1
ATOM 6454 C C . ASP A 1 814 ? 0.600 6.725 6.936 1.00 77.75 814 ASP A C 1
ATOM 6456 O O . ASP A 1 814 ? 1.217 5.795 6.430 1.00 77.75 814 ASP A O 1
ATOM 6460 N N . ALA A 1 815 ? -0.404 7.326 6.291 1.00 78.12 815 ALA A N 1
ATOM 6461 C CA . ALA A 1 815 ? -0.816 6.921 4.944 1.00 78.12 815 ALA A CA 1
ATOM 6462 C C . ALA A 1 815 ? 0.277 7.168 3.883 1.00 78.12 815 ALA A C 1
ATOM 6464 O O . ALA A 1 815 ? 0.378 6.405 2.925 1.00 78.12 815 ALA A O 1
ATOM 6465 N N . CYS A 1 816 ? 1.120 8.197 4.044 1.00 78.56 816 CYS A N 1
ATOM 6466 C CA . CYS A 1 816 ? 2.302 8.379 3.195 1.00 78.56 816 CYS A CA 1
ATOM 6467 C C . CYS A 1 816 ? 3.332 7.260 3.415 1.00 78.56 816 CYS A C 1
ATOM 6469 O O . CYS A 1 816 ? 4.032 6.894 2.478 1.00 78.56 816 CYS A O 1
ATOM 6471 N N . ARG A 1 817 ? 3.444 6.695 4.628 1.00 75.56 817 ARG A N 1
ATOM 6472 C CA . ARG A 1 817 ? 4.397 5.604 4.916 1.00 75.56 817 ARG A CA 1
ATOM 6473 C C . ARG A 1 817 ? 4.077 4.324 4.158 1.00 75.56 817 ARG A C 1
ATOM 6475 O O . ARG A 1 817 ? 5.008 3.585 3.856 1.00 75.56 817 ARG A O 1
ATOM 6482 N N . ASP A 1 818 ? 2.813 4.087 3.816 1.00 74.75 818 ASP A N 1
ATOM 6483 C CA . ASP A 1 818 ? 2.415 2.920 3.020 1.00 74.75 818 ASP A CA 1
ATOM 6484 C C . ASP A 1 818 ? 3.099 2.905 1.636 1.00 74.75 818 ASP A C 1
ATOM 6486 O O . ASP A 1 818 ? 3.371 1.836 1.093 1.00 74.75 818 ASP A O 1
ATOM 6490 N N . GLU A 1 819 ? 3.452 4.076 1.088 1.00 77.62 819 GLU A N 1
ATOM 6491 C CA . GLU A 1 819 ? 4.193 4.213 -0.179 1.00 77.62 819 GLU A CA 1
ATOM 6492 C C . GLU A 1 819 ? 5.706 3.968 -0.025 1.00 77.62 819 GLU A C 1
ATOM 6494 O O . GLU A 1 819 ? 6.397 3.638 -0.996 1.00 77.62 819 GLU A O 1
ATOM 6499 N N . PHE A 1 820 ? 6.227 4.096 1.197 1.00 83.44 820 PHE A N 1
ATOM 6500 C CA . PHE A 1 820 ? 7.642 3.933 1.533 1.00 83.44 820 PHE A CA 1
ATOM 6501 C C . PHE A 1 820 ? 7.808 2.881 2.645 1.00 83.44 820 PHE A C 1
ATOM 6503 O O . PHE A 1 820 ? 8.255 3.203 3.752 1.00 83.44 820 PHE A O 1
ATOM 6510 N N . PRO A 1 821 ? 7.464 1.605 2.381 1.00 78.38 821 PRO A N 1
ATOM 6511 C CA . PRO A 1 821 ? 7.385 0.562 3.406 1.00 78.38 821 PRO A CA 1
ATOM 6512 C C . PRO A 1 821 ? 8.731 0.236 4.068 1.00 78.38 821 PRO A C 1
ATOM 6514 O O . PRO A 1 821 ? 8.755 -0.364 5.141 1.00 78.38 821 PRO A O 1
ATOM 6517 N N . ALA A 1 822 ? 9.850 0.618 3.444 1.00 81.94 822 ALA A N 1
ATOM 6518 C CA . ALA A 1 822 ? 11.198 0.428 3.973 1.00 81.94 822 ALA A CA 1
ATOM 6519 C C . ALA A 1 822 ? 11.801 1.718 4.575 1.00 81.94 822 ALA A C 1
ATOM 6521 O O . ALA A 1 822 ? 12.959 1.728 5.000 1.00 81.94 822 ALA A O 1
ATOM 6522 N N . LEU A 1 823 ? 11.033 2.814 4.635 1.00 81.38 823 LEU A N 1
ATOM 6523 C CA . LEU A 1 823 ? 11.475 4.080 5.210 1.00 81.38 823 LEU A CA 1
ATOM 6524 C C . LEU A 1 823 ? 11.239 4.129 6.720 1.00 81.38 823 LEU A C 1
ATOM 6526 O O . LEU A 1 823 ? 10.119 3.988 7.215 1.00 81.38 823 LEU A O 1
ATOM 6530 N N . TYR A 1 824 ? 12.306 4.437 7.453 1.00 77.44 824 TYR A N 1
ATOM 6531 C CA . TYR A 1 824 ? 12.212 4.766 8.865 1.00 77.44 824 TYR A CA 1
ATOM 6532 C C . TYR A 1 824 ? 12.006 6.275 9.077 1.00 77.44 824 TYR A C 1
ATOM 6534 O O . TYR A 1 824 ? 12.849 7.079 8.670 1.00 77.44 824 TYR A O 1
ATOM 6542 N N . LEU A 1 825 ? 10.904 6.644 9.742 1.00 74.69 825 LEU A N 1
ATOM 6543 C CA . LEU A 1 825 ? 10.563 8.020 10.111 1.00 74.69 825 LEU A CA 1
ATOM 6544 C C . LEU A 1 825 ? 10.626 8.191 11.625 1.00 74.69 825 LEU A C 1
ATOM 6546 O O . LEU A 1 825 ? 9.891 7.521 12.352 1.00 74.69 825 LEU A O 1
ATOM 6550 N N . LYS A 1 826 ? 11.436 9.144 12.084 1.00 80.06 826 LYS A N 1
ATOM 6551 C CA . LYS A 1 826 ? 11.411 9.601 13.469 1.00 80.06 826 LYS A CA 1
ATOM 6552 C C . LYS A 1 826 ? 10.715 10.948 13.513 1.00 80.06 826 LYS A C 1
ATOM 6554 O O . LYS A 1 826 ? 11.236 11.920 12.976 1.00 80.06 826 LYS A O 1
ATOM 6559 N N . GLY A 1 827 ? 9.550 11.012 14.143 1.00 82.12 827 GLY A N 1
ATOM 6560 C CA . GLY A 1 827 ? 8.813 12.263 14.243 1.00 82.12 827 GLY A CA 1
ATOM 6561 C C . GLY A 1 827 ? 8.510 12.683 15.668 1.00 82.12 827 GLY A C 1
ATOM 6562 O O . GLY A 1 827 ? 8.286 11.850 16.551 1.00 82.12 827 GLY A O 1
ATOM 6563 N N . SER A 1 828 ? 8.473 13.994 15.859 1.00 84.56 828 SER A N 1
ATOM 6564 C CA . SER A 1 828 ? 8.085 14.647 17.101 1.00 84.56 828 SER A CA 1
ATOM 6565 C C . SER A 1 828 ? 6.995 15.676 16.850 1.00 84.56 828 SER A C 1
ATOM 6567 O O . SER A 1 828 ? 6.926 16.291 15.791 1.00 84.56 828 SER A O 1
ATOM 6569 N N . VAL A 1 829 ? 6.139 15.855 17.844 1.00 83.94 829 VAL A N 1
ATOM 6570 C CA . VAL A 1 829 ? 5.077 16.851 17.872 1.00 83.94 829 VAL A CA 1
ATOM 6571 C C . VAL A 1 829 ? 5.287 17.714 19.102 1.00 83.94 829 VAL A C 1
ATOM 6573 O O . VAL A 1 829 ? 5.358 17.204 20.220 1.00 83.94 829 VAL A O 1
ATOM 6576 N N . GLU A 1 830 ? 5.404 19.016 18.907 1.00 84.75 830 GLU A N 1
ATOM 6577 C CA . GLU A 1 830 ? 5.661 19.984 19.965 1.00 84.75 830 GLU A CA 1
ATOM 6578 C C . GLU A 1 830 ? 4.761 21.214 19.799 1.00 84.75 830 GLU A C 1
ATOM 6580 O O . GLU A 1 830 ? 4.212 21.482 18.735 1.00 84.75 830 GLU A O 1
ATOM 6585 N N . SER A 1 831 ? 4.580 21.967 20.876 1.00 80.88 831 SER A N 1
ATOM 6586 C CA . SER A 1 831 ? 3.928 23.276 20.858 1.00 80.88 831 SER A CA 1
ATOM 6587 C C . SER A 1 831 ? 4.713 24.249 21.731 1.00 80.88 831 SER A C 1
ATOM 6589 O O . SER A 1 831 ? 5.265 23.872 22.768 1.00 80.88 831 SER A O 1
ATOM 6591 N N . LYS A 1 832 ? 4.693 25.537 21.368 1.00 70.75 832 LYS A N 1
ATOM 6592 C CA . LYS A 1 832 ? 5.340 26.620 22.133 1.00 70.75 832 LYS A CA 1
ATOM 6593 C C . LYS A 1 832 ? 4.866 26.720 23.589 1.00 70.75 832 LYS A C 1
ATOM 6595 O O . LYS A 1 832 ? 5.603 27.233 24.425 1.00 70.75 832 LYS A O 1
ATOM 6600 N N . ARG A 1 833 ? 3.642 26.273 23.899 1.00 65.19 833 ARG A N 1
ATOM 6601 C CA . ARG A 1 833 ? 3.088 26.285 25.269 1.00 65.19 833 ARG A CA 1
ATOM 6602 C C . ARG A 1 833 ? 3.320 24.986 26.039 1.00 65.19 833 ARG A C 1
ATOM 6604 O O . ARG A 1 833 ? 3.002 24.915 27.223 1.00 65.19 833 ARG A O 1
ATOM 6611 N N . THR A 1 834 ? 3.856 23.965 25.383 1.00 61.62 834 THR A N 1
ATOM 6612 C CA . THR A 1 834 ? 4.034 22.633 25.963 1.00 61.62 834 THR A CA 1
ATOM 6613 C C . THR A 1 834 ? 5.457 22.446 26.468 1.00 61.62 834 THR A C 1
ATOM 6615 O O . THR A 1 834 ? 6.406 22.961 25.889 1.00 61.62 834 THR A O 1
ATOM 6618 N N . ALA A 1 835 ? 5.606 21.729 27.580 1.00 61.88 835 ALA A N 1
ATOM 6619 C CA . ALA A 1 835 ? 6.896 21.512 28.228 1.00 61.88 835 ALA A CA 1
ATOM 6620 C C . ALA A 1 835 ? 7.690 20.351 27.604 1.00 61.88 835 ALA A C 1
ATOM 6622 O O . ALA A 1 835 ? 8.882 20.220 27.871 1.00 61.88 835 ALA A O 1
ATOM 6623 N N . ARG A 1 836 ? 7.031 19.478 26.827 1.00 71.06 836 ARG A N 1
ATOM 6624 C CA . ARG A 1 836 ? 7.607 18.242 26.278 1.00 71.06 836 ARG A CA 1
ATOM 6625 C C . ARG A 1 836 ? 7.163 18.003 24.839 1.00 71.06 836 ARG A C 1
ATOM 6627 O O . ARG A 1 836 ? 5.995 18.214 24.519 1.00 71.06 836 ARG A O 1
ATOM 6634 N N . SER A 1 837 ? 8.074 17.484 24.019 1.00 80.12 837 SER A N 1
ATOM 6635 C CA . SER A 1 837 ? 7.748 16.928 22.706 1.00 80.12 837 SER A CA 1
ATOM 6636 C C . SER A 1 837 ? 7.157 15.522 22.852 1.00 80.12 837 SER A C 1
ATOM 6638 O O . SER A 1 837 ? 7.579 14.730 23.696 1.00 80.12 837 SER A O 1
ATOM 6640 N N . LEU A 1 838 ? 6.144 15.220 22.044 1.00 81.50 838 LEU A N 1
ATOM 6641 C CA . LEU A 1 838 ? 5.488 13.915 21.973 1.00 81.50 838 LEU A CA 1
ATOM 6642 C C . LEU A 1 838 ? 5.906 13.194 20.695 1.00 81.50 838 LEU A C 1
ATOM 6644 O O . LEU A 1 838 ? 6.175 13.828 19.680 1.00 81.50 838 LEU A O 1
ATOM 6648 N N . THR A 1 839 ? 5.943 11.867 20.709 1.00 82.81 839 THR A N 1
ATOM 6649 C CA . THR A 1 839 ? 6.193 11.088 19.490 1.00 82.81 839 THR A CA 1
ATOM 6650 C C . THR A 1 839 ? 4.947 11.026 18.609 1.00 82.81 839 THR A C 1
ATOM 6652 O O . THR A 1 839 ? 3.817 11.108 19.101 1.00 82.81 839 THR A O 1
ATOM 6655 N N . ILE A 1 840 ? 5.134 10.848 17.297 1.00 83.06 840 ILE A N 1
ATOM 6656 C CA . ILE A 1 840 ? 4.021 10.646 16.351 1.00 83.06 840 ILE A CA 1
ATOM 6657 C C . ILE A 1 840 ? 3.142 9.466 16.793 1.00 83.06 840 ILE A C 1
ATOM 6659 O O . ILE A 1 840 ? 1.914 9.544 16.737 1.00 83.06 840 ILE A O 1
ATOM 6663 N N . GLU A 1 841 ? 3.751 8.394 17.302 1.00 81.94 841 GLU A N 1
ATOM 6664 C CA . GLU A 1 841 ? 3.042 7.219 17.801 1.00 81.94 841 GLU A CA 1
ATOM 6665 C C . GLU A 1 841 ? 2.155 7.550 19.010 1.00 81.94 841 GLU A C 1
ATOM 6667 O O . GLU A 1 841 ? 1.015 7.085 19.074 1.00 81.94 841 GLU A O 1
ATOM 6672 N N . ALA A 1 842 ? 2.625 8.394 19.935 1.00 78.62 842 ALA A N 1
ATOM 6673 C CA . ALA A 1 842 ? 1.824 8.828 21.078 1.00 78.62 842 ALA A CA 1
ATOM 6674 C C . ALA A 1 842 ? 0.622 9.674 20.626 1.00 78.62 842 ALA A C 1
ATOM 6676 O O . ALA A 1 842 ? -0.506 9.436 21.066 1.00 78.62 842 ALA A O 1
ATOM 6677 N N . VAL A 1 843 ? 0.839 10.604 19.686 1.00 81.81 843 VAL A N 1
ATOM 6678 C CA . VAL A 1 843 ? -0.218 11.445 19.086 1.00 81.81 843 VAL A CA 1
ATOM 6679 C C . VAL A 1 843 ? -1.269 10.611 18.355 1.00 81.81 843 VAL A C 1
ATOM 6681 O O . VAL A 1 843 ? -2.463 10.925 18.408 1.00 81.81 843 VAL A O 1
ATOM 6684 N N . ARG A 1 844 ? -0.855 9.511 17.725 1.00 80.38 844 ARG A N 1
ATOM 6685 C CA . ARG A 1 844 ? -1.754 8.580 17.041 1.00 80.38 844 ARG A CA 1
ATOM 6686 C C . ARG A 1 844 ? -2.675 7.824 17.998 1.00 80.38 844 ARG A C 1
ATOM 6688 O O . ARG A 1 844 ? -3.861 7.688 17.700 1.00 80.38 844 ARG A O 1
ATOM 6695 N N . GLN A 1 845 ? -2.134 7.313 19.105 1.00 70.50 845 GLN A N 1
ATOM 6696 C CA . GLN A 1 845 ? -2.850 6.381 19.986 1.00 70.50 845 GLN A CA 1
ATOM 6697 C C . GLN A 1 845 ? -3.692 7.073 21.066 1.00 70.50 845 GLN A C 1
ATOM 6699 O O . GLN A 1 845 ? -4.719 6.542 21.497 1.00 70.50 845 GLN A O 1
ATOM 6704 N N . CYS A 1 846 ? -3.284 8.258 21.520 1.00 65.81 846 CYS A N 1
ATOM 6705 C CA . CYS A 1 846 ? -3.907 8.906 22.672 1.00 65.81 846 CYS A CA 1
ATOM 6706 C C . CYS A 1 846 ? -5.119 9.767 22.297 1.00 65.81 846 CYS A C 1
ATOM 6708 O O . CYS A 1 846 ? -5.254 10.266 21.180 1.00 65.81 846 CYS A O 1
ATOM 6710 N N . ARG A 1 847 ? -6.019 10.001 23.258 1.00 69.88 847 ARG A N 1
ATOM 6711 C CA . ARG A 1 847 ? -7.099 10.987 23.086 1.00 69.88 847 ARG A CA 1
ATOM 6712 C C . ARG A 1 847 ? -6.531 12.400 23.180 1.00 69.88 847 ARG A C 1
ATOM 6714 O O . ARG A 1 847 ? -5.590 12.630 23.932 1.00 69.88 847 ARG A O 1
ATOM 6721 N N . THR A 1 848 ? -7.161 13.362 22.507 1.00 67.25 848 THR A N 1
ATOM 6722 C CA . THR A 1 848 ? -6.735 14.773 22.519 1.00 67.25 848 THR A CA 1
ATOM 6723 C C . THR A 1 848 ? -6.572 15.328 23.940 1.00 67.25 848 THR A C 1
ATOM 6725 O O . THR A 1 848 ? -5.563 15.955 24.240 1.00 67.25 848 THR A O 1
ATOM 6728 N N . GLY A 1 849 ? -7.503 15.024 24.853 1.00 66.38 849 GLY A N 1
ATOM 6729 C CA . GLY A 1 849 ? -7.400 15.456 26.254 1.00 66.38 849 GLY A CA 1
ATOM 6730 C C . GLY A 1 849 ? -6.196 14.866 27.003 1.00 66.38 849 GLY A C 1
ATOM 6731 O O . GLY A 1 849 ? -5.602 15.543 27.840 1.00 66.38 849 GLY A O 1
ATOM 6732 N N . ASP A 1 850 ? -5.789 13.637 26.678 1.00 69.06 850 ASP A N 1
ATOM 6733 C CA . ASP A 1 850 ? -4.606 13.003 27.271 1.00 69.06 850 ASP A CA 1
ATOM 6734 C C . ASP A 1 850 ? -3.315 13.577 26.667 1.00 69.06 850 ASP A C 1
ATOM 6736 O O . ASP A 1 850 ? -2.354 13.818 27.397 1.00 69.06 850 ASP A O 1
ATOM 6740 N N . LEU A 1 851 ? -3.315 13.883 25.362 1.00 73.31 851 LEU A N 1
ATOM 6741 C CA . LEU A 1 851 ? -2.210 14.555 24.661 1.00 73.31 851 LEU A CA 1
ATOM 6742 C C . LEU A 1 851 ? -1.885 15.915 25.263 1.00 73.31 851 LEU A C 1
ATOM 6744 O O . LEU A 1 851 ? -0.725 16.186 25.557 1.00 73.31 851 LEU A O 1
ATOM 6748 N N . LEU A 1 852 ? -2.904 16.726 25.543 1.00 71.19 852 LEU A N 1
ATOM 6749 C CA . LEU A 1 852 ? -2.728 18.025 26.191 1.00 71.19 852 LEU A CA 1
ATOM 6750 C C . LEU A 1 852 ? -2.089 17.893 27.574 1.00 71.19 852 LEU A C 1
ATOM 6752 O O . LEU A 1 852 ? -1.149 18.613 27.909 1.00 71.19 852 LEU A O 1
ATOM 6756 N N . ARG A 1 853 ? -2.553 16.928 28.375 1.00 67.75 853 ARG A N 1
ATOM 6757 C CA . ARG A 1 853 ? -1.983 16.657 29.703 1.00 67.75 853 ARG A CA 1
ATOM 6758 C C . ARG A 1 853 ? -0.538 16.168 29.623 1.00 67.75 853 ARG A C 1
ATOM 6760 O O . ARG A 1 853 ? 0.276 16.568 30.454 1.00 67.75 853 ARG A O 1
ATOM 6767 N N . MET A 1 854 ? -0.217 15.329 28.640 1.00 70.25 854 MET A N 1
ATOM 6768 C CA . MET A 1 854 ? 1.144 14.843 28.399 1.00 70.25 854 MET A CA 1
ATOM 6769 C C . MET A 1 854 ? 2.081 15.962 27.951 1.00 70.25 854 MET A C 1
ATOM 6771 O O . MET A 1 854 ? 3.160 16.113 28.525 1.00 70.25 854 MET A O 1
ATOM 6775 N N . ALA A 1 855 ? 1.652 16.780 26.992 1.00 69.06 855 ALA A N 1
ATOM 6776 C CA . ALA A 1 855 ? 2.444 17.877 26.456 1.00 69.06 855 ALA A CA 1
ATOM 6777 C C . ALA A 1 855 ? 2.708 18.966 27.519 1.00 69.06 855 ALA A C 1
ATOM 6779 O O . ALA A 1 855 ? 3.801 19.526 27.591 1.00 69.06 855 ALA A O 1
ATOM 6780 N N . MET A 1 856 ? 1.762 19.203 28.434 1.00 68.94 856 MET A N 1
ATOM 6781 C CA . MET A 1 856 ? 1.956 20.074 29.606 1.00 68.94 856 MET A CA 1
ATOM 6782 C C . MET A 1 856 ? 2.822 19.446 30.723 1.00 68.94 856 MET A C 1
ATOM 6784 O O . MET A 1 856 ? 3.071 20.082 31.744 1.00 68.94 856 MET A O 1
ATOM 6788 N N . GLY A 1 857 ? 3.290 18.202 30.566 1.00 66.31 857 GLY A N 1
ATOM 6789 C CA . GLY A 1 857 ? 4.142 17.519 31.548 1.00 66.31 857 GLY A CA 1
ATOM 6790 C C . GLY A 1 857 ? 3.400 16.952 32.766 1.00 66.31 857 GLY A C 1
ATOM 6791 O O . GLY A 1 857 ? 4.040 16.503 33.719 1.00 66.31 857 GLY A O 1
ATOM 6792 N N . HIS A 1 858 ? 2.063 16.924 32.743 1.00 59.12 858 HIS A N 1
ATOM 6793 C CA . HIS A 1 858 ? 1.216 16.429 33.839 1.00 59.12 858 HIS A CA 1
ATOM 6794 C C . HIS A 1 858 ? 1.020 14.905 33.846 1.00 59.12 858 HIS A C 1
ATOM 6796 O O . HIS A 1 858 ? 0.312 14.381 34.707 1.00 59.12 858 HIS A O 1
ATOM 6802 N N . PHE A 1 859 ? 1.622 14.185 32.899 1.00 58.41 859 PHE A N 1
ATOM 6803 C CA . PHE A 1 859 ? 1.578 12.728 32.810 1.00 58.41 859 PHE A CA 1
ATOM 6804 C C . PHE A 1 859 ? 3.004 12.171 32.706 1.00 58.41 859 PHE A C 1
ATOM 6806 O O . PHE A 1 859 ? 3.831 12.680 31.944 1.00 58.41 859 PHE A O 1
ATOM 6813 N N . LYS A 1 860 ? 3.300 11.149 33.512 1.00 57.22 860 LYS A N 1
ATOM 6814 C CA . LYS A 1 860 ? 4.579 10.432 33.545 1.00 57.22 860 LYS A CA 1
ATOM 6815 C C . LYS A 1 860 ? 4.267 8.940 33.610 1.00 57.22 860 LYS A C 1
ATOM 6817 O O . LYS A 1 860 ? 3.534 8.525 34.504 1.00 57.22 860 LYS A O 1
ATOM 6822 N N . GLY A 1 861 ? 4.789 8.169 32.660 1.00 57.84 861 GLY A N 1
ATOM 6823 C CA . GLY A 1 861 ? 4.597 6.719 32.592 1.00 57.84 861 GLY A CA 1
ATOM 6824 C C . GLY A 1 861 ? 3.884 6.231 31.329 1.00 57.84 861 GLY A C 1
ATOM 6825 O O . GLY A 1 861 ? 3.574 7.004 30.420 1.00 57.84 861 GLY A O 1
ATOM 6826 N N . LEU A 1 862 ? 3.671 4.917 31.268 1.00 54.00 862 LEU A N 1
ATOM 6827 C CA . LEU A 1 862 ? 2.962 4.237 30.182 1.00 54.00 862 LEU A CA 1
ATOM 6828 C C . LEU A 1 862 ? 1.449 4.327 30.370 1.00 54.00 862 LEU A C 1
ATOM 6830 O O . LEU A 1 862 ? 0.951 4.438 31.493 1.00 54.00 862 LEU A O 1
ATOM 6834 N N . LEU A 1 863 ? 0.705 4.227 29.269 1.00 53.12 863 LEU A N 1
ATOM 6835 C CA . LEU A 1 863 ? -0.729 3.982 29.368 1.00 53.12 863 LEU A CA 1
ATOM 6836 C C . LEU A 1 863 ? -0.965 2.582 29.962 1.00 53.12 863 LEU A C 1
ATOM 6838 O O . LEU A 1 863 ? -0.309 1.626 29.533 1.00 53.12 863 LEU A O 1
ATOM 6842 N N . PRO A 1 864 ? -1.915 2.424 30.906 1.00 40.28 864 PRO A N 1
ATOM 6843 C CA . PRO A 1 864 ? -2.372 1.104 31.325 1.00 40.28 864 PRO A CA 1
ATOM 6844 C C . PRO A 1 864 ? -2.774 0.298 30.089 1.00 40.28 864 PRO A C 1
ATOM 6846 O O . PRO A 1 864 ? -3.412 0.852 29.190 1.00 40.28 864 PRO A O 1
ATOM 6849 N N . SER A 1 865 ? -2.451 -0.999 30.041 1.00 37.38 865 SER A N 1
ATOM 6850 C CA . SER A 1 865 ? -2.889 -1.901 28.967 1.00 37.38 865 SER A CA 1
ATOM 6851 C C . SER A 1 865 ? -4.401 -2.160 29.061 1.00 37.38 865 SER A C 1
ATOM 6853 O O . SER A 1 865 ? -4.859 -3.265 29.332 1.00 37.38 865 SER A O 1
ATOM 6855 N N . VAL A 1 866 ? -5.212 -1.119 28.900 1.00 32.75 866 VAL A N 1
ATOM 6856 C CA . VAL A 1 866 ? -6.667 -1.183 28.963 1.00 32.75 866 VAL A CA 1
ATOM 6857 C C . VAL A 1 866 ? -7.217 -0.440 27.759 1.00 32.75 866 VAL A C 1
ATOM 6859 O O . VAL A 1 866 ? -7.583 0.732 27.840 1.00 32.75 866 VAL A O 1
ATOM 6862 N N . ARG A 1 867 ? -7.265 -1.167 26.635 1.00 35.41 867 ARG A N 1
ATOM 6863 C CA . ARG A 1 867 ? -8.423 -1.325 25.726 1.00 35.41 867 ARG A CA 1
ATOM 6864 C C . ARG A 1 867 ? -7.954 -1.817 24.354 1.00 35.41 867 ARG A C 1
ATOM 6866 O O . ARG A 1 867 ? -7.646 -1.003 23.499 1.00 35.41 867 ARG A O 1
ATOM 6873 N N . SER A 1 868 ? -7.966 -3.142 24.157 1.00 33.53 868 SER A N 1
ATOM 6874 C CA . SER A 1 868 ? -8.283 -3.794 22.864 1.00 33.53 868 SER A CA 1
ATOM 6875 C C . SER A 1 868 ? -8.332 -5.339 22.922 1.00 33.53 868 SER A C 1
ATOM 6877 O O . SER A 1 868 ? -8.498 -5.959 21.876 1.00 33.53 868 SER A O 1
ATOM 6879 N N . MET A 1 869 ? -8.215 -6.002 24.085 1.00 33.50 869 MET A N 1
ATOM 6880 C CA . MET A 1 869 ? -8.497 -7.454 24.170 1.00 33.50 869 MET A CA 1
ATOM 6881 C C . MET A 1 869 ? -9.932 -7.796 24.603 1.00 33.50 869 MET A C 1
ATOM 6883 O O . MET A 1 869 ? -10.411 -8.870 24.258 1.00 33.50 869 MET A O 1
ATOM 6887 N N . ASP A 1 870 ? -10.673 -6.872 25.225 1.00 49.00 870 ASP A N 1
ATOM 6888 C CA . ASP A 1 870 ? -12.034 -7.169 25.705 1.00 49.00 870 ASP A CA 1
ATOM 6889 C C . ASP A 1 870 ? -13.107 -7.220 24.610 1.00 49.00 870 ASP A C 1
ATOM 6891 O O . ASP A 1 870 ? -14.070 -7.956 24.758 1.00 49.00 870 ASP A O 1
ATOM 6895 N N . VAL A 1 871 ? -12.988 -6.483 23.496 1.00 44.62 871 VAL A N 1
ATOM 6896 C CA . VAL A 1 871 ? -14.048 -6.487 22.460 1.00 44.62 871 VAL A CA 1
ATOM 6897 C C . VAL A 1 871 ? -13.998 -7.763 21.620 1.00 44.62 871 VAL A C 1
ATOM 6899 O O . VAL A 1 871 ? -15.040 -8.341 21.332 1.00 44.62 871 VAL A O 1
ATOM 6902 N N . VAL A 1 872 ? -12.798 -8.245 21.283 1.00 43.69 872 VAL A N 1
ATOM 6903 C CA . VAL A 1 872 ? -12.622 -9.478 20.498 1.00 43.69 872 VAL A CA 1
ATOM 6904 C C . VAL A 1 872 ? -12.967 -10.707 21.339 1.00 43.69 872 VAL A C 1
ATOM 6906 O O . VAL A 1 872 ? -13.707 -11.560 20.862 1.00 43.69 872 VAL A O 1
ATOM 6909 N N . ALA A 1 873 ? -12.518 -10.774 22.600 1.00 49.06 873 ALA A N 1
ATOM 6910 C CA . ALA A 1 873 ? -12.880 -11.859 23.515 1.00 49.06 873 ALA A CA 1
ATOM 6911 C C . ALA A 1 873 ? -14.385 -11.860 23.839 1.00 49.06 873 ALA A C 1
ATOM 6913 O O . ALA A 1 873 ? -15.027 -12.909 23.775 1.00 49.06 873 ALA A O 1
ATOM 6914 N N . LYS A 1 874 ? -14.979 -10.684 24.097 1.00 58.25 874 LYS A N 1
ATOM 6915 C CA . LYS A 1 874 ? -16.425 -10.540 24.316 1.00 58.25 874 LYS A CA 1
ATOM 6916 C C . LYS A 1 874 ? -17.232 -10.972 23.095 1.00 58.25 874 LYS A C 1
ATOM 6918 O O . LYS A 1 874 ? -18.113 -11.809 23.243 1.00 58.25 874 LYS A O 1
ATOM 6923 N N . ASN A 1 875 ? -16.904 -10.475 21.900 1.00 59.16 875 ASN A N 1
ATOM 6924 C CA . ASN A 1 875 ? -17.613 -10.840 20.671 1.00 59.16 875 ASN A CA 1
ATOM 6925 C C . ASN A 1 875 ? -17.402 -12.321 20.316 1.00 59.16 875 ASN A C 1
ATOM 6927 O O . ASN A 1 875 ? -18.330 -12.974 19.850 1.00 59.16 875 ASN A O 1
ATOM 6931 N N . PHE A 1 876 ? -16.217 -12.885 20.574 1.00 64.81 876 PHE A N 1
ATOM 6932 C CA . PHE A 1 876 ? -15.944 -14.314 20.395 1.00 64.81 876 PHE A CA 1
ATOM 6933 C C . PHE A 1 876 ? -16.852 -15.177 21.281 1.00 64.81 876 PHE A C 1
ATOM 6935 O O . PHE A 1 876 ? -17.530 -16.079 20.786 1.00 64.81 876 PHE A O 1
ATOM 6942 N N . ILE A 1 877 ? -16.923 -14.860 22.576 1.00 67.62 877 ILE A N 1
ATOM 6943 C CA . ILE A 1 877 ? -17.748 -15.593 23.539 1.00 67.62 877 ILE A CA 1
ATOM 6944 C C . ILE A 1 877 ? -19.240 -15.375 23.258 1.00 67.62 877 ILE A C 1
ATOM 6946 O O . ILE A 1 877 ? -20.000 -16.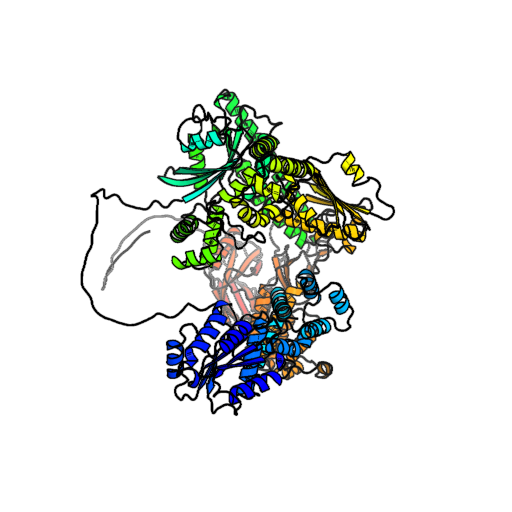339 23.261 1.00 67.62 877 ILE A O 1
ATOM 6950 N N . ASP A 1 878 ? -19.664 -14.149 22.952 1.00 70.75 878 ASP A N 1
ATOM 6951 C CA . ASP A 1 878 ? -21.056 -13.828 22.612 1.00 70.75 878 ASP A CA 1
ATOM 6952 C C . ASP A 1 878 ? -21.502 -14.553 21.327 1.00 70.75 878 ASP A C 1
ATOM 6954 O O . ASP A 1 878 ? -22.579 -15.151 21.298 1.00 70.75 878 ASP A O 1
ATOM 6958 N N . ASN A 1 879 ? -20.639 -14.638 20.307 1.00 70.62 879 ASN A N 1
ATOM 6959 C CA . ASN A 1 879 ? -20.910 -15.404 19.086 1.00 70.62 879 ASN A CA 1
ATOM 6960 C C . ASN A 1 879 ? -21.144 -16.896 19.344 1.00 70.62 879 ASN A C 1
ATOM 6962 O O . ASN A 1 879 ? -21.986 -17.524 18.694 1.00 70.62 879 ASN A O 1
ATOM 6966 N N . ARG A 1 880 ? -20.364 -17.476 20.257 1.00 73.50 880 ARG A N 1
ATOM 6967 C CA . ARG A 1 880 ? -20.419 -18.899 20.596 1.00 73.50 880 ARG A CA 1
ATOM 6968 C C . ARG A 1 880 ? -21.564 -19.217 21.555 1.00 73.50 880 ARG A C 1
ATOM 6970 O O . ARG A 1 880 ? -22.268 -20.202 21.347 1.00 73.50 880 ARG A O 1
ATOM 6977 N N . LEU A 1 881 ? -21.827 -18.356 22.535 1.00 72.50 881 LEU A N 1
ATOM 6978 C CA . LEU A 1 881 ? -22.950 -18.515 23.458 1.00 72.50 881 LEU A CA 1
ATOM 6979 C C . LEU A 1 881 ? -24.299 -18.344 22.770 1.00 72.50 881 LEU A C 1
ATOM 6981 O O . LEU A 1 881 ? -25.224 -19.065 23.115 1.00 72.50 881 LEU A O 1
ATOM 6985 N N . TYR A 1 882 ? -24.407 -17.495 21.746 1.00 78.25 882 TYR A N 1
ATOM 6986 C CA . TYR A 1 882 ? -25.625 -17.421 20.940 1.00 78.25 882 TYR A CA 1
ATOM 6987 C C . TYR A 1 882 ? -25.957 -18.758 20.243 1.00 78.25 882 TYR A C 1
ATOM 6989 O O . TYR A 1 882 ? -27.127 -19.127 20.151 1.00 78.25 882 TYR A O 1
ATOM 6997 N N . GLN A 1 883 ? -24.954 -19.545 19.820 1.00 74.81 883 GLN A N 1
ATOM 6998 C CA . GLN A 1 883 ? -25.203 -20.898 19.288 1.00 74.81 883 GLN A CA 1
ATOM 6999 C C . GLN A 1 883 ? -25.791 -21.825 20.356 1.00 74.81 883 GLN A C 1
ATOM 7001 O O . GLN A 1 883 ? -26.742 -22.555 20.081 1.00 74.81 883 GLN A O 1
ATOM 7006 N N . VAL A 1 884 ? -25.264 -21.746 21.581 1.00 75.31 884 VAL A N 1
ATOM 7007 C CA . VAL A 1 884 ? -25.772 -22.506 22.731 1.00 75.31 884 VAL A CA 1
ATOM 7008 C C . VAL A 1 884 ? -27.201 -22.064 23.069 1.00 75.31 884 VAL A C 1
ATOM 7010 O O . VAL A 1 884 ? -28.077 -22.908 23.232 1.00 75.31 884 VAL A O 1
ATOM 7013 N N . SER A 1 885 ? -27.485 -20.758 23.082 1.00 77.88 885 SER A N 1
ATOM 7014 C CA . SER A 1 885 ? -28.833 -20.205 23.284 1.00 77.88 885 SER A CA 1
ATOM 7015 C C . SER A 1 885 ? -29.832 -20.695 22.235 1.00 77.88 885 SER A C 1
ATOM 7017 O O . SER A 1 885 ? -30.935 -21.114 22.584 1.00 77.88 885 SER A O 1
ATOM 7019 N N . LYS A 1 886 ? -29.436 -20.714 20.958 1.00 74.62 886 LYS A N 1
ATOM 7020 C CA . LYS A 1 886 ? -30.272 -21.201 19.853 1.00 74.62 886 LYS A CA 1
ATOM 7021 C C . LYS A 1 886 ? -30.571 -22.694 19.969 1.00 74.62 886 LYS A C 1
ATOM 7023 O O . LYS A 1 886 ? -31.697 -23.122 19.728 1.00 74.62 886 LYS A O 1
ATOM 7028 N N . ALA A 1 887 ? -29.576 -23.490 20.353 1.00 71.31 887 ALA A N 1
ATOM 7029 C CA . ALA A 1 887 ? -29.733 -24.929 20.527 1.00 71.31 887 ALA A CA 1
ATOM 7030 C C . ALA A 1 887 ? -30.488 -25.304 21.815 1.00 71.31 887 ALA A C 1
ATOM 7032 O O . ALA A 1 887 ? -31.070 -26.389 21.903 1.00 71.31 887 ALA A O 1
ATOM 7033 N N . LEU A 1 888 ? -30.511 -24.417 22.816 1.00 69.62 888 LEU A N 1
ATOM 7034 C CA . LEU A 1 888 ? -31.256 -24.612 24.058 1.00 69.62 888 LEU A CA 1
ATOM 7035 C C . LEU A 1 888 ? -32.774 -24.561 23.847 1.00 69.62 888 LEU A C 1
ATOM 7037 O O . LEU A 1 888 ? -33.483 -25.376 24.456 1.00 69.62 888 LEU A O 1
ATOM 7041 N N . GLY A 1 889 ? -33.263 -23.685 22.960 1.00 68.06 889 GLY A N 1
ATOM 7042 C CA . GLY A 1 889 ? -34.698 -23.505 22.710 1.00 68.06 889 GLY A CA 1
ATOM 7043 C C . GLY A 1 889 ? -35.460 -23.299 24.023 1.00 68.06 889 GLY A C 1
ATOM 7044 O O . GLY A 1 889 ? -34.932 -22.692 24.943 1.00 68.06 889 GLY A O 1
ATOM 7045 N N . GLU A 1 890 ? -36.651 -23.880 24.180 1.00 64.94 890 GLU A N 1
ATOM 7046 C CA . GLU A 1 890 ? -37.471 -23.778 25.409 1.00 64.94 890 GLU A CA 1
ATOM 7047 C C . GLU A 1 890 ? -36.801 -24.322 26.695 1.00 64.94 890 GLU A C 1
ATOM 7049 O O . GLU A 1 890 ? -37.267 -24.065 27.804 1.00 64.94 890 GLU A O 1
ATOM 7054 N N . GLY A 1 891 ? -35.678 -25.046 26.584 1.00 63.53 891 GLY A N 1
ATOM 7055 C CA . GLY A 1 891 ? -34.932 -25.587 27.728 1.00 63.53 891 GLY A CA 1
ATOM 7056 C C . GLY A 1 891 ? -34.168 -24.547 28.558 1.00 63.53 891 GLY A C 1
ATOM 7057 O O . GLY A 1 891 ? -33.605 -24.901 29.596 1.00 63.53 891 GLY A O 1
ATOM 7058 N N . TRP A 1 892 ? -34.140 -23.281 28.132 1.00 72.69 892 TRP A N 1
ATOM 7059 C CA . TRP A 1 892 ? -33.411 -22.208 28.813 1.00 72.69 892 TRP A CA 1
ATOM 7060 C C . TRP A 1 892 ? -33.955 -21.899 30.217 1.00 72.69 892 TRP A C 1
ATOM 7062 O O . TRP A 1 892 ? -33.168 -21.591 31.109 1.00 72.69 892 TRP A O 1
ATOM 7072 N N . MET A 1 893 ? -35.264 -22.051 30.458 1.00 70.00 893 MET A N 1
ATOM 7073 C CA . MET A 1 893 ? -35.874 -21.782 31.773 1.00 70.00 893 MET A CA 1
ATOM 7074 C C . MET A 1 893 ? -35.310 -22.697 32.866 1.00 70.00 893 MET A C 1
ATOM 7076 O O . MET A 1 893 ? -35.001 -22.247 33.969 1.00 70.00 893 MET A O 1
ATOM 7080 N N . ARG A 1 894 ? -35.106 -23.977 32.536 1.00 71.44 894 ARG A N 1
ATOM 7081 C CA . ARG A 1 894 ? -34.515 -24.962 33.451 1.00 71.44 894 ARG A CA 1
ATOM 7082 C C . ARG A 1 894 ? -33.034 -24.678 33.708 1.00 71.44 894 ARG A C 1
ATOM 7084 O O . ARG A 1 894 ? -32.571 -24.841 34.828 1.00 71.44 894 ARG A O 1
ATOM 7091 N N . LEU A 1 895 ? -32.310 -24.194 32.694 1.00 74.19 895 LEU A N 1
ATOM 7092 C CA . LEU A 1 895 ? -30.930 -23.727 32.849 1.00 74.19 895 LEU A CA 1
ATOM 7093 C C . LEU A 1 895 ? -30.826 -22.517 33.774 1.00 74.19 895 LEU A C 1
ATOM 7095 O O . LEU A 1 895 ? -29.933 -22.469 34.610 1.00 74.19 895 LEU A O 1
ATOM 7099 N N . CYS A 1 896 ? -31.756 -21.573 33.677 1.00 68.38 896 CYS A N 1
ATOM 7100 C CA . CYS A 1 896 ? -31.748 -20.379 34.518 1.00 68.38 896 CYS A CA 1
ATOM 7101 C C . CYS A 1 896 ? -32.046 -20.697 35.986 1.00 68.38 896 CYS A C 1
ATOM 7103 O O . CYS A 1 896 ? -31.376 -20.157 36.864 1.00 68.38 896 CYS A O 1
ATOM 7105 N N . GLN A 1 897 ? -32.979 -21.619 36.246 1.00 73.19 897 GLN A N 1
ATOM 7106 C CA . GLN A 1 897 ? -33.265 -22.104 37.600 1.00 73.19 897 GLN A CA 1
ATOM 7107 C C . GLN A 1 897 ? -32.036 -22.758 38.248 1.00 73.19 897 GLN A C 1
ATOM 7109 O O . GLN A 1 897 ? -31.698 -22.432 39.382 1.00 73.19 897 GLN A O 1
ATOM 7114 N N . GLU A 1 898 ? -31.328 -23.623 37.519 1.00 70.69 898 GLU A N 1
ATOM 7115 C CA . GLU A 1 898 ? -30.122 -24.303 38.021 1.00 70.69 898 GLU A CA 1
ATOM 7116 C C . GLU A 1 898 ? -28.913 -23.357 38.162 1.00 70.69 898 GLU A C 1
ATOM 7118 O O . GLU A 1 898 ? -28.063 -23.557 39.027 1.00 70.69 898 GLU A O 1
ATOM 7123 N N . LEU A 1 899 ? -28.846 -22.286 37.359 1.00 70.12 899 LEU A N 1
ATOM 7124 C CA . LEU A 1 899 ? -27.856 -21.209 37.507 1.00 70.12 899 LEU A CA 1
ATOM 7125 C C . LEU A 1 899 ? -28.215 -20.200 38.619 1.00 70.12 899 LEU A C 1
ATOM 7127 O O . LEU A 1 899 ? -27.469 -19.240 38.825 1.00 70.12 899 LEU A O 1
ATOM 7131 N N . GLY A 1 900 ? -29.329 -20.399 39.336 1.00 65.38 900 GLY A N 1
ATOM 7132 C CA . GLY A 1 900 ? -29.752 -19.559 40.461 1.00 65.38 900 GLY A CA 1
ATOM 7133 C C . GLY A 1 900 ? -30.294 -18.182 40.062 1.00 65.38 900 GLY A C 1
ATOM 7134 O O . GLY A 1 900 ? -30.211 -17.236 40.847 1.00 65.38 900 GLY A O 1
ATOM 7135 N N . LEU A 1 901 ? -30.814 -18.035 38.840 1.00 67.62 901 LEU A N 1
ATOM 7136 C CA . LEU A 1 901 ? -31.398 -16.789 38.340 1.00 67.62 901 LEU A CA 1
ATOM 7137 C C . LEU A 1 901 ? -32.916 -16.816 38.526 1.00 67.62 901 LEU A C 1
ATOM 7139 O O . LEU A 1 901 ? -33.591 -17.730 38.053 1.00 67.62 901 LEU A O 1
ATOM 7143 N N . ASP A 1 902 ? -33.451 -15.803 39.204 1.00 58.53 902 ASP A N 1
ATOM 7144 C CA . ASP A 1 902 ? -34.889 -15.673 39.427 1.00 58.53 902 ASP A CA 1
ATOM 7145 C C . ASP A 1 902 ? -35.612 -15.158 38.168 1.00 58.53 902 ASP A C 1
ATOM 7147 O O . ASP A 1 902 ? -35.121 -14.270 37.464 1.00 58.53 902 ASP A O 1
ATOM 7151 N N . SER A 1 903 ? -36.793 -15.713 37.893 1.00 54.72 903 SER A N 1
ATOM 7152 C CA . SER A 1 903 ? -37.627 -15.388 36.722 1.00 54.72 903 SER A CA 1
ATOM 7153 C C . SER A 1 903 ? -38.116 -13.932 36.694 1.00 54.72 903 SER A C 1
ATOM 7155 O O . SER A 1 903 ? -38.422 -13.407 35.627 1.00 54.72 903 SER A O 1
ATOM 7157 N N . SER A 1 904 ? -38.093 -13.258 37.847 1.00 54.69 904 SER A N 1
ATOM 7158 C CA . SER A 1 904 ? -38.456 -11.846 38.043 1.00 54.69 904 SER A CA 1
ATOM 7159 C C . SER A 1 904 ? -37.542 -10.841 37.319 1.00 54.69 904 SER A C 1
ATOM 7161 O O . SER A 1 904 ? -37.873 -9.662 37.210 1.00 54.69 904 SER A O 1
ATOM 7163 N N . VAL A 1 905 ? -36.391 -11.272 36.783 1.00 51.22 905 VAL A N 1
ATOM 7164 C CA . VAL A 1 905 ? -35.471 -10.403 36.018 1.00 51.22 905 VAL A CA 1
ATOM 7165 C C . VAL A 1 905 ? -36.026 -10.032 34.627 1.00 51.22 905 VAL A C 1
ATOM 7167 O O . VAL A 1 905 ? -35.581 -9.042 34.048 1.00 51.22 905 VAL A O 1
ATOM 7170 N N . LEU A 1 906 ? -37.009 -10.777 34.102 1.00 50.97 906 LEU A N 1
ATOM 7171 C CA . LEU A 1 906 ? -37.592 -10.576 32.763 1.00 50.97 906 LEU A CA 1
ATOM 7172 C C . LEU A 1 906 ? -38.843 -9.685 32.728 1.00 50.97 906 LEU A C 1
ATOM 7174 O O . LEU A 1 906 ? -39.330 -9.397 31.637 1.00 50.97 906 LEU A O 1
ATOM 7178 N N . ASP A 1 907 ? -39.339 -9.194 33.869 1.00 48.62 907 ASP A N 1
ATOM 7179 C CA . ASP A 1 907 ? -40.608 -8.441 33.940 1.00 48.62 907 ASP A CA 1
ATOM 7180 C C . ASP A 1 907 ? -40.607 -7.108 33.150 1.00 48.62 907 ASP A C 1
ATOM 7182 O O . ASP A 1 907 ? -41.650 -6.471 33.017 1.00 48.62 907 ASP A O 1
ATOM 7186 N N . ASN A 1 908 ? -39.465 -6.692 32.581 1.00 48.31 908 ASN A N 1
ATOM 7187 C CA . ASN A 1 908 ? -39.315 -5.456 31.802 1.00 48.31 908 ASN A CA 1
ATOM 7188 C C . ASN A 1 908 ? -38.805 -5.641 30.357 1.00 48.31 908 ASN A C 1
ATOM 7190 O O . ASN A 1 908 ? -38.582 -4.639 29.678 1.00 48.31 908 ASN A O 1
ATOM 7194 N N . THR A 1 909 ? -38.604 -6.868 29.866 1.00 43.94 909 THR A N 1
ATOM 7195 C CA . THR A 1 909 ? -38.150 -7.114 28.481 1.00 43.94 909 THR A CA 1
ATOM 7196 C C . THR A 1 909 ? -39.303 -7.624 27.616 1.00 43.94 909 THR A C 1
ATOM 7198 O O . THR A 1 909 ? -39.902 -8.643 27.965 1.00 43.94 909 THR A O 1
ATOM 7201 N N . PRO A 1 910 ? -39.648 -6.947 26.505 1.00 45.94 910 PRO A N 1
ATOM 7202 C CA . PRO A 1 910 ? -40.684 -7.412 25.591 1.00 45.94 910 PRO A CA 1
ATOM 7203 C C . PRO A 1 910 ? -40.339 -8.804 25.055 1.00 45.94 910 PRO A C 1
ATOM 7205 O O . PRO A 1 910 ? -39.212 -9.082 24.658 1.00 45.94 910 PRO A O 1
ATOM 7208 N N . VAL A 1 911 ? -41.316 -9.705 25.099 1.00 47.59 911 VAL A N 1
ATOM 7209 C CA . VAL A 1 911 ? -41.153 -11.116 24.731 1.00 47.59 911 VAL A CA 1
ATOM 7210 C C . VAL A 1 911 ? -40.965 -11.229 23.219 1.00 47.59 911 VAL A C 1
ATOM 7212 O O . VAL A 1 911 ? -41.907 -10.955 22.473 1.00 47.59 911 VAL A O 1
ATOM 7215 N N . VAL A 1 912 ? -39.778 -11.645 22.758 1.00 57.22 912 VAL A N 1
ATOM 7216 C CA . VAL A 1 912 ? -39.492 -11.768 21.311 1.00 57.22 912 VAL A CA 1
ATOM 7217 C C . VAL A 1 912 ? -38.934 -13.143 20.884 1.00 57.22 912 VAL A C 1
ATOM 7219 O O . VAL A 1 912 ? -38.903 -13.453 19.695 1.00 57.22 912 VAL A O 1
ATOM 7222 N N . GLY A 1 913 ? -38.663 -14.069 21.813 1.00 66.50 913 GLY A N 1
ATOM 7223 C CA . GLY A 1 913 ? -38.540 -15.500 21.494 1.00 66.50 913 GLY A CA 1
ATOM 7224 C C . GLY A 1 913 ? -37.513 -16.261 22.340 1.00 66.50 913 GLY A C 1
ATOM 7225 O O . GLY A 1 913 ? -36.560 -15.670 22.848 1.00 66.50 913 GLY A O 1
ATOM 7226 N N . PRO A 1 914 ? -37.622 -17.604 22.427 1.00 65.75 914 PRO A N 1
ATOM 7227 C CA . PRO A 1 914 ? -36.881 -18.415 23.400 1.00 65.75 914 PRO A CA 1
ATOM 7228 C C . PRO A 1 914 ? -35.353 -18.370 23.235 1.00 65.75 914 PRO A C 1
ATOM 7230 O O . PRO A 1 914 ? -34.629 -18.615 24.193 1.00 65.75 914 PRO A O 1
ATOM 7233 N N . THR A 1 915 ? -34.845 -18.053 22.039 1.00 71.75 915 THR A N 1
ATOM 7234 C CA . THR A 1 915 ? -33.396 -17.923 21.785 1.00 71.75 915 THR A CA 1
ATOM 7235 C C . THR A 1 915 ? -32.837 -16.601 22.317 1.00 71.75 915 THR A C 1
ATOM 7237 O O . THR A 1 915 ? -31.755 -16.587 22.907 1.00 71.75 915 THR A O 1
ATOM 7240 N N . GLN A 1 916 ? -33.571 -15.498 22.139 1.00 73.19 916 GLN A N 1
ATOM 7241 C CA . GLN A 1 916 ? -33.158 -14.172 22.602 1.00 73.19 916 GLN A CA 1
ATOM 7242 C C . GLN A 1 916 ? -33.223 -14.091 24.133 1.00 73.19 916 GLN A C 1
ATOM 7244 O O . GLN A 1 916 ? -32.272 -13.616 24.757 1.00 73.19 916 GLN A O 1
ATOM 7249 N N . ASP A 1 917 ? -34.268 -14.669 24.735 1.00 71.19 917 ASP A N 1
ATOM 7250 C CA . ASP A 1 917 ? -34.425 -14.771 26.192 1.00 71.19 917 ASP A CA 1
ATOM 7251 C C . ASP A 1 917 ? -33.281 -15.581 26.821 1.00 71.19 917 ASP A C 1
ATOM 7253 O O . ASP A 1 917 ? -32.634 -15.142 27.777 1.00 71.19 917 ASP A O 1
ATOM 7257 N N . ALA A 1 918 ? -32.959 -16.739 26.230 1.00 73.88 918 ALA A N 1
ATOM 7258 C CA . ALA A 1 918 ? -31.851 -17.583 26.669 1.00 73.88 918 ALA A CA 1
ATOM 7259 C C . ALA A 1 918 ? -30.501 -16.854 26.602 1.00 73.88 918 ALA A C 1
ATOM 7261 O O . ALA A 1 918 ? -29.682 -16.967 27.516 1.00 73.88 918 ALA A O 1
ATOM 7262 N N . PHE A 1 919 ? -30.250 -16.110 25.521 1.00 78.00 919 PHE A N 1
ATOM 7263 C CA . PHE A 1 919 ? -29.013 -15.348 25.358 1.00 78.00 919 PHE A CA 1
ATOM 7264 C C . PHE A 1 919 ? -28.913 -14.210 26.370 1.00 78.00 919 PHE A C 1
ATOM 7266 O O . PHE A 1 919 ? -27.868 -14.036 27.004 1.00 78.00 919 PHE A O 1
ATOM 7273 N N . GLN A 1 920 ? -30.005 -13.471 26.572 1.00 72.94 920 GLN A N 1
ATOM 7274 C CA . GLN A 1 920 ? -29.997 -12.346 27.491 1.00 72.94 920 GLN A CA 1
ATOM 7275 C C . GLN A 1 920 ? -29.816 -12.800 28.938 1.00 72.94 920 GLN A C 1
ATOM 7277 O O . GLN A 1 920 ? -29.069 -12.182 29.698 1.00 72.94 920 GLN A O 1
ATOM 7282 N N . MET A 1 921 ? -30.395 -13.941 29.302 1.00 73.19 921 MET A N 1
ATOM 7283 C CA . MET A 1 921 ? -30.230 -14.487 30.641 1.00 73.19 921 MET A CA 1
ATOM 7284 C C . MET A 1 921 ? -28.811 -15.017 30.891 1.00 73.19 921 MET A C 1
ATOM 7286 O O . MET A 1 921 ? -28.233 -14.762 31.950 1.00 73.19 921 MET A O 1
ATOM 7290 N N . LEU A 1 922 ? -28.183 -15.645 29.889 1.00 73.69 922 LEU A N 1
ATOM 7291 C CA . LEU A 1 922 ? -26.762 -16.015 29.948 1.00 73.69 922 LEU A CA 1
ATOM 7292 C C . LEU A 1 922 ? -25.840 -14.790 30.031 1.00 73.69 922 LEU A C 1
ATOM 7294 O O . LEU A 1 922 ? -24.795 -14.851 30.681 1.00 73.69 922 LEU A O 1
ATOM 7298 N N . LYS A 1 923 ? -26.212 -13.664 29.411 1.00 73.50 923 LYS A N 1
ATOM 7299 C CA . LYS A 1 923 ? -25.477 -12.396 29.520 1.00 73.50 923 LYS A CA 1
ATOM 7300 C C . LYS A 1 923 ? -25.604 -11.795 30.922 1.00 73.50 923 LYS A C 1
ATOM 7302 O O . LYS A 1 923 ? -24.583 -11.456 31.518 1.00 73.50 923 LYS A O 1
ATOM 7307 N N . VAL A 1 924 ? -26.817 -11.727 31.479 1.00 70.44 924 VAL A N 1
ATOM 7308 C CA . VAL A 1 924 ? -27.066 -11.237 32.849 1.00 70.44 924 VAL A CA 1
ATOM 7309 C C . VAL A 1 924 ? -26.311 -12.079 33.875 1.00 70.44 924 VAL A C 1
ATOM 7311 O O . VAL A 1 924 ? -25.619 -11.535 34.737 1.00 70.44 924 VAL A O 1
ATOM 7314 N N . TRP A 1 925 ? -26.375 -13.404 33.746 1.00 70.38 925 TRP A N 1
ATOM 7315 C CA . TRP A 1 925 ? -25.608 -14.336 34.567 1.00 70.38 925 TRP A CA 1
ATOM 7316 C C . TRP A 1 925 ? -24.104 -14.060 34.521 1.00 70.38 925 TRP A C 1
ATOM 7318 O O . TRP A 1 925 ? -23.441 -14.028 35.557 1.00 70.38 925 TRP A O 1
ATOM 7328 N N . ARG A 1 926 ? -23.568 -13.790 33.329 1.00 69.19 926 ARG A N 1
ATOM 7329 C CA . ARG A 1 926 ? -22.156 -13.454 33.145 1.00 69.19 926 ARG A CA 1
ATOM 7330 C C . ARG A 1 926 ? -21.767 -12.167 33.859 1.00 69.19 926 ARG A C 1
ATOM 7332 O O . ARG A 1 926 ? -20.725 -12.110 34.493 1.00 69.19 926 ARG A O 1
ATOM 7339 N N . THR A 1 927 ? -22.617 -11.147 33.768 1.00 60.47 927 THR A N 1
ATOM 7340 C CA . THR A 1 927 ? -22.367 -9.839 34.390 1.00 60.47 927 THR A CA 1
ATOM 7341 C C . THR A 1 927 ? -22.521 -9.835 35.911 1.00 60.47 927 THR A C 1
ATOM 7343 O O . THR A 1 927 ? -22.039 -8.909 36.551 1.00 60.47 927 THR A O 1
ATOM 7346 N N . ARG A 1 928 ? -23.184 -10.844 36.494 1.00 55.72 928 ARG A N 1
ATOM 7347 C CA . ARG A 1 928 ? -23.345 -10.993 37.951 1.00 55.72 928 ARG A CA 1
ATOM 7348 C C . ARG A 1 928 ? -22.193 -11.742 38.626 1.00 55.72 928 ARG A C 1
ATOM 7350 O O . ARG A 1 928 ? -22.091 -11.680 39.845 1.00 55.72 928 ARG A O 1
ATOM 7357 N N . ASN A 1 929 ? -21.370 -12.465 37.868 1.00 54.97 929 ASN A N 1
ATOM 7358 C CA . ASN A 1 929 ? -20.248 -13.229 38.406 1.00 54.97 929 ASN A CA 1
ATOM 7359 C C . ASN A 1 929 ? -18.938 -12.452 38.220 1.00 54.97 929 ASN A C 1
ATOM 7361 O O . ASN A 1 929 ? -18.556 -12.160 37.091 1.00 54.97 929 ASN A O 1
ATOM 7365 N N . ASP A 1 930 ? -18.200 -12.211 39.306 1.00 47.00 930 ASP A N 1
ATOM 7366 C CA . ASP A 1 930 ? -16.911 -11.488 39.304 1.00 47.00 930 ASP A CA 1
ATOM 7367 C C . ASP A 1 930 ? -15.727 -12.306 38.722 1.00 47.00 930 ASP A C 1
ATOM 7369 O O . ASP A 1 930 ? -14.559 -11.946 38.876 1.00 47.00 930 ASP A O 1
ATOM 7373 N N . HIS A 1 931 ? -16.000 -13.443 38.073 1.00 54.34 931 HIS A N 1
ATOM 7374 C CA . HIS A 1 931 ? -14.999 -14.381 37.544 1.00 54.34 931 HIS A CA 1
ATOM 7375 C C . HIS A 1 931 ? -14.925 -14.334 36.012 1.00 54.34 931 HIS A C 1
ATOM 7377 O O . HIS A 1 931 ? -15.942 -14.106 35.364 1.00 54.34 931 HIS A O 1
ATOM 7383 N N . GLY A 1 932 ? -13.750 -14.589 35.423 1.00 58.56 932 GLY A N 1
ATOM 7384 C CA . GLY A 1 932 ? -13.549 -14.536 33.968 1.00 58.56 932 GLY A CA 1
ATOM 7385 C C . GLY A 1 932 ? -14.193 -15.698 33.179 1.00 58.56 932 GLY A C 1
ATOM 7386 O O . GLY A 1 932 ? -14.529 -16.737 33.765 1.00 58.56 932 GLY A O 1
ATOM 7387 N N . PRO A 1 933 ? -14.375 -15.549 31.852 1.00 63.62 933 PRO A N 1
ATOM 7388 C CA . PRO A 1 933 ? -14.884 -16.553 30.912 1.00 63.62 933 PRO A CA 1
ATOM 7389 C C . PRO A 1 933 ? -14.488 -18.023 31.116 1.00 63.62 933 PRO A C 1
ATOM 7391 O O . PRO A 1 933 ? -15.349 -18.893 30.996 1.00 63.62 933 PRO A O 1
ATOM 7394 N N . LEU A 1 934 ? -13.237 -18.344 31.454 1.00 61.81 934 LEU A N 1
ATOM 7395 C CA . LEU A 1 934 ? -12.770 -19.713 31.704 1.00 61.81 934 LEU A CA 1
ATOM 7396 C C . LEU A 1 934 ? -13.529 -20.360 32.871 1.00 61.81 934 LEU A C 1
ATOM 7398 O O . LEU A 1 934 ? -13.933 -21.518 32.772 1.00 61.81 934 LEU A O 1
ATOM 7402 N N . HIS A 1 935 ? -13.763 -19.626 33.964 1.00 64.00 935 HIS A N 1
ATOM 7403 C CA . HIS A 1 935 ? -14.551 -20.126 35.096 1.00 64.00 935 HIS A CA 1
ATOM 7404 C C . HIS A 1 935 ? -16.031 -20.266 34.728 1.00 64.00 935 HIS A C 1
ATOM 7406 O O . HIS A 1 935 ? -16.682 -21.249 35.083 1.00 64.00 935 HIS A O 1
ATOM 7412 N N . GLN A 1 936 ? -16.550 -19.295 33.980 1.00 68.81 936 GLN A N 1
ATOM 7413 C CA . GLN A 1 936 ? -17.944 -19.264 33.555 1.00 68.81 936 GLN A CA 1
ATOM 7414 C C . GLN A 1 936 ? -18.261 -20.446 32.623 1.00 68.81 936 GLN A C 1
ATOM 7416 O O . GLN A 1 936 ? -19.209 -21.185 32.865 1.00 68.81 936 GLN A O 1
ATOM 7421 N N . LEU A 1 937 ? -17.442 -20.712 31.605 1.00 70.69 937 LEU A N 1
ATOM 7422 C CA . LEU A 1 937 ? -17.658 -21.830 30.677 1.00 70.69 937 LEU A CA 1
ATOM 7423 C C . LEU A 1 937 ? -17.627 -23.197 31.387 1.00 70.69 937 LEU A C 1
ATOM 7425 O O . LEU A 1 937 ? -18.451 -24.060 31.087 1.00 70.69 937 LEU A O 1
ATOM 7429 N N . LEU A 1 938 ? -16.753 -23.373 32.385 1.00 68.31 938 LEU A N 1
ATOM 7430 C CA . LEU A 1 938 ? -16.716 -24.573 33.234 1.00 68.31 938 LEU A CA 1
ATOM 7431 C C . LEU A 1 938 ? -18.007 -24.748 34.052 1.00 68.31 938 LEU A C 1
ATOM 7433 O O . LEU A 1 938 ? -18.568 -25.845 34.107 1.00 68.31 938 LEU A O 1
ATOM 7437 N N . LEU A 1 939 ? -18.502 -23.669 34.666 1.00 70.00 939 LEU A N 1
ATOM 7438 C CA . LEU A 1 939 ? -19.742 -23.685 35.446 1.00 70.00 939 LEU A CA 1
ATOM 7439 C C . LEU A 1 939 ? -20.970 -23.940 34.556 1.00 70.00 939 LEU A C 1
ATOM 7441 O O . LEU A 1 939 ? -21.846 -24.731 34.916 1.00 70.00 939 LEU A O 1
ATOM 7445 N N . LEU A 1 940 ? -21.005 -23.338 33.365 1.00 76.50 940 LEU A N 1
ATOM 7446 C CA . LEU A 1 940 ? -22.055 -23.554 32.372 1.00 76.50 940 LEU A CA 1
ATOM 7447 C C . LEU A 1 940 ? -22.070 -25.009 31.884 1.00 76.50 940 LEU A C 1
ATOM 7449 O O . LEU A 1 940 ? -23.130 -25.632 31.865 1.00 76.50 940 LEU A O 1
ATOM 7453 N N . GLY A 1 941 ? -20.903 -25.578 31.563 1.00 73.75 941 GLY A N 1
ATOM 7454 C CA . GLY A 1 941 ? -20.772 -26.979 31.156 1.00 73.75 941 GLY A CA 1
ATOM 7455 C C . GLY A 1 941 ? -21.267 -27.950 32.232 1.00 73.75 941 GLY A C 1
ATOM 7456 O O . GLY A 1 941 ? -22.047 -28.855 31.936 1.00 73.75 941 GLY A O 1
ATOM 7457 N N . LYS A 1 942 ? -20.901 -27.714 33.499 1.00 70.50 942 LYS A N 1
ATOM 7458 C CA . LYS A 1 942 ? -21.375 -28.518 34.636 1.00 70.50 942 LYS A CA 1
ATOM 7459 C C . LYS A 1 942 ? -22.894 -28.434 34.811 1.00 70.50 942 LYS A C 1
ATOM 7461 O O . LYS A 1 942 ? -23.541 -29.442 35.068 1.00 70.50 942 LYS A O 1
ATOM 7466 N N . THR A 1 943 ? -23.470 -27.250 34.628 1.00 75.56 943 THR A N 1
ATOM 7467 C CA . THR A 1 943 ? -24.916 -27.038 34.781 1.00 75.56 943 THR A CA 1
ATOM 7468 C C . THR A 1 943 ? -25.708 -27.679 33.636 1.00 75.56 943 THR A C 1
ATOM 7470 O O . THR A 1 943 ? -26.712 -28.351 33.871 1.00 75.56 943 THR A O 1
ATOM 7473 N N . LEU A 1 944 ? -25.221 -27.571 32.395 1.00 75.94 944 LEU A N 1
ATOM 7474 C CA . LEU A 1 944 ? -25.803 -28.254 31.232 1.00 75.94 944 LEU A CA 1
ATOM 7475 C C . LEU A 1 944 ? -25.766 -29.783 31.372 1.00 75.94 944 LEU A C 1
ATOM 7477 O O . LEU A 1 944 ? -26.704 -30.463 30.945 1.00 75.94 944 LEU A O 1
ATOM 7481 N N . GLN A 1 945 ? -24.721 -30.318 32.012 1.00 76.44 945 GLN A N 1
ATOM 7482 C CA . GLN A 1 945 ? -24.613 -31.739 32.335 1.00 76.44 945 GLN A CA 1
ATOM 7483 C C . GLN A 1 945 ? -25.685 -32.173 33.346 1.00 76.44 945 GLN A C 1
ATOM 7485 O O . GLN A 1 945 ? -26.339 -33.191 33.126 1.00 76.44 945 GLN A O 1
ATOM 7490 N N . THR A 1 946 ? -25.931 -31.379 34.393 1.00 74.44 946 THR A N 1
ATOM 7491 C CA . THR A 1 946 ? -27.005 -31.625 35.377 1.00 74.44 946 THR A CA 1
ATOM 7492 C C . THR A 1 946 ? -28.396 -31.636 34.731 1.00 74.44 946 THR A C 1
ATOM 7494 O O . THR A 1 946 ? -29.262 -32.414 35.124 1.00 74.44 946 THR A O 1
ATOM 7497 N N . ILE A 1 947 ? -28.609 -30.819 33.695 1.00 76.50 947 ILE A N 1
ATOM 7498 C CA . ILE A 1 947 ? -29.892 -30.710 32.975 1.00 76.50 947 ILE A CA 1
ATOM 7499 C C . ILE A 1 947 ? -30.049 -31.795 31.890 1.00 76.50 947 ILE A C 1
ATOM 7501 O O . ILE A 1 947 ? -31.122 -31.939 31.303 1.00 76.50 947 ILE A O 1
ATOM 7505 N N . GLY A 1 948 ? -29.010 -32.597 31.635 1.00 70.75 948 GLY A N 1
ATOM 7506 C CA . GLY A 1 948 ? -29.043 -33.700 30.671 1.00 70.75 948 GLY A CA 1
ATOM 7507 C C . GLY A 1 948 ? -28.852 -33.283 29.208 1.00 70.75 948 GLY A C 1
ATOM 7508 O O . GLY A 1 948 ? -29.206 -34.045 28.311 1.00 70.75 948 GLY A O 1
ATOM 7509 N N . ARG A 1 949 ? -28.287 -32.096 28.938 1.00 73.38 949 ARG A N 1
ATOM 7510 C CA . ARG A 1 949 ? -27.991 -31.598 27.577 1.00 73.38 949 ARG A CA 1
ATOM 7511 C C . ARG A 1 949 ? -26.540 -31.883 27.183 1.00 73.38 949 ARG A C 1
ATOM 7513 O O . ARG A 1 949 ? -25.732 -30.972 27.021 1.00 73.38 949 ARG A O 1
ATOM 7520 N N . LEU A 1 950 ? -26.201 -33.172 27.083 1.00 70.44 950 LEU A N 1
ATOM 7521 C CA . LEU A 1 950 ? -24.834 -33.660 26.827 1.00 70.44 950 LEU A CA 1
ATOM 7522 C C . LEU A 1 950 ? -24.257 -33.189 25.478 1.00 70.44 950 LEU A C 1
ATOM 7524 O O . LEU A 1 950 ? -23.053 -32.977 25.363 1.00 70.44 950 LEU A O 1
ATOM 7528 N N . ASP A 1 951 ? -25.119 -32.973 24.486 1.00 69.75 951 ASP A N 1
ATOM 7529 C CA . ASP A 1 951 ? -24.797 -32.375 23.188 1.00 69.75 951 ASP A CA 1
ATOM 7530 C C . ASP A 1 951 ? -24.248 -30.946 23.334 1.00 69.75 951 ASP A C 1
ATOM 7532 O O . ASP A 1 951 ? -23.252 -30.593 22.708 1.00 69.75 951 ASP A O 1
ATOM 7536 N N . GLN A 1 952 ? -24.835 -30.148 24.231 1.00 75.19 952 GLN A N 1
ATOM 7537 C CA . GLN A 1 952 ? -24.393 -28.778 24.507 1.00 75.19 952 GLN A CA 1
ATOM 7538 C C . GLN A 1 952 ? -23.155 -28.728 25.409 1.00 75.19 952 GLN A C 1
ATOM 7540 O O . GLN A 1 952 ? -22.360 -27.797 25.310 1.00 75.19 952 GLN A O 1
ATOM 7545 N N . VAL A 1 953 ? -22.945 -29.744 26.254 1.00 71.94 953 VAL A N 1
ATOM 7546 C CA . VAL A 1 953 ? -21.724 -29.866 27.069 1.00 71.94 953 VAL A CA 1
ATOM 7547 C C . VAL A 1 953 ? -20.492 -29.994 26.173 1.00 71.94 953 VAL A C 1
ATOM 7549 O O . VAL A 1 953 ? -19.502 -29.312 26.428 1.00 71.94 953 VAL A O 1
ATOM 7552 N N . ALA A 1 954 ? -20.553 -30.804 25.110 1.00 70.38 954 ALA A N 1
ATOM 7553 C CA . ALA A 1 954 ? -19.452 -30.948 24.154 1.00 70.38 954 ALA A CA 1
ATOM 7554 C C . ALA A 1 954 ? -19.125 -29.621 23.446 1.00 70.38 954 ALA A C 1
ATOM 7556 O O . ALA A 1 954 ? -17.959 -29.240 23.370 1.00 70.38 954 ALA A O 1
ATOM 7557 N N . VAL A 1 955 ? -20.156 -28.875 23.030 1.00 71.50 955 VAL A N 1
ATOM 7558 C CA . VAL A 1 955 ? -20.011 -27.545 22.414 1.00 71.50 955 VAL A CA 1
ATOM 7559 C C . VAL A 1 955 ? -19.369 -26.552 23.388 1.00 71.50 955 VAL A C 1
ATOM 7561 O O . VAL A 1 955 ? -18.440 -25.843 23.019 1.00 71.50 955 VAL A O 1
ATOM 7564 N N . VAL A 1 956 ? -19.789 -26.522 24.657 1.00 73.31 956 VAL A N 1
ATOM 7565 C CA . VAL A 1 956 ? -19.181 -25.641 25.674 1.00 73.31 956 VAL A CA 1
ATOM 7566 C C . VAL A 1 956 ? -17.728 -26.028 25.984 1.00 73.31 956 VAL A C 1
ATOM 7568 O O . VAL A 1 956 ? -16.904 -25.140 26.200 1.00 73.31 956 VAL A O 1
ATOM 7571 N N . HIS A 1 957 ? -17.377 -27.318 25.945 1.00 68.44 957 HIS A N 1
ATOM 7572 C CA . HIS A 1 957 ? -15.985 -27.773 26.078 1.00 68.44 957 HIS A CA 1
ATOM 7573 C C . HIS A 1 957 ? -15.121 -27.379 24.873 1.00 68.44 957 HIS A C 1
ATOM 7575 O O . HIS A 1 957 ? -13.964 -26.999 25.048 1.00 68.44 957 HIS A O 1
ATOM 7581 N N . GLU A 1 958 ? -15.671 -27.432 23.660 1.00 71.12 958 GLU A N 1
ATOM 7582 C CA . GLU A 1 958 ? -14.992 -26.955 22.453 1.00 71.12 958 GLU A CA 1
ATOM 7583 C C . GLU A 1 958 ? -14.762 -25.440 22.521 1.00 71.12 958 GLU A C 1
ATOM 7585 O O . GLU A 1 958 ? -13.638 -24.988 22.322 1.00 71.12 958 GLU A O 1
ATOM 7590 N N . ILE A 1 959 ? -15.770 -24.667 22.944 1.00 70.00 959 ILE A N 1
ATOM 7591 C CA . ILE A 1 959 ? -15.648 -23.218 23.180 1.00 70.00 959 ILE A CA 1
ATOM 7592 C C . ILE A 1 959 ? -14.580 -22.922 24.240 1.00 70.00 959 ILE A C 1
ATOM 7594 O O . ILE A 1 959 ? -13.778 -22.006 24.063 1.00 70.00 959 ILE A O 1
ATOM 7598 N N . TYR A 1 960 ? -14.543 -23.698 25.328 1.00 68.00 960 TYR A N 1
ATOM 7599 C CA . TYR A 1 960 ? -13.517 -23.577 26.364 1.00 68.00 960 TYR A CA 1
ATOM 7600 C C . TYR A 1 960 ? -12.115 -23.815 25.796 1.00 68.00 960 TYR A C 1
ATOM 7602 O O . TYR A 1 960 ? -11.205 -23.040 26.081 1.00 68.00 960 TYR A O 1
ATOM 7610 N N . LYS A 1 961 ? -11.941 -24.847 24.963 1.00 65.81 961 LYS A N 1
ATOM 7611 C CA . LYS A 1 961 ? -10.655 -25.178 24.341 1.00 65.81 961 LYS A CA 1
ATOM 7612 C C . LYS A 1 961 ? -10.215 -24.123 23.322 1.00 65.81 961 LYS A C 1
ATOM 7614 O O . LYS A 1 961 ? -9.078 -23.673 23.390 1.00 65.81 961 LYS A O 1
ATOM 7619 N N . GLU A 1 962 ? -11.113 -23.679 22.442 1.00 67.75 962 GLU A N 1
ATOM 7620 C CA . GLU A 1 962 ? -10.832 -22.606 21.479 1.00 67.75 962 GLU A CA 1
ATOM 7621 C C . GLU A 1 962 ? -10.448 -21.307 22.199 1.00 67.75 962 GLU A C 1
ATOM 7623 O O . GLU A 1 962 ? -9.451 -20.674 21.858 1.00 67.75 962 GLU A O 1
ATOM 7628 N N . TYR A 1 963 ? -11.203 -20.924 23.236 1.00 64.88 963 TYR A N 1
ATOM 7629 C CA . TYR A 1 963 ? -10.887 -19.743 24.035 1.00 64.88 963 TYR A CA 1
ATOM 7630 C C . TYR A 1 963 ? -9.540 -19.896 24.750 1.00 64.88 963 TYR A C 1
ATOM 7632 O O . TYR A 1 963 ? -8.730 -18.970 24.754 1.00 64.88 963 TYR A O 1
ATOM 7640 N N . TRP A 1 964 ? -9.261 -21.084 25.294 1.00 62.62 964 TRP A N 1
ATOM 7641 C CA . TRP A 1 964 ? -7.977 -21.403 25.906 1.00 62.62 964 TRP A CA 1
ATOM 7642 C C . TRP A 1 964 ? -6.826 -21.262 24.903 1.00 62.62 964 TRP A C 1
ATOM 7644 O O . TRP A 1 964 ? -5.819 -20.651 25.245 1.00 62.62 964 TRP A O 1
ATOM 7654 N N . ASP A 1 965 ? -6.955 -21.747 23.668 1.00 60.12 965 ASP A N 1
ATOM 7655 C CA . ASP A 1 965 ? -5.917 -21.635 22.630 1.00 60.12 965 ASP A CA 1
ATOM 7656 C C . ASP A 1 965 ? -5.675 -20.185 22.170 1.00 60.12 965 ASP A C 1
ATOM 7658 O O . ASP A 1 965 ? -4.537 -19.814 21.878 1.00 60.12 965 ASP A O 1
ATOM 7662 N N . ILE A 1 966 ? -6.713 -19.341 22.166 1.00 59.88 966 ILE A N 1
ATOM 7663 C CA . ILE A 1 966 ? -6.622 -17.922 21.774 1.00 59.88 966 ILE A CA 1
ATOM 7664 C C . ILE A 1 966 ? -5.930 -17.063 22.849 1.00 59.88 966 ILE A C 1
ATOM 7666 O O . ILE A 1 966 ? -5.324 -16.035 22.524 1.00 59.88 966 ILE A O 1
ATOM 7670 N N . LEU A 1 967 ? -5.991 -17.460 24.127 1.00 57.06 967 LEU A N 1
ATOM 7671 C CA . LEU A 1 967 ? -5.357 -16.713 25.215 1.00 57.06 967 LEU A CA 1
ATOM 7672 C C . LEU A 1 967 ? -3.834 -16.671 25.039 1.00 57.06 967 LEU A C 1
ATOM 7674 O O . LEU A 1 967 ? -3.142 -17.690 25.107 1.00 57.06 967 LEU A O 1
ATOM 7678 N N . LYS A 1 968 ? -3.298 -15.459 24.864 1.00 49.75 968 LYS A N 1
ATOM 7679 C CA . LYS A 1 968 ? -1.855 -15.232 24.749 1.00 49.75 968 LYS A CA 1
ATOM 7680 C C . LYS A 1 968 ? -1.159 -15.492 26.083 1.00 49.75 968 LYS A C 1
ATOM 7682 O O . LYS A 1 968 ? -1.602 -15.027 27.133 1.00 49.75 968 LYS A O 1
ATOM 7687 N N . VAL A 1 969 ? -0.032 -16.201 26.023 1.00 51.25 969 VAL A N 1
ATOM 7688 C CA . VAL A 1 969 ? 0.858 -16.381 27.174 1.00 51.25 969 VAL A CA 1
ATOM 7689 C C . VAL A 1 969 ? 1.508 -15.038 27.497 1.00 51.25 969 VAL A C 1
ATOM 7691 O O . VAL A 1 969 ? 2.256 -14.488 26.694 1.00 51.25 969 VAL A O 1
ATOM 7694 N N . THR A 1 970 ? 1.195 -14.505 28.670 1.00 48.75 970 THR A N 1
ATOM 7695 C CA . THR A 1 970 ? 1.692 -13.231 29.178 1.00 48.75 970 THR A CA 1
ATOM 7696 C C . THR A 1 970 ? 2.888 -13.501 30.091 1.00 48.75 970 THR A C 1
ATOM 7698 O O . THR A 1 970 ? 2.725 -14.153 31.125 1.00 48.75 970 THR A O 1
ATOM 7701 N N . PRO A 1 971 ? 4.101 -13.051 29.739 1.00 45.22 971 PRO A N 1
ATOM 7702 C CA . PRO A 1 971 ? 5.236 -13.153 30.642 1.00 45.22 971 PRO A CA 1
ATOM 7703 C C . PRO A 1 971 ? 5.013 -12.237 31.854 1.00 45.22 971 PRO A C 1
ATOM 7705 O O . PRO A 1 971 ? 4.578 -11.100 31.694 1.00 45.22 971 PRO A O 1
ATOM 7708 N N . VAL A 1 972 ? 5.289 -12.722 33.066 1.00 46.97 972 VAL A N 1
ATOM 7709 C CA . VAL A 1 972 ? 5.151 -11.931 34.300 1.00 46.97 972 VAL A CA 1
ATOM 7710 C C . VAL A 1 972 ? 6.420 -12.060 35.133 1.00 46.97 972 VAL A C 1
ATOM 7712 O O . VAL A 1 972 ? 6.940 -13.162 35.316 1.00 46.97 972 VAL A O 1
ATOM 7715 N N . ARG A 1 973 ? 6.915 -10.933 35.652 1.00 48.00 973 ARG A N 1
ATOM 7716 C CA . ARG A 1 973 ? 8.065 -10.886 36.562 1.00 48.00 973 ARG A CA 1
ATOM 7717 C C . ARG A 1 973 ? 7.584 -10.725 38.008 1.00 48.00 973 ARG A C 1
ATOM 7719 O O . ARG A 1 973 ? 6.722 -9.883 38.264 1.00 48.00 973 ARG A O 1
ATOM 7726 N N . PRO A 1 974 ? 8.097 -11.513 38.965 1.00 54.03 974 PRO A N 1
ATOM 7727 C CA . PRO A 1 974 ? 7.677 -11.400 40.352 1.00 54.03 974 PRO A CA 1
ATOM 7728 C C . PRO A 1 974 ? 8.314 -10.182 41.040 1.00 54.03 974 PRO A C 1
ATOM 7730 O O . PRO A 1 974 ? 9.501 -9.904 40.878 1.00 54.03 974 PRO A O 1
ATOM 7733 N N . GLY A 1 975 ? 7.531 -9.466 41.849 1.00 44.28 975 GLY A N 1
ATOM 7734 C CA . GLY A 1 975 ? 8.012 -8.375 42.692 1.00 44.28 975 GLY A CA 1
ATOM 7735 C C . GLY A 1 975 ? 8.813 -8.925 43.870 1.00 44.28 975 GLY A C 1
ATOM 7736 O O . GLY A 1 975 ? 8.295 -9.713 44.667 1.00 44.28 975 GLY A O 1
ATOM 7737 N N . MET A 1 976 ? 10.082 -8.530 43.981 1.00 48.59 976 MET A N 1
ATOM 7738 C CA . MET A 1 976 ? 10.959 -8.960 45.071 1.00 48.59 976 MET A CA 1
ATOM 7739 C C . MET A 1 976 ? 10.762 -8.078 46.307 1.00 48.59 976 MET A C 1
ATOM 7741 O O . MET A 1 976 ? 11.026 -6.878 46.278 1.00 48.59 976 MET A O 1
ATOM 7745 N N . THR A 1 977 ? 10.371 -8.682 47.426 1.00 40.88 977 THR A N 1
ATOM 7746 C CA . THR A 1 977 ? 10.382 -8.047 48.748 1.00 40.88 977 THR A CA 1
ATOM 7747 C C . THR A 1 977 ? 11.544 -8.626 49.545 1.00 40.88 977 THR A C 1
ATOM 7749 O O . THR A 1 977 ? 11.471 -9.750 50.032 1.00 40.88 977 THR A O 1
ATOM 7752 N N . GLY A 1 978 ? 12.643 -7.874 49.645 1.00 41.31 978 GLY A N 1
ATOM 7753 C CA . GLY A 1 978 ? 13.756 -8.191 50.544 1.00 41.31 978 GLY A CA 1
ATOM 7754 C C . GLY A 1 978 ? 14.437 -9.541 50.289 1.00 41.31 978 GLY A C 1
ATOM 7755 O O . GLY A 1 978 ? 14.400 -10.405 51.155 1.00 41.31 978 GLY A O 1
ATOM 7756 N N . GLY A 1 979 ? 15.058 -9.730 49.116 1.00 41.50 979 GLY A N 1
ATOM 7757 C CA . GLY A 1 979 ? 16.097 -10.744 48.821 1.00 41.50 979 GLY A CA 1
ATOM 7758 C C . GLY A 1 979 ? 15.755 -12.240 48.968 1.00 41.50 979 GLY A C 1
ATOM 7759 O O . GLY A 1 979 ? 16.494 -13.082 48.471 1.00 41.50 979 GLY A O 1
ATOM 7760 N N . THR A 1 980 ? 14.650 -12.580 49.624 1.00 40.41 980 THR A N 1
ATOM 7761 C CA . THR A 1 980 ? 14.274 -13.934 50.054 1.00 40.41 980 THR A CA 1
ATOM 7762 C C . THR A 1 980 ? 12.785 -14.199 49.873 1.00 40.41 980 THR A C 1
ATOM 7764 O O . THR A 1 980 ? 12.349 -15.319 50.076 1.00 40.41 980 THR A O 1
ATOM 7767 N N . HIS A 1 981 ? 11.994 -13.223 49.429 1.00 36.84 981 HIS A N 1
ATOM 7768 C CA . HIS A 1 981 ? 10.590 -13.416 49.093 1.00 36.84 981 HIS A CA 1
ATOM 7769 C C . HIS A 1 981 ? 10.283 -12.753 47.755 1.00 36.84 981 HIS A C 1
ATOM 7771 O O . HIS A 1 981 ? 10.635 -11.590 47.537 1.00 36.84 981 HIS A O 1
ATOM 7777 N N . TRP A 1 982 ? 9.621 -13.482 46.861 1.00 46.84 982 TRP A N 1
ATOM 7778 C CA . TRP A 1 982 ? 9.042 -12.899 45.659 1.00 46.84 982 TRP A CA 1
ATOM 7779 C C . TRP A 1 982 ? 7.543 -13.168 45.619 1.00 46.84 982 TRP A C 1
ATOM 7781 O O . TRP A 1 982 ? 7.067 -14.224 46.036 1.00 46.84 982 TRP A O 1
ATOM 7791 N N . SER A 1 983 ? 6.790 -12.170 45.171 1.00 42.47 983 SER A N 1
ATOM 7792 C CA . SER A 1 983 ? 5.336 -12.225 45.052 1.00 42.47 983 SER A CA 1
ATOM 7793 C C . SER A 1 983 ? 4.935 -11.866 43.628 1.00 42.47 983 SER A C 1
ATOM 7795 O O . SER A 1 983 ? 5.491 -10.954 43.023 1.00 42.47 983 SER A O 1
ATOM 7797 N N . LEU A 1 984 ? 4.005 -12.620 43.063 1.00 46.78 984 LEU A N 1
ATOM 7798 C CA . LEU A 1 984 ? 3.515 -12.468 41.706 1.00 46.78 984 LEU A CA 1
ATOM 7799 C C . LEU A 1 984 ? 2.014 -12.223 41.781 1.00 46.78 984 LEU A C 1
ATOM 7801 O O . LEU A 1 984 ? 1.241 -13.115 42.128 1.00 46.78 984 LEU A O 1
ATOM 7805 N N . SER A 1 985 ? 1.618 -10.994 41.485 1.00 45.38 985 SER A N 1
ATOM 7806 C CA . SER A 1 985 ? 0.217 -10.602 41.404 1.00 45.38 985 SER A CA 1
ATOM 7807 C C . SER A 1 985 ? -0.258 -10.850 39.978 1.00 45.38 985 SER A C 1
ATOM 7809 O O . SER A 1 985 ? 0.153 -10.147 39.058 1.00 45.38 985 SER A O 1
ATOM 7811 N N . LEU A 1 986 ? -1.095 -11.863 39.785 1.00 53.22 986 LEU A N 1
ATOM 7812 C CA . LEU A 1 986 ? -1.772 -12.135 38.524 1.00 53.22 986 LEU A CA 1
ATOM 7813 C C . LEU A 1 986 ? -3.068 -11.313 38.521 1.00 53.22 986 LEU A C 1
ATOM 7815 O O . LEU A 1 986 ? -3.960 -11.602 39.320 1.00 53.22 986 LEU A O 1
ATOM 7819 N N . PRO A 1 987 ? -3.169 -10.259 37.692 1.00 42.81 987 PRO A N 1
ATOM 7820 C CA . PRO A 1 987 ? -4.210 -9.240 37.827 1.00 42.81 987 PRO A CA 1
ATOM 7821 C C . PRO A 1 987 ? -5.604 -9.706 37.383 1.00 42.81 987 PRO A C 1
ATOM 7823 O O . PRO A 1 987 ? -6.577 -8.997 37.626 1.00 42.81 987 PRO A O 1
ATOM 7826 N N . GLY A 1 988 ? -5.726 -10.871 36.740 1.00 49.66 988 GLY A N 1
ATOM 7827 C CA . GLY A 1 988 ? -6.999 -11.365 36.231 1.00 49.66 988 GLY A CA 1
ATOM 7828 C C . GLY A 1 988 ? -6.870 -12.685 35.485 1.00 49.66 988 GLY A C 1
ATOM 7829 O O . GLY A 1 988 ? -5.931 -13.443 35.704 1.00 49.66 988 GLY A O 1
ATOM 7830 N N . GLU A 1 989 ? -7.842 -12.963 34.623 1.00 53.09 989 GLU A N 1
ATOM 7831 C CA . GLU A 1 989 ? -7.851 -14.152 33.780 1.00 53.09 989 GLU A CA 1
ATOM 7832 C C . GLU A 1 989 ? -6.736 -14.118 32.725 1.00 53.09 989 GLU A C 1
ATOM 7834 O O . GLU A 1 989 ? -6.581 -13.132 32.003 1.00 53.09 989 GLU A O 1
ATOM 7839 N N . GLY A 1 990 ? -5.985 -15.214 32.591 1.00 51.53 990 GLY A N 1
ATOM 7840 C CA . GLY A 1 990 ? -4.965 -15.322 31.553 1.00 51.53 990 GLY A CA 1
ATOM 7841 C C . GLY A 1 990 ? -4.036 -16.521 31.696 1.00 51.53 990 GLY A C 1
ATOM 7842 O O . GLY A 1 990 ? -4.029 -17.231 32.706 1.00 51.53 990 GLY A O 1
ATOM 7843 N N . LYS A 1 991 ? -3.229 -16.738 30.652 1.00 55.62 991 LYS A N 1
ATOM 7844 C CA . LYS A 1 991 ? -2.068 -17.631 30.690 1.00 55.62 991 LYS A CA 1
ATOM 7845 C C . LYS A 1 991 ? -0.855 -16.797 31.069 1.00 55.62 991 LYS A C 1
ATOM 7847 O O . LYS A 1 991 ? -0.495 -15.893 30.326 1.00 55.62 991 LYS A O 1
ATOM 7852 N N . TYR A 1 992 ? -0.220 -17.103 32.187 1.00 49.91 992 TYR A N 1
ATOM 7853 C CA . TYR A 1 992 ? 0.926 -16.366 32.698 1.00 49.91 992 TYR A CA 1
ATOM 7854 C C . TYR A 1 992 ? 2.157 -17.260 32.737 1.00 49.91 992 TYR A C 1
ATOM 7856 O O . TYR A 1 992 ? 2.068 -18.421 33.123 1.00 49.91 992 TYR A O 1
ATOM 7864 N N . LEU A 1 993 ? 3.308 -16.735 32.337 1.00 47.06 993 LEU A N 1
ATOM 7865 C CA . LEU A 1 993 ? 4.580 -17.449 32.403 1.00 47.06 993 LEU A CA 1
ATOM 7866 C C . LEU A 1 993 ? 5.566 -16.630 33.227 1.00 47.06 993 LEU A C 1
ATOM 7868 O O . LEU A 1 993 ? 5.920 -15.516 32.850 1.00 47.06 993 LEU A O 1
ATOM 7872 N N . CYS A 1 994 ? 6.023 -17.181 34.347 1.00 48.19 994 CYS A N 1
ATOM 7873 C CA . CYS A 1 994 ? 7.079 -16.560 35.130 1.00 48.19 994 CYS A CA 1
ATOM 7874 C C . CYS A 1 994 ? 8.409 -16.696 34.386 1.00 48.19 994 CYS A C 1
ATOM 7876 O O . CYS A 1 994 ? 8.915 -17.807 34.214 1.00 48.19 994 CYS A O 1
ATOM 7878 N N . THR A 1 995 ? 8.989 -15.574 33.965 1.00 46.56 995 THR A N 1
ATOM 7879 C CA . THR A 1 995 ? 10.235 -15.569 33.180 1.00 46.56 995 THR A CA 1
ATOM 7880 C C . THR A 1 995 ? 11.458 -15.998 33.992 1.00 46.56 995 THR A C 1
ATOM 7882 O O . THR A 1 995 ? 12.429 -16.469 33.416 1.00 46.56 995 THR A O 1
ATOM 7885 N N . GLU A 1 996 ? 11.402 -15.881 35.322 1.00 44.06 996 GLU A N 1
ATOM 7886 C CA . GLU A 1 996 ? 12.510 -16.209 36.234 1.00 44.06 996 GLU A CA 1
ATOM 7887 C C 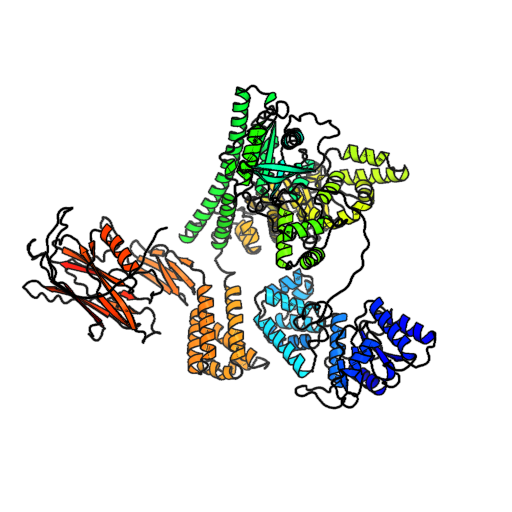. GLU A 1 996 ? 12.548 -17.694 36.634 1.00 44.06 996 GLU A C 1
ATOM 7889 O O . GLU A 1 996 ? 13.612 -18.252 36.888 1.00 44.06 996 GLU A O 1
ATOM 7894 N N . THR A 1 997 ? 11.388 -18.357 36.711 1.00 43.62 997 THR A N 1
ATOM 7895 C CA . THR A 1 997 ? 11.282 -19.747 37.202 1.00 43.62 997 THR A CA 1
ATOM 7896 C C . THR A 1 997 ? 10.780 -20.738 36.158 1.00 43.62 997 THR A C 1
ATOM 7898 O O . THR A 1 997 ? 10.798 -21.942 36.410 1.00 43.62 997 THR A O 1
ATOM 7901 N N . GLY A 1 998 ? 10.306 -20.255 35.004 1.00 40.34 998 GLY A N 1
ATOM 7902 C CA . GLY A 1 998 ? 9.645 -21.073 33.984 1.00 40.34 998 GLY A CA 1
ATOM 7903 C C . GLY A 1 998 ? 8.253 -21.568 34.395 1.00 40.34 998 GLY A C 1
ATOM 7904 O O . GLY A 1 998 ? 7.685 -22.426 33.724 1.00 40.34 998 GLY A O 1
ATOM 7905 N N . LEU A 1 999 ? 7.695 -21.062 35.502 1.00 41.94 999 LEU A N 1
ATOM 7906 C CA . LEU A 1 999 ? 6.391 -21.480 36.010 1.00 41.94 999 LEU A CA 1
ATOM 7907 C C . LEU A 1 999 ? 5.265 -20.920 35.128 1.00 41.94 999 LEU A C 1
ATOM 7909 O O . LEU A 1 999 ? 5.010 -19.716 35.135 1.00 41.94 999 LEU A O 1
ATOM 7913 N N . GLY A 1 1000 ? 4.579 -21.794 34.392 1.00 42.09 1000 GLY A N 1
ATOM 7914 C CA . GLY A 1 1000 ? 3.342 -21.467 33.684 1.00 42.09 1000 GLY A CA 1
ATOM 7915 C C . GLY A 1 1000 ? 2.132 -21.587 34.612 1.00 42.09 1000 GLY A C 1
ATOM 7916 O O . GLY A 1 1000 ? 1.876 -22.660 35.151 1.00 42.09 1000 GLY A O 1
ATOM 7917 N N . VAL A 1 1001 ? 1.380 -20.504 34.795 1.00 47.50 1001 VAL A N 1
ATOM 7918 C CA . VAL A 1 1001 ? 0.155 -20.452 35.601 1.00 47.50 1001 VAL A CA 1
ATOM 7919 C C . VAL A 1 1001 ? -0.990 -19.973 34.720 1.00 47.50 1001 VAL A C 1
ATOM 7921 O O . VAL A 1 1001 ? -0.947 -18.872 34.184 1.00 47.50 1001 VAL A O 1
ATOM 7924 N N . VAL A 1 1002 ? -2.037 -20.782 34.581 1.00 45.47 1002 VAL A N 1
ATOM 7925 C CA . VAL A 1 1002 ? -3.297 -20.351 33.962 1.00 45.47 1002 VAL A CA 1
ATOM 7926 C C . VAL A 1 1002 ? -4.285 -20.103 35.081 1.00 45.47 1002 VAL A C 1
ATOM 7928 O O . VAL A 1 1002 ? -4.530 -20.999 35.887 1.00 45.47 1002 VAL A O 1
ATOM 7931 N N . THR A 1 1003 ? -4.834 -18.897 35.150 1.00 44.72 1003 THR A N 1
ATOM 7932 C CA . THR A 1 1003 ? -5.804 -18.554 36.188 1.00 44.72 1003 THR A CA 1
ATOM 7933 C C . THR A 1 1003 ? -7.068 -17.956 35.587 1.00 44.72 1003 THR A C 1
ATOM 7935 O O . THR A 1 1003 ? -6.965 -17.157 34.658 1.00 44.72 1003 THR A O 1
ATOM 7938 N N . PRO A 1 1004 ? -8.261 -18.332 36.082 1.00 41.03 1004 PRO A N 1
ATOM 7939 C CA . PRO A 1 1004 ? -9.525 -17.722 35.684 1.00 41.03 1004 PRO A CA 1
ATOM 7940 C C . PRO A 1 1004 ? -9.923 -16.513 36.558 1.00 41.03 1004 PRO A C 1
ATOM 7942 O O . PRO A 1 1004 ? -10.966 -15.899 36.333 1.00 41.03 1004 PRO A O 1
ATOM 7945 N N . CYS A 1 1005 ? -9.126 -16.187 37.580 1.00 40.19 1005 CYS A N 1
ATOM 7946 C CA . CYS A 1 1005 ? -9.364 -15.091 38.517 1.00 40.19 1005 CYS A CA 1
ATOM 7947 C C . CYS A 1 1005 ? -8.043 -14.432 38.959 1.00 40.19 1005 CYS A C 1
ATOM 7949 O O . CYS A 1 1005 ? -6.974 -15.032 38.804 1.00 40.19 1005 CYS A O 1
ATOM 7951 N N . PRO A 1 1006 ? -8.085 -13.209 39.517 1.00 41.59 1006 PRO A N 1
ATOM 7952 C CA . PRO A 1 1006 ? -6.899 -12.599 40.099 1.00 41.59 1006 PRO A CA 1
ATOM 7953 C C . PRO A 1 1006 ? -6.308 -13.501 41.190 1.00 41.59 1006 PRO A C 1
ATOM 7955 O O . PRO A 1 1006 ? -7.024 -13.951 42.085 1.00 41.59 1006 PRO A O 1
ATOM 7958 N N . MET A 1 1007 ? -5.007 -13.776 41.121 1.00 42.38 1007 MET A N 1
ATOM 7959 C CA . MET A 1 1007 ? -4.309 -14.638 42.079 1.00 42.38 1007 MET A CA 1
ATOM 7960 C C . MET A 1 1007 ? -2.996 -14.003 42.523 1.00 42.38 1007 MET A C 1
ATOM 7962 O O . MET A 1 1007 ? -2.253 -13.466 41.711 1.00 42.38 1007 MET A O 1
ATOM 7966 N N . HIS A 1 1008 ? -2.680 -14.112 43.811 1.00 38.44 1008 HIS A N 1
ATOM 7967 C CA . HIS A 1 1008 ? -1.377 -13.737 44.355 1.00 38.44 1008 HIS A CA 1
ATOM 7968 C C . HIS A 1 1008 ? -0.568 -14.998 44.657 1.00 38.44 1008 HIS A C 1
ATOM 7970 O O . HIS A 1 1008 ? -0.953 -15.798 45.505 1.00 38.44 1008 HIS A O 1
ATOM 7976 N N . VAL A 1 1009 ? 0.561 -15.168 43.973 1.00 42.91 1009 VAL A N 1
ATOM 7977 C CA . VAL A 1 1009 ? 1.488 -16.290 44.169 1.00 42.91 1009 VAL A CA 1
ATOM 7978 C C . VAL A 1 1009 ? 2.699 -15.786 44.950 1.00 42.91 1009 VAL A C 1
ATOM 7980 O O . VAL A 1 1009 ? 3.343 -14.837 44.519 1.00 42.91 1009 VAL A O 1
ATOM 7983 N N . THR A 1 1010 ? 3.032 -16.388 46.090 1.00 38.03 1010 THR A N 1
ATOM 7984 C CA . THR A 1 1010 ? 4.203 -16.012 46.904 1.00 38.03 1010 THR A CA 1
ATOM 7985 C C . THR A 1 1010 ? 5.198 -17.167 47.007 1.00 38.03 1010 THR A C 1
ATOM 7987 O O . THR A 1 1010 ? 4.811 -18.332 47.060 1.00 38.03 1010 THR A O 1
ATOM 7990 N N . TYR A 1 1011 ? 6.494 -16.848 47.019 1.00 40.94 1011 TYR A N 1
ATOM 7991 C CA . TYR A 1 1011 ? 7.594 -17.814 47.093 1.00 40.94 1011 TYR A CA 1
ATOM 7992 C C . TYR A 1 1011 ? 8.718 -17.304 48.000 1.00 40.94 1011 TYR A C 1
ATOM 7994 O O . TYR A 1 1011 ? 9.024 -16.111 47.993 1.00 40.94 1011 TYR A O 1
ATOM 8002 N N . THR A 1 1012 ? 9.375 -18.212 48.729 1.00 35.19 1012 THR A N 1
ATOM 8003 C CA . THR A 1 1012 ? 10.419 -17.896 49.718 1.00 35.19 1012 THR A CA 1
ATOM 8004 C C . THR A 1 1012 ? 11.750 -18.592 49.381 1.00 35.19 1012 THR A C 1
ATOM 8006 O O . THR A 1 1012 ? 11.813 -19.816 49.296 1.00 35.19 1012 THR A O 1
ATOM 8009 N N . LEU A 1 1013 ? 12.828 -17.824 49.196 1.00 33.41 1013 LEU A N 1
ATOM 8010 C CA . LEU A 1 1013 ? 14.216 -18.251 48.991 1.00 33.41 1013 LEU A CA 1
ATOM 8011 C C . LEU A 1 1013 ? 14.950 -18.323 50.345 1.00 33.41 1013 LEU A C 1
ATOM 8013 O O . LEU A 1 1013 ? 15.203 -17.297 50.969 1.00 33.41 1013 LEU A O 1
ATOM 8017 N N . ALA A 1 1014 ? 15.334 -19.520 50.795 1.00 26.55 1014 ALA A N 1
ATOM 8018 C CA . ALA A 1 1014 ? 16.225 -19.679 51.949 1.00 26.55 1014 ALA A CA 1
ATOM 8019 C C . ALA A 1 1014 ? 17.669 -19.254 51.589 1.00 26.55 1014 ALA A C 1
ATOM 8021 O O . ALA A 1 1014 ? 18.183 -19.622 50.531 1.00 26.55 1014 ALA A O 1
ATOM 8022 N N . SER A 1 1015 ? 18.305 -18.459 52.457 1.00 24.75 1015 SER A N 1
ATOM 8023 C CA . SER A 1 1015 ? 19.584 -17.764 52.236 1.00 24.75 1015 SER A CA 1
ATOM 8024 C C . SER A 1 1015 ? 20.803 -18.680 52.036 1.00 24.75 1015 SER A C 1
ATOM 8026 O O . SER A 1 1015 ? 20.908 -19.762 52.609 1.00 24.75 1015 SER A O 1
ATOM 8028 N N . ALA A 1 1016 ? 21.735 -18.187 51.218 1.00 28.92 1016 ALA A N 1
ATOM 8029 C CA . ALA A 1 1016 ? 22.842 -18.886 50.575 1.00 28.92 1016 ALA A CA 1
ATOM 8030 C C . ALA A 1 1016 ? 24.128 -19.030 51.412 1.00 28.92 1016 ALA A C 1
ATOM 8032 O O . ALA A 1 1016 ? 24.478 -18.123 52.155 1.00 28.92 1016 ALA A O 1
ATOM 8033 N N . GLU A 1 1017 ? 24.906 -20.086 51.129 1.00 24.53 1017 GLU A N 1
ATOM 8034 C CA . GLU A 1 1017 ? 26.377 -20.008 51.061 1.00 24.53 1017 GLU A CA 1
ATOM 8035 C C . GLU A 1 1017 ? 26.930 -20.963 49.969 1.00 24.53 1017 GLU A C 1
ATOM 8037 O O . GLU A 1 1017 ? 26.828 -22.195 50.043 1.00 24.53 1017 GLU A O 1
ATOM 8042 N N . SER A 1 1018 ? 27.351 -20.300 48.880 1.00 28.39 1018 SER A N 1
ATOM 8043 C CA . SER A 1 1018 ? 28.470 -20.525 47.941 1.00 28.39 1018 SER A CA 1
ATOM 8044 C C . SER A 1 1018 ? 28.924 -21.947 47.552 1.00 28.39 1018 SER A C 1
ATOM 8046 O O . SER A 1 1018 ? 29.764 -22.566 48.192 1.00 28.39 1018 SER A O 1
ATOM 8048 N N . THR A 1 1019 ? 28.477 -22.407 46.376 1.00 26.45 1019 THR A N 1
ATOM 8049 C CA . THR A 1 1019 ? 29.266 -22.640 45.133 1.00 26.45 1019 THR A CA 1
ATOM 8050 C C . THR A 1 1019 ? 28.617 -23.733 44.272 1.00 26.45 1019 THR A C 1
ATOM 8052 O O . THR A 1 1019 ? 28.556 -24.895 44.650 1.00 26.45 1019 THR A O 1
ATOM 8055 N N . SER A 1 1020 ? 28.184 -23.333 43.070 1.00 29.14 1020 SER A N 1
ATOM 8056 C CA . SER A 1 1020 ? 27.698 -24.151 41.943 1.00 29.14 1020 SER A CA 1
ATOM 8057 C C . SER A 1 1020 ? 26.424 -25.006 42.140 1.00 29.14 1020 SER A C 1
ATOM 8059 O O . SER A 1 1020 ? 26.316 -25.809 43.058 1.00 29.14 1020 SER A O 1
ATOM 8061 N N . ARG A 1 1021 ? 25.520 -24.889 41.151 1.00 27.28 1021 ARG A N 1
ATOM 8062 C CA . ARG A 1 1021 ? 24.339 -25.729 40.842 1.00 27.28 1021 ARG A CA 1
ATOM 8063 C C . ARG A 1 1021 ? 23.022 -25.421 41.585 1.00 27.28 1021 ARG A C 1
ATOM 8065 O O . ARG A 1 1021 ? 22.986 -25.254 42.796 1.00 27.28 1021 ARG A O 1
ATOM 8072 N N . LEU A 1 1022 ? 21.962 -25.363 40.759 1.00 25.05 1022 LEU A N 1
ATOM 8073 C CA . LEU A 1 1022 ? 20.509 -25.558 40.956 1.00 25.05 1022 LEU A CA 1
ATOM 8074 C C . LEU A 1 1022 ? 20.023 -25.903 42.378 1.00 25.05 1022 LEU A C 1
ATOM 8076 O O . LEU A 1 1022 ? 20.677 -26.693 43.053 1.00 25.05 1022 LEU A O 1
ATOM 8080 N N . PRO A 1 1023 ? 18.813 -25.470 42.797 1.00 24.50 1023 PRO A N 1
ATOM 8081 C CA . PRO A 1 1023 ? 18.302 -25.720 44.143 1.00 24.50 1023 PRO A CA 1
ATOM 8082 C C . PRO A 1 1023 ? 18.271 -27.225 44.446 1.00 24.50 1023 PRO A C 1
ATOM 8084 O O . PRO A 1 1023 ? 17.444 -27.994 43.949 1.00 24.50 1023 PRO A O 1
ATOM 8087 N N . ILE A 1 1024 ? 19.241 -27.660 45.244 1.00 26.23 1024 ILE A N 1
ATOM 8088 C CA . ILE A 1 1024 ? 19.187 -28.859 46.065 1.00 26.23 1024 ILE A CA 1
ATOM 8089 C C . ILE A 1 1024 ? 18.359 -28.450 47.272 1.00 26.23 1024 ILE A C 1
ATOM 8091 O O . ILE A 1 1024 ? 18.708 -27.484 47.948 1.00 26.23 1024 ILE A O 1
ATOM 8095 N N . ALA A 1 1025 ? 17.260 -29.159 47.532 1.00 27.33 1025 ALA A N 1
ATOM 8096 C CA . ALA A 1 1025 ? 16.632 -29.117 48.841 1.00 27.33 1025 ALA A CA 1
ATOM 8097 C C . ALA A 1 1025 ? 17.697 -29.572 49.852 1.00 27.33 1025 ALA A C 1
ATOM 8099 O O . ALA A 1 1025 ? 17.993 -30.763 49.968 1.00 27.33 1025 ALA A O 1
ATOM 8100 N N . ARG A 1 1026 ? 18.372 -28.609 50.490 1.00 24.69 1026 ARG A N 1
ATOM 8101 C CA . ARG A 1 1026 ? 19.278 -28.861 51.609 1.00 24.69 1026 ARG A CA 1
ATOM 8102 C C . ARG A 1 1026 ? 18.391 -29.142 52.813 1.00 24.69 1026 ARG A C 1
ATOM 8104 O O . ARG A 1 1026 ? 18.091 -28.253 53.598 1.00 24.69 1026 ARG A O 1
ATOM 8111 N N . PHE A 1 1027 ? 17.924 -30.379 52.908 1.00 31.64 1027 PHE A N 1
ATOM 8112 C CA . PHE A 1 1027 ? 17.412 -30.890 54.166 1.00 31.64 1027 PHE A CA 1
ATOM 8113 C C . PHE A 1 1027 ? 18.589 -31.053 55.149 1.00 31.64 1027 PHE A C 1
ATOM 8115 O O . PHE A 1 1027 ? 19.715 -31.302 54.696 1.00 31.64 1027 PHE A O 1
ATOM 8122 N N . PRO A 1 1028 ? 18.370 -30.917 56.470 1.00 28.17 1028 PRO A N 1
ATOM 8123 C CA . PRO A 1 1028 ? 19.364 -31.267 57.485 1.00 28.17 1028 PRO A CA 1
ATOM 8124 C C . PRO A 1 1028 ? 19.990 -32.630 57.171 1.00 28.17 1028 PRO A C 1
ATOM 8126 O O . PRO A 1 1028 ? 19.287 -33.525 56.702 1.00 28.17 1028 PRO A O 1
ATOM 8129 N N . TRP A 1 1029 ? 21.287 -32.796 57.430 1.00 30.22 1029 TRP A N 1
ATOM 8130 C CA . TRP A 1 1029 ? 22.118 -33.934 56.989 1.00 30.22 1029 TRP A CA 1
ATOM 8131 C C . TRP A 1 1029 ? 21.655 -35.333 57.483 1.00 30.22 1029 TRP A C 1
ATOM 8133 O O . TRP A 1 1029 ? 22.246 -36.349 57.125 1.00 30.22 1029 TRP A O 1
ATOM 8143 N N . GLU A 1 1030 ? 20.568 -35.399 58.258 1.00 29.97 1030 GLU A N 1
ATOM 8144 C CA . GLU A 1 1030 ? 19.924 -36.614 58.783 1.00 29.97 1030 GLU A CA 1
ATOM 8145 C C . GLU A 1 1030 ? 18.493 -36.851 58.248 1.00 29.97 1030 GLU A C 1
ATOM 8147 O O . GLU A 1 1030 ? 17.815 -37.790 58.659 1.00 29.97 1030 GLU A O 1
ATOM 8152 N N . SER A 1 1031 ? 18.007 -36.030 57.311 1.00 34.81 1031 SER A N 1
ATOM 8153 C CA . SER A 1 1031 ? 16.617 -36.106 56.835 1.00 34.81 1031 SER A CA 1
ATOM 8154 C C . SER A 1 1031 ? 16.469 -37.125 55.708 1.00 34.81 1031 SER A C 1
ATOM 8156 O O . SER A 1 1031 ? 17.010 -36.946 54.614 1.00 34.81 1031 SER A O 1
ATOM 8158 N N . THR A 1 1032 ? 15.705 -38.180 55.969 1.00 43.62 1032 THR A N 1
ATOM 8159 C CA . THR A 1 1032 ? 15.327 -39.192 54.973 1.00 43.62 1032 THR A CA 1
ATOM 8160 C C . THR A 1 1032 ? 14.001 -38.780 54.315 1.00 43.62 1032 THR A C 1
ATOM 8162 O O . THR A 1 1032 ? 13.154 -38.173 54.967 1.00 43.62 1032 THR A O 1
ATOM 8165 N N . VAL A 1 1033 ? 13.846 -38.998 53.002 1.00 43.16 1033 VAL A N 1
ATOM 8166 C CA . VAL A 1 1033 ? 12.744 -38.425 52.198 1.00 43.16 1033 VAL A CA 1
ATOM 8167 C C . VAL A 1 1033 ? 11.931 -39.537 51.534 1.00 43.16 1033 VAL A C 1
ATOM 8169 O O . VAL A 1 1033 ? 12.492 -40.324 50.775 1.00 43.16 1033 VAL A O 1
ATOM 8172 N N . GLU A 1 1034 ? 10.613 -39.555 51.762 1.00 47.12 1034 GLU A N 1
ATOM 8173 C CA . GLU A 1 1034 ? 9.638 -40.360 51.003 1.00 47.12 1034 GLU A CA 1
ATOM 8174 C C . GLU A 1 1034 ? 8.869 -39.461 50.014 1.00 47.12 1034 GLU A C 1
ATOM 8176 O O . GLU A 1 1034 ? 7.978 -38.730 50.421 1.00 47.12 1034 GLU A O 1
ATOM 8181 N N . PRO A 1 1035 ? 9.166 -39.412 48.712 1.00 47.34 1035 PRO A N 1
ATOM 8182 C CA . PRO A 1 1035 ? 8.432 -38.493 47.847 1.00 47.34 1035 PRO A CA 1
ATOM 8183 C C . PRO A 1 1035 ? 6.935 -38.830 47.729 1.00 47.34 1035 PRO A C 1
ATOM 8185 O O . PRO A 1 1035 ? 6.578 -39.978 47.466 1.00 47.34 1035 PRO A O 1
ATOM 8188 N N . VAL A 1 1036 ? 6.070 -37.814 47.858 1.00 47.34 1036 VAL A N 1
ATOM 8189 C CA . VAL A 1 1036 ? 4.608 -37.930 47.679 1.00 47.34 1036 VAL A CA 1
ATOM 8190 C C . VAL A 1 1036 ? 4.182 -37.227 46.392 1.00 47.34 1036 VAL A C 1
ATOM 8192 O O . VAL A 1 1036 ? 4.591 -36.094 46.181 1.00 47.34 1036 VAL A O 1
ATOM 8195 N N . MET A 1 1037 ? 3.354 -37.841 45.544 1.00 51.38 1037 MET A N 1
ATOM 8196 C CA . MET A 1 1037 ? 2.756 -37.191 44.360 1.00 51.38 1037 MET A CA 1
ATOM 8197 C C . MET A 1 1037 ? 1.301 -36.755 44.627 1.00 51.38 1037 MET A C 1
ATOM 8199 O O . MET A 1 1037 ? 0.539 -37.527 45.209 1.00 51.38 1037 MET A O 1
ATOM 8203 N N . GLN A 1 1038 ? 0.890 -35.548 44.201 1.00 48.12 1038 GLN A N 1
ATOM 8204 C CA . GLN A 1 1038 ? -0.491 -35.028 44.348 1.00 48.12 1038 GLN A CA 1
ATOM 8205 C C . GLN A 1 1038 ? -1.052 -34.455 43.027 1.00 48.12 1038 GLN A C 1
ATOM 8207 O O . GLN A 1 1038 ? -0.290 -33.860 42.278 1.00 48.12 1038 GLN A O 1
ATOM 8212 N N . PRO A 1 1039 ? -2.355 -34.575 42.708 1.00 42.84 1039 PRO A N 1
ATOM 8213 C CA . PRO A 1 1039 ? -2.906 -34.101 41.432 1.00 42.84 1039 PRO A CA 1
ATOM 8214 C C . PRO A 1 1039 ? -3.104 -32.576 41.371 1.00 42.84 1039 PRO A C 1
ATOM 8216 O O . PRO A 1 1039 ? -3.525 -31.961 42.348 1.00 42.84 1039 PRO A O 1
ATOM 8219 N N . ALA A 1 1040 ? -2.894 -31.982 40.190 1.00 41.78 1040 ALA A N 1
ATOM 8220 C CA . ALA A 1 1040 ? -3.219 -30.578 39.904 1.00 41.78 1040 ALA A CA 1
ATOM 8221 C C . ALA A 1 1040 ? -4.670 -30.349 39.418 1.00 41.78 1040 ALA A C 1
ATOM 8223 O O . ALA A 1 1040 ? -5.142 -29.215 39.424 1.00 41.78 1040 ALA A O 1
ATOM 8224 N N . CYS A 1 1041 ? -5.397 -31.398 39.003 1.00 41.81 1041 CYS A N 1
ATOM 8225 C CA . CYS A 1 1041 ? -6.777 -31.292 38.509 1.00 41.81 1041 CYS A CA 1
ATOM 8226 C C . CYS A 1 1041 ? -7.632 -32.495 38.961 1.00 41.81 1041 CYS A C 1
ATOM 8228 O O . CYS A 1 1041 ? -7.183 -33.634 38.878 1.00 41.81 1041 CYS A O 1
ATOM 8230 N N . MET A 1 1042 ? -8.852 -32.258 39.465 1.00 38.19 1042 MET A N 1
ATOM 8231 C CA . MET A 1 1042 ? -9.686 -33.275 40.144 1.00 38.19 1042 MET A CA 1
ATOM 8232 C C . MET A 1 1042 ? -10.734 -33.986 39.261 1.00 38.19 1042 MET A C 1
ATOM 8234 O O . MET A 1 1042 ? -11.500 -34.792 39.790 1.00 38.19 1042 MET A O 1
ATOM 8238 N N . LEU A 1 1043 ? -10.800 -33.706 37.954 1.00 42.03 1043 LEU A N 1
ATOM 8239 C CA . LEU A 1 1043 ? -11.923 -34.125 37.093 1.00 42.03 1043 LEU A CA 1
ATOM 8240 C C . LEU A 1 1043 ? -11.710 -35.418 36.278 1.00 42.03 1043 LEU A C 1
ATOM 8242 O O . LEU A 1 1043 ? -12.652 -35.875 35.641 1.00 42.03 1043 LEU A O 1
ATOM 8246 N N . GLU A 1 1044 ? -10.545 -36.065 36.356 1.00 45.84 1044 GLU A N 1
ATOM 8247 C CA . GLU A 1 1044 ? -10.273 -37.352 35.691 1.00 45.84 1044 GLU A CA 1
ATOM 8248 C C . GLU A 1 1044 ? -9.808 -38.388 36.725 1.00 45.84 1044 GLU A C 1
ATOM 8250 O O . GLU A 1 1044 ? -8.626 -38.450 37.043 1.00 45.84 1044 GLU A O 1
ATOM 8255 N N . ARG A 1 1045 ? -10.718 -39.174 37.316 1.00 44.06 1045 ARG A N 1
ATOM 8256 C CA . ARG A 1 1045 ? -10.367 -40.114 38.407 1.00 44.06 1045 ARG A CA 1
ATOM 8257 C C . ARG A 1 1045 ? -10.189 -41.586 37.999 1.00 44.06 1045 ARG A C 1
ATOM 8259 O O . ARG A 1 1045 ? -9.749 -42.367 38.831 1.00 44.06 1045 ARG A O 1
ATOM 8266 N N . ASP A 1 1046 ? -10.440 -41.968 36.741 1.00 46.44 1046 ASP A N 1
ATOM 8267 C CA . ASP A 1 1046 ? -10.538 -43.397 36.363 1.00 46.44 1046 ASP A CA 1
ATOM 8268 C C . ASP A 1 1046 ? -9.583 -43.882 35.248 1.00 46.44 1046 ASP A C 1
ATOM 8270 O O . ASP A 1 1046 ? -9.634 -45.043 34.838 1.00 46.44 1046 ASP A O 1
ATOM 8274 N N . LEU A 1 1047 ? -8.665 -43.044 34.754 1.00 48.25 1047 LEU A N 1
ATOM 8275 C CA . LEU A 1 1047 ? -7.717 -43.431 33.695 1.00 48.25 1047 LEU A CA 1
ATOM 8276 C C . LEU A 1 1047 ? -6.438 -44.067 34.276 1.00 48.25 1047 LEU A C 1
ATOM 8278 O O . LEU A 1 1047 ? -5.681 -43.410 34.988 1.00 48.25 1047 LEU A O 1
ATOM 8282 N N . ARG A 1 1048 ? -6.171 -45.341 33.939 1.00 54.16 1048 ARG A N 1
ATOM 8283 C CA . ARG A 1 1048 ? -4.908 -46.058 34.226 1.00 54.16 1048 ARG A CA 1
ATOM 8284 C C . ARG A 1 1048 ? -3.893 -45.818 33.108 1.00 54.16 1048 ARG A C 1
ATOM 8286 O O . ARG A 1 1048 ? -4.234 -45.979 31.937 1.00 54.16 1048 ARG A O 1
ATOM 8293 N N . ARG A 1 1049 ? -2.645 -45.491 33.447 1.00 59.09 1049 ARG A N 1
ATOM 8294 C CA . ARG A 1 1049 ? -1.561 -45.253 32.481 1.00 59.09 1049 ARG A CA 1
ATOM 8295 C C . ARG A 1 1049 ? -0.284 -45.988 32.857 1.00 59.09 1049 ARG A C 1
ATOM 8297 O O . ARG A 1 1049 ? 0.104 -46.013 34.019 1.00 59.09 1049 ARG A O 1
ATOM 8304 N N . ASN A 1 1050 ? 0.380 -46.548 31.850 1.00 57.69 1050 ASN A N 1
ATOM 8305 C CA . ASN A 1 1050 ? 1.644 -47.261 32.011 1.00 57.69 1050 ASN A CA 1
ATOM 8306 C C . ASN A 1 1050 ? 2.818 -46.270 31.956 1.00 57.69 1050 ASN A C 1
ATOM 8308 O O . ASN A 1 1050 ? 2.923 -45.477 31.017 1.00 57.69 1050 ASN A O 1
ATOM 8312 N N . GLY A 1 1051 ? 3.706 -46.340 32.939 1.00 64.38 1051 GLY A N 1
ATOM 8313 C CA . GLY A 1 1051 ? 4.954 -45.589 33.019 1.00 64.38 1051 GLY A CA 1
ATOM 8314 C C . GLY A 1 1051 ? 6.140 -46.496 33.348 1.00 64.38 1051 GLY A C 1
ATOM 8315 O O . GLY A 1 1051 ? 5.980 -47.695 33.571 1.00 64.38 1051 GLY A O 1
ATOM 8316 N N . LEU A 1 1052 ? 7.334 -45.913 33.362 1.00 64.00 1052 LEU A N 1
ATOM 8317 C CA . LEU A 1 1052 ? 8.576 -46.539 33.808 1.00 64.00 1052 LEU A CA 1
ATOM 8318 C C . LEU A 1 1052 ? 9.158 -45.741 34.978 1.00 64.00 1052 LEU A C 1
ATOM 8320 O O . LEU A 1 1052 ? 9.172 -44.511 34.944 1.00 64.00 1052 LEU A O 1
ATOM 8324 N N . CYS A 1 1053 ? 9.677 -46.435 35.983 1.00 68.81 1053 CYS A N 1
ATOM 8325 C CA . CYS A 1 1053 ? 10.496 -45.888 37.056 1.00 68.81 1053 CYS A CA 1
ATOM 8326 C C . CYS A 1 1053 ? 11.973 -46.156 36.738 1.00 68.81 1053 CYS A C 1
ATOM 8328 O O . CYS A 1 1053 ? 12.357 -47.304 36.528 1.00 68.81 1053 CYS A O 1
ATOM 8330 N N . VAL A 1 1054 ? 12.801 -45.112 36.683 1.00 71.50 1054 VAL A N 1
ATOM 8331 C CA . VAL A 1 1054 ? 14.223 -45.192 36.311 1.00 71.50 1054 VAL A CA 1
ATOM 8332 C C . VAL A 1 1054 ? 15.077 -44.587 37.413 1.00 71.50 1054 VAL A C 1
ATOM 8334 O O . VAL A 1 1054 ? 14.819 -43.467 37.853 1.00 71.50 1054 VAL A O 1
ATOM 8337 N N . VAL A 1 1055 ? 16.117 -45.298 37.843 1.00 71.56 1055 VAL A N 1
ATOM 8338 C CA . VAL A 1 1055 ? 17.014 -44.859 38.920 1.00 71.56 1055 VAL A CA 1
ATOM 8339 C C . VAL A 1 1055 ? 18.406 -44.588 38.361 1.00 71.56 1055 VAL A C 1
ATOM 8341 O O . VAL A 1 1055 ? 18.916 -45.352 37.551 1.00 71.56 1055 VAL A O 1
ATOM 8344 N N . PHE A 1 1056 ? 19.041 -43.513 38.812 1.00 75.75 1056 PHE A N 1
ATOM 8345 C CA . PHE A 1 1056 ? 20.422 -43.177 38.500 1.00 75.75 1056 PHE A CA 1
ATOM 8346 C C . PHE A 1 1056 ? 21.231 -43.066 39.786 1.00 75.75 1056 PHE A C 1
ATOM 8348 O O . PHE A 1 1056 ? 20.825 -42.397 40.742 1.00 75.75 1056 PHE A O 1
ATOM 8355 N N . ALA A 1 1057 ? 22.399 -43.698 39.785 1.00 67.69 1057 ALA A N 1
ATOM 8356 C CA . ALA A 1 1057 ? 23.306 -43.733 40.921 1.00 67.69 1057 ALA A CA 1
ATOM 8357 C C . ALA A 1 1057 ? 24.713 -43.268 40.518 1.00 67.69 1057 ALA A C 1
ATOM 8359 O O . ALA A 1 1057 ? 25.121 -43.467 39.371 1.00 67.69 1057 ALA A O 1
ATOM 8360 N N . PRO A 1 1058 ? 25.474 -42.659 41.439 1.00 71.50 1058 PRO A N 1
ATOM 8361 C CA . PRO A 1 1058 ? 26.837 -42.238 41.161 1.00 71.50 1058 PRO A CA 1
ATOM 8362 C C . PRO A 1 1058 ? 27.757 -43.457 41.033 1.00 71.50 1058 PRO A C 1
ATOM 8364 O O . PRO A 1 1058 ? 27.629 -44.426 41.779 1.00 71.50 1058 PRO A O 1
ATOM 8367 N N . ALA A 1 1059 ? 28.742 -43.384 40.136 1.00 64.44 1059 ALA A N 1
ATOM 8368 C CA . ALA A 1 1059 ? 29.659 -44.499 39.871 1.00 64.44 1059 ALA A CA 1
ATOM 8369 C C . ALA A 1 1059 ? 30.528 -44.909 41.083 1.00 64.44 1059 ALA A C 1
ATOM 8371 O O . ALA A 1 1059 ? 31.032 -46.028 41.133 1.00 64.44 1059 ALA A O 1
ATOM 8372 N N . ASN A 1 1060 ? 30.711 -44.014 42.065 1.00 64.19 1060 ASN A N 1
ATOM 8373 C CA . ASN A 1 1060 ? 31.449 -44.268 43.303 1.00 64.19 1060 ASN A CA 1
ATOM 8374 C C . ASN A 1 1060 ? 30.638 -43.801 44.523 1.00 64.19 1060 ASN A C 1
ATOM 8376 O O . ASN A 1 1060 ? 30.410 -42.604 44.698 1.00 64.19 1060 ASN A O 1
ATOM 8380 N N . PHE A 1 1061 ? 30.271 -44.726 45.415 1.00 64.50 1061 PHE A N 1
ATOM 8381 C CA . PHE A 1 1061 ? 29.515 -44.410 46.631 1.00 64.50 1061 PHE A CA 1
ATOM 8382 C C . PHE A 1 1061 ? 30.394 -43.773 47.721 1.00 64.50 1061 PHE A C 1
ATOM 8384 O O . PHE A 1 1061 ? 31.251 -44.413 48.345 1.00 64.50 1061 PHE A O 1
ATOM 8391 N N . THR A 1 1062 ? 30.185 -42.479 47.961 1.00 59.94 1062 THR A N 1
ATOM 8392 C CA . THR A 1 1062 ? 30.819 -41.700 49.035 1.00 59.94 1062 THR A CA 1
ATOM 8393 C C . THR A 1 1062 ? 30.174 -41.978 50.403 1.00 59.94 1062 THR A C 1
ATOM 8395 O O . THR A 1 1062 ? 29.302 -42.828 50.534 1.00 59.94 1062 THR A O 1
ATOM 8398 N N . ARG A 1 1063 ? 30.644 -41.325 51.481 1.00 57.12 1063 ARG A N 1
ATOM 8399 C CA . ARG A 1 1063 ? 30.052 -41.479 52.834 1.00 57.12 1063 ARG A CA 1
ATOM 8400 C C . ARG A 1 1063 ? 28.585 -41.055 52.878 1.00 57.12 1063 ARG A C 1
ATOM 8402 O O . ARG A 1 1063 ? 27.799 -41.662 53.588 1.00 57.12 1063 ARG A O 1
ATOM 8409 N N . VAL A 1 1064 ? 28.256 -40.026 52.112 1.00 58.09 1064 VAL A N 1
ATOM 8410 C CA . VAL A 1 1064 ? 26.897 -39.571 51.837 1.00 58.09 1064 VAL A CA 1
ATOM 8411 C C . VAL A 1 1064 ? 26.820 -39.361 50.336 1.00 58.09 1064 VAL A C 1
ATOM 8413 O O . VAL A 1 1064 ? 27.747 -38.782 49.760 1.00 58.09 1064 VAL A O 1
ATOM 8416 N N . PHE A 1 1065 ? 25.785 -39.892 49.702 1.00 58.72 1065 PHE A N 1
ATOM 8417 C CA . PHE A 1 1065 ? 25.570 -39.796 48.259 1.00 58.72 1065 PHE A CA 1
ATOM 8418 C C . PHE A 1 1065 ? 24.076 -39.709 47.952 1.00 58.72 1065 PHE A C 1
ATOM 8420 O O . PHE A 1 1065 ? 23.244 -39.961 48.818 1.00 58.72 1065 PHE A O 1
ATOM 8427 N N . GLN A 1 1066 ? 23.734 -39.322 46.728 1.00 66.12 1066 GLN A N 1
ATOM 8428 C CA . GLN A 1 1066 ? 22.355 -39.112 46.302 1.00 66.12 1066 GLN A CA 1
ATOM 8429 C C . GLN A 1 1066 ? 21.990 -40.107 45.200 1.00 66.12 1066 GLN A C 1
ATOM 8431 O O . GLN A 1 1066 ? 22.829 -40.426 44.365 1.00 66.12 1066 GLN A O 1
ATOM 8436 N N . LEU A 1 1067 ? 20.754 -40.596 45.198 1.00 65.50 1067 LEU A N 1
ATOM 8437 C CA . LEU A 1 1067 ? 20.150 -41.308 44.073 1.00 65.50 1067 LEU A CA 1
ATOM 8438 C C . LEU A 1 1067 ? 19.162 -40.371 43.372 1.00 65.50 1067 LEU A C 1
ATOM 8440 O O . LEU A 1 1067 ? 18.454 -39.606 44.038 1.00 65.50 1067 LEU A O 1
ATOM 8444 N N . HIS A 1 1068 ? 19.106 -40.432 42.042 1.00 70.69 1068 HIS A N 1
ATOM 8445 C CA . HIS A 1 1068 ? 18.114 -39.710 41.246 1.00 70.69 1068 HIS A CA 1
ATOM 8446 C C . HIS A 1 1068 ? 17.081 -40.695 40.705 1.00 70.69 1068 HIS A C 1
ATOM 8448 O O . HIS A 1 1068 ? 17.421 -41.563 39.909 1.00 70.69 1068 HIS A O 1
ATOM 8454 N N . VAL A 1 1069 ? 15.824 -40.565 41.122 1.00 68.12 1069 VAL A N 1
ATOM 8455 C CA . VAL A 1 1069 ? 14.727 -41.419 40.645 1.00 68.12 1069 VAL A CA 1
ATOM 8456 C C . VAL A 1 1069 ? 13.801 -40.601 39.754 1.00 68.12 1069 VAL A C 1
ATOM 8458 O O . VAL A 1 1069 ? 13.393 -39.495 40.108 1.00 68.12 1069 VAL A O 1
ATOM 8461 N N . TYR A 1 1070 ? 13.465 -41.149 38.596 1.00 67.69 1070 TYR A N 1
ATOM 8462 C CA . TYR A 1 1070 ? 12.536 -40.583 37.632 1.00 67.69 1070 TYR A CA 1
ATOM 8463 C C . TYR A 1 1070 ? 11.356 -41.522 37.453 1.00 67.69 1070 TYR A C 1
ATOM 8465 O O . TYR A 1 1070 ? 11.521 -42.735 37.422 1.00 67.69 1070 TYR A O 1
ATOM 8473 N N . ILE A 1 1071 ? 10.174 -40.952 37.266 1.00 65.81 1071 ILE A N 1
ATOM 8474 C CA . ILE A 1 1071 ? 9.055 -41.665 36.656 1.00 65.81 1071 ILE A CA 1
ATOM 8475 C C . ILE A 1 1071 ? 8.866 -41.042 35.274 1.00 65.81 1071 ILE A C 1
ATOM 8477 O O . ILE A 1 1071 ? 8.997 -39.831 35.128 1.00 65.81 1071 ILE A O 1
ATOM 8481 N N . ILE A 1 1072 ? 8.645 -41.837 34.238 1.00 62.06 1072 ILE A N 1
ATOM 8482 C CA . ILE A 1 1072 ? 8.539 -41.354 32.857 1.00 62.06 1072 ILE A CA 1
ATOM 8483 C C . ILE A 1 1072 ? 7.510 -42.167 32.078 1.00 62.06 1072 ILE A C 1
ATOM 8485 O O . ILE A 1 1072 ? 7.098 -43.248 32.494 1.00 62.06 1072 ILE A O 1
ATOM 8489 N N . SER A 1 1073 ? 7.087 -41.645 30.928 1.00 57.94 1073 SER A N 1
ATOM 8490 C CA . SER A 1 1073 ? 6.320 -42.426 29.957 1.00 57.94 1073 SER A CA 1
ATOM 8491 C C . SER A 1 1073 ? 7.163 -43.577 29.398 1.00 57.94 1073 SER A C 1
ATOM 8493 O O . SER A 1 1073 ? 8.384 -43.459 29.313 1.00 57.94 1073 SER A O 1
ATOM 8495 N N . ASN A 1 1074 ? 6.523 -44.673 28.982 1.00 56.25 1074 ASN A N 1
ATOM 8496 C CA . ASN A 1 1074 ? 7.170 -45.849 28.382 1.00 56.25 1074 ASN A CA 1
ATOM 8497 C C . ASN A 1 1074 ? 7.722 -45.586 26.950 1.00 56.25 1074 ASN A C 1
ATOM 8499 O O . ASN A 1 1074 ? 7.690 -46.462 26.090 1.00 56.25 1074 ASN A O 1
ATOM 8503 N N . ASP A 1 1075 ? 8.185 -44.361 26.661 1.00 58.22 1075 ASP A N 1
ATOM 8504 C CA . ASP A 1 1075 ? 8.811 -43.967 25.393 1.00 58.22 1075 ASP A CA 1
ATOM 8505 C C . ASP A 1 1075 ? 10.337 -44.126 25.489 1.00 58.22 1075 ASP A C 1
ATOM 8507 O O . ASP A 1 1075 ? 11.021 -43.448 26.264 1.00 58.22 1075 ASP A O 1
ATOM 8511 N N . VAL A 1 1076 ? 10.881 -45.007 24.649 1.00 56.50 1076 VAL A N 1
ATOM 8512 C CA . VAL A 1 1076 ? 12.307 -45.370 24.591 1.00 56.50 1076 VAL A CA 1
ATOM 8513 C C . VAL A 1 1076 ? 13.221 -44.159 24.334 1.00 56.50 1076 VAL A C 1
ATOM 8515 O O . VAL A 1 1076 ? 14.380 -44.160 24.755 1.00 56.50 1076 VAL A O 1
ATOM 8518 N N . ARG A 1 1077 ? 12.727 -43.099 23.677 1.00 60.28 1077 ARG A N 1
ATOM 8519 C CA . ARG A 1 1077 ? 13.522 -41.895 23.367 1.00 60.28 1077 ARG A CA 1
ATOM 8520 C C . ARG A 1 1077 ? 13.833 -41.064 24.612 1.00 60.28 1077 ARG A C 1
ATOM 8522 O O . ARG A 1 1077 ? 14.933 -40.526 24.716 1.00 60.28 1077 ARG A O 1
ATOM 8529 N N . ILE A 1 1078 ? 12.910 -41.004 25.575 1.00 65.31 1078 ILE A N 1
ATOM 8530 C CA . ILE A 1 1078 ? 13.091 -40.244 26.824 1.00 65.31 1078 ILE A CA 1
ATOM 8531 C C . ILE A 1 1078 ? 14.108 -40.939 27.736 1.00 65.31 1078 ILE A C 1
ATOM 8533 O O . ILE A 1 1078 ? 14.950 -40.270 28.332 1.00 65.31 1078 ILE A O 1
ATOM 8537 N N . VAL A 1 1079 ? 14.087 -42.277 27.794 1.00 64.38 1079 VAL A N 1
ATOM 8538 C CA . VAL A 1 1079 ? 15.071 -43.066 28.559 1.00 64.38 1079 VAL A CA 1
ATOM 8539 C C . VAL A 1 1079 ? 16.493 -42.771 28.070 1.00 64.38 1079 VAL A C 1
ATOM 8541 O O . VAL A 1 1079 ? 17.368 -42.477 28.882 1.00 64.38 1079 VAL A O 1
ATOM 8544 N N . LYS A 1 1080 ? 16.715 -42.783 26.746 1.00 68.25 1080 LYS A N 1
ATOM 8545 C CA . LYS A 1 1080 ? 18.027 -42.474 26.149 1.00 68.25 1080 LYS A CA 1
ATOM 8546 C C . LYS A 1 1080 ? 18.479 -41.045 26.444 1.00 68.25 1080 LYS A C 1
ATOM 8548 O O . LYS A 1 1080 ? 19.627 -40.844 26.826 1.00 68.25 1080 LYS A O 1
ATOM 8553 N N . HIS A 1 1081 ? 17.572 -40.075 26.334 1.00 72.19 1081 HIS A N 1
ATOM 8554 C CA . HIS A 1 1081 ? 17.883 -38.676 26.623 1.00 72.19 1081 HIS A CA 1
ATOM 8555 C C . HIS A 1 1081 ? 18.283 -38.459 28.095 1.00 72.19 1081 HIS A C 1
ATOM 8557 O O . HIS A 1 1081 ? 19.290 -37.814 28.379 1.00 72.19 1081 HIS A O 1
ATOM 8563 N N . LEU A 1 1082 ? 17.563 -39.067 29.046 1.00 67.62 1082 LEU A N 1
ATOM 8564 C CA . LEU A 1 1082 ? 17.918 -39.004 30.471 1.00 67.62 1082 LEU A CA 1
ATOM 8565 C C . LEU A 1 1082 ? 19.250 -39.707 30.780 1.00 67.62 1082 LEU A C 1
ATOM 8567 O O . LEU A 1 1082 ? 20.015 -39.235 31.620 1.00 67.62 1082 LEU A O 1
ATOM 8571 N N . GLN A 1 1083 ? 19.556 -40.803 30.080 1.00 74.12 1083 GLN A N 1
ATOM 8572 C CA . GLN A 1 1083 ? 20.844 -41.500 30.173 1.00 74.12 1083 GLN A CA 1
ATOM 8573 C C . GLN A 1 1083 ? 22.036 -40.698 29.653 1.00 74.12 1083 GLN A C 1
ATOM 8575 O O . GLN A 1 1083 ? 23.171 -41.000 30.022 1.00 74.12 1083 GLN A O 1
ATOM 8580 N N . GLU A 1 1084 ? 21.820 -39.737 28.762 1.00 76.50 1084 GLU A N 1
ATOM 8581 C CA . GLU A 1 1084 ? 22.854 -38.803 28.313 1.00 76.50 1084 GLU A CA 1
ATOM 8582 C C . GLU A 1 1084 ? 23.006 -37.668 29.330 1.00 76.50 1084 GLU A C 1
ATOM 8584 O O . GLU A 1 1084 ? 24.109 -37.431 29.820 1.00 76.50 1084 GLU A O 1
ATOM 8589 N N . LEU A 1 1085 ? 21.887 -37.074 29.753 1.00 76.62 1085 LEU A N 1
ATOM 8590 C CA . LEU A 1 1085 ? 21.857 -35.924 30.658 1.00 76.62 1085 LEU A CA 1
ATOM 8591 C C . LEU A 1 1085 ? 22.429 -36.232 32.056 1.00 76.62 1085 LEU A C 1
ATOM 8593 O O . LEU A 1 1085 ? 23.202 -35.451 32.601 1.00 76.62 1085 LEU A O 1
ATOM 8597 N N . GLU A 1 1086 ? 22.105 -37.386 32.649 1.00 74.06 1086 GLU A N 1
ATOM 8598 C CA . GLU A 1 1086 ? 22.650 -37.778 33.965 1.00 74.06 1086 GLU A CA 1
ATOM 8599 C C . GLU A 1 1086 ? 24.101 -38.292 33.884 1.00 74.06 1086 GLU A C 1
ATOM 8601 O O . GLU A 1 1086 ? 24.844 -38.238 34.869 1.00 74.06 1086 GLU A O 1
ATOM 8606 N N . ARG A 1 1087 ? 24.547 -38.741 32.703 1.00 72.56 1087 ARG A N 1
ATOM 8607 C CA . ARG A 1 1087 ? 25.930 -39.190 32.483 1.00 72.56 1087 ARG A CA 1
ATOM 8608 C C . ARG A 1 1087 ? 26.911 -38.025 32.480 1.00 72.56 1087 ARG A C 1
ATOM 8610 O O . ARG A 1 1087 ? 28.000 -38.170 33.031 1.00 72.56 1087 ARG A O 1
ATOM 8617 N N . GLU A 1 1088 ? 26.517 -36.876 31.929 1.00 72.12 1088 GLU A N 1
ATOM 8618 C CA . GLU A 1 1088 ? 27.287 -35.622 32.012 1.00 72.12 1088 GLU A CA 1
ATOM 8619 C C . GLU A 1 1088 ? 27.521 -35.182 33.470 1.00 72.12 1088 GLU A C 1
ATOM 8621 O O . GLU A 1 1088 ? 28.537 -34.570 33.795 1.00 72.12 1088 GLU A O 1
ATOM 8626 N N . GLU A 1 1089 ? 26.623 -35.576 34.375 1.00 65.06 1089 GLU A N 1
ATOM 8627 C CA . GLU A 1 1089 ? 26.682 -35.296 35.812 1.00 65.06 1089 GLU A CA 1
ATOM 8628 C C . GLU A 1 1089 ? 27.378 -36.405 36.635 1.00 65.06 1089 GLU A C 1
ATOM 8630 O O . GLU A 1 1089 ? 27.492 -36.286 37.858 1.00 65.06 1089 GLU A O 1
ATOM 8635 N N . GLY A 1 1090 ? 27.884 -37.466 35.990 1.00 68.38 1090 GLY A N 1
ATOM 8636 C CA . GLY A 1 1090 ? 28.643 -38.551 36.630 1.00 68.38 1090 GLY A CA 1
ATOM 8637 C C . GLY A 1 1090 ? 27.803 -39.694 37.218 1.00 68.38 1090 GLY A C 1
ATOM 8638 O O . GLY A 1 1090 ? 28.308 -40.462 38.046 1.00 68.38 1090 GLY A O 1
ATOM 8639 N N . TYR A 1 1091 ? 26.539 -39.819 36.804 1.00 76.19 1091 TYR A N 1
ATOM 8640 C CA . TYR A 1 1091 ? 25.618 -40.867 37.245 1.00 76.19 1091 TYR A CA 1
ATOM 8641 C C . TYR A 1 1091 ? 25.399 -41.918 36.147 1.00 76.19 1091 TYR A C 1
ATOM 8643 O O . TYR A 1 1091 ? 25.346 -41.613 34.957 1.00 76.19 1091 TYR A O 1
ATOM 8651 N N . SER A 1 1092 ? 25.255 -43.179 36.549 1.00 71.50 1092 SER A N 1
ATOM 8652 C CA . SER A 1 1092 ? 24.914 -44.306 35.674 1.00 71.50 1092 SER A CA 1
ATOM 8653 C C . SER A 1 1092 ? 23.465 -44.726 35.895 1.00 71.50 1092 SER A C 1
ATOM 8655 O O . SER A 1 1092 ? 23.031 -44.811 37.047 1.00 71.50 1092 SER A O 1
ATOM 8657 N N . SER A 1 1093 ? 22.727 -45.004 34.814 1.00 69.44 1093 SER A N 1
ATOM 8658 C CA . SER A 1 1093 ? 21.358 -45.513 34.932 1.00 69.44 1093 SER A CA 1
ATOM 8659 C C . SER A 1 1093 ? 21.351 -46.962 35.391 1.00 69.44 1093 SER A C 1
ATOM 8661 O O . SER A 1 1093 ? 22.183 -47.767 34.973 1.00 69.44 1093 SER A O 1
ATOM 8663 N N . TRP A 1 1094 ? 20.365 -47.291 36.206 1.00 71.38 1094 TRP A N 1
ATOM 8664 C CA . TRP A 1 1094 ? 19.947 -48.649 36.518 1.00 71.38 1094 TRP A CA 1
ATOM 8665 C C . TRP A 1 1094 ? 18.740 -49.022 35.650 1.00 71.38 1094 TRP A C 1
ATOM 8667 O O . TRP A 1 1094 ? 18.139 -48.143 35.023 1.00 71.38 1094 TRP A O 1
ATOM 8677 N N . ASP A 1 1095 ? 18.443 -50.319 35.548 1.00 60.91 1095 ASP A N 1
ATOM 8678 C CA . ASP A 1 1095 ? 17.395 -50.822 34.653 1.00 60.91 1095 ASP A CA 1
ATOM 8679 C C . ASP A 1 1095 ? 16.026 -50.191 34.993 1.00 60.91 1095 ASP A C 1
ATOM 8681 O O . ASP A 1 1095 ? 15.738 -49.946 36.159 1.00 60.91 1095 ASP A O 1
ATOM 8685 N N . PRO A 1 1096 ? 15.184 -49.838 34.012 1.00 67.25 1096 PRO A N 1
ATOM 8686 C CA . PRO A 1 1096 ? 13.877 -49.244 34.280 1.00 67.25 1096 PRO A CA 1
ATOM 8687 C C . PRO A 1 1096 ? 12.826 -50.316 34.631 1.00 67.25 1096 PRO A C 1
ATOM 8689 O O . PRO A 1 1096 ? 12.721 -51.317 33.927 1.00 67.25 1096 PRO A O 1
ATOM 8692 N N . GLU A 1 1097 ? 11.993 -50.083 35.652 1.00 67.38 1097 GLU A N 1
ATOM 8693 C CA . GLU A 1 1097 ? 10.883 -50.984 36.033 1.00 67.38 1097 GLU A CA 1
ATOM 8694 C C . GLU A 1 1097 ? 9.515 -50.376 35.669 1.00 67.38 1097 GLU A C 1
ATOM 8696 O O . GLU A 1 1097 ? 9.309 -49.173 35.862 1.00 67.38 1097 GLU A O 1
ATOM 8701 N N . PRO A 1 1098 ? 8.554 -51.158 35.147 1.00 65.00 1098 PRO A N 1
ATOM 8702 C CA . PRO A 1 1098 ? 7.237 -50.657 34.775 1.00 65.00 1098 PRO A CA 1
ATOM 8703 C C . PRO A 1 1098 ? 6.352 -50.370 35.993 1.00 65.00 1098 PRO A C 1
ATOM 8705 O O . PRO A 1 1098 ? 6.313 -51.126 36.960 1.00 65.00 1098 PRO A O 1
ATOM 8708 N N . CYS A 1 1099 ? 5.571 -49.294 35.917 1.00 65.12 1099 CYS A N 1
ATOM 8709 C CA . CYS A 1 1099 ? 4.578 -48.924 36.921 1.00 65.12 1099 CYS A CA 1
ATOM 8710 C C . CYS A 1 1099 ? 3.260 -48.491 36.261 1.00 65.12 1099 CYS A C 1
ATOM 8712 O O . CYS A 1 1099 ? 3.248 -47.999 35.132 1.00 65.12 1099 CYS A O 1
ATOM 8714 N N . VAL A 1 1100 ? 2.129 -48.676 36.948 1.00 64.50 1100 VAL A N 1
ATOM 8715 C CA . VAL A 1 1100 ? 0.806 -48.265 36.446 1.00 64.50 1100 VAL A CA 1
ATOM 8716 C C . VAL A 1 1100 ? 0.222 -47.204 37.367 1.00 64.50 1100 VAL A C 1
ATOM 8718 O O . VAL A 1 1100 ? -0.074 -47.480 38.525 1.00 64.50 1100 VAL A O 1
ATOM 8721 N N . LEU A 1 1101 ? 0.033 -45.995 36.845 1.00 63.34 1101 LEU A N 1
ATOM 8722 C CA . LEU A 1 1101 ? -0.484 -44.851 37.590 1.00 63.34 1101 LEU A CA 1
ATOM 8723 C C . LEU A 1 1101 ? -1.924 -44.545 37.168 1.00 63.34 1101 LEU A C 1
ATOM 8725 O O . LEU A 1 1101 ? -2.224 -44.406 35.984 1.00 63.34 1101 LEU A O 1
ATOM 8729 N N . LYS A 1 1102 ? -2.820 -44.420 38.141 1.00 60.28 1102 LYS A N 1
ATOM 8730 C CA . LYS A 1 1102 ? -4.155 -43.829 38.015 1.00 60.28 1102 LYS A CA 1
ATOM 8731 C C . LYS A 1 1102 ? -4.126 -42.317 38.220 1.00 60.28 1102 LYS A C 1
ATOM 8733 O O . LYS A 1 1102 ? -3.513 -41.824 39.173 1.00 60.28 1102 LYS A O 1
ATOM 8738 N N . VAL A 1 1103 ? -4.820 -41.597 37.341 1.00 56.16 1103 VAL A N 1
ATOM 8739 C CA . VAL A 1 1103 ? -5.001 -40.142 37.439 1.00 56.16 1103 VAL A CA 1
ATOM 8740 C C . VAL A 1 1103 ? -5.846 -39.814 38.678 1.00 56.16 1103 VAL A C 1
ATOM 8742 O O . VAL A 1 1103 ? -6.877 -40.431 38.920 1.00 56.16 1103 VAL A O 1
ATOM 8745 N N . GLY A 1 1104 ? -5.380 -38.869 39.500 1.00 53.16 1104 GLY A N 1
ATOM 8746 C CA . GLY A 1 1104 ? -6.079 -38.428 40.714 1.00 53.16 1104 GLY A CA 1
ATOM 8747 C C . GLY A 1 1104 ? -5.709 -39.157 42.016 1.00 53.16 1104 GLY A C 1
ATOM 8748 O O . GLY A 1 1104 ? -6.109 -38.686 43.081 1.00 53.16 1104 GLY A O 1
ATOM 8749 N N . GLU A 1 1105 ? -4.926 -40.242 41.971 1.00 58.28 1105 GLU A N 1
ATOM 8750 C CA . GLU A 1 1105 ? -4.431 -40.942 43.171 1.00 58.28 1105 GLU A CA 1
ATOM 8751 C C . GLU A 1 1105 ? -3.108 -40.347 43.698 1.00 58.28 1105 GLU A C 1
ATOM 8753 O O . GLU A 1 1105 ? -2.305 -39.789 42.946 1.00 58.28 1105 GLU A O 1
ATOM 8758 N N . LYS A 1 1106 ? -2.886 -40.455 45.018 1.00 59.75 1106 LYS A N 1
ATOM 8759 C CA . LYS A 1 1106 ? -1.631 -40.059 45.678 1.00 59.75 1106 LYS A CA 1
ATOM 8760 C C . LYS A 1 1106 ? -0.699 -41.261 45.796 1.00 59.75 1106 LYS A C 1
ATOM 8762 O O . LYS A 1 1106 ? -1.118 -42.314 46.275 1.00 59.75 1106 LYS A O 1
ATOM 8767 N N . TYR A 1 1107 ? 0.567 -41.067 45.443 1.00 63.72 1107 TYR A N 1
ATOM 8768 C CA . TYR A 1 1107 ? 1.595 -42.110 45.480 1.00 63.72 1107 TYR A CA 1
ATOM 8769 C C . TYR A 1 1107 ? 2.726 -41.733 46.428 1.00 63.72 1107 TYR A C 1
ATOM 8771 O O . TYR A 1 1107 ? 3.112 -40.568 46.473 1.00 63.72 1107 TYR A O 1
ATOM 8779 N N . HIS A 1 1108 ? 3.258 -42.721 47.141 1.00 61.44 1108 HIS A N 1
ATOM 8780 C CA . HIS A 1 1108 ? 4.349 -42.610 48.102 1.00 61.44 1108 HIS A CA 1
ATOM 8781 C C . HIS A 1 1108 ? 5.498 -43.502 47.646 1.00 61.44 1108 HIS A C 1
ATOM 8783 O O . HIS A 1 1108 ? 5.305 -44.703 47.454 1.00 61.44 1108 HIS A O 1
ATOM 8789 N N . LEU A 1 1109 ? 6.687 -42.930 47.467 1.00 61.78 1109 LEU A N 1
ATOM 8790 C CA . LEU A 1 1109 ? 7.899 -43.701 47.204 1.00 61.78 1109 LEU A CA 1
ATOM 8791 C C . LEU A 1 1109 ? 8.679 -43.872 48.507 1.00 61.78 1109 LEU A C 1
ATOM 8793 O O . LEU A 1 1109 ? 9.163 -42.901 49.082 1.00 61.78 1109 LEU A O 1
ATOM 8797 N N . LYS A 1 1110 ? 8.837 -45.113 48.948 1.00 60.38 1110 LYS A N 1
ATOM 8798 C CA . LYS A 1 1110 ? 9.654 -45.479 50.101 1.00 60.38 1110 LYS A CA 1
ATOM 8799 C C . LYS A 1 1110 ? 10.965 -46.088 49.629 1.00 60.38 1110 LYS A C 1
ATOM 8801 O O . LYS A 1 1110 ? 10.962 -46.922 48.733 1.00 60.38 1110 LYS A O 1
ATOM 8806 N N . VAL A 1 1111 ? 12.082 -45.695 50.235 1.00 57.75 1111 VAL A N 1
ATOM 8807 C CA . VAL A 1 1111 ? 13.402 -46.255 49.918 1.00 57.75 1111 VAL A CA 1
ATOM 8808 C C . VAL A 1 1111 ? 14.000 -46.881 51.165 1.00 57.75 1111 VAL A C 1
ATOM 8810 O O . VAL A 1 1111 ? 14.171 -46.219 52.185 1.00 57.75 1111 VAL A O 1
ATOM 8813 N N . THR A 1 1112 ? 14.338 -48.159 51.069 1.00 58.72 1112 THR A N 1
ATOM 8814 C CA . THR A 1 1112 ? 14.989 -48.938 52.121 1.00 58.72 1112 THR A CA 1
ATOM 8815 C C . THR A 1 1112 ? 16.368 -49.373 51.652 1.00 58.72 1112 THR A C 1
ATOM 8817 O O . THR A 1 1112 ? 16.523 -49.859 50.537 1.00 58.72 1112 THR A O 1
ATOM 8820 N N . VAL A 1 1113 ? 17.380 -49.194 52.502 1.00 56.19 1113 VAL A N 1
ATOM 8821 C CA . VAL A 1 1113 ? 18.764 -49.593 52.213 1.00 56.19 1113 VAL A CA 1
ATOM 8822 C C . VAL A 1 1113 ? 19.160 -50.668 53.216 1.00 56.19 1113 VAL A C 1
ATOM 8824 O O . VAL A 1 1113 ? 19.093 -50.430 54.421 1.00 56.19 1113 VAL A O 1
ATOM 8827 N N . ARG A 1 1114 ? 19.538 -51.859 52.746 1.00 54.31 1114 ARG A N 1
ATOM 8828 C CA . ARG A 1 1114 ? 19.896 -52.997 53.604 1.00 54.31 1114 ARG A CA 1
ATOM 8829 C C . ARG A 1 1114 ? 21.382 -53.321 53.489 1.00 54.31 1114 ARG A C 1
ATOM 8831 O O . ARG A 1 1114 ? 21.940 -53.358 52.395 1.00 54.31 1114 ARG A O 1
ATOM 8838 N N . ASN A 1 1115 ? 22.005 -53.586 54.636 1.00 50.03 1115 ASN A N 1
ATOM 8839 C CA . ASN A 1 1115 ? 23.288 -54.280 54.738 1.00 50.03 1115 ASN A CA 1
ATOM 8840 C C . ASN A 1 1115 ? 23.449 -54.836 56.157 1.00 50.03 1115 ASN A C 1
ATOM 8842 O O . ASN A 1 1115 ? 23.643 -54.017 57.043 1.00 50.03 1115 ASN A O 1
ATOM 8846 N N . GLU A 1 1116 ? 23.336 -56.163 56.340 1.00 47.59 1116 GLU A N 1
ATOM 8847 C CA . GLU A 1 1116 ? 23.457 -57.020 57.558 1.00 47.59 1116 GLU A CA 1
ATOM 8848 C C . GLU A 1 1116 ? 22.838 -56.542 58.903 1.00 47.59 1116 GLU A C 1
ATOM 8850 O O . GLU A 1 1116 ? 22.438 -57.359 59.727 1.00 47.59 1116 GLU A O 1
ATOM 8855 N N . THR A 1 1117 ? 22.640 -55.249 59.119 1.00 44.59 1117 THR A N 1
ATOM 8856 C CA . THR A 1 1117 ? 21.798 -54.599 60.118 1.00 44.59 1117 THR A CA 1
ATOM 8857 C C . THR A 1 1117 ? 20.603 -53.968 59.400 1.00 44.59 1117 THR A C 1
ATOM 8859 O O . THR A 1 1117 ? 20.759 -53.020 58.631 1.00 44.59 1117 THR A O 1
ATOM 8862 N N . ASN A 1 1118 ? 19.398 -54.503 59.617 1.00 42.09 1118 ASN A N 1
ATOM 8863 C CA . ASN A 1 1118 ? 18.141 -53.943 59.105 1.00 42.09 1118 ASN A CA 1
ATOM 8864 C C . ASN A 1 1118 ? 17.886 -52.552 59.709 1.00 42.09 1118 ASN A C 1
ATOM 8866 O O . ASN A 1 1118 ? 17.261 -52.434 60.763 1.00 42.09 1118 ASN A O 1
ATOM 8870 N N . ILE A 1 1119 ? 18.345 -51.494 59.041 1.00 42.28 1119 ILE A N 1
ATOM 8871 C CA . ILE A 1 1119 ? 17.976 -50.122 59.384 1.00 42.28 1119 ILE A CA 1
ATOM 8872 C C . ILE A 1 1119 ? 16.703 -49.781 58.601 1.00 42.28 1119 ILE A C 1
ATOM 8874 O O . ILE A 1 1119 ? 16.743 -49.426 57.426 1.00 42.28 1119 ILE A O 1
ATOM 8878 N N . ASN A 1 1120 ? 15.548 -49.902 59.258 1.00 38.59 1120 ASN A N 1
ATOM 8879 C CA . ASN A 1 1120 ? 14.306 -49.312 58.764 1.00 38.59 1120 ASN A CA 1
ATOM 8880 C C . ASN A 1 1120 ? 14.321 -47.824 59.105 1.00 38.59 1120 ASN A C 1
ATOM 8882 O O . ASN A 1 1120 ? 14.119 -47.449 60.260 1.00 38.59 1120 ASN A O 1
ATOM 8886 N N . VAL A 1 1121 ? 14.558 -46.979 58.107 1.00 36.25 1121 VAL A N 1
ATOM 8887 C CA . VAL A 1 1121 ? 14.475 -45.532 58.287 1.00 36.25 1121 VAL A CA 1
ATOM 8888 C C . VAL A 1 1121 ? 13.024 -45.092 58.089 1.00 36.25 1121 VAL A C 1
ATOM 8890 O O . VAL A 1 1121 ? 12.379 -45.459 57.109 1.00 36.25 1121 VAL A O 1
ATOM 8893 N N . LEU A 1 1122 ? 12.492 -44.366 59.070 1.00 36.38 1122 LEU A N 1
ATOM 8894 C CA . LEU A 1 1122 ? 11.100 -43.924 59.147 1.00 36.38 1122 LEU A CA 1
ATOM 8895 C C . LEU A 1 1122 ? 11.093 -42.399 59.106 1.00 36.38 1122 LEU A C 1
ATOM 8897 O O . LEU A 1 1122 ? 11.590 -41.766 60.035 1.00 36.38 1122 LEU A O 1
ATOM 8901 N N . THR A 1 1123 ? 10.525 -41.808 58.058 1.00 33.38 1123 THR A N 1
ATOM 8902 C CA . THR A 1 1123 ? 10.427 -40.346 57.933 1.00 33.38 1123 THR A CA 1
ATOM 8903 C C . THR A 1 1123 ? 9.256 -39.949 57.047 1.00 33.38 1123 THR A C 1
ATOM 8905 O O . THR A 1 1123 ? 9.174 -40.367 55.898 1.00 33.38 1123 THR A O 1
ATOM 8908 N N . ARG A 1 1124 ? 8.382 -39.104 57.601 1.00 34.66 1124 ARG A N 1
ATOM 8909 C CA . ARG A 1 1124 ? 7.226 -38.493 56.939 1.00 34.66 1124 ARG A CA 1
ATOM 8910 C C . ARG A 1 1124 ? 7.639 -37.159 56.307 1.00 34.66 1124 ARG A C 1
ATOM 8912 O O . ARG A 1 1124 ? 8.116 -36.300 57.045 1.00 34.66 1124 ARG A O 1
ATOM 8919 N N . PRO A 1 1125 ? 7.424 -36.927 55.011 1.00 40.75 1125 PRO A N 1
ATOM 8920 C CA . PRO A 1 1125 ? 7.438 -35.582 54.452 1.00 40.75 1125 PRO A CA 1
ATOM 8921 C C . PRO A 1 1125 ? 6.050 -34.950 54.582 1.00 40.75 1125 PRO A C 1
ATOM 8923 O O . PRO A 1 1125 ? 5.037 -35.596 54.318 1.00 40.75 1125 PRO A O 1
ATOM 8926 N N . GLU A 1 1126 ? 6.000 -33.680 54.982 1.00 42.09 1126 GLU A N 1
ATOM 8927 C CA . GLU A 1 1126 ? 4.741 -32.929 55.120 1.00 42.09 1126 GLU A CA 1
ATOM 8928 C C . GLU A 1 1126 ? 4.237 -32.344 53.788 1.00 42.09 1126 GLU A C 1
ATOM 8930 O O . GLU A 1 1126 ? 3.046 -32.067 53.655 1.00 42.09 1126 GLU A O 1
ATOM 8935 N N . GLU A 1 1127 ? 5.089 -32.233 52.762 1.00 45.91 1127 GLU A N 1
ATOM 8936 C CA . GLU A 1 1127 ? 4.719 -31.662 51.460 1.00 45.91 1127 GLU A CA 1
ATOM 8937 C C . GLU A 1 1127 ? 5.019 -32.623 50.302 1.00 45.91 1127 GLU A C 1
ATOM 8939 O O . GLU A 1 1127 ? 6.143 -33.096 50.118 1.00 45.91 1127 GLU A O 1
ATOM 8944 N N . GLY A 1 1128 ? 3.987 -32.916 49.506 1.00 47.72 1128 GLY A N 1
ATOM 8945 C CA . GLY A 1 1128 ? 4.098 -33.692 48.273 1.00 47.72 1128 GLY A CA 1
ATOM 8946 C C . GLY A 1 1128 ? 4.384 -32.823 47.048 1.00 47.72 1128 GLY A C 1
ATOM 8947 O O . GLY A 1 1128 ? 4.095 -31.632 47.024 1.00 47.72 1128 GLY A O 1
ATOM 8948 N N . ILE A 1 1129 ? 4.928 -33.436 46.002 1.00 43.38 1129 ILE A N 1
ATOM 8949 C CA . ILE A 1 1129 ? 5.176 -32.840 44.692 1.00 43.38 1129 ILE A CA 1
ATOM 8950 C C . ILE A 1 1129 ? 3.875 -32.880 43.867 1.00 43.38 1129 ILE A C 1
ATOM 8952 O O . ILE A 1 1129 ? 3.338 -33.967 43.624 1.00 43.38 1129 ILE A O 1
ATOM 8956 N N . PRO A 1 1130 ? 3.353 -31.726 43.412 1.00 43.19 1130 PRO A N 1
ATOM 8957 C CA . PRO A 1 1130 ? 2.186 -31.693 42.541 1.00 43.19 1130 PRO A CA 1
ATOM 8958 C C . PRO A 1 1130 ? 2.522 -32.211 41.131 1.00 43.19 1130 PRO A C 1
ATOM 8960 O O . PRO A 1 1130 ? 3.591 -31.939 40.584 1.00 43.19 1130 PRO A O 1
ATOM 8963 N N . PHE A 1 1131 ? 1.586 -32.951 40.544 1.00 39.38 1131 PHE A N 1
ATOM 8964 C CA . PHE A 1 1131 ? 1.647 -33.606 39.242 1.00 39.38 1131 PHE A CA 1
ATOM 8965 C C . PHE A 1 1131 ? 0.570 -33.033 38.314 1.00 39.38 1131 PHE A C 1
ATOM 8967 O O . PHE A 1 1131 ? -0.610 -32.963 38.673 1.00 39.38 1131 PHE A O 1
ATOM 8974 N N . VAL A 1 1132 ? 0.980 -32.667 37.099 1.00 44.53 1132 VAL A N 1
ATOM 8975 C CA . VAL A 1 1132 ? 0.097 -32.343 35.974 1.00 44.53 1132 VAL A CA 1
ATOM 8976 C C . VAL A 1 1132 ? 0.266 -33.448 34.941 1.00 44.53 1132 VAL A C 1
ATOM 8978 O O . VAL A 1 1132 ? 1.394 -33.773 34.559 1.00 44.53 1132 VAL A O 1
ATOM 8981 N N . ASP A 1 1133 ? -0.849 -34.014 34.490 1.00 40.91 1133 ASP A N 1
ATOM 8982 C CA . ASP A 1 1133 ? -0.853 -34.994 33.413 1.00 40.91 1133 ASP A CA 1
ATOM 8983 C C . ASP A 1 1133 ? -0.281 -34.372 32.126 1.00 40.91 1133 ASP A C 1
ATOM 8985 O O . ASP A 1 1133 ? -0.901 -33.517 31.500 1.00 40.91 1133 ASP A O 1
ATOM 8989 N N . THR A 1 1134 ? 0.939 -34.773 31.764 1.00 46.75 1134 THR A N 1
ATOM 8990 C CA . THR A 1 1134 ? 1.703 -34.240 30.622 1.00 46.75 1134 THR A CA 1
ATOM 8991 C C . THR A 1 1134 ? 2.060 -35.324 29.606 1.00 46.75 1134 THR A C 1
ATOM 8993 O O . THR A 1 1134 ? 3.011 -35.171 28.845 1.00 46.75 1134 THR A O 1
ATOM 8996 N N . PHE A 1 1135 ? 1.293 -36.419 29.516 1.00 43.25 1135 PHE A N 1
ATOM 8997 C CA . PHE A 1 1135 ? 1.530 -37.486 28.523 1.00 43.25 1135 PHE A CA 1
ATOM 8998 C C . PHE A 1 1135 ? 1.174 -37.088 27.067 1.00 43.25 1135 PHE A C 1
ATOM 9000 O O . PHE A 1 1135 ? 0.672 -37.898 26.288 1.00 43.25 1135 PHE A O 1
ATOM 9007 N N . GLN A 1 1136 ? 1.483 -35.858 26.658 1.00 41.84 1136 GLN A N 1
ATOM 9008 C CA . GLN A 1 1136 ? 1.729 -35.505 25.263 1.00 41.84 1136 GLN A CA 1
ATOM 9009 C C . GLN A 1 1136 ? 3.247 -35.347 25.086 1.00 41.84 1136 GLN A C 1
ATOM 9011 O O . GLN A 1 1136 ? 3.832 -34.333 25.443 1.00 41.84 1136 GLN A O 1
ATOM 9016 N N . THR A 1 1137 ? 3.866 -36.435 24.615 1.00 39.81 1137 THR A N 1
ATOM 9017 C CA . THR A 1 1137 ? 5.208 -36.578 24.008 1.00 39.81 1137 THR A CA 1
ATOM 9018 C C . THR A 1 1137 ? 6.274 -35.511 24.312 1.00 39.81 1137 THR A C 1
ATOM 9020 O O . THR A 1 1137 ? 6.223 -34.409 23.774 1.00 39.81 1137 THR A O 1
ATOM 9023 N N . GLY A 1 1138 ? 7.337 -35.913 25.025 1.00 47.91 1138 GLY A N 1
ATOM 9024 C CA . GLY A 1 1138 ? 8.635 -35.212 25.032 1.00 47.91 1138 GLY A CA 1
ATOM 9025 C C . GLY A 1 1138 ? 9.072 -34.568 26.352 1.00 47.91 1138 GLY A C 1
ATOM 9026 O O . GLY A 1 1138 ? 10.123 -33.939 26.382 1.00 47.91 1138 GLY A O 1
ATOM 9027 N N . MET A 1 1139 ? 8.314 -34.731 27.439 1.00 46.38 1139 MET A N 1
ATOM 9028 C CA . MET A 1 1139 ? 8.616 -34.140 28.753 1.00 46.38 1139 MET A CA 1
ATOM 9029 C C . MET A 1 1139 ? 8.895 -35.234 29.801 1.00 46.38 1139 MET A C 1
ATOM 9031 O O . MET A 1 1139 ? 8.248 -36.282 29.790 1.00 46.38 1139 MET A O 1
ATOM 9035 N N . TYR A 1 1140 ? 9.841 -34.999 30.719 1.00 51.19 1140 TYR A N 1
ATOM 9036 C CA . TYR A 1 1140 ? 10.124 -35.863 31.879 1.00 51.19 1140 TYR A CA 1
ATOM 9037 C C . TYR A 1 1140 ? 9.898 -35.104 33.197 1.00 51.19 1140 TYR A C 1
ATOM 9039 O O . TYR A 1 1140 ? 10.052 -33.884 33.253 1.00 51.19 1140 TYR A O 1
ATOM 9047 N N . TYR A 1 1141 ? 9.512 -35.809 34.269 1.00 56.28 1141 TYR A N 1
ATOM 9048 C CA . TYR A 1 1141 ? 9.206 -35.169 35.556 1.00 56.28 1141 TYR A CA 1
ATOM 9049 C C . TYR A 1 1141 ? 10.462 -34.692 36.296 1.00 56.28 1141 TYR A C 1
ATOM 9051 O O . TYR A 1 1141 ? 11.586 -35.126 36.036 1.00 56.28 1141 TYR A O 1
ATOM 9059 N N . LYS A 1 1142 ? 10.260 -33.824 37.294 1.00 53.34 1142 LYS A N 1
ATOM 9060 C CA . LYS A 1 1142 ? 11.316 -33.405 38.222 1.00 53.34 1142 LYS A CA 1
ATOM 9061 C C . LYS A 1 1142 ? 11.860 -34.626 38.977 1.00 53.34 1142 LYS A C 1
ATOM 9063 O O . LYS A 1 1142 ? 11.093 -35.369 39.583 1.00 53.34 1142 LYS A O 1
ATOM 9068 N N . LYS A 1 1143 ? 13.183 -34.809 38.958 1.00 59.00 1143 LYS A N 1
ATOM 9069 C CA . LYS A 1 1143 ? 13.853 -35.959 39.581 1.00 59.00 1143 LYS A CA 1
ATOM 9070 C C . LYS A 1 1143 ? 13.688 -35.985 41.095 1.00 59.00 1143 LYS A C 1
ATOM 9072 O O . LYS A 1 1143 ? 13.932 -34.980 41.769 1.00 59.00 1143 LYS A O 1
ATOM 9077 N N . PHE A 1 1144 ? 13.336 -37.145 41.631 1.00 60.19 1144 PHE A N 1
ATOM 9078 C CA . PHE A 1 1144 ? 13.380 -37.403 43.060 1.00 60.19 1144 PHE A CA 1
ATOM 9079 C C . PHE A 1 1144 ? 14.827 -37.563 43.493 1.00 60.19 1144 PHE A C 1
ATOM 9081 O O . PHE A 1 1144 ? 15.588 -38.329 42.907 1.00 60.19 1144 PHE A O 1
ATOM 9088 N N . ARG A 1 1145 ? 15.209 -36.820 44.524 1.00 61.41 1145 ARG A N 1
ATOM 9089 C CA . ARG A 1 1145 ? 16.560 -36.807 45.070 1.00 61.41 1145 ARG A CA 1
ATOM 9090 C C . ARG A 1 1145 ? 16.552 -37.513 46.415 1.00 61.41 1145 ARG A C 1
ATOM 9092 O O . ARG A 1 1145 ? 16.070 -36.954 47.395 1.00 61.41 1145 ARG A O 1
ATOM 9099 N N . VAL A 1 1146 ? 17.075 -38.732 46.450 1.00 59.78 1146 VAL A N 1
ATOM 9100 C CA . VAL A 1 1146 ? 17.112 -39.556 47.662 1.00 59.78 1146 VAL A CA 1
ATOM 9101 C C . VAL A 1 1146 ? 18.517 -39.493 48.242 1.00 59.78 1146 VAL A C 1
ATOM 9103 O O . VAL A 1 1146 ? 19.462 -39.981 47.628 1.00 59.78 1146 VAL A O 1
ATOM 9106 N N . ASN A 1 1147 ? 18.673 -38.861 49.403 1.00 57.59 1147 ASN A N 1
ATOM 9107 C CA . ASN A 1 1147 ? 19.961 -38.796 50.089 1.00 57.59 1147 ASN A CA 1
ATOM 9108 C C . ASN A 1 1147 ? 20.181 -40.077 50.895 1.00 57.59 1147 ASN A C 1
ATOM 9110 O O . ASN A 1 1147 ? 19.363 -40.430 51.739 1.00 57.59 1147 ASN A O 1
ATOM 9114 N N . VAL A 1 1148 ? 21.303 -40.746 50.652 1.00 57.09 1148 VAL A N 1
ATOM 9115 C CA . VAL A 1 1148 ? 21.719 -41.954 51.359 1.00 57.09 1148 VAL A CA 1
ATOM 9116 C C . VAL A 1 1148 ? 22.923 -41.615 52.229 1.00 57.09 1148 VAL A C 1
ATOM 9118 O O . VAL A 1 1148 ? 23.979 -41.214 51.731 1.00 57.09 1148 VAL A O 1
ATOM 9121 N N . ASN A 1 1149 ? 22.765 -41.780 53.541 1.00 58.62 1149 ASN A N 1
ATOM 9122 C CA . ASN A 1 1149 ? 23.835 -41.607 54.515 1.00 58.62 1149 ASN A CA 1
ATOM 9123 C C . ASN A 1 1149 ? 24.400 -42.983 54.904 1.00 58.62 1149 ASN A C 1
ATOM 9125 O O . ASN A 1 1149 ? 23.727 -43.778 55.547 1.00 58.62 1149 ASN A O 1
ATOM 9129 N N . ALA A 1 1150 ? 25.635 -43.266 54.486 1.00 57.66 1150 ALA A N 1
ATOM 9130 C CA . ALA A 1 1150 ? 26.342 -44.529 54.715 1.00 57.66 1150 ALA A CA 1
ATOM 9131 C C . ALA A 1 1150 ? 27.661 -44.307 55.486 1.00 57.66 1150 ALA A C 1
ATOM 9133 O O . ALA A 1 1150 ? 28.669 -44.996 55.260 1.00 57.66 1150 ALA A O 1
ATOM 9134 N N . THR A 1 1151 ? 27.688 -43.300 56.365 1.00 56.12 1151 THR A N 1
ATOM 9135 C CA . THR A 1 1151 ? 28.873 -42.881 57.133 1.00 56.12 1151 THR A CA 1
ATOM 9136 C C . THR A 1 1151 ? 29.432 -43.990 58.023 1.00 56.12 1151 THR A C 1
ATOM 9138 O O . THR A 1 1151 ? 30.656 -44.072 58.157 1.00 56.12 1151 THR A O 1
ATOM 9141 N N . GLU A 1 1152 ? 28.574 -44.873 58.541 1.00 53.72 1152 GLU A N 1
ATOM 9142 C CA . GLU A 1 1152 ? 28.934 -45.973 59.448 1.00 53.72 1152 GLU A CA 1
ATOM 9143 C C . GLU A 1 1152 ? 29.605 -47.177 58.752 1.00 53.72 1152 GLU A C 1
ATOM 9145 O O . GLU A 1 1152 ? 30.285 -47.972 59.398 1.00 53.72 1152 GLU A O 1
ATOM 9150 N N . HIS A 1 1153 ? 29.513 -47.295 57.422 1.00 56.28 1153 HIS A N 1
ATOM 9151 C CA . HIS A 1 1153 ? 30.063 -48.439 56.677 1.00 56.28 1153 HIS A CA 1
ATOM 9152 C C . HIS A 1 1153 ? 31.489 -48.185 56.170 1.00 56.28 1153 HIS A C 1
ATOM 9154 O O . HIS A 1 1153 ? 31.819 -47.071 55.764 1.00 56.28 1153 HIS A O 1
ATOM 9160 N N . ARG A 1 1154 ? 32.361 -49.206 56.114 1.00 55.50 1154 ARG A N 1
ATOM 9161 C CA . ARG A 1 1154 ? 33.710 -49.069 55.513 1.00 55.50 1154 ARG A CA 1
ATOM 9162 C C . ARG A 1 1154 ? 33.635 -49.010 53.981 1.00 55.50 1154 ARG A C 1
ATOM 9164 O O . ARG A 1 1154 ? 32.694 -49.514 53.379 1.00 55.50 1154 ARG A O 1
ATOM 9171 N N . LYS A 1 1155 ? 34.654 -48.440 53.318 1.00 54.03 1155 LYS A N 1
ATOM 9172 C CA . LYS A 1 1155 ? 34.667 -48.206 51.853 1.00 54.03 1155 LYS A CA 1
ATOM 9173 C C . LYS A 1 1155 ? 34.357 -49.464 51.012 1.00 54.03 1155 LYS A C 1
ATOM 9175 O O . LYS A 1 1155 ? 33.706 -49.326 49.989 1.00 54.03 1155 LYS A O 1
ATOM 9180 N N . GLY A 1 1156 ? 34.758 -50.660 51.463 1.00 53.56 1156 GLY A N 1
ATOM 9181 C CA . GLY A 1 1156 ? 34.453 -51.941 50.798 1.00 53.56 1156 GLY A CA 1
ATOM 9182 C C . GLY A 1 1156 ? 33.076 -52.552 51.111 1.00 53.56 1156 GLY A C 1
ATOM 9183 O O . GLY A 1 1156 ? 32.645 -53.448 50.402 1.00 53.56 1156 GLY A O 1
ATOM 9184 N N . GLN A 1 1157 ? 32.373 -52.074 52.145 1.00 54.75 1157 GLN A N 1
ATOM 9185 C CA . GLN A 1 1157 ? 30.992 -52.479 52.462 1.00 54.75 1157 GLN A CA 1
ATOM 9186 C C . GLN A 1 1157 ? 29.958 -51.605 51.736 1.00 54.75 1157 GLN A C 1
ATOM 9188 O O . GLN A 1 1157 ? 28.850 -52.055 51.472 1.00 54.75 1157 GLN A O 1
ATOM 9193 N N . ARG A 1 1158 ? 30.321 -50.366 51.371 1.00 58.56 1158 ARG A N 1
ATOM 9194 C CA . ARG A 1 1158 ? 29.442 -49.430 50.642 1.00 58.56 1158 ARG A CA 1
ATOM 9195 C C . ARG A 1 1158 ? 29.152 -49.852 49.200 1.00 58.56 1158 ARG A C 1
ATOM 9197 O O . ARG A 1 1158 ? 28.171 -49.403 48.628 1.00 58.56 1158 ARG A O 1
ATOM 9204 N N . SER A 1 1159 ? 29.995 -50.705 48.622 1.00 54.72 1159 SER A N 1
ATOM 9205 C CA . SER A 1 1159 ? 29.793 -51.300 47.296 1.00 54.72 1159 SER A CA 1
ATOM 9206 C C . SER A 1 1159 ? 28.807 -52.479 47.284 1.00 54.72 1159 SER A C 1
ATOM 9208 O O . SER A 1 1159 ? 28.443 -52.918 46.199 1.00 54.72 1159 SER A O 1
ATOM 9210 N N . ASN A 1 1160 ? 28.369 -52.960 48.459 1.00 54.34 1160 ASN A N 1
ATOM 9211 C CA . ASN A 1 1160 ? 27.446 -54.094 48.637 1.00 54.34 1160 ASN A CA 1
ATOM 9212 C C . ASN A 1 1160 ? 26.127 -53.682 49.330 1.00 54.34 1160 ASN A C 1
ATOM 9214 O O . ASN A 1 1160 ? 25.503 -54.496 50.003 1.00 54.34 1160 ASN A O 1
ATOM 9218 N N . LEU A 1 1161 ? 25.726 -52.412 49.232 1.00 58.97 1161 LEU A N 1
ATOM 9219 C CA . LEU A 1 1161 ? 24.436 -51.953 49.757 1.00 58.97 1161 LEU A CA 1
ATOM 9220 C C . LEU A 1 1161 ? 23.304 -52.437 48.839 1.00 58.97 1161 LEU A C 1
ATOM 9222 O O . LEU A 1 1161 ? 23.369 -52.215 47.630 1.00 58.97 1161 LEU A O 1
ATOM 9226 N N . GLU A 1 1162 ? 22.274 -53.067 49.407 1.00 58.00 1162 GLU A N 1
ATOM 9227 C CA . GLU A 1 1162 ? 21.044 -53.412 48.686 1.00 58.00 1162 GLU A CA 1
ATOM 9228 C C . GLU A 1 1162 ? 20.020 -52.288 48.833 1.00 58.00 1162 GLU A C 1
ATOM 9230 O O . GLU A 1 1162 ? 19.822 -51.758 49.930 1.00 58.00 1162 GLU A O 1
ATOM 9235 N N . PHE A 1 1163 ? 19.358 -51.933 47.733 1.00 64.81 1163 PHE A N 1
ATOM 9236 C CA . PHE A 1 1163 ? 18.343 -50.882 47.699 1.00 64.81 1163 PHE A CA 1
ATOM 9237 C C . PHE A 1 1163 ? 16.994 -51.489 47.311 1.00 64.81 1163 PHE A C 1
ATOM 9239 O O . PHE A 1 1163 ? 16.876 -52.120 46.262 1.00 64.81 1163 PHE A O 1
ATOM 9246 N N . ASP A 1 1164 ? 15.996 -51.281 48.163 1.00 59.56 1164 ASP A N 1
ATOM 9247 C CA . ASP A 1 1164 ? 14.610 -51.727 48.001 1.00 59.56 1164 ASP A CA 1
ATOM 9248 C C . ASP A 1 1164 ? 13.729 -50.469 47.932 1.00 59.56 1164 ASP A C 1
ATOM 9250 O O . ASP A 1 1164 ? 13.533 -49.789 48.948 1.00 59.56 1164 ASP A O 1
ATOM 9254 N N . LEU A 1 1165 ? 13.305 -50.085 46.721 1.00 66.25 1165 LEU A N 1
ATOM 9255 C CA . LEU A 1 1165 ? 12.471 -48.906 46.468 1.00 66.25 1165 LEU A CA 1
ATOM 9256 C C . LEU A 1 1165 ? 11.033 -49.338 46.181 1.00 66.25 1165 LEU A C 1
ATOM 9258 O O . LEU A 1 1165 ? 10.740 -49.922 45.140 1.00 66.25 1165 LEU A O 1
ATOM 9262 N N . HIS A 1 1166 ? 10.122 -48.957 47.064 1.00 65.19 1166 HIS A N 1
ATOM 9263 C CA . HIS A 1 1166 ? 8.728 -49.359 47.027 1.00 65.19 1166 HIS A CA 1
ATOM 9264 C C . HIS A 1 1166 ? 7.817 -48.159 46.759 1.00 65.19 1166 HIS A C 1
ATOM 9266 O O . HIS A 1 1166 ? 7.672 -47.273 47.602 1.00 65.19 1166 HIS A O 1
ATOM 9272 N N . LEU A 1 1167 ? 7.173 -48.132 45.593 1.00 68.00 1167 LEU A N 1
ATOM 9273 C CA . LEU A 1 1167 ? 6.150 -47.151 45.240 1.00 68.00 1167 LEU A CA 1
ATOM 9274 C C . LEU A 1 1167 ? 4.770 -47.717 45.591 1.00 68.00 1167 LEU A C 1
ATOM 9276 O O . LEU A 1 1167 ? 4.385 -48.765 45.072 1.00 68.00 1167 LEU A O 1
ATOM 9280 N N . SER A 1 1168 ? 4.011 -47.026 46.438 1.00 66.75 1168 SER A N 1
ATOM 9281 C CA . SER A 1 1168 ? 2.662 -47.434 46.847 1.00 66.75 1168 SER A CA 1
ATOM 9282 C C . SER A 1 1168 ? 1.633 -46.317 46.720 1.00 66.75 1168 SER A C 1
ATOM 9284 O O . SER A 1 1168 ? 1.979 -45.139 46.759 1.00 66.75 1168 SER A O 1
ATOM 9286 N N . THR A 1 1169 ? 0.354 -46.666 46.613 1.00 64.75 1169 THR A N 1
ATOM 9287 C CA . THR A 1 1169 ? -0.748 -45.699 46.748 1.00 64.75 1169 THR A CA 1
ATOM 9288 C C . THR A 1 1169 ? -0.868 -45.199 48.196 1.00 64.75 1169 THR A C 1
ATOM 9290 O O . THR A 1 1169 ? -0.199 -45.699 49.107 1.00 64.75 1169 THR A O 1
ATOM 9293 N N . ALA A 1 1170 ? -1.713 -44.191 48.435 1.00 62.81 1170 ALA A N 1
ATOM 9294 C CA . ALA A 1 1170 ? -2.051 -43.728 49.786 1.00 62.81 1170 ALA A CA 1
ATOM 9295 C C . ALA A 1 1170 ? -2.680 -44.819 50.673 1.00 62.81 1170 ALA A C 1
ATOM 9297 O O . ALA A 1 1170 ? -2.527 -44.757 51.888 1.00 62.81 1170 ALA A O 1
ATOM 9298 N N . ASP A 1 1171 ? -3.300 -45.834 50.065 1.00 60.97 1171 ASP A N 1
ATOM 9299 C CA . ASP A 1 1171 ? -3.906 -46.981 50.752 1.00 60.97 1171 ASP A CA 1
ATOM 9300 C C . ASP A 1 1171 ? -2.926 -48.162 50.922 1.00 60.97 1171 ASP A C 1
ATOM 9302 O O . ASP A 1 1171 ? -3.331 -49.278 51.239 1.00 60.97 1171 ASP A O 1
ATOM 9306 N N . HIS A 1 1172 ? -1.623 -47.925 50.723 1.00 57.81 1172 HIS A N 1
ATOM 9307 C CA . HIS A 1 1172 ? -0.538 -48.910 50.820 1.00 57.81 1172 HIS A CA 1
ATOM 9308 C C . HIS A 1 1172 ? -0.571 -50.055 49.788 1.00 57.81 1172 HIS A C 1
ATOM 9310 O O . HIS A 1 1172 ? 0.149 -51.041 49.957 1.00 57.81 1172 HIS A O 1
ATOM 9316 N N . GLU A 1 1173 ? -1.314 -49.928 48.683 1.00 64.38 1173 GLU A N 1
ATOM 9317 C CA . GLU A 1 1173 ? -1.212 -50.888 47.575 1.00 64.38 1173 GLU A CA 1
ATOM 9318 C C . GLU A 1 1173 ? 0.106 -50.692 46.815 1.00 64.38 1173 GLU A C 1
ATOM 9320 O O . GLU A 1 1173 ? 0.451 -49.572 46.431 1.00 64.38 1173 GLU A O 1
ATOM 9325 N N . THR A 1 1174 ? 0.855 -51.774 46.587 1.00 65.75 1174 THR A N 1
ATOM 9326 C CA . THR A 1 1174 ? 2.116 -51.744 45.834 1.00 65.75 1174 THR A CA 1
ATOM 9327 C C . THR A 1 1174 ? 1.861 -51.460 44.355 1.00 65.75 1174 THR A C 1
ATOM 9329 O O . THR A 1 1174 ? 1.213 -52.241 43.664 1.00 65.75 1174 THR A O 1
ATOM 9332 N N . VAL A 1 1175 ? 2.421 -50.357 43.859 1.00 64.94 1175 VAL A N 1
ATOM 9333 C CA . VAL A 1 1175 ? 2.338 -49.928 42.453 1.00 64.94 1175 VAL A CA 1
ATOM 9334 C C . VAL A 1 1175 ? 3.559 -50.386 41.662 1.00 64.94 1175 VAL A C 1
ATOM 9336 O O . VAL A 1 1175 ? 3.441 -50.770 40.502 1.00 64.94 1175 VAL A O 1
ATOM 9339 N N . CYS A 1 1176 ? 4.737 -50.333 42.284 1.00 67.00 1176 CYS A N 1
ATOM 9340 C CA . CYS A 1 1176 ? 5.999 -50.806 41.723 1.00 67.00 1176 CYS A CA 1
ATOM 9341 C C . CYS A 1 1176 ? 6.958 -51.113 42.875 1.00 67.00 1176 CYS A C 1
ATOM 9343 O O . CYS A 1 1176 ? 7.038 -50.327 43.819 1.00 67.00 1176 CYS A O 1
ATOM 9345 N N . ASN A 1 1177 ? 7.695 -52.222 42.798 1.00 64.94 1177 ASN A N 1
ATOM 9346 C CA . ASN A 1 1177 ? 8.739 -52.539 43.767 1.00 64.94 1177 ASN A CA 1
ATOM 9347 C C . ASN A 1 1177 ? 10.057 -52.845 43.058 1.00 64.94 1177 ASN A C 1
ATOM 9349 O O . ASN A 1 1177 ? 10.101 -53.715 42.193 1.00 64.94 1177 ASN A O 1
ATOM 9353 N N . PHE A 1 1178 ? 11.114 -52.137 43.436 1.00 65.00 1178 PHE A N 1
ATOM 9354 C CA . PHE A 1 1178 ? 12.418 -52.200 42.796 1.00 65.00 1178 PHE A CA 1
ATOM 9355 C C . PHE A 1 1178 ? 13.438 -52.779 43.777 1.00 65.00 1178 PHE A C 1
ATOM 9357 O O . PHE A 1 1178 ? 13.853 -52.098 44.713 1.00 65.00 1178 PHE A O 1
ATOM 9364 N N . ASN A 1 1179 ? 13.873 -54.018 43.544 1.00 56.16 1179 ASN A N 1
ATOM 9365 C CA . ASN A 1 1179 ? 14.879 -54.692 44.368 1.00 56.16 1179 ASN A CA 1
ATOM 9366 C C . ASN A 1 1179 ? 16.219 -54.770 43.629 1.00 56.16 1179 ASN A C 1
ATOM 9368 O O . ASN A 1 1179 ? 16.367 -55.539 42.679 1.00 56.16 1179 ASN A O 1
ATOM 9372 N N . LEU A 1 1180 ? 17.217 -54.010 44.082 1.00 54.75 1180 LEU A N 1
ATOM 9373 C CA . LEU A 1 1180 ? 18.570 -54.050 43.525 1.00 54.75 1180 LEU A CA 1
ATOM 9374 C C . LEU A 1 1180 ? 19.494 -54.947 44.334 1.00 54.75 1180 LEU A C 1
ATOM 9376 O O . LEU A 1 1180 ? 19.966 -54.576 45.407 1.00 54.75 1180 LEU A O 1
ATOM 9380 N N . THR A 1 1181 ? 19.832 -56.084 43.733 1.00 47.41 1181 THR A N 1
ATOM 9381 C CA . THR A 1 1181 ? 20.909 -56.983 44.158 1.00 47.41 1181 THR A CA 1
ATOM 9382 C C . THR A 1 1181 ? 21.920 -57.144 43.021 1.00 47.41 1181 THR A C 1
ATOM 9384 O O . THR A 1 1181 ? 21.973 -58.173 42.354 1.00 47.41 1181 THR A O 1
ATOM 9387 N N . LYS A 1 1182 ? 22.736 -56.121 42.721 1.00 40.47 1182 LYS A N 1
ATOM 9388 C CA . LYS A 1 1182 ? 23.870 -56.317 41.799 1.00 40.47 1182 LYS A CA 1
ATOM 9389 C C . LYS A 1 1182 ? 25.069 -55.426 42.112 1.00 40.47 1182 LYS A C 1
ATOM 9391 O O . LYS A 1 1182 ? 24.998 -54.203 42.114 1.00 40.47 1182 LYS A O 1
ATOM 9396 N N . VAL A 1 1183 ? 26.178 -56.115 42.365 1.00 38.00 1183 VAL A N 1
ATOM 9397 C CA . VAL A 1 1183 ? 27.525 -55.619 42.656 1.00 38.00 1183 VAL A CA 1
ATOM 9398 C C . VAL A 1 1183 ? 28.025 -54.706 41.533 1.00 38.00 1183 VAL A C 1
ATOM 9400 O O . VAL A 1 1183 ? 27.949 -55.062 40.359 1.00 38.00 1183 VAL A O 1
ATOM 9403 N N . ALA A 1 1184 ? 28.587 -53.552 41.897 1.00 33.03 1184 ALA A N 1
ATOM 9404 C CA . ALA A 1 1184 ? 29.242 -52.633 40.971 1.00 33.03 1184 ALA A CA 1
ATOM 9405 C C . ALA A 1 1184 ? 30.450 -53.302 40.280 1.00 33.03 1184 ALA A C 1
ATOM 9407 O O . ALA A 1 1184 ? 31.533 -53.399 40.856 1.00 33.03 1184 ALA A O 1
ATOM 9408 N N . SER A 1 1185 ? 30.294 -53.761 39.036 1.00 29.75 1185 SER A N 1
ATOM 9409 C CA . SER A 1 1185 ? 31.417 -54.165 38.184 1.00 29.75 1185 SER A CA 1
ATOM 9410 C C . SER A 1 1185 ? 31.905 -52.967 37.363 1.00 29.75 1185 SER A C 1
ATOM 9412 O O . SER A 1 1185 ? 31.163 -52.440 36.536 1.00 29.75 1185 SER A O 1
ATOM 9414 N N . GLY A 1 1186 ? 33.144 -52.527 37.605 1.00 27.81 1186 GLY A N 1
ATOM 9415 C CA . GLY A 1 1186 ? 33.793 -51.420 36.890 1.00 27.81 1186 GLY A CA 1
ATOM 9416 C C . GLY A 1 1186 ? 34.101 -51.707 35.407 1.00 27.81 1186 GLY A C 1
ATOM 9417 O O . GLY A 1 1186 ? 33.946 -52.838 34.942 1.00 27.81 1186 GLY A O 1
ATOM 9418 N N . PRO A 1 1187 ? 34.568 -50.695 34.647 1.00 27.92 1187 PRO A N 1
ATOM 9419 C CA . PRO A 1 1187 ? 34.721 -50.784 33.199 1.00 27.92 1187 PRO A CA 1
ATOM 9420 C C . PRO A 1 1187 ? 35.970 -51.600 32.838 1.00 27.92 1187 PRO A C 1
ATOM 9422 O O . PRO A 1 1187 ? 37.104 -51.131 32.943 1.00 27.92 1187 PRO A O 1
ATOM 9425 N N . GLY A 1 1188 ? 35.773 -52.844 32.407 1.00 25.53 1188 GLY A N 1
ATOM 9426 C CA . GLY A 1 1188 ? 36.838 -53.681 31.863 1.00 25.53 1188 GLY A CA 1
ATOM 9427 C C . GLY A 1 1188 ? 37.169 -53.295 30.421 1.00 25.53 1188 GLY A C 1
ATOM 9428 O O . GLY A 1 1188 ? 36.386 -53.554 29.513 1.00 25.53 1188 GLY A O 1
ATOM 9429 N N . LYS A 1 1189 ? 38.359 -52.726 30.197 1.00 26.91 1189 LYS A N 1
ATOM 9430 C CA . LYS A 1 1189 ? 39.025 -52.742 28.883 1.00 26.91 1189 LYS A CA 1
ATOM 9431 C C . LYS A 1 1189 ? 39.161 -54.190 28.400 1.00 26.91 1189 LYS A C 1
ATOM 9433 O O . LYS A 1 1189 ? 39.757 -54.985 29.123 1.00 26.91 1189 LYS A O 1
ATOM 9438 N N . ARG A 1 1190 ? 38.740 -54.483 27.165 1.00 23.14 1190 ARG A N 1
ATOM 9439 C CA . ARG A 1 1190 ? 39.378 -55.462 26.260 1.00 23.14 1190 ARG A CA 1
ATOM 9440 C C . ARG A 1 1190 ? 38.806 -55.345 24.841 1.00 23.14 1190 ARG A C 1
ATOM 9442 O O . ARG A 1 1190 ? 37.607 -55.474 24.638 1.00 23.14 1190 ARG A O 1
ATOM 9449 N N . SER A 1 1191 ? 39.697 -55.139 23.881 1.00 22.77 1191 SER A N 1
ATOM 9450 C CA . SER A 1 1191 ? 39.585 -55.586 22.488 1.00 22.77 1191 SER A CA 1
ATOM 9451 C C . SER A 1 1191 ? 40.752 -56.568 22.228 1.00 22.77 1191 SER A C 1
ATOM 9453 O O . SER A 1 1191 ? 41.597 -56.730 23.115 1.00 22.77 1191 SER A O 1
ATOM 9455 N N . PRO A 1 1192 ? 40.866 -57.174 21.036 1.00 52.19 1192 PRO A N 1
ATOM 9456 C CA . PRO A 1 1192 ? 40.187 -58.384 20.551 1.00 52.19 1192 PRO A CA 1
ATOM 9457 C C . PRO A 1 1192 ? 41.169 -59.581 20.416 1.00 52.19 1192 PRO A C 1
ATOM 9459 O O . PRO A 1 1192 ? 42.368 -59.333 20.370 1.00 52.19 1192 PRO A O 1
ATOM 9462 N N . HIS A 1 1193 ? 40.689 -60.839 20.363 1.00 25.55 1193 HIS A N 1
ATOM 9463 C CA . HIS A 1 1193 ? 41.214 -61.960 19.534 1.00 25.55 1193 HIS A CA 1
ATOM 9464 C C . HIS A 1 1193 ? 40.728 -63.371 19.962 1.00 25.55 1193 HIS A C 1
ATOM 9466 O O . HIS A 1 1193 ? 40.674 -63.686 21.150 1.00 25.55 1193 HIS A O 1
ATOM 9472 N N . ASP A 1 1194 ? 40.470 -64.175 18.920 1.00 25.03 1194 ASP A N 1
ATOM 9473 C CA . ASP A 1 1194 ? 40.598 -65.637 18.734 1.00 25.03 1194 ASP A CA 1
ATOM 9474 C C . ASP A 1 1194 ? 39.509 -66.641 19.186 1.00 25.03 1194 ASP A C 1
ATOM 9476 O O . ASP A 1 1194 ? 39.411 -67.059 20.336 1.00 25.03 1194 ASP A O 1
ATOM 9480 N N . ASP A 1 1195 ? 38.709 -67.060 18.194 1.00 26.12 1195 ASP A N 1
ATOM 9481 C CA . ASP A 1 1195 ? 38.795 -68.350 17.477 1.00 26.12 1195 ASP A CA 1
ATOM 9482 C C . ASP A 1 1195 ? 38.792 -69.717 18.214 1.00 26.12 1195 ASP A C 1
ATOM 9484 O O . ASP A 1 1195 ? 39.758 -70.151 18.833 1.00 26.12 1195 ASP A O 1
ATOM 9488 N N . HIS A 1 1196 ? 37.744 -70.483 17.861 1.00 26.89 1196 HIS A N 1
ATOM 9489 C CA . HIS A 1 1196 ? 37.789 -71.783 17.157 1.00 26.89 1196 HIS A CA 1
ATOM 9490 C C . HIS A 1 1196 ? 37.679 -73.154 17.875 1.00 26.89 1196 HIS A C 1
ATOM 9492 O O . HIS A 1 1196 ? 38.472 -73.531 18.729 1.00 26.89 1196 HIS A O 1
ATOM 9498 N N . ARG A 1 1197 ? 36.796 -73.967 17.242 1.00 24.94 1197 ARG A N 1
ATOM 9499 C CA . ARG A 1 1197 ? 36.637 -75.448 17.176 1.00 24.94 1197 ARG A CA 1
ATOM 9500 C C . ARG A 1 1197 ? 35.900 -76.118 18.351 1.00 24.94 1197 ARG A C 1
ATOM 9502 O O . ARG A 1 1197 ? 36.275 -75.945 19.493 1.00 24.94 1197 ARG A O 1
ATOM 9509 N N . GLY A 1 1198 ? 34.886 -76.967 18.151 1.00 24.09 1198 GLY A N 1
ATOM 9510 C CA . GLY A 1 1198 ? 34.261 -77.501 16.938 1.00 24.09 1198 GLY A CA 1
ATOM 9511 C C . GLY A 1 1198 ? 33.197 -78.574 17.254 1.00 24.09 1198 GLY A C 1
ATOM 9512 O O . GLY A 1 1198 ? 33.045 -78.983 18.401 1.00 24.09 1198 GLY A O 1
ATOM 9513 N N . SER A 1 1199 ? 32.544 -79.046 16.181 1.00 25.83 1199 SER A N 1
ATOM 9514 C CA . SER A 1 1199 ? 31.761 -80.296 16.005 1.00 25.83 1199 SER A CA 1
ATOM 9515 C C . SER A 1 1199 ? 30.437 -80.503 16.775 1.00 25.83 1199 SER A C 1
ATOM 9517 O O . SER A 1 1199 ? 30.416 -80.548 17.997 1.00 25.83 1199 SER A O 1
ATOM 9519 N N . GLY A 1 1200 ? 29.352 -80.694 15.998 1.00 21.42 1200 GLY A N 1
ATOM 9520 C CA . GLY A 1 1200 ? 27.965 -80.989 16.413 1.00 21.42 1200 GLY A CA 1
ATOM 9521 C C . GLY A 1 1200 ? 27.700 -82.432 16.888 1.00 21.42 1200 GLY A C 1
ATOM 9522 O O . GLY A 1 1200 ? 28.635 -83.067 17.372 1.00 21.42 1200 GLY A O 1
ATOM 9523 N N . PRO A 1 1201 ? 26.460 -82.974 16.766 1.00 34.03 1201 PRO A N 1
ATOM 9524 C CA . PRO A 1 1201 ? 25.758 -83.090 15.472 1.00 34.03 1201 PRO A CA 1
ATOM 9525 C C . PRO A 1 1201 ? 24.214 -82.866 15.439 1.00 34.03 1201 PRO A C 1
ATOM 9527 O O . PRO A 1 1201 ? 23.548 -83.000 16.457 1.00 34.03 1201 PRO A O 1
ATOM 9530 N N . LEU A 1 1202 ? 23.722 -82.582 14.208 1.00 26.38 1202 LEU A N 1
ATOM 9531 C CA . LEU A 1 1202 ? 22.511 -83.061 13.468 1.00 26.38 1202 LEU A CA 1
ATOM 9532 C C . LEU A 1 1202 ? 21.138 -83.139 14.183 1.00 26.38 1202 LEU A C 1
ATOM 9534 O O . LEU A 1 1202 ? 21.050 -83.651 15.285 1.00 26.38 1202 LEU A O 1
ATOM 9538 N N . SER A 1 1203 ? 19.978 -82.799 13.602 1.00 26.03 1203 SER A N 1
ATOM 9539 C CA . SER A 1 1203 ? 19.491 -82.427 12.252 1.00 26.03 1203 SER A CA 1
ATOM 9540 C C . SER A 1 1203 ? 18.048 -81.859 12.438 1.00 26.03 1203 SER A C 1
ATOM 9542 O O . SER A 1 1203 ? 17.506 -82.001 13.528 1.00 26.03 1203 SER A O 1
ATOM 9544 N N . THR A 1 1204 ? 17.297 -81.221 11.529 1.00 26.61 1204 THR A N 1
ATOM 9545 C CA . THR A 1 1204 ? 17.216 -81.213 10.056 1.00 26.61 1204 THR A CA 1
ATOM 9546 C C . THR A 1 1204 ? 16.207 -80.115 9.630 1.00 26.61 1204 THR A C 1
ATOM 9548 O O . THR A 1 1204 ? 15.166 -79.999 10.276 1.00 26.61 1204 THR A O 1
ATOM 9551 N N . THR A 1 1205 ? 16.513 -79.435 8.507 1.00 26.95 1205 THR A N 1
ATOM 9552 C CA . THR A 1 1205 ? 15.627 -78.971 7.393 1.00 26.95 1205 THR A CA 1
ATOM 9553 C C . THR A 1 1205 ? 14.569 -77.883 7.639 1.00 26.95 1205 THR A C 1
ATOM 9555 O O . THR A 1 1205 ? 13.780 -78.005 8.565 1.00 26.95 1205 THR A O 1
ATOM 9558 N N . ASP A 1 1206 ? 14.375 -76.848 6.810 1.00 24.20 1206 ASP A N 1
ATOM 9559 C CA . ASP A 1 1206 ? 14.954 -76.363 5.533 1.00 24.20 1206 ASP A CA 1
ATOM 9560 C C . ASP A 1 1206 ? 14.403 -74.915 5.348 1.00 24.20 1206 ASP A C 1
ATOM 9562 O O . ASP A 1 1206 ? 13.249 -74.673 5.695 1.00 24.20 1206 ASP A O 1
ATOM 9566 N N . ALA A 1 1207 ? 15.196 -73.865 5.067 1.00 28.41 1207 ALA A N 1
ATOM 9567 C CA . ALA A 1 1207 ? 15.758 -73.449 3.762 1.00 28.41 1207 ALA A CA 1
ATOM 9568 C C . ALA A 1 1207 ? 14.676 -72.974 2.749 1.00 28.41 1207 ALA A C 1
ATOM 9570 O O . ALA A 1 1207 ? 13.677 -73.654 2.578 1.00 28.41 1207 ALA A O 1
ATOM 9571 N N . LEU A 1 1208 ? 14.775 -71.864 1.997 1.00 26.42 1208 LEU A N 1
ATOM 9572 C CA . LEU A 1 1208 ? 15.872 -70.946 1.644 1.00 26.42 1208 LEU A CA 1
ATOM 9573 C C . LEU A 1 1208 ? 15.304 -69.724 0.859 1.00 26.42 1208 LEU A C 1
ATOM 9575 O O . LEU A 1 1208 ? 14.277 -69.860 0.194 1.00 26.42 1208 LEU A O 1
ATOM 9579 N N . ASN A 1 1209 ? 16.098 -68.637 0.838 1.00 24.41 1209 ASN A N 1
ATOM 9580 C CA . ASN A 1 1209 ? 16.284 -67.605 -0.215 1.00 24.41 1209 ASN A CA 1
ATOM 9581 C C . ASN A 1 1209 ? 15.359 -66.361 -0.285 1.00 24.41 1209 ASN A C 1
ATOM 9583 O O . ASN A 1 1209 ? 14.148 -66.504 -0.199 1.00 24.41 1209 ASN A O 1
ATOM 9587 N N . ILE A 1 1210 ? 15.826 -65.117 -0.530 1.00 28.52 1210 ILE A N 1
ATOM 9588 C CA . ILE A 1 1210 ? 17.162 -64.526 -0.822 1.00 28.52 1210 ILE A CA 1
ATOM 9589 C C . ILE A 1 1210 ? 17.071 -62.969 -0.686 1.00 28.52 1210 ILE A C 1
ATOM 9591 O O . ILE A 1 1210 ? 16.032 -62.414 -1.036 1.00 28.52 1210 ILE A O 1
ATOM 9595 N N . GLU A 1 1211 ? 18.148 -62.365 -0.141 1.00 25.97 1211 GLU A N 1
ATOM 9596 C CA . GLU A 1 1211 ? 18.899 -61.096 -0.438 1.00 25.97 1211 GLU A CA 1
ATOM 9597 C C . GLU A 1 1211 ? 18.231 -59.693 -0.514 1.00 25.97 1211 GLU A C 1
ATOM 9599 O O . GLU A 1 1211 ? 17.148 -59.547 -1.067 1.00 25.97 1211 GLU A O 1
ATOM 9604 N N . GLU A 1 1212 ? 18.729 -58.667 0.217 1.00 26.55 1212 GLU A N 1
ATOM 9605 C CA . GLU A 1 1212 ? 19.837 -57.674 -0.049 1.00 26.55 1212 GLU A CA 1
ATOM 9606 C C . GLU A 1 1212 ? 19.397 -56.504 -0.972 1.00 26.55 1212 GLU A C 1
ATOM 9608 O O . GLU A 1 1212 ? 18.521 -56.701 -1.801 1.00 26.55 1212 GLU A O 1
ATOM 9613 N N . SER A 1 1213 ? 19.879 -55.249 -0.939 1.00 25.78 1213 SER A N 1
ATOM 9614 C CA . SER A 1 1213 ? 20.944 -54.497 -0.239 1.00 25.78 1213 SER A CA 1
ATOM 9615 C C . SER A 1 1213 ? 20.771 -52.974 -0.505 1.00 25.78 1213 SER A C 1
ATOM 9617 O O . SER A 1 1213 ? 20.064 -52.587 -1.429 1.00 25.78 1213 SER A O 1
ATOM 9619 N N . GLU A 1 1214 ? 21.468 -52.160 0.308 1.00 27.22 1214 GLU A N 1
ATOM 9620 C CA . GLU A 1 1214 ? 22.133 -50.858 0.024 1.00 27.22 1214 GLU A CA 1
ATOM 9621 C C . GLU A 1 1214 ? 21.381 -49.594 -0.470 1.00 27.22 1214 GLU A C 1
ATOM 9623 O O . GLU A 1 1214 ? 20.567 -49.616 -1.389 1.00 27.22 1214 GLU A O 1
ATOM 9628 N N . GLY A 1 1215 ? 21.773 -48.446 0.120 1.00 35.06 1215 GLY A N 1
ATOM 9629 C CA . GLY A 1 1215 ? 21.429 -47.074 -0.282 1.00 35.06 1215 GLY A CA 1
ATOM 9630 C C . GLY A 1 1215 ? 21.448 -46.074 0.867 1.00 35.06 1215 GLY A C 1
ATOM 9631 O O . GLY A 1 1215 ? 20.336 -45.705 1.302 1.00 35.06 1215 GLY A O 1
#

Radius of gyration: 41.8 Å; Cα contacts (8 Å, |Δi|>4): 1807; chains: 1; bounding box: 106×120×111 Å

Sequence (1215 aa):
METGPSVVILSAAEDEAFIGALAEELVHLDFGYSLCKKDIFCYKVTGTPSDDNHTQLTSTLNLGSVKLVVPVISRHLLGGQSSLTVTLGLETAVRNNKPRYVIWLDQNSDDFRAFGTLVMRQYPMLEAPAKQVQRNSIDWAMPGCVTSRLKAIALNLRDALCRQTGELRLQCLRALTNTGEFLADNMNLKSLLKRLEHENQLRPADVKSINANMTPGRCLIDMLQKRKRQEPYDQLVNILEEDGQGFLVKEMEHCEQLAEKEYGIDRHQGSQYGQQSKRVGHVAQQNKDPHILTKQRDQPDSNTNLDDEQAQSKIMKTVFIGQAMAGKTSLWQSLSRHQPFFHIPVIDRTVGVRVDSFVIHDTENNCVEASIWDFAGQSTYHYVQRVLLTPQALHVLTVDMSRYKSEEFQEQIGTWLTSITSHVTNPAILVVGTKMDMLGDKDVEAACSLIERDIQVAEHSTQTKLREEILLCQMALDAADSGKDVPELFYGLSSQDILAKKESLEKLLDGRPKSLLNVQVIPVSNKTYQGIETLRTKMAEMVKDKNLFPSVQEMPTLWKKLSGLIKGRECTHLQVKDCQYLGASIGMRESDVLKALNHLHMTGQILFYSHIRGMEDMVFPDPTIILTLFKRIFRHDLPGYLDRIAKSLSEHARVQFTKDVMLFLKEGRATKSFLKNVLGDDNIPVFYKLLPLMQHFGLCFGSEIFPTELPAAQPDEIAHCWPEIVASGEEEVSVSIVYSQEPPLGLNETMVSRILSMEQTTCRLLARDTVIIHTEENSEGIMYRHFSTHEEIRIRGELEKAWQRAQVVVRLIDACRDEFPALYLKGSVESKRTARSLTIEAVRQCRTGDLLRMAMGHFKGLLPSVRSMDVVAKNFIDNRLYQVSKALGEGWMRLCQELGLDSSVLDNTPVVGPTQDAFQMLKVWRTRNDHGPLHQLLLLGKTLQTIGRLDQVAVVHEIYKEYWDILKVTPVRPGMTGGTHWSLSLPGEGKYLCTETGLGVVTPCPMHVTYTLASAESTSRLPIARFPWESTVEPVMQPACMLERDLRRNGLCVVFAPANFTRVFQLHVYIISNDVRIVKHLQELEREEGYSSWDPEPCVLKVGEKYHLKVTVRNETNINVLTRPEEGIPFVDTFQTGMYYKKFRVNVNATEHRKGQRSNLEFDLHLSTADHETVCNFNLTKVASGPGKRSPHDDHRGSGPLSTTDALNIEESEG

pLDDT: mean 70.78, std 18.88, range [19.89, 96.75]

Organism: Branchiostoma belcheri (NCBI:txid7741)

InterPro domains:
  IPR000488 Death domain [PS50017] (877-960)
  IPR011029 Death-like domain superfamily [G3DSA:1.10.533.10] (172-268)
  IPR011029 Death-like domain superfamily [G3DSA:1.10.533.10] (870-963)
  IPR011029 Death-like domain superfamily [SSF47986] (877-959)
  IPR020859 Roc domain [PS51424] (309-546)
  IPR027417 P-loop containing nucleoside triphosphate hydrolase [G3DSA:3.40.50.300] (316-548)
  IPR027417 P-loop containing nucleoside triphosphate hydrolase [SSF52540] (313-548)

Mean predicted aligned error: 22.15 Å

Foldseek 3Di:
DFQAAQEEEEDEPVCCVLVVLLLVLLQVPPPPSHDDNRNYHYQHQDQDDDPVSLVVLLVRLPDPNHQEYEYEDEVNCLDHPSLVSVQVSVVSCVVVVHHYAYAYEYADPPQCPVVVVSCCVSHVVPDDDHHYDHNVQQADDDVQAPDTPSSLVSLQVSQLSCVRVQFARPLLLQLLVLCQVVQLVPPPVVQLLVVCCVVVVDPPVRSVVLVPDPRSSNSVSVVVSVVRGNVVSVSVLVSCVVLLVVLSNVSSVVSSVSVCSHSVHDPPPNPPPPDDDDDDDDDDDDDDDDDDDDDDDDDDDDDDDDDPPPQQEQFAEAEEAWAAPLCQVLLVVCLQVVAQGDDDPPVRQDQQWDWDWHWQQAPVRRTYIYTYIYGHRDLLNLLVVLLQQFALHAYEQGAALLPDDLVCCCRGPQLGLLQNLQQYFQAHYAAEHEPCVNDDPVSLVVSQVRNLVSLLVLLVLLLVVLVVLLVLLVQQLVCQQVVHFRPLQQALAFNVLSVVVNVLSVSLSNRDHPCSNVPGYQYAYSRVRPSSVVVSNVVSVQLPDCVSHVLSPRDPPLLVQLLCVLLVDPDQKDFLVVSQVSSVVSPHHSVVSVVSQVSCSNSVQWPQDCPFPLRNGIIGRDPCLSVLLCSQVRGPCNVVVLVVLLVVDDPVLSVVSVVQVCCCLAQVFHDPSNCCSRNPDVSVVVLVSCVSVCLQSLQAADSTGGQQNFAADDPVLCCVQPPPDADVQKWKKKKKKFFSGWDRPRLQSNLLSLVVPPAFDDWSDRHNFKTWTHHDPPFWIWIWGDDRGMIMIMIMGHLLVSLVVLLVSLVSNVSSSVSRSSTDIWMWMAIPQFPDIHTSSSSNPDDSVVVVCSRNVVGTDYDPPPDDPCSNLVSLVLSLVLVVLVVCFPVLVVLCVLLVHDPVVCPPPPDSGSSSVSSVSLVVSVVVDPWAPLVSLVVSLVSCVVSVVVVSSVSSVVSNVVSQVPFDEAEHEWDDDDPFKTKTWPQAAGFYADPVPRDTDGDRGTDIDMGTHDDDDDDDDDDDPPDPPPAFDKAKEAEPDADFFADKAKWKKKKKFALADDQKGKIWIWIGHPDPVVVVVVQVVVVVVRIHIDDIDMFMDTHGFMKIKDKFKDDPDGDDDDHDDPDHDYDDPDPPDDDIDDIDIGMDRNNVDDRVRSQQIWMWIFMATPVRHTGDIDTDGDGNDDDDDDDDDDDDDDDDDDDDDDDDDDYDDDD

Secondary structure (DSSP, 8-state):
---S-SEEEEEEGGGHHHHHHHHHHHHS-TTTTPPPGGGEEEEEE-SS--HHHHHHHHHHHT-TT--EEEEEE-TTTSSSTTHHHHHHHHHHHHHTT--B--EEEE--SSTTHHHHHHHHHH-TT--S--EEEETT-TTSB-TT-SSBHHHHHHHHHHHHHHHHHTBPPHHHHHHHHHHHHHHHHHS-HHHHHHHHHHTTSS-HHHHHHHHTSSSHHHHHHHHHHHHTBSHHHHHHHHHHHHTT-HHHHHHHHHHHHHHHHHHT--TTSSS-SSS--------------------------------------EEEEEEEE-STTSSHHHHHHHHHHTS------GGGS--SEEEEEEEEEPTTS-EEEEEEEEE--SGGGHHHHHHT--TT-EEEEEEETTT--GGGHIIIIIHHHHHHHHHSSS-EEEEEEE-GGGS-HHHHHHHHHHHHHHHHHHHHHHHHHHHHHHHHHHHHHHHHHTTPPPPGGGTT--HHHHHHHHHHHHHHHHTS-GGGTT--EEEE-TTT-TTHHHHHHHHHHHHT-TTT-GGGSPPPHHHHHHHHHHHTS--S-EEHHHHHHHHHHTT--HHHHHHHHHHHHHTTSSEE-TTSTTTTTEEES-THHHHHHHHHHS-TTHHHHHHHHHHHS-HHHHHHHHHHHHHHHHH-B--HHHHHHHH-GGGHHHHHHHHHHHHHTTS-BTTTB-GGGSPPPPHHHHHHHS-SSPPTT-EEEEEEEEESSSPPTTHHHHHHHHHHTS--SEEEEE-SSEEEEE-SSTT-EEEEEE-SSEEEEEEEESHHHHHHHHHHHHHHHHHHHTT-TT--EEEEEEETT-SS-EEHHHHHHS-HHHHHHHHTT---SPPPS-SSSHHHHHHHHHHHHHHHHHHHGGGHHHHHHHTT--GGGGTTS----HHHHHHHHHHHHHHH--S-HHHHHHHHHHHHHHTT-HHHHHHHHHHHHHHHHHS-EEEEPPEEETTTEEEEEE-SSEEEEETTT--EEEESS-EEEEEE-PPP---SSS------TT-----EEEES-SS--S-EEEEEEEEEEESS--SEEEEEEEEEES-HHHHHHHHHHHHHTTEEEPPPEEEEEETT--EEEEEEEEBSB--------S-PEEE----SSS--PPPEEEEEE-TTS-TTTGGG-EEEEEEEETT--EEEEEEE-----------------------------------

Solvent-accessible surface area (backbone atoms only — not comparable to full-atom values): 69191 Å² total; per-residue (Å²): 130,76,91,54,33,34,34,39,36,38,34,37,59,90,46,47,71,61,52,51,53,45,54,49,40,33,43,66,36,69,97,84,63,39,44,57,76,73,32,53,39,79,48,64,54,57,77,68,90,49,74,66,60,56,49,52,52,54,56,53,73,67,35,86,41,45,52,34,36,30,46,43,47,34,72,73,47,75,54,64,78,41,40,58,60,54,50,51,52,50,49,49,33,56,76,67,72,50,49,72,52,43,32,36,44,43,84,60,95,67,81,47,52,70,58,50,54,53,49,44,72,76,41,69,87,64,75,81,81,62,51,80,42,54,67,92,52,55,87,50,57,49,94,79,29,86,42,41,46,53,52,24,50,34,50,43,51,49,46,58,40,21,73,64,70,46,33,43,41,72,36,57,53,48,12,53,64,69,38,28,64,63,48,34,79,67,54,65,56,73,63,50,53,53,48,36,40,74,70,68,75,35,54,73,67,53,53,52,54,28,69,71,42,98,52,35,43,44,48,49,47,55,50,52,64,71,64,45,38,32,66,70,53,55,49,50,46,50,52,35,47,73,74,48,40,45,48,61,44,53,52,35,52,50,40,25,54,49,44,30,48,41,51,55,47,72,82,75,77,79,68,61,85,87,67,81,93,79,89,87,90,84,86,90,80,91,86,85,88,88,85,91,86,92,84,91,89,80,85,83,86,80,89,79,95,68,86,82,72,74,77,75,68,19,51,41,26,33,39,37,44,38,36,59,88,19,44,56,73,32,44,57,48,17,66,66,67,76,45,62,31,68,87,70,57,83,90,69,53,73,68,42,61,46,80,51,72,43,76,46,70,37,99,84,71,50,54,32,37,34,39,35,38,46,47,33,34,51,77,63,34,56,66,61,49,57,79,70,63,50,63,60,31,42,33,40,38,24,31,42,46,72,74,65,48,81,91,45,36,47,77,48,43,48,55,58,51,36,41,49,48,19,57,23,64,43,52,43,70,46,45,34,28,24,47,42,81,76,43,55,77,70,52,44,54,51,43,40,52,50,53,36,50,54,49,24,51,55,49,50,52,41,54,47,57,52,51,53,51,41,48,53,37,50,52,32,50,54,20,57,73,67,75,43,88,47,57,75,84,50,44,55,29,30,73,66,54,41,48,52,50,32,54,50,49,50,53,46,60,72,27,48,44,70,56,46,74,69,49,67,61,47,57,22,17,36,74,80,44,44,43,50,64,61,49,50,52,51,54,43,57,53,64,69,35,57,88,52,29,64,77,51,47,83,66,52,71,66,48,55,52,44,51,50,60,51,55,71,45,99,53,82,58,43,44,52,68,56,52,36,52,56,24,45,77,73,72,45,52,64,74,56,38,55,53,39,49,52,49,36,26,48,41,60,60,26,41,57,46,68,88,42,74,85,30,53,52,45,35,22,38,55,54,61,58,62,46,60,52,42,50,60,72,48,44,89,58,43,72,67,50,52,52,52,51,44,71,73,43,55,75,74,56,25,58,54,46,52,54,36,50,52,39,24,54,67,67,14,34,46,43,75,70,42,48,42,74,63,59,32,77,85,42,50,68,54,48,66,64,44,39,47,60,36,36,66,63,12,57,24,42,85,92,35,34,29,50,84,62,28,56,71,66,51,73,68,59,47,45,72,74,53,57,90,73,74,57,96,78,49,37,54,37,38,39,39,39,40,48,76,57,67,70,42,78,51,53,61,37,28,50,52,31,56,59,67,68,46,88,61,69,43,75,78,41,81,29,49,41,32,39,30,40,31,32,86,64,96,54,39,41,42,35,40,38,62,52,85,62,37,39,42,36,42,27,33,10,44,63,71,59,23,51,49,50,48,37,53,50,50,53,51,52,52,61,55,40,72,70,27,73,36,53,69,79,50,41,39,35,36,37,89,87,35,77,38,68,40,35,52,67,27,52,67,74,43,53,62,75,54,48,54,38,38,24,59,58,75,55,88,49,62,42,73,94,77,87,77,65,64,63,60,52,48,34,52,50,50,42,54,47,43,53,53,17,55,73,40,32,85,54,34,64,62,52,34,54,76,71,70,50,66,79,76,79,51,83,82,59,85,91,80,48,51,35,59,54,31,36,51,50,56,49,53,54,54,74,72,45,101,54,33,69,67,50,49,43,53,52,50,28,54,51,33,49,76,74,66,40,60,75,57,27,53,52,38,51,48,52,46,49,55,52,55,70,68,50,64,75,40,77,44,75,61,52,72,56,79,97,30,31,35,37,32,77,41,88,37,60,45,34,34,28,29,76,88,77,71,50,73,48,76,36,40,43,62,44,78,50,75,48,76,54,82,86,86,85,91,81,87,82,76,93,67,87,81,62,64,100,82,63,58,73,35,57,31,41,36,61,72,60,89,87,53,69,80,54,75,43,71,27,28,38,35,40,31,38,53,85,68,78,53,50,60,43,60,33,41,38,36,59,37,63,80,49,73,69,58,57,53,51,50,54,51,60,40,40,80,75,54,30,44,74,49,83,68,44,69,30,65,48,51,38,62,57,41,38,38,37,43,72,43,59,42,61,104,55,87,56,82,79,84,54,86,62,95,71,57,50,77,43,71,96,58,92,68,84,92,70,74,61,84,64,44,77,41,68,45,78,45,70,91,52,53,83,82,54,54,59,62,57,30,42,41,38,39,31,20,38,82,86,66,47,80,48,35,76,46,77,47,87,78,72,82,79,77,89,76,88,80,85,90,89,83,86,86,86,82,85,85,82,90,88,81,91,79,90,84,89,84,84,90,82,90,135

Nearest PDB structures (foldseek):
  3bc1-assembly2_E  TM=7.209E-01  e=3.270E-04  Mus musculus
  8i0w-assembly1_C  TM=2.090E-01  e=3.118E-04  Homo sapiens
  6ahd-assembly1_C  TM=2.594E-01  e=9.337E-04  Homo sapiens
  5j8b-assembly1_z  TM=2.575E-01  e=1.243E-03  Thermus thermophilus HB8
  8i0t-assembly1_C  TM=2.017E-01  e=8.903E-04  Homo sapiens